Protein 5FX8 (pdb70)

Secondary structure (DSSP, 8-state):
----STT-TTHHHHHHHHHHHHHHSEEE---SSSSS-EEEHHHHHHHHHHHHHHHHHHHHHHHHHHHHHHHHHHHHHHHTT--SSGGGGGGGTTT--TTTSTT-SPTTTTTTTT-HHHHHHGGGTTS-SS-EEPPTTTS--SS---HHHHHHHHSS-HHHHHHTT-EEEEE-GGGGGS-PPTT-B----EEEEEEETTTTEEEEEEEE--STT--EE-TTS-HHHHHHHHHHHHHHHHHHHHHHHHHHHHHHHHHHHHHHTTS-TTSHHHHHHHHHTTTGGGHHHHIIIIISSTTSHHHHH-SS-HHHHHHHHHHHHHTT---TGGGSHHHHHHHTT-SSSSSSPPPS--HHHHHHHHHHHHHHHHHHHHHHHHH-S---HHHHT-HHHHHHHHHHHTTT--SSPPPSS---HHHHHHHHHHHHHIIIIIHHHHSTTHIIIIIT-TTTS-SSB-SPPPSSS---TTTS--HHHHHHHHHHHHHH--TTTTTTT-BGGGTT--HHHHHHS-HHHHHHHHHHHHHHHHHHHHHHT----TTS-BTTBSS---TT-TTTSBSS---/---STT-TTHHHHHHHHHHHHHHSEEE---SSSSS-EEEHHHHHHHHHHHHHHHHHHHHHHHHHHHHHHHHHHHHHHHTT--SSGGGGGGGTTT--TTTSTT-S-TTTTTTTT-HHHHHHGGGTTS-SS-EE--TTTS--SS---HHHHHHHHSS-HHHHHHTT-EEEEE-GGGGGS-PPTT-B----EEEEEEETTTTEEEEEEEE--STT--EE-TTS-HHHHHHHHHHHHHHHHHHHHHHTHHHHHHHHHHHHHHHTTS-TTSHHHHHHHHHTTTGGGHHHHIIIIISSTTSHHHHH-SS-HHHHHHHHHHHHHTT---TGGGSHHHHHHHTTSSSGGGSSPPS--HHHHHHHHHHHHHHHHHHHHHHHHH--TTTT-HHHHHHHHHHHTTT--SSPPPSSP--HHHHHHHHHHHHHIIIIIHHHHSTTHIIIIIT-TTTS-S-B-SPPPS---TTTS--HHHHHHHHHHHHHH--TTTTTTT-BGGGSS--HHHHHHS-HHHHHHHHHHHHHHHHHHHHHHT----TTS-BTTBSS---TT-TTTSBSS---/-TTEEEEEEEETTTSSSEE-TTSPEEEEEEE---S------SS-EEEEEPPTTEE---SSTT--TT-EEEEETT--EEEEEEEETTTTEEEEEE--TT--EEEEEEEEEEEEEE-HHHHHS--SSEEE--EE-SS-EE--EEEEPPP--SS-EEEEEE-SSEEEEEEEEETTS-SEEEEEEEEEEES-EEEEEEEEEEEE----TTS---PBP----B-EE--TT--TTEEEEEE-SSEEEEEEES---TT-EEEEEEEEE--TT--EEEEEEEEEEEE---EEEEEE---EE-S----SEEEEEEEE-

Sequence (1428 aa):
QYTLPNNDPNQGARNASIARKRELFLYGPSTLGQTTFYPTGELGNNISARDVLLWRQDAANQTATAYREANETFADITSRGGFKTLDDFALLYNGHWKESVPEGISKGMLSNCTSDLLFSMERLSSNPYVLKRLHPTKDKLPFSVESKVVKKLTATTLEALHKGGRLFLVDHSYQKKYTPQPGRYAAACQGLFYLDARSNQFLPLAIKTNVGVDLTYTPLDDKDDWLLAKIMFNNNDLFYSQMYHVLFHTIPEIVHEAAFRTLSDRHPVMGVLNRLMYQAYAIRPVGGAVLFNPGGFWDQNFGLPASAAIDFPGSVYAQGGGGFQAGYLEKDLRSRGLIGEDSGPRLPHFPFYEDAHRLIGAIRRFMQAFVDSTYGADDDGALLRDYELQNWIAEANGPAQVRDFPAAPLRRRAQLVDVLTHVAWITGGAHHVMNQGSPVKFSGVLPLHPAALYAPIPTAKGALLAWLPNERQAVEQVSLLARFNRAQVGDRKQTVRDAFAAPDLLAGNGPGYAAANARFVEDTGRISREIAGRGFDGKGLSQGMPFVWTALNPAVNPFFLSVYTLPNNDPNQGARNASIARKRELFLYGPSTLGQTTFYPTGELGNNISARDVLLWRQDAANQTATAYREANETFADITSRGGFKTLDDFALLYNGHWKESVPEGISKGMLSNCTSDLLFSMERLSSNPYVLKRLHPTKDKLPFSVESKVVKKLTATTLEALHKGGRLFLVDHSYQKKYTPQPGRYAAACQGLFYLDARSNQFLPLAIKTNVGVDLTYTPLDDKDDWLLAKIMFNNNDLFYSQMYHVLFHTIPEIVHEAAFRTLSDRHPVMGVLNRLMYQAYAIRPVGGAVLFNPGGFWDQNFGLPASAAIDFPGSVYAQGGGGFQAGYLEKDLRSRGLIGEDSGPRLPHFPFYEDAHRLIGAIRRFMQAFVDSTYGGALLRDYELQNWIAEANGPAQVRDFPAAPLRRRAQLVDVLTHVAWITGGAHHVMNQGSPVKFSGVLPLHPAALYAPIPTAKLLAWLPNERQAVEQVSLLARFNRAQVGDRKQTVRDAFAAPDLLAGNGPGYAAANARFVEDTGRISREIAGRGFDGKGLSQGMPFVWTALNPAVNPFFLSVAFPISDITVVSERTDASTAYLSDWFVVSFVFSTAGSDETIAGDATIEVSIPNELEFVQYPDSVDPSVSEFFTTAGVQVLSTAFDYDSHVLTFTFSDPGQVITDLEGVVFFTLKLSEQFTESASPGQHTFDFETSDQTYSPSVDLVALDRSQPIKLSNAVTGGVEWFVDIPGAFGDITNIDISTVQTPGTFDCSEVKYAVGSSLNEFGDFTPQDRSSGEWIPITPASGLPVESFECGDGTISLSFAGELADDEVLRVSFLSNLADDVLEVQNVVNVDLTTADALTSFVLDEPFYRASRTDTAAFEAFAAV

Radius of gyration: 43.68 Å; Cα contacts (8 Å, |Δi|>4): 2838; chains: 3; bounding box: 118×60×140 Å

GO terms:
  GO:0005576 extracellular region (C, EXP)
  GO:0050584 linoleate 11-lipoxygenase activity (F, IDA)
  GO:0043651 linoleic acid metabolic process (P, IC)

Structure (mmCIF, N/CA/C/O backbone):
data_5FX8
#
_entry.id   5FX8
#
_cell.length_a   226.309
_cell.length_b   50.470
_cell.length_c   177.622
_cell.angle_alpha   90.00
_cell.angle_beta   91.28
_cell.angle_gamma   90.00
#
_symmetry.space_group_name_H-M   'C 1 2 1'
#
loop_
_entity.id
_entity.type
_entity.pdbx_description
1 polymer 'LINOLEATE 11-LIPOXYGENASE'
2 polymer ZONADHESIN
3 branched 2-acetamido-2-deoxy-beta-D-glucopyranose-(1-4)-2-acetamido-2-deoxy-beta-D-glucopyranose
4 branched 2-acetamido-2-deoxy-beta-D-glucopyranose-(1-4)-2-acetamido-2-deoxy-beta-D-glucopyranose-(1-4)-2-acetamido-2-deoxy-beta-D-glucopyranose
5 branched 2-acetamido-2-deoxy-beta-D-glucopyranose-(1-3)-2-acetamido-2-deoxy-beta-D-glucopyranose
6 non-polymer 'MANGANESE (II) ION'
7 non-polymer 2-acetamido-2-deoxy-beta-D-glucopyranose
8 water water
#
loop_
_atom_site.group_PDB
_atom_site.id
_atom_site.type_symbol
_atom_site.label_atom_id
_atom_site.label_alt_id
_atom_site.label_comp_id
_atom_site.label_asym_id
_atom_site.label_entity_id
_atom_site.label_seq_id
_atom_site.pdbx_PDB_ins_code
_atom_site.Cartn_x
_atom_site.Cartn_y
_atom_site.Cartn_z
_atom_site.occupancy
_atom_site.B_iso_or_equiv
_atom_site.auth_seq_id
_atom_site.auth_comp_id
_atom_site.auth_asym_id
_atom_site.auth_atom_id
_atom_site.pdbx_PDB_model_num
ATOM 1 N N . GLN A 1 46 ? 48.492 48.787 92.402 1.00 16.86 46 GLN A N 1
ATOM 2 C CA . GLN A 1 46 ? 47.920 49.100 93.701 1.00 15.32 46 GLN A CA 1
ATOM 3 C C . GLN A 1 46 ? 48.831 50.038 94.444 1.00 13.93 46 GLN A C 1
ATOM 4 O O . GLN A 1 46 ? 48.366 51.007 94.984 1.00 17.90 46 GLN A O 1
ATOM 10 N N . TYR A 1 47 ? 50.130 49.765 94.470 1.00 14.94 47 TYR A N 1
ATOM 11 C CA . TYR A 1 47 ? 51.120 50.762 94.880 1.00 12.25 47 TYR A CA 1
ATOM 12 C C . TYR A 1 47 ? 51.616 51.515 93.648 1.00 11.95 47 TYR A C 1
ATOM 13 O O . TYR A 1 47 ? 52.064 50.895 92.684 1.00 15.05 47 TYR A O 1
ATOM 22 N N . THR A 1 48 ? 51.546 52.839 93.674 1.00 10.63 48 THR A N 1
ATOM 23 C CA . THR A 1 48 ? 52.019 53.633 92.554 1.00 11.60 48 THR A CA 1
ATOM 24 C C . THR A 1 48 ? 52.713 54.894 93.047 1.00 11.55 48 THR A C 1
ATOM 25 O O . THR A 1 48 ? 52.548 55.315 94.188 1.00 11.64 48 THR A O 1
ATOM 29 N N . LEU A 1 49 ? 53.462 55.513 92.156 1.00 13.08 49 LEU A N 1
ATOM 30 C CA . LEU A 1 49 ? 54.041 56.820 92.380 1.00 11.78 49 LEU A CA 1
ATOM 31 C C . LEU A 1 49 ? 52.980 57.905 92.246 1.00 14.49 49 LEU A C 1
ATOM 32 O O . LEU A 1 49 ? 51.945 57.692 91.623 1.00 12.42 49 LEU A O 1
ATOM 37 N N . PRO A 1 50 ? 53.195 59.075 92.855 1.00 13.79 50 PRO A N 1
ATOM 38 C CA . PRO A 1 50 ? 52.230 60.166 92.695 1.00 11.00 50 PRO A CA 1
ATOM 39 C C . PRO A 1 50 ? 52.339 60.877 91.368 1.00 17.39 50 PRO A C 1
ATOM 40 O O . PRO A 1 50 ? 51.389 61.555 90.976 1.00 18.99 50 PRO A O 1
ATOM 44 N N . ASN A 1 51 ? 53.459 60.715 90.666 1.00 16.71 51 ASN A N 1
ATOM 45 C CA . ASN A 1 51 ? 53.736 61.466 89.442 1.00 13.18 51 ASN A CA 1
ATOM 46 C C . ASN A 1 51 ? 52.553 61.437 88.479 1.00 16.47 51 ASN A C 1
ATOM 47 O O . ASN A 1 51 ? 52.062 62.488 88.051 1.00 20.37 51 ASN A O 1
ATOM 52 N N . ASN A 1 52 ? 52.035 60.256 88.173 1.00 18.21 52 ASN A N 1
ATOM 53 C CA . ASN A 1 52 ? 50.983 60.212 87.164 1.00 11.13 52 ASN A CA 1
ATOM 54 C C . ASN A 1 52 ? 49.689 59.614 87.675 1.00 12.63 52 ASN A C 1
ATOM 55 O O . ASN A 1 52 ? 49.058 58.790 87.010 1.00 16.12 52 ASN A O 1
ATOM 60 N N . ASP A 1 53 ? 49.293 60.056 88.849 1.00 11.57 53 ASP A N 1
ATOM 61 C CA . ASP A 1 53 ? 48.154 59.530 89.544 1.00 12.44 53 ASP A CA 1
ATOM 62 C C . ASP A 1 53 ? 46.962 60.444 89.313 1.00 12.42 53 ASP A C 1
ATOM 63 O O . ASP A 1 53 ? 47.048 61.636 89.636 1.00 12.64 53 ASP A O 1
ATOM 68 N N . PRO A 1 54 ? 45.846 59.956 88.769 1.00 11.97 54 PRO A N 1
ATOM 69 C CA . PRO A 1 54 ? 44.707 60.853 88.533 1.00 11.52 54 PRO A CA 1
ATOM 70 C C . PRO A 1 54 ? 44.161 61.420 89.807 1.00 11.77 54 PRO A C 1
ATOM 71 O O . PRO A 1 54 ? 43.891 62.615 89.889 1.00 21.49 54 PRO A O 1
ATOM 75 N N . ASN A 1 55 ? 44.028 60.597 90.814 1.00 13.10 55 ASN A N 1
ATOM 76 C CA . ASN A 1 55 ? 43.489 61.000 92.102 1.00 13.00 55 ASN A CA 1
ATOM 77 C C . ASN A 1 55 ? 44.505 61.676 92.987 1.00 11.38 55 ASN A C 1
ATOM 78 O O . ASN A 1 55 ? 44.498 61.533 94.201 1.00 11.26 55 ASN A O 1
ATOM 83 N N . GLN A 1 56 ? 45.351 62.495 92.398 1.00 11.55 56 GLN A N 1
ATOM 84 C CA . GLN A 1 56 ? 46.427 63.094 93.164 1.00 11.80 56 GLN A CA 1
ATOM 85 C C . GLN A 1 56 ? 45.903 64.033 94.253 1.00 11.27 56 GLN A C 1
ATOM 86 O O . GLN A 1 56 ? 46.532 64.171 95.301 1.00 13.36 56 GLN A O 1
ATOM 92 N N . GLY A 1 57 ? 44.758 64.673 94.057 1.00 10.93 57 GLY A N 1
ATOM 93 C CA . GLY A 1 57 ? 44.319 65.630 95.052 1.00 9.42 57 GLY A CA 1
ATOM 94 C C . GLY A 1 57 ? 43.776 64.931 96.276 1.00 11.41 57 GLY A C 1
ATOM 95 O O . GLY A 1 57 ? 43.956 65.392 97.408 1.00 17.82 57 GLY A O 1
ATOM 96 N N . ALA A 1 58 ? 43.136 63.788 96.064 1.00 11.71 58 ALA A N 1
ATOM 97 C CA . ALA A 1 58 ? 42.676 62.980 97.176 1.00 9.72 58 ALA A CA 1
ATOM 98 C C . ALA A 1 58 ? 43.843 62.333 97.893 1.00 10.93 58 ALA A C 1
ATOM 99 O O . ALA A 1 58 ? 43.834 62.227 99.125 1.00 15.70 58 ALA A O 1
ATOM 101 N N . ARG A 1 59 ? 44.837 61.871 97.124 1.00 11.40 59 ARG A N 1
ATOM 102 C CA . ARG A 1 59 ? 46.062 61.315 97.692 1.00 10.47 59 ARG A CA 1
ATOM 103 C C . ARG A 1 59 ? 46.734 62.334 98.596 1.00 10.13 59 ARG A C 1
ATOM 104 O O . ARG A 1 59 ? 47.080 62.055 99.752 1.00 11.74 59 ARG A O 1
ATOM 112 N N . ASN A 1 60 ? 46.855 63.548 98.100 1.00 10.65 60 ASN A N 1
ATOM 113 C CA . ASN A 1 60 ? 47.313 64.650 98.922 1.00 10.81 60 ASN A CA 1
ATOM 114 C C . ASN A 1 60 ? 46.437 64.840 100.162 1.00 10.79 60 ASN A C 1
ATOM 115 O O . ASN A 1 60 ? 46.944 65.151 101.242 1.00 10.60 60 ASN A O 1
ATOM 120 N N . ALA A 1 61 ? 45.124 64.658 100.041 1.00 10.86 61 ALA A N 1
ATOM 121 C CA . ALA A 1 61 ? 44.283 64.898 101.212 1.00 11.93 61 ALA A CA 1
ATOM 122 C C . ALA A 1 61 ? 44.540 63.860 102.292 1.00 11.85 61 ALA A C 1
ATOM 123 O O . ALA A 1 61 ? 44.566 64.185 103.487 1.00 18.34 61 ALA A O 1
ATOM 125 N N . SER A 1 62 ? 44.735 62.605 101.899 1.00 11.01 62 SER A N 1
ATOM 126 C CA . SER A 1 62 ? 44.970 61.589 102.909 1.00 10.19 62 SER A CA 1
ATOM 127 C C . SER A 1 62 ? 46.285 61.836 103.614 1.00 11.46 62 SER A C 1
ATOM 128 O O . SER A 1 62 ? 46.379 61.678 104.834 1.00 12.19 62 SER A O 1
ATOM 131 N N . ILE A 1 63 ? 47.304 62.262 102.869 1.00 10.80 63 ILE A N 1
ATOM 132 C CA . ILE A 1 63 ? 48.556 62.628 103.521 1.00 10.73 63 ILE A CA 1
ATOM 133 C C . ILE A 1 63 ? 48.337 63.773 104.502 1.00 11.50 63 ILE A C 1
ATOM 134 O O . ILE A 1 63 ? 48.868 63.771 105.623 1.00 11.27 63 ILE A O 1
ATOM 139 N N . ALA A 1 64 ? 47.550 64.767 104.110 1.00 11.95 64 ALA A N 1
ATOM 140 C CA . ALA A 1 64 ? 47.400 65.905 105.004 1.00 11.30 64 ALA A CA 1
ATOM 141 C C . ALA A 1 64 ? 46.691 65.494 106.281 1.00 13.22 64 ALA A C 1
ATOM 142 O O . ALA A 1 64 ? 46.966 66.048 107.347 1.00 14.38 64 ALA A O 1
ATOM 144 N N . ARG A 1 65 ? 45.817 64.495 106.202 1.00 13.91 65 ARG A N 1
ATOM 145 C CA . ARG A 1 65 ? 45.127 64.037 107.394 1.00 17.11 65 ARG A CA 1
ATOM 146 C C . ARG A 1 65 ? 46.002 63.129 108.260 1.00 16.72 65 ARG A C 1
ATOM 147 O O . ARG A 1 65 ? 45.926 63.198 109.489 1.00 17.68 65 ARG A O 1
ATOM 155 N N . LYS A 1 66 ? 46.861 62.304 107.657 1.00 13.26 66 LYS A N 1
ATOM 156 C CA . LYS A 1 66 ? 47.910 61.660 108.441 1.00 12.38 66 LYS A CA 1
ATOM 157 C C . LYS A 1 66 ? 48.757 62.681 109.190 1.00 12.26 66 LYS A C 1
ATOM 158 O O . LYS A 1 66 ? 49.163 62.436 110.325 1.00 12.47 66 LYS A O 1
ATOM 164 N N . ARG A 1 67 ? 49.069 63.817 108.566 1.00 12.09 67 ARG A N 1
ATOM 165 C CA . ARG A 1 67 ? 49.907 64.794 109.258 1.00 10.62 67 ARG A CA 1
ATOM 166 C C . ARG A 1 67 ? 49.190 65.488 110.406 1.00 13.29 67 ARG A C 1
ATOM 167 O O . ARG A 1 67 ? 49.852 66.130 111.232 1.00 18.47 67 ARG A O 1
ATOM 175 N N . GLU A 1 68 ? 47.874 65.392 110.491 1.00 14.82 68 GLU A N 1
ATOM 176 C CA . GLU A 1 68 ? 47.220 65.970 111.651 1.00 18.64 68 GLU A CA 1
ATOM 177 C C . GLU A 1 68 ? 47.137 65.005 112.818 1.00 14.19 68 GLU A C 1
ATOM 178 O O . GLU A 1 68 ? 46.947 65.442 113.947 1.00 18.62 68 GLU A O 1
ATOM 184 N N . LEU A 1 69 ? 47.279 63.720 112.583 1.00 13.37 69 LEU A N 1
ATOM 185 C CA . LEU A 1 69 ? 47.005 62.742 113.608 1.00 14.51 69 LEU A CA 1
ATOM 186 C C . LEU A 1 69 ? 48.219 61.925 114.008 1.00 13.30 69 LEU A C 1
ATOM 187 O O . LEU A 1 69 ? 48.168 61.252 115.040 1.00 12.58 69 LEU A O 1
ATOM 192 N N . PHE A 1 70 ? 49.301 61.962 113.232 1.00 11.96 70 PHE A N 1
ATOM 193 C CA . PHE A 1 70 ? 50.525 61.233 113.545 1.00 10.57 70 PHE A CA 1
ATOM 194 C C . PHE A 1 70 ? 51.635 62.249 113.774 1.00 9.87 70 PHE A C 1
ATOM 195 O O . PHE A 1 70 ? 52.186 62.801 112.827 1.00 8.89 70 PHE A O 1
ATOM 203 N N . LEU A 1 71 ? 51.963 62.493 115.040 1.00 11.22 71 LEU A N 1
ATOM 204 C CA . LEU A 1 71 ? 52.766 63.633 115.455 1.00 10.60 71 LEU A CA 1
ATOM 205 C C . LEU A 1 71 ? 54.079 63.170 116.048 1.00 10.55 71 LEU A C 1
ATOM 206 O O . LEU A 1 71 ? 54.215 62.036 116.510 1.00 16.93 71 LEU A O 1
ATOM 211 N N . TYR A 1 72 ? 55.053 64.067 116.018 1.00 8.41 72 TYR A N 1
ATOM 212 C CA . TYR A 1 72 ? 56.326 63.815 116.666 1.00 7.89 72 TYR A CA 1
ATOM 213 C C . TYR A 1 72 ? 56.174 64.078 118.150 1.00 9.06 72 TYR A C 1
ATOM 214 O O . TYR A 1 72 ? 55.856 65.201 118.548 1.00 13.98 72 TYR A O 1
ATOM 223 N N . GLY A 1 73 ? 56.431 63.063 118.968 1.00 9.56 73 GLY A N 1
ATOM 224 C CA . GLY A 1 73 ? 56.349 63.203 120.400 1.00 9.00 73 GLY A CA 1
ATOM 225 C C . GLY A 1 73 ? 57.712 63.154 121.046 1.00 14.39 73 GLY A C 1
ATOM 226 O O . GLY A 1 73 ? 58.723 62.916 120.395 1.00 18.40 73 GLY A O 1
ATOM 227 N N . PRO A 1 74 ? 57.769 63.360 122.359 1.00 18.09 74 PRO A N 1
ATOM 228 C CA . PRO A 1 74 ? 59.061 63.301 123.040 1.00 12.33 74 PRO A CA 1
ATOM 229 C C . PRO A 1 74 ? 59.696 61.934 122.886 1.00 12.54 74 PRO A C 1
ATOM 230 O O . PRO A 1 74 ? 59.023 60.925 122.682 1.00 11.15 74 PRO A O 1
ATOM 234 N N . SER A 1 75 ? 61.021 61.927 122.976 1.00 12.52 75 SER A N 1
ATOM 235 C CA . SER A 1 75 ? 61.784 60.700 122.972 1.00 9.75 75 SER A CA 1
ATOM 236 C C . SER A 1 75 ? 61.462 59.887 124.219 1.00 11.12 75 SER A C 1
ATOM 237 O O . SER A 1 75 ? 61.443 60.408 125.332 1.00 18.32 75 SER A O 1
ATOM 240 N N . THR A 1 76 ? 61.176 58.617 124.035 1.00 13.69 76 THR A N 1
ATOM 241 C CA . THR A 1 76 ? 61.055 57.687 125.136 1.00 10.66 76 THR A CA 1
ATOM 242 C C . THR A 1 76 ? 62.205 56.686 125.051 1.00 11.53 76 THR A C 1
ATOM 243 O O . THR A 1 76 ? 62.968 56.669 124.083 1.00 16.04 76 THR A O 1
ATOM 247 N N . LEU A 1 77 ? 62.326 55.865 126.091 1.00 10.91 77 LEU A N 1
ATOM 248 C CA . LEU A 1 77 ? 63.401 54.892 126.244 1.00 11.37 77 LEU A CA 1
ATOM 249 C C . LEU A 1 77 ? 64.766 55.552 126.120 1.00 12.57 77 LEU A C 1
ATOM 250 O O . LEU A 1 77 ? 65.625 55.118 125.357 1.00 15.42 77 LEU A O 1
ATOM 255 N N . GLY A 1 78 ? 64.968 56.613 126.881 1.00 16.33 78 GLY A N 1
ATOM 256 C CA . GLY A 1 78 ? 66.163 57.416 126.730 1.00 11.25 78 GLY A CA 1
ATOM 257 C C . GLY A 1 78 ? 65.899 58.662 125.908 1.00 13.39 78 GLY A C 1
ATOM 258 O O . GLY A 1 78 ? 64.801 58.921 125.411 1.00 15.45 78 GLY A O 1
ATOM 259 N N . GLN A 1 79 ? 66.929 59.452 125.759 1.00 13.15 79 GLN A N 1
ATOM 260 C CA . GLN A 1 79 ? 66.769 60.720 125.095 1.00 14.42 79 GLN A CA 1
ATOM 261 C C . GLN A 1 79 ? 67.517 60.670 123.764 1.00 15.34 79 GLN A C 1
ATOM 262 O O . GLN A 1 79 ? 68.672 61.077 123.665 1.00 14.23 79 GLN A O 1
ATOM 268 N N . THR A 1 80 ? 66.837 60.189 122.730 1.00 15.60 80 THR A N 1
ATOM 269 C CA . THR A 1 80 ? 67.408 60.201 121.389 1.00 13.99 80 THR A CA 1
ATOM 270 C C . THR A 1 80 ? 66.456 60.849 120.395 1.00 11.68 80 THR A C 1
ATOM 271 O O . THR A 1 80 ? 66.599 62.014 120.035 1.00 12.58 80 THR A O 1
ATOM 275 N N . THR A 1 81 ? 65.472 60.088 119.969 1.00 10.21 81 THR A N 1
ATOM 276 C CA . THR A 1 81 ? 64.687 60.340 118.781 1.00 9.61 81 THR A CA 1
ATOM 277 C C . THR A 1 81 ? 63.226 60.524 119.172 1.00 15.54 81 THR A C 1
ATOM 278 O O . THR A 1 81 ? 62.767 59.941 120.150 1.00 15.23 81 THR A O 1
ATOM 282 N N . PHE A 1 82 ? 62.498 61.338 118.417 1.00 8.93 82 PHE A N 1
ATOM 283 C CA . PHE A 1 82 ? 61.075 61.502 118.657 1.00 9.37 82 PHE A CA 1
ATOM 284 C C . PHE A 1 82 ? 60.359 60.163 118.509 1.00 9.00 82 PHE A C 1
ATOM 285 O O . PHE A 1 82 ? 60.689 59.358 117.644 1.00 8.07 82 PHE A O 1
ATOM 293 N N . TYR A 1 83 ? 59.384 59.929 119.350 1.00 13.59 83 TYR A N 1
ATOM 294 C CA . TYR A 1 83 ? 58.494 58.783 119.271 1.00 9.35 83 TYR A CA 1
ATOM 295 C C . TYR A 1 83 ? 57.111 59.266 118.868 1.00 14.51 83 TYR A C 1
ATOM 296 O O . TYR A 1 83 ? 56.697 60.346 119.282 1.00 11.83 83 TYR A O 1
ATOM 305 N N . PRO A 1 84 ? 56.401 58.532 118.019 1.00 7.93 84 PRO A N 1
ATOM 306 C CA . PRO A 1 84 ? 55.141 59.049 117.483 1.00 8.80 84 PRO A CA 1
ATOM 307 C C . PRO A 1 84 ? 54.072 59.169 118.535 1.00 9.70 84 PRO A C 1
ATOM 308 O O . PRO A 1 84 ? 53.869 58.272 119.348 1.00 16.36 84 PRO A O 1
ATOM 312 N N . THR A 1 85 ? 53.362 60.279 118.482 1.00 12.62 85 THR A N 1
ATOM 313 C CA . THR A 1 85 ? 52.208 60.461 119.337 1.00 11.85 85 THR A CA 1
ATOM 314 C C . THR A 1 85 ? 51.057 60.940 118.470 1.00 12.69 85 THR A C 1
ATOM 315 O O . THR A 1 85 ? 51.127 60.797 117.252 1.00 12.08 85 THR A O 1
ATOM 319 N N . GLY A 1 86 ? 49.992 61.487 119.061 1.00 14.28 86 GLY A N 1
ATOM 320 C CA . GLY A 1 86 ? 48.782 61.795 118.324 1.00 12.27 86 GLY A CA 1
ATOM 321 C C . GLY A 1 86 ? 47.840 60.608 118.259 1.00 14.11 86 GLY A C 1
ATOM 322 O O . GLY A 1 86 ? 48.180 59.482 118.604 1.00 20.88 86 GLY A O 1
ATOM 323 N N . GLU A 1 87 ? 46.620 60.852 117.803 1.00 15.83 87 GLU A N 1
ATOM 324 C CA . GLU A 1 87 ? 45.656 59.758 117.732 1.00 17.08 87 GLU A CA 1
ATOM 325 C C . GLU A 1 87 ? 46.144 58.632 116.834 1.00 15.46 87 GLU A C 1
ATOM 326 O O . GLU A 1 87 ? 46.018 57.451 117.172 1.00 17.14 87 GLU A O 1
ATOM 332 N N . LEU A 1 88 ? 46.690 58.973 115.673 1.00 14.63 88 LEU A N 1
ATOM 333 C CA . LEU A 1 88 ? 47.104 57.922 114.758 1.00 14.75 88 LEU A CA 1
ATOM 334 C C . LEU A 1 88 ? 48.411 57.288 115.209 1.00 13.34 88 LEU A C 1
ATOM 335 O O . LEU A 1 88 ? 48.586 56.074 115.083 1.00 13.50 88 LEU A O 1
ATOM 340 N N . GLY A 1 89 ? 49.312 58.077 115.790 1.00 12.70 89 GLY A N 1
ATOM 341 C CA . GLY A 1 89 ? 50.566 57.522 116.255 1.00 11.60 89 GLY A CA 1
ATOM 342 C C . GLY A 1 89 ? 50.379 56.635 117.461 1.00 12.39 89 GLY A C 1
ATOM 343 O O . GLY A 1 89 ? 51.101 55.655 117.651 1.00 11.08 89 GLY A O 1
ATOM 344 N N . ASN A 1 90 ? 49.399 56.959 118.286 1.00 17.41 90 ASN A N 1
ATOM 345 C CA . ASN A 1 90 ? 49.066 56.070 119.379 1.00 14.65 90 ASN A CA 1
ATOM 346 C C . ASN A 1 90 ? 48.344 54.825 118.878 1.00 15.30 90 ASN A C 1
ATOM 347 O O . ASN A 1 90 ? 48.585 53.729 119.384 1.00 20.92 90 ASN A O 1
ATOM 352 N N . ASN A 1 91 ? 47.471 54.956 117.881 1.00 14.48 91 ASN A N 1
ATOM 353 C CA . ASN A 1 91 ? 46.855 53.755 117.328 1.00 15.65 91 ASN A CA 1
ATOM 354 C C . ASN A 1 91 ? 47.904 52.811 116.761 1.00 15.71 91 ASN A C 1
ATOM 355 O O . ASN A 1 91 ? 47.831 51.595 116.967 1.00 19.35 91 ASN A O 1
ATOM 360 N N . ILE A 1 92 ? 48.897 53.355 116.058 1.00 15.57 92 ILE A N 1
ATOM 361 C CA . ILE A 1 92 ? 49.963 52.536 115.498 1.00 10.89 92 ILE A CA 1
ATOM 362 C C . ILE A 1 92 ? 50.803 51.932 116.605 1.00 13.52 92 ILE A C 1
ATOM 363 O O . ILE A 1 92 ? 51.168 50.744 116.557 1.00 13.61 92 ILE A O 1
ATOM 368 N N . SER A 1 93 ? 51.111 52.730 117.627 1.00 10.56 93 SER A N 1
ATOM 369 C CA . SER A 1 93 ? 51.883 52.214 118.741 1.00 9.71 93 SER A CA 1
ATOM 370 C C . SER A 1 93 ? 51.155 51.066 119.433 1.00 13.16 93 SER A C 1
ATOM 371 O O . SER A 1 93 ? 51.762 50.048 119.766 1.00 15.71 93 SER A O 1
ATOM 374 N N . ALA A 1 94 ? 49.846 51.187 119.603 1.00 10.17 94 ALA A N 1
ATOM 375 C CA . ALA A 1 94 ? 49.090 50.172 120.312 1.00 9.58 94 ALA A CA 1
ATOM 376 C C . ALA A 1 94 ? 48.875 48.929 119.461 1.00 10.27 94 ALA A C 1
ATOM 377 O O . ALA A 1 94 ? 48.859 47.809 119.984 1.00 21.47 94 ALA A O 1
ATOM 379 N N . ARG A 1 95 ? 48.689 49.097 118.155 1.00 10.62 95 ARG A N 1
ATOM 380 C CA . ARG A 1 95 ? 48.623 47.933 117.280 1.00 9.66 95 ARG A CA 1
ATOM 381 C C . ARG A 1 95 ? 49.910 47.132 117.337 1.00 10.37 95 ARG A C 1
ATOM 382 O O . ARG A 1 95 ? 49.875 45.900 117.410 1.00 10.67 95 ARG A O 1
ATOM 390 N N . ASP A 1 96 ? 51.058 47.822 117.322 1.00 17.09 96 ASP A N 1
ATOM 391 C CA . ASP A 1 96 ? 52.342 47.134 117.383 1.00 9.94 96 ASP A CA 1
ATOM 392 C C . ASP A 1 96 ? 52.537 46.442 118.718 1.00 10.20 96 ASP A C 1
ATOM 393 O O . ASP A 1 96 ? 53.069 45.334 118.770 1.00 10.34 96 ASP A O 1
ATOM 398 N N . VAL A 1 97 ? 52.150 47.091 119.813 1.00 10.22 97 VAL A N 1
ATOM 399 C CA . VAL A 1 97 ? 52.270 46.424 121.095 1.00 10.20 97 VAL A CA 1
ATOM 400 C C . VAL A 1 97 ? 51.389 45.181 121.143 1.00 10.35 97 VAL A C 1
ATOM 401 O O . VAL A 1 97 ? 51.784 44.149 121.685 1.00 9.87 97 VAL A O 1
ATOM 405 N N . LEU A 1 98 ? 50.208 45.241 120.551 1.00 10.69 98 LEU A N 1
ATOM 406 C CA . LEU A 1 98 ? 49.355 44.061 120.504 1.00 11.46 98 LEU A CA 1
ATOM 407 C C . LEU A 1 98 ? 50.012 42.907 119.742 1.00 12.20 98 LEU A C 1
ATOM 408 O O . LEU A 1 98 ? 50.051 41.762 120.223 1.00 15.47 98 LEU A O 1
ATOM 413 N N . LEU A 1 99 ? 50.511 43.189 118.538 1.00 11.06 99 LEU A N 1
ATOM 414 C CA . LEU A 1 99 ? 51.198 42.166 117.761 1.00 11.50 99 LEU A CA 1
ATOM 415 C C . LEU A 1 99 ? 52.379 41.583 118.527 1.00 16.55 99 LEU A C 1
ATOM 416 O O . LEU A 1 99 ? 52.555 40.361 118.582 1.00 22.20 99 LEU A O 1
ATOM 421 N N . TRP A 1 100 ? 53.183 42.441 119.142 1.00 10.78 100 TRP A N 1
ATOM 422 C CA . TRP A 1 100 ? 54.307 41.981 119.936 1.00 10.86 100 TRP A CA 1
ATOM 423 C C . TRP A 1 100 ? 53.862 41.090 121.091 1.00 11.50 100 TRP A C 1
ATOM 424 O O . TRP A 1 100 ? 54.482 40.055 121.347 1.00 11.47 100 TRP A O 1
ATOM 435 N N . ARG A 1 101 ? 52.812 41.486 121.816 1.00 12.25 101 ARG A N 1
ATOM 436 C CA . ARG A 1 101 ? 52.250 40.647 122.877 1.00 13.06 101 ARG A CA 1
ATOM 437 C C . ARG A 1 101 ? 51.927 39.250 122.368 1.00 13.17 101 ARG A C 1
ATOM 438 O O . ARG A 1 101 ? 52.239 38.249 123.021 1.00 14.43 101 ARG A O 1
ATOM 446 N N . GLN A 1 102 ? 51.234 39.158 121.233 1.00 14.11 102 GLN A N 1
ATOM 447 C CA . GLN A 1 102 ? 50.875 37.822 120.789 1.00 12.87 102 GLN A CA 1
ATOM 448 C C . GLN A 1 102 ? 52.077 37.049 120.275 1.00 13.72 102 GLN A C 1
ATOM 449 O O . GLN A 1 102 ? 52.099 35.820 120.385 1.00 12.73 102 GLN A O 1
ATOM 455 N N . ASP A 1 103 ? 53.102 37.737 119.777 1.00 14.41 103 ASP A N 1
ATOM 456 C CA . ASP A 1 103 ? 54.289 37.079 119.269 1.00 11.46 103 ASP A CA 1
ATOM 457 C C . ASP A 1 103 ? 55.307 36.706 120.336 1.00 11.93 103 ASP A C 1
ATOM 458 O O . ASP A 1 103 ? 56.184 35.901 120.036 1.00 12.33 103 ASP A O 1
ATOM 463 N N . ALA A 1 104 ? 55.232 37.250 121.561 1.00 11.95 104 ALA A N 1
ATOM 464 C CA . ALA A 1 104 ? 56.193 36.932 122.627 1.00 9.88 104 ALA A CA 1
ATOM 465 C C . ALA A 1 104 ? 55.764 35.799 123.549 1.00 10.22 104 ALA A C 1
ATOM 466 O O . ALA A 1 104 ? 56.611 35.224 124.232 1.00 10.61 104 ALA A O 1
ATOM 468 N N . ALA A 1 105 ? 54.478 35.469 123.576 1.00 13.68 105 ALA A N 1
ATOM 469 C CA . ALA A 1 105 ? 53.957 34.506 124.530 1.00 12.36 105 ALA A CA 1
ATOM 470 C C . ALA A 1 105 ? 54.689 33.170 124.455 1.00 13.24 105 ALA A C 1
ATOM 471 O O . ALA A 1 105 ? 55.151 32.642 125.470 1.00 12.38 105 ALA A O 1
ATOM 473 N N . ASN A 1 106 ? 54.771 32.584 123.270 1.00 12.81 106 ASN A N 1
ATOM 474 C CA . ASN A 1 106 ? 55.358 31.257 123.147 1.00 13.23 106 ASN A CA 1
ATOM 475 C C . ASN A 1 106 ? 56.819 31.248 123.612 1.00 14.24 106 ASN A C 1
ATOM 476 O O . ASN A 1 106 ? 57.219 30.407 124.428 1.00 17.77 106 ASN A O 1
ATOM 481 N N . GLN A 1 107 ? 57.622 32.195 123.138 1.00 12.05 107 GLN A N 1
ATOM 482 C CA . GLN A 1 107 ? 59.024 32.186 123.512 1.00 12.16 107 GLN A CA 1
ATOM 483 C C . GLN A 1 107 ? 59.213 32.454 125.010 1.00 15.10 107 GLN A C 1
ATOM 484 O O . GLN A 1 107 ? 60.097 31.863 125.643 1.00 13.37 107 GLN A O 1
ATOM 490 N N . THR A 1 108 ? 58.379 33.312 125.606 1.00 12.30 108 THR A N 1
ATOM 491 C CA . THR A 1 108 ? 58.536 33.598 127.029 1.00 12.48 108 THR A CA 1
ATOM 492 C C . THR A 1 108 ? 58.212 32.380 127.878 1.00 14.17 108 THR A C 1
ATOM 493 O O . THR A 1 108 ? 58.992 31.996 128.763 1.00 14.22 108 THR A O 1
ATOM 497 N N . ALA A 1 109 ? 57.048 31.772 127.632 1.00 13.92 109 ALA A N 1
ATOM 498 C CA . ALA A 1 109 ? 56.672 30.581 128.376 1.00 13.09 109 ALA A CA 1
ATOM 499 C C . ALA A 1 109 ? 57.726 29.505 128.227 1.00 15.20 109 ALA A C 1
ATOM 500 O O . ALA A 1 109 ? 58.131 28.877 129.208 1.00 17.78 109 ALA A O 1
ATOM 502 N N . THR A 1 110 ? 58.218 29.315 127.008 1.00 15.79 110 THR A N 1
ATOM 503 C CA . THR A 1 110 ? 59.189 28.262 126.763 1.00 16.23 110 THR A CA 1
ATOM 504 C C . THR A 1 110 ? 60.459 28.510 127.541 1.00 15.41 110 THR A C 1
ATOM 505 O O . THR A 1 110 ? 60.997 27.600 128.172 1.00 16.29 110 THR A O 1
ATOM 509 N N . ALA A 1 111 ? 60.933 29.750 127.518 1.00 14.84 111 ALA A N 1
ATOM 510 C CA . ALA A 1 111 ? 62.174 30.090 128.195 1.00 13.70 111 ALA A CA 1
ATOM 511 C C . ALA A 1 111 ? 62.067 29.876 129.701 1.00 16.86 111 ALA A C 1
ATOM 512 O O . ALA A 1 111 ? 63.001 29.374 130.329 1.00 18.25 111 ALA A O 1
ATOM 514 N N . TYR A 1 112 ? 60.933 30.243 130.298 1.00 16.79 112 TYR A N 1
ATOM 515 C CA . TYR A 1 112 ? 60.760 29.998 131.722 1.00 14.39 112 TYR A CA 1
ATOM 516 C C . TYR A 1 112 ? 60.744 28.506 132.026 1.00 17.10 112 TYR A C 1
ATOM 517 O O . TYR A 1 112 ? 61.394 28.049 132.975 1.00 16.34 112 TYR A O 1
ATOM 526 N N . ARG A 1 113 ? 60.020 27.729 131.225 1.00 17.99 113 ARG A N 1
ATOM 527 C CA . ARG A 1 113 ? 60.014 26.284 131.415 1.00 18.47 113 ARG A CA 1
ATOM 528 C C . ARG A 1 113 ? 61.432 25.690 131.317 1.00 21.52 113 ARG A C 1
ATOM 529 O O . ARG A 1 113 ? 61.876 24.958 132.211 1.00 20.74 113 ARG A O 1
ATOM 537 N N . GLU A 1 114 ? 62.190 26.046 130.278 1.00 18.51 114 GLU A N 1
ATOM 538 C CA . GLU A 1 114 ? 63.535 25.499 130.135 1.00 19.60 114 GLU A CA 1
ATOM 539 C C . GLU A 1 114 ? 64.518 26.078 131.146 1.00 19.52 114 GLU A C 1
ATOM 540 O O . GLU A 1 114 ? 65.543 25.453 131.426 1.00 20.28 114 GLU A O 1
ATOM 546 N N . ALA A 1 115 ? 64.252 27.259 131.686 1.00 18.90 115 ALA A N 1
ATOM 547 C CA . ALA A 1 115 ? 65.062 27.763 132.789 1.00 17.66 115 ALA A CA 1
ATOM 548 C C . ALA A 1 115 ? 64.788 26.983 134.058 1.00 17.48 115 ALA A C 1
ATOM 549 O O . ALA A 1 115 ? 65.701 26.704 134.842 1.00 18.92 115 ALA A O 1
ATOM 551 N N . ASN A 1 116 ? 63.531 26.637 134.282 1.00 17.41 116 ASN A N 1
ATOM 552 C CA . ASN A 1 116 ? 63.205 25.878 135.467 1.00 19.64 116 ASN A CA 1
ATOM 553 C C . ASN A 1 116 ? 63.831 24.501 135.392 1.00 18.79 116 ASN A C 1
ATOM 554 O O . ASN A 1 116 ? 64.363 23.998 136.387 1.00 20.43 116 ASN A O 1
ATOM 559 N N . GLU A 1 117 ? 63.822 23.894 134.205 1.00 20.45 117 GLU A N 1
ATOM 560 C CA . GLU A 1 117 ? 64.462 22.594 134.053 1.00 21.89 117 GLU A CA 1
ATOM 561 C C . GLU A 1 117 ? 65.966 22.706 134.251 1.00 22.08 117 GLU A C 1
ATOM 562 O O . GLU A 1 117 ? 66.574 21.905 134.974 1.00 23.89 117 GLU A O 1
ATOM 568 N N . THR A 1 118 ? 66.577 23.707 133.625 1.00 20.93 118 THR A N 1
ATOM 569 C CA . THR A 1 118 ? 68.011 23.903 133.765 1.00 19.46 118 THR A CA 1
ATOM 570 C C . THR A 1 118 ? 68.405 24.021 135.229 1.00 22.60 118 THR A C 1
ATOM 571 O O . THR A 1 118 ? 69.386 23.413 135.673 1.00 22.99 118 THR A O 1
ATOM 575 N N . PHE A 1 119 ? 67.655 24.818 135.992 1.00 21.84 119 PHE A N 1
ATOM 576 C CA . PHE A 1 119 ? 68.008 25.025 137.392 1.00 22.93 119 PHE A CA 1
ATOM 577 C C . PHE A 1 119 ? 67.834 23.746 138.195 1.00 24.18 119 PHE A C 1
ATOM 578 O O . PHE A 1 119 ? 68.632 23.457 139.094 1.00 29.27 119 PHE A O 1
ATOM 586 N N . ALA A 1 120 ? 66.793 22.973 137.896 1.00 21.31 120 ALA A N 1
ATOM 587 C CA . ALA A 1 120 ? 66.646 21.708 138.593 1.00 19.97 120 ALA A CA 1
ATOM 588 C C . ALA A 1 120 ? 67.848 20.812 138.337 1.00 24.20 120 ALA A C 1
ATOM 589 O O . ALA A 1 120 ? 68.379 20.198 139.264 1.00 28.15 120 ALA A O 1
ATOM 591 N N . ASP A 1 121 ? 68.331 20.776 137.098 1.00 25.08 121 ASP A N 1
ATOM 592 C CA . ASP A 1 121 ? 69.497 19.963 136.774 1.00 26.54 121 ASP A CA 1
ATOM 593 C C . ASP A 1 121 ? 70.751 20.442 137.505 1.00 27.89 121 ASP A C 1
ATOM 594 O O . ASP A 1 121 ? 71.456 19.650 138.145 1.00 29.76 121 ASP A O 1
ATOM 599 N N . ILE A 1 122 ? 71.057 21.732 137.409 1.00 28.10 122 ILE A N 1
ATOM 600 C CA . ILE A 1 122 ? 72.249 22.253 138.068 1.00 26.49 122 ILE A CA 1
ATOM 601 C C . ILE A 1 122 ? 72.186 21.980 139.559 1.00 31.03 122 ILE A C 1
ATOM 602 O O . ILE A 1 122 ? 73.132 21.452 140.156 1.00 28.70 122 ILE A O 1
ATOM 607 N N . THR A 1 123 ? 71.067 22.340 140.184 1.00 36.04 123 THR A N 1
ATOM 608 C CA . THR A 1 123 ? 70.938 22.128 141.617 1.00 31.66 123 THR A CA 1
ATOM 609 C C . THR A 1 123 ? 71.126 20.665 141.960 1.00 32.89 123 THR A C 1
ATOM 610 O O . THR A 1 123 ? 71.820 20.332 142.927 1.00 32.15 123 THR A O 1
ATOM 614 N N . SER A 1 124 ? 70.548 19.775 141.156 1.00 30.26 124 SER A N 1
ATOM 615 C CA . SER A 1 124 ? 70.691 18.357 141.444 1.00 29.99 124 SER A CA 1
ATOM 616 C C . SER A 1 124 ? 72.137 17.896 141.323 1.00 29.32 124 SER A C 1
ATOM 617 O O . SER A 1 124 ? 72.523 16.914 141.955 1.00 30.75 124 SER A O 1
ATOM 620 N N . ARG A 1 125 ? 72.945 18.560 140.509 1.00 30.63 125 ARG A N 1
ATOM 621 C CA . ARG A 1 125 ? 74.334 18.156 140.373 1.00 30.14 125 ARG A CA 1
ATOM 622 C C . ARG A 1 125 ? 75.238 18.859 141.362 1.00 32.69 125 ARG A C 1
ATOM 623 O O . ARG A 1 125 ? 76.462 18.808 141.216 1.00 33.46 125 ARG A O 1
ATOM 631 N N . GLY A 1 126 ? 74.673 19.516 142.358 1.00 31.74 126 GLY A N 1
ATOM 632 C CA . GLY A 1 126 ? 75.479 20.136 143.363 1.00 31.22 126 GLY A CA 1
ATOM 633 C C . GLY A 1 126 ? 75.910 21.546 143.083 1.00 32.74 126 GLY A C 1
ATOM 634 O O . GLY A 1 126 ? 76.662 22.105 143.879 1.00 37.74 126 GLY A O 1
ATOM 635 N N . GLY A 1 127 ? 75.473 22.148 142.002 1.00 33.66 127 GLY A N 1
ATOM 636 C CA . GLY A 1 127 ? 75.824 23.537 141.817 1.00 36.53 127 GLY A CA 1
ATOM 637 C C . GLY A 1 127 ? 77.171 23.703 141.139 1.00 33.82 127 GLY A C 1
ATOM 638 O O . GLY A 1 127 ? 77.681 22.799 140.481 1.00 33.19 127 GLY A O 1
ATOM 639 N N . PHE A 1 128 ? 77.738 24.895 141.289 1.00 30.43 128 PHE A N 1
ATOM 640 C CA . PHE A 1 128 ? 78.994 25.246 140.648 1.00 31.18 128 PHE A CA 1
ATOM 641 C C . PHE A 1 128 ? 80.090 25.141 141.691 1.00 34.17 128 PHE A C 1
ATOM 642 O O . PHE A 1 128 ? 80.118 25.920 142.646 1.00 32.99 128 PHE A O 1
ATOM 650 N N . LYS A 1 129 ? 81.002 24.196 141.496 1.00 38.36 129 LYS A N 1
ATOM 651 C CA . LYS A 1 129 ? 82.221 24.147 142.288 1.00 38.74 129 LYS A CA 1
ATOM 652 C C . LYS A 1 129 ? 83.426 24.708 141.554 1.00 34.74 129 LYS A C 1
ATOM 653 O O . LYS A 1 129 ? 84.395 25.091 142.203 1.00 35.44 129 LYS A O 1
ATOM 659 N N . THR A 1 130 ? 83.395 24.748 140.227 1.00 34.74 130 THR A N 1
ATOM 660 C CA . THR A 1 130 ? 84.510 25.252 139.440 1.00 35.28 130 THR A CA 1
ATOM 661 C C . THR A 1 130 ? 83.939 25.931 138.203 1.00 33.78 130 THR A C 1
ATOM 662 O O . THR A 1 130 ? 82.753 25.807 137.908 1.00 40.19 130 THR A O 1
ATOM 666 N N . LEU A 1 131 ? 84.784 26.667 137.477 1.00 33.65 131 LEU A N 1
ATOM 667 C CA . LEU A 1 131 ? 84.291 27.369 136.293 1.00 31.75 131 LEU A CA 1
ATOM 668 C C . LEU A 1 131 ? 83.776 26.417 135.218 1.00 32.15 131 LEU A C 1
ATOM 669 O O . LEU A 1 131 ? 82.975 26.829 134.381 1.00 29.32 131 LEU A O 1
ATOM 674 N N . ASP A 1 132 ? 84.196 25.156 135.221 1.00 33.89 132 ASP A N 1
ATOM 675 C CA . ASP A 1 132 ? 83.769 24.256 134.157 1.00 33.74 132 ASP A CA 1
ATOM 676 C C . ASP A 1 132 ? 82.325 23.823 134.339 1.00 30.91 132 ASP A C 1
ATOM 677 O O . ASP A 1 132 ? 81.666 23.465 133.361 1.00 30.40 132 ASP A O 1
ATOM 682 N N . ASP A 1 133 ? 81.814 23.842 135.574 1.00 32.79 133 ASP A N 1
ATOM 683 C CA . ASP A 1 133 ? 80.422 23.472 135.809 1.00 30.16 133 ASP A CA 1
ATOM 684 C C . ASP A 1 133 ? 79.455 24.465 135.193 1.00 28.08 133 ASP A C 1
ATOM 685 O O . ASP A 1 133 ? 78.266 24.162 135.082 1.00 26.43 133 ASP A O 1
ATOM 690 N N . PHE A 1 134 ? 79.932 25.639 134.790 1.00 26.09 134 PHE A N 1
ATOM 691 C CA . PHE A 1 134 ? 79.080 26.552 134.053 1.00 24.31 134 PHE A CA 1
ATOM 692 C C . PHE A 1 134 ? 78.583 25.946 132.759 1.00 23.94 134 PHE A C 1
ATOM 693 O O . PHE A 1 134 ? 77.578 26.406 132.228 1.00 23.76 134 PHE A O 1
ATOM 701 N N . ALA A 1 135 ? 79.242 24.915 132.247 1.00 24.69 135 ALA A N 1
ATOM 702 C CA . ALA A 1 135 ? 78.729 24.264 131.054 1.00 23.80 135 ALA A CA 1
ATOM 703 C C . ALA A 1 135 ? 77.421 23.541 131.325 1.00 24.78 135 ALA A C 1
ATOM 704 O O . ALA A 1 135 ? 76.643 23.322 130.399 1.00 30.66 135 ALA A O 1
ATOM 706 N N . LEU A 1 136 ? 77.166 23.147 132.574 1.00 26.33 136 LEU A N 1
ATOM 707 C CA . LEU A 1 136 ? 75.882 22.561 132.931 1.00 23.05 136 LEU A CA 1
ATOM 708 C C . LEU A 1 136 ? 74.740 23.508 132.636 1.00 20.52 136 LEU A C 1
ATOM 709 O O . LEU A 1 136 ? 73.615 23.069 132.419 1.00 24.60 136 LEU A O 1
ATOM 714 N N . LEU A 1 137 ? 75.012 24.797 132.622 1.00 19.43 137 LEU A N 1
ATOM 715 C CA . LEU A 1 137 ? 74.017 25.772 132.242 1.00 18.84 137 LEU A CA 1
ATOM 716 C C . LEU A 1 137 ? 73.501 25.572 130.818 1.00 21.03 137 LEU A C 1
ATOM 717 O O . LEU A 1 137 ? 72.369 25.959 130.521 1.00 19.97 137 LEU A O 1
ATOM 722 N N . TYR A 1 138 ? 74.280 24.945 129.941 1.00 22.59 138 TYR A N 1
ATOM 723 C CA . TYR A 1 138 ? 73.989 24.927 128.512 1.00 21.94 138 TYR A CA 1
ATOM 724 C C . TYR A 1 138 ? 73.840 23.534 127.925 1.00 23.30 138 TYR A C 1
ATOM 725 O O . TYR A 1 138 ? 73.034 23.334 127.020 1.00 27.51 138 TYR A O 1
ATOM 734 N N . ASN A 1 139 ? 74.605 22.562 128.387 1.00 26.78 139 ASN A N 1
ATOM 735 C CA . ASN A 1 139 ? 74.609 21.262 127.735 1.00 26.42 139 ASN A CA 1
ATOM 736 C C . ASN A 1 139 ? 73.259 20.598 127.875 1.00 24.37 139 ASN A C 1
ATOM 737 O O . ASN A 1 139 ? 72.836 20.274 128.983 1.00 26.23 139 ASN A O 1
ATOM 742 N N . GLY A 1 140 ? 72.588 20.382 126.753 1.00 25.03 140 GLY A N 1
ATOM 743 C CA . GLY A 1 140 ? 71.342 19.657 126.755 1.00 22.98 140 GLY A CA 1
ATOM 744 C C . GLY A 1 140 ? 70.128 20.491 127.056 1.00 22.36 140 GLY A C 1
ATOM 745 O O . GLY A 1 140 ? 69.023 19.950 127.103 1.00 24.60 140 GLY A O 1
ATOM 746 N N . HIS A 1 141 ? 70.288 21.786 127.258 1.00 21.52 141 HIS A N 1
ATOM 747 C CA . HIS A 1 141 ? 69.192 22.630 127.670 1.00 19.52 141 HIS A CA 1
ATOM 748 C C . HIS A 1 141 ? 68.911 23.665 126.602 1.00 21.39 141 HIS A C 1
ATOM 749 O O . HIS A 1 141 ? 69.667 23.828 125.640 1.00 20.50 141 HIS A O 1
ATOM 756 N N . TRP A 1 142 ? 67.789 24.353 126.795 1.00 20.04 142 TRP A N 1
ATOM 757 C CA . TRP A 1 142 ? 67.381 25.447 125.931 1.00 19.65 142 TRP A CA 1
ATOM 758 C C . TRP A 1 142 ? 67.171 24.991 124.497 1.00 19.31 142 TRP A C 1
ATOM 759 O O . TRP A 1 142 ? 67.336 25.770 123.567 1.00 19.92 142 TRP A O 1
ATOM 770 N N . LYS A 1 143 ? 66.797 23.726 124.321 1.00 20.72 143 LYS A N 1
ATOM 771 C CA . LYS A 1 143 ? 66.591 23.171 122.993 1.00 19.44 143 LYS A CA 1
ATOM 772 C C . LYS A 1 143 ? 65.429 23.815 122.258 1.00 22.81 143 LYS A C 1
ATOM 773 O O . LYS A 1 143 ? 65.424 23.820 121.025 1.00 31.92 143 LYS A O 1
ATOM 779 N N . GLU A 1 144 ? 64.417 24.308 122.967 1.00 20.22 144 GLU A N 1
ATOM 780 C CA . GLU A 1 144 ? 63.309 24.950 122.275 1.00 21.46 144 GLU A CA 1
ATOM 781 C C . GLU A 1 144 ? 63.467 26.467 122.209 1.00 18.12 144 GLU A C 1
ATOM 782 O O . GLU A 1 144 ? 63.106 27.081 121.203 1.00 19.83 144 GLU A O 1
ATOM 788 N N . SER A 1 145 ? 64.019 27.072 123.254 1.00 17.90 145 SER A N 1
ATOM 789 C CA . SER A 1 145 ? 64.259 28.507 123.290 1.00 15.24 145 SER A CA 1
ATOM 790 C C . SER A 1 145 ? 65.353 28.914 122.332 1.00 17.68 145 SER A C 1
ATOM 791 O O . SER A 1 145 ? 65.281 29.977 121.713 1.00 17.66 145 SER A O 1
ATOM 794 N N . VAL A 1 146 ? 66.397 28.108 122.248 1.00 17.45 146 VAL A N 1
ATOM 795 C CA . VAL A 1 146 ? 67.542 28.387 121.406 1.00 16.66 146 VAL A CA 1
ATOM 796 C C . VAL A 1 146 ? 67.830 27.148 120.570 1.00 19.32 146 VAL A C 1
ATOM 797 O O . VAL A 1 146 ? 68.816 26.447 120.817 1.00 19.24 146 VAL A O 1
ATOM 801 N N . PRO A 1 147 ? 67.027 26.861 119.550 1.00 19.06 147 PRO A N 1
ATOM 802 C CA . PRO A 1 147 ? 67.175 25.577 118.853 1.00 18.55 147 PRO A CA 1
ATOM 803 C C . PRO A 1 147 ? 68.539 25.363 118.242 1.00 18.30 147 PRO A C 1
ATOM 804 O O . PRO A 1 147 ? 69.035 24.238 118.266 1.00 19.35 147 PRO A O 1
ATOM 808 N N . GLU A 1 148 ? 69.168 26.400 117.706 1.00 21.90 148 GLU A N 1
ATOM 809 C CA . GLU A 1 148 ? 70.504 26.291 117.130 1.00 18.58 148 GLU A CA 1
ATOM 810 C C . GLU A 1 148 ? 71.594 26.092 118.177 1.00 20.74 148 GLU A C 1
ATOM 811 O O . GLU A 1 148 ? 72.755 25.886 117.807 1.00 21.84 148 GLU A O 1
ATOM 817 N N . GLY A 1 149 ? 71.263 26.121 119.465 1.00 19.38 149 GLY A N 1
ATOM 818 C CA . GLY A 1 149 ? 72.263 26.013 120.500 1.00 15.93 149 GLY A CA 1
ATOM 819 C C . GLY A 1 149 ? 73.116 27.252 120.615 1.00 17.30 149 GLY A C 1
ATOM 820 O O . GLY A 1 149 ? 72.995 28.169 119.803 1.00 24.78 149 GLY A O 1
ATOM 821 N N . ILE A 1 150 ? 73.982 27.305 121.614 1.00 18.50 150 ILE A N 1
ATOM 822 C CA . ILE A 1 150 ? 74.888 28.432 121.759 1.00 16.69 150 ILE A CA 1
ATOM 823 C C . ILE A 1 150 ? 76.156 28.147 120.968 1.00 16.32 150 ILE A C 1
ATOM 824 O O . ILE A 1 150 ? 76.383 27.021 120.526 1.00 20.67 150 ILE A O 1
ATOM 829 N N . SER A 1 151 ? 77.003 29.162 120.837 1.00 20.72 151 SER A N 1
ATOM 830 C CA . SER A 1 151 ? 78.132 29.162 119.919 1.00 18.07 151 SER A CA 1
ATOM 831 C C . SER A 1 151 ? 79.036 27.953 120.093 1.00 24.32 151 SER A C 1
ATOM 832 O O . SER A 1 151 ? 79.613 27.726 121.169 1.00 28.04 151 SER A O 1
ATOM 835 N N . LYS A 1 152 ? 79.181 27.207 119.000 1.00 28.85 152 LYS A N 1
ATOM 836 C CA . LYS A 1 152 ? 80.139 26.120 118.953 1.00 24.73 152 LYS A CA 1
ATOM 837 C C . LYS A 1 152 ? 81.515 26.685 119.209 1.00 22.06 152 LYS A C 1
ATOM 838 O O . LYS A 1 152 ? 81.967 27.578 118.490 1.00 23.09 152 LYS A O 1
ATOM 844 N N . GLY A 1 153 ? 82.142 26.194 120.278 1.00 25.43 153 GLY A N 1
ATOM 845 C CA . GLY A 1 153 ? 83.471 26.568 120.663 1.00 20.65 153 GLY A CA 1
ATOM 846 C C . GLY A 1 153 ? 83.527 27.631 121.718 1.00 20.65 153 GLY A C 1
ATOM 847 O O . GLY A 1 153 ? 84.606 27.902 122.240 1.00 24.44 153 GLY A O 1
ATOM 848 N N . MET A 1 154 ? 82.401 28.246 122.050 1.00 22.14 154 MET A N 1
ATOM 849 C CA . MET A 1 154 ? 82.427 29.301 123.047 1.00 21.45 154 MET A CA 1
ATOM 850 C C . MET A 1 154 ? 82.701 28.737 124.440 1.00 27.77 154 MET A C 1
ATOM 851 O O . MET A 1 154 ? 83.303 29.422 125.273 1.00 29.88 154 MET A O 1
ATOM 856 N N . LEU A 1 155 ? 82.317 27.486 124.702 1.00 24.79 155 LEU A N 1
ATOM 857 C CA . LEU A 1 155 ? 82.617 26.885 125.996 1.00 22.75 155 LEU A CA 1
ATOM 858 C C . LEU A 1 155 ? 83.944 26.135 126.000 1.00 27.79 155 LEU A C 1
ATOM 859 O O . LEU A 1 155 ? 84.733 26.277 126.941 1.00 29.90 155 LEU A O 1
ATOM 864 N N . SER A 1 156 ? 84.213 25.361 124.949 1.00 29.95 156 SER A N 1
ATOM 865 C CA . SER A 1 156 ? 85.440 24.576 124.878 1.00 23.58 156 SER A CA 1
ATOM 866 C C . SER A 1 156 ? 86.676 25.448 124.931 1.00 25.57 156 SER A C 1
ATOM 867 O O . SER A 1 156 ? 87.702 25.044 125.486 1.00 30.98 156 SER A O 1
ATOM 870 N N . ASN A 1 157 ? 86.623 26.618 124.306 1.00 25.07 157 ASN A N 1
ATOM 871 C CA . ASN A 1 157 ? 87.814 27.414 124.062 1.00 22.97 157 ASN A CA 1
ATOM 872 C C . ASN A 1 157 ? 87.735 28.743 124.785 1.00 23.34 157 ASN A C 1
ATOM 873 O O . ASN A 1 157 ? 88.322 29.727 124.346 1.00 24.21 157 ASN A O 1
ATOM 878 N N . CYS A 1 158 ? 87.026 28.772 125.915 1.00 24.47 158 CYS A N 1
ATOM 879 C CA . CYS A 1 158 ? 86.621 30.051 126.477 1.00 21.26 158 CYS A CA 1
ATOM 880 C C . CYS A 1 158 ? 87.810 30.827 127.013 1.00 18.02 158 CYS A C 1
ATOM 881 O O . CYS A 1 158 ? 87.771 32.057 127.058 1.00 18.94 158 CYS A O 1
ATOM 884 N N . THR A 1 159 ? 88.884 30.150 127.373 1.00 20.06 159 THR A N 1
ATOM 885 C CA . THR A 1 159 ? 90.034 30.860 127.913 1.00 20.76 159 THR A CA 1
ATOM 886 C C . THR A 1 159 ? 90.959 31.366 126.831 1.00 19.23 159 THR A C 1
ATOM 887 O O . THR A 1 159 ? 91.955 32.019 127.148 1.00 20.91 159 THR A O 1
ATOM 891 N N . SER A 1 160 ? 90.643 31.074 125.578 1.00 19.17 160 SER A N 1
ATOM 892 C CA . SER A 1 160 ? 91.507 31.420 124.467 1.00 15.20 160 SER A CA 1
ATOM 893 C C . SER A 1 160 ? 91.570 32.924 124.288 1.00 16.39 160 SER A C 1
ATOM 894 O O . SER A 1 160 ? 90.541 33.602 124.275 1.00 17.76 160 SER A O 1
ATOM 897 N N . ASP A 1 161 ? 92.790 33.444 124.154 1.00 17.34 161 ASP A N 1
ATOM 898 C CA . ASP A 1 161 ? 92.959 34.873 123.955 1.00 14.57 161 ASP A CA 1
ATOM 899 C C . ASP A 1 161 ? 92.527 35.267 122.562 1.00 14.54 161 ASP A C 1
ATOM 900 O O . ASP A 1 161 ? 92.007 36.364 122.360 1.00 20.87 161 ASP A O 1
ATOM 905 N N . LEU A 1 162 ? 92.749 34.389 121.584 1.00 17.10 162 LEU A N 1
ATOM 906 C CA . LEU A 1 162 ? 92.321 34.686 120.223 1.00 13.96 162 LEU A CA 1
ATOM 907 C C . LEU A 1 162 ? 90.808 34.797 120.147 1.00 14.26 162 LEU A C 1
ATOM 908 O O . LEU A 1 162 ? 90.275 35.631 119.413 1.00 21.42 162 LEU A O 1
ATOM 913 N N . LEU A 1 163 ? 90.098 33.970 120.903 1.00 13.45 163 LEU A N 1
ATOM 914 C CA . LEU A 1 163 ? 88.658 34.116 120.956 1.00 13.03 163 LEU A CA 1
ATOM 915 C C . LEU A 1 163 ? 88.261 35.416 121.632 1.00 14.23 163 LEU A C 1
ATOM 916 O O . LEU A 1 163 ? 87.233 35.997 121.286 1.00 21.62 163 LEU A O 1
ATOM 921 N N . PHE A 1 164 ? 89.039 35.886 122.606 1.00 14.16 164 PHE A N 1
ATOM 922 C CA . PHE A 1 164 ? 88.660 37.108 123.298 1.00 12.84 164 PHE A CA 1
ATOM 923 C C . PHE A 1 164 ? 88.889 38.330 122.427 1.00 13.82 164 PHE A C 1
ATOM 924 O O . PHE A 1 164 ? 88.130 39.301 122.496 1.00 15.37 164 PHE A O 1
ATOM 932 N N . SER A 1 165 ? 89.942 38.322 121.627 1.00 15.00 165 SER A N 1
ATOM 933 C CA . SER A 1 165 ? 90.174 39.456 120.749 1.00 13.48 165 SER A CA 1
ATOM 934 C C . SER A 1 165 ? 89.250 39.414 119.532 1.00 12.19 165 SER A C 1
ATOM 935 O O . SER A 1 165 ? 88.680 40.437 119.143 1.00 11.33 165 SER A O 1
ATOM 938 N N . MET A 1 166 ? 89.056 38.241 118.943 1.00 11.60 166 MET A N 1
ATOM 939 C CA . MET A 1 166 ? 88.232 38.166 117.742 1.00 11.80 166 MET A CA 1
ATOM 940 C C . MET A 1 166 ? 86.765 38.536 117.976 1.00 12.12 166 MET A C 1
ATOM 941 O O . MET A 1 166 ? 86.092 38.920 117.024 1.00 11.13 166 MET A O 1
ATOM 946 N N . GLU A 1 167 ? 86.250 38.434 119.205 1.00 11.78 167 GLU A N 1
ATOM 947 C CA . GLU A 1 167 ? 84.894 38.889 119.472 1.00 11.23 167 GLU A CA 1
ATOM 948 C C . GLU A 1 167 ? 84.680 40.344 119.067 1.00 11.06 167 GLU A C 1
ATOM 949 O O . GLU A 1 167 ? 83.568 40.715 118.685 1.00 17.68 167 GLU A O 1
ATOM 955 N N . ARG A 1 168 ? 85.718 41.181 119.151 1.00 10.80 168 ARG A N 1
ATOM 956 C CA . ARG A 1 168 ? 85.608 42.579 118.763 1.00 9.85 168 ARG A CA 1
ATOM 957 C C . ARG A 1 168 ? 85.498 42.765 117.261 1.00 10.52 168 ARG A C 1
ATOM 958 O O . ARG A 1 168 ? 85.318 43.891 116.815 1.00 10.33 168 ARG A O 1
ATOM 966 N N . LEU A 1 169 ? 85.651 41.709 116.472 1.00 11.27 169 LEU A N 1
ATOM 967 C CA . LEU A 1 169 ? 85.454 41.753 115.031 1.00 11.76 169 LEU A CA 1
ATOM 968 C C . LEU A 1 169 ? 84.277 40.872 114.607 1.00 13.58 169 LEU A C 1
ATOM 969 O O . LEU A 1 169 ? 84.120 40.582 113.425 1.00 11.82 169 LEU A O 1
ATOM 974 N N . SER A 1 170 ? 83.439 40.447 115.545 1.00 11.17 170 SER A N 1
ATOM 975 C CA . SER A 1 170 ? 82.321 39.586 115.190 1.00 11.25 170 SER A CA 1
ATOM 976 C C . SER A 1 170 ? 81.109 39.819 116.087 1.00 10.99 170 SER A C 1
ATOM 977 O O . SER A 1 170 ? 80.168 40.494 115.681 1.00 10.62 170 SER A O 1
ATOM 980 N N . SER A 1 171 ? 81.128 39.270 117.305 1.00 11.35 171 SER A N 1
ATOM 981 C CA . SER A 1 171 ? 80.000 39.399 118.229 1.00 10.77 171 SER A CA 1
ATOM 982 C C . SER A 1 171 ? 79.589 40.843 118.459 1.00 13.54 171 SER A C 1
ATOM 983 O O . SER A 1 171 ? 78.401 41.154 118.473 1.00 21.60 171 SER A O 1
ATOM 986 N N . ASN A 1 172 ? 80.546 41.717 118.762 1.00 15.87 172 ASN A N 1
ATOM 987 C CA . ASN A 1 172 ? 80.284 43.141 118.946 1.00 11.15 172 ASN A CA 1
ATOM 988 C C . ASN A 1 172 ? 81.355 43.879 118.180 1.00 12.46 172 ASN A C 1
ATOM 989 O O . ASN A 1 172 ? 82.410 44.203 118.728 1.00 10.92 172 ASN A O 1
ATOM 994 N N . PRO A 1 173 ? 81.102 44.192 116.919 1.00 11.15 173 PRO A N 1
ATOM 995 C CA . PRO A 1 173 ? 82.116 44.825 116.070 1.00 10.14 173 PRO A CA 1
ATOM 996 C C . PRO A 1 173 ? 82.004 46.335 115.978 1.00 12.07 173 PRO A C 1
ATOM 997 O O . PRO A 1 173 ? 82.682 46.947 115.153 1.00 10.80 173 PRO A O 1
ATOM 1001 N N . TYR A 1 174 ? 81.147 46.932 116.774 1.00 14.23 174 TYR A N 1
ATOM 1002 C CA . TYR A 1 174 ? 80.810 48.322 116.622 1.00 10.17 174 TYR A CA 1
ATOM 1003 C C . TYR A 1 174 ? 81.590 49.235 117.549 1.00 14.24 174 TYR A C 1
ATOM 1004 O O . TYR A 1 174 ? 81.314 50.432 117.561 1.00 17.66 174 TYR A O 1
ATOM 1013 N N . VAL A 1 175 ? 82.564 48.721 118.308 1.00 10.21 175 VAL A N 1
ATOM 1014 C CA . VAL A 1 175 ? 83.236 49.548 119.303 1.00 10.86 175 VAL A CA 1
ATOM 1015 C C . VAL A 1 175 ? 84.714 49.673 118.951 1.00 12.56 175 VAL A C 1
ATOM 1016 O O . VAL A 1 175 ? 85.310 50.732 119.134 1.00 17.38 175 VAL A O 1
ATOM 1020 N N . LEU A 1 176 ? 85.293 48.640 118.363 1.00 10.71 176 LEU A N 1
ATOM 1021 C CA . LEU A 1 176 ? 86.729 48.636 118.116 1.00 11.80 176 LEU A CA 1
ATOM 1022 C C . LEU A 1 176 ? 87.149 49.735 117.137 1.00 11.96 176 LEU A C 1
ATOM 1023 O O . LEU A 1 176 ? 86.429 50.074 116.201 1.00 11.57 176 LEU A O 1
ATOM 1028 N N . LYS A 1 177 ? 88.340 50.278 117.338 1.00 12.26 177 LYS A N 1
ATOM 1029 C CA . LYS A 1 177 ? 88.799 51.367 116.496 1.00 13.39 177 LYS A CA 1
ATOM 1030 C C . LYS A 1 177 ? 90.316 51.338 116.467 1.00 14.43 177 LYS A C 1
ATOM 1031 O O . LYS A 1 177 ? 90.945 51.153 117.505 1.00 15.41 177 LYS A O 1
ATOM 1037 N N . ARG A 1 178 ? 90.894 51.467 115.275 1.00 15.87 178 ARG A N 1
ATOM 1038 C CA . ARG A 1 178 ? 92.344 51.474 115.114 1.00 16.19 178 ARG A CA 1
ATOM 1039 C C . ARG A 1 178 ? 92.935 52.783 115.615 1.00 16.56 178 ARG A C 1
ATOM 1040 O O . ARG A 1 178 ? 92.343 53.847 115.453 1.00 23.30 178 ARG A O 1
ATOM 1048 N N . LEU A 1 179 ? 94.112 52.715 116.209 1.00 17.01 179 LEU A N 1
ATOM 1049 C CA . LEU A 1 179 ? 94.776 53.917 116.691 1.00 19.66 179 LEU A CA 1
ATOM 1050 C C . LEU A 1 179 ? 95.580 54.537 115.564 1.00 19.66 179 LEU A C 1
ATOM 1051 O O . LEU A 1 179 ? 96.496 53.910 115.034 1.00 19.52 179 LEU A O 1
ATOM 1056 N N . HIS A 1 180 ? 95.247 55.765 115.214 1.00 22.15 180 HIS A N 1
ATOM 1057 C CA . HIS A 1 180 ? 96.012 56.465 114.207 1.00 23.79 180 HIS A CA 1
ATOM 1058 C C . HIS A 1 180 ? 97.414 56.766 114.722 1.00 25.24 180 HIS A C 1
ATOM 1059 O O . HIS A 1 180 ? 97.575 57.174 115.866 1.00 24.08 180 HIS A O 1
ATOM 1066 N N . PRO A 1 181 ? 98.443 56.604 113.891 1.00 33.28 181 PRO A N 1
ATOM 1067 C CA . PRO A 1 181 ? 99.808 56.825 114.380 1.00 25.28 181 PRO A CA 1
ATOM 1068 C C . PRO A 1 181 ? 100.049 58.210 114.903 1.00 24.75 181 PRO A C 1
ATOM 1069 O O . PRO A 1 181 ? 100.886 58.370 115.791 1.00 25.48 181 PRO A O 1
ATOM 1073 N N . THR A 1 182 ? 99.365 59.224 114.392 1.00 27.04 182 THR A N 1
ATOM 1074 C CA . THR A 1 182 ? 99.674 60.554 114.894 1.00 25.49 182 THR A CA 1
ATOM 1075 C C . THR A 1 182 ? 98.452 61.294 115.372 1.00 26.12 182 THR A C 1
ATOM 1076 O O . THR A 1 182 ? 98.573 62.206 116.184 1.00 37.80 182 THR A O 1
ATOM 1080 N N . LYS A 1 183 ? 97.283 60.943 114.863 1.00 31.43 183 LYS A N 1
ATOM 1081 C CA . LYS A 1 183 ? 96.070 61.639 115.256 1.00 29.82 183 LYS A CA 1
ATOM 1082 C C . LYS A 1 183 ? 95.446 61.095 116.527 1.00 28.85 183 LYS A C 1
ATOM 1083 O O . LYS A 1 183 ? 94.500 61.704 117.016 1.00 34.16 183 LYS A O 1
ATOM 1089 N N . ASP A 1 184 ? 95.931 59.971 117.059 1.00 29.77 184 ASP A N 1
ATOM 1090 C CA . ASP A 1 184 ? 95.478 59.416 118.328 1.00 28.58 184 ASP A CA 1
ATOM 1091 C C . ASP A 1 184 ? 96.687 59.140 119.220 1.00 28.67 184 ASP A C 1
ATOM 1092 O O . ASP A 1 184 ? 97.767 58.792 118.749 1.00 26.09 184 ASP A O 1
ATOM 1097 N N . LYS A 1 185 ? 96.514 59.295 120.515 1.00 28.88 185 LYS A N 1
ATOM 1098 C CA . LYS A 1 185 ? 97.609 58.989 121.415 1.00 25.05 185 LYS A CA 1
ATOM 1099 C C . LYS A 1 185 ? 97.339 57.660 122.099 1.00 24.36 185 LYS A C 1
ATOM 1100 O O . LYS A 1 185 ? 96.234 57.127 122.038 1.00 33.67 185 LYS A O 1
ATOM 1106 N N . LEU A 1 186 ? 98.368 57.099 122.703 1.00 24.72 186 LEU A N 1
ATOM 1107 C CA . LEU A 1 186 ? 98.189 55.873 123.464 1.00 24.23 186 LEU A CA 1
ATOM 1108 C C . LEU A 1 186 ? 97.253 56.125 124.642 1.00 24.65 186 LEU A C 1
ATOM 1109 O O . LEU A 1 186 ? 97.487 57.055 125.419 1.00 26.97 186 LEU A O 1
ATOM 1114 N N . PRO A 1 187 ? 96.213 55.323 124.824 1.00 23.40 187 PRO A N 1
ATOM 1115 C CA . PRO A 1 187 ? 95.282 55.568 125.928 1.00 22.91 187 PRO A CA 1
ATOM 1116 C C . PRO A 1 187 ? 95.919 55.377 127.297 1.00 23.94 187 PRO A C 1
ATOM 1117 O O . PRO A 1 187 ? 95.730 56.193 128.198 1.00 30.52 187 PRO A O 1
ATOM 1121 N N . PHE A 1 188 ? 96.671 54.304 127.472 1.00 23.31 188 PHE A N 1
ATOM 1122 C CA . PHE A 1 188 ? 97.355 54.052 128.722 1.00 24.45 188 PHE A CA 1
ATOM 1123 C C . PHE A 1 188 ? 98.689 53.398 128.414 1.00 23.19 188 PHE A C 1
ATOM 1124 O O . PHE A 1 188 ? 98.934 52.937 127.301 1.00 25.53 188 PHE A O 1
ATOM 1132 N N . SER A 1 189 ? 99.548 53.348 129.418 1.00 26.18 189 SER A N 1
ATOM 1133 C CA . SER A 1 189 ? 100.888 52.816 129.267 1.00 27.46 189 SER A CA 1
ATOM 1134 C C . SER A 1 189 ? 100.977 51.428 129.876 1.00 26.74 189 SER A C 1
ATOM 1135 O O . SER A 1 189 ? 100.184 51.043 130.732 1.00 26.31 189 SER A O 1
ATOM 1138 N N . VAL A 1 190 ? 101.947 50.667 129.397 1.00 26.62 190 VAL A N 1
ATOM 1139 C CA . VAL A 1 190 ? 102.246 49.347 129.918 1.00 26.83 190 VAL A CA 1
ATOM 1140 C C . VAL A 1 190 ? 103.750 49.269 130.115 1.00 29.99 190 VAL A C 1
ATOM 1141 O O . VAL A 1 190 ? 104.519 49.898 129.380 1.00 38.16 190 VAL A O 1
ATOM 1145 N N . GLU A 1 191 ? 104.165 48.513 131.126 1.00 26.39 191 GLU A N 1
ATOM 1146 C CA . GLU A 1 191 ? 105.583 48.303 131.358 1.00 32.26 191 GLU A CA 1
ATOM 1147 C C . GLU A 1 191 ? 106.204 47.688 130.123 1.00 28.91 191 GLU A C 1
ATOM 1148 O O . GLU A 1 191 ? 105.834 46.579 129.725 1.00 27.67 191 GLU A O 1
ATOM 1154 N N . SER A 1 192 ? 107.154 48.409 129.528 1.00 23.14 192 SER A N 1
ATOM 1155 C CA . SER A 1 192 ? 107.693 47.998 128.244 1.00 23.35 192 SER A CA 1
ATOM 1156 C C . SER A 1 192 ? 108.368 46.630 128.295 1.00 21.72 192 SER A C 1
ATOM 1157 O O . SER A 1 192 ? 108.491 45.985 127.257 1.00 23.92 192 SER A O 1
ATOM 1160 N N . LYS A 1 193 ? 108.771 46.144 129.464 1.00 23.32 193 LYS A N 1
ATOM 1161 C CA . LYS A 1 193 ? 109.298 44.786 129.526 1.00 23.96 193 LYS A CA 1
ATOM 1162 C C . LYS A 1 193 ? 108.198 43.775 129.280 1.00 21.87 193 LYS A C 1
ATOM 1163 O O . LYS A 1 193 ? 108.416 42.739 128.636 1.00 24.56 193 LYS A O 1
ATOM 1169 N N . VAL A 1 194 ? 107.014 44.060 129.811 1.00 21.81 194 VAL A N 1
ATOM 1170 C CA . VAL A 1 194 ? 105.856 43.221 129.561 1.00 20.84 194 VAL A CA 1
ATOM 1171 C C . VAL A 1 194 ? 105.485 43.278 128.090 1.00 20.43 194 VAL A C 1
ATOM 1172 O O . VAL A 1 194 ? 105.275 42.245 127.445 1.00 24.03 194 VAL A O 1
ATOM 1176 N N . VAL A 1 195 ? 105.420 44.488 127.535 1.00 20.96 195 VAL A N 1
ATOM 1177 C CA . VAL A 1 195 ? 105.083 44.649 126.124 1.00 21.22 195 VAL A CA 1
ATOM 1178 C C . VAL A 1 195 ? 106.091 43.923 125.245 1.00 19.45 195 VAL A C 1
ATOM 1179 O O . VAL A 1 195 ? 105.723 43.290 124.259 1.00 20.52 195 VAL A O 1
ATOM 1183 N N . LYS A 1 196 ? 107.369 43.982 125.592 1.00 20.47 196 LYS A N 1
ATOM 1184 C CA . LYS A 1 196 ? 108.368 43.330 124.756 1.00 21.16 196 LYS A CA 1
ATOM 1185 C C . LYS A 1 196 ? 108.244 41.817 124.829 1.00 21.02 196 LYS A C 1
ATOM 1186 O O . LYS A 1 196 ? 108.307 41.136 123.798 1.00 18.37 196 LYS A O 1
ATOM 1192 N N . LYS A 1 197 ? 108.050 41.265 126.032 1.00 22.01 197 LYS A N 1
ATOM 1193 C CA . LYS A 1 197 ? 107.918 39.810 126.104 1.00 22.45 197 LYS A CA 1
ATOM 1194 C C . LYS A 1 197 ? 106.614 39.312 125.489 1.00 21.46 197 LYS A C 1
ATOM 1195 O O . LYS A 1 197 ? 106.542 38.150 125.092 1.00 25.18 197 LYS A O 1
ATOM 1201 N N . LEU A 1 198 ? 105.596 40.160 125.385 1.00 20.87 198 LEU A N 1
ATOM 1202 C CA . LEU A 1 198 ? 104.308 39.741 124.853 1.00 19.11 198 LEU A CA 1
ATOM 1203 C C . LEU A 1 198 ? 104.197 39.933 123.340 1.00 18.51 198 LEU A C 1
ATOM 1204 O O . LEU A 1 198 ? 103.625 39.096 122.645 1.00 15.75 198 LEU A O 1
ATOM 1209 N N . THR A 1 199 ? 104.735 41.008 122.811 1.00 16.03 199 THR A N 1
ATOM 1210 C CA . THR A 1 199 ? 104.530 41.349 121.424 1.00 16.41 199 THR A CA 1
ATOM 1211 C C . THR A 1 199 ? 105.785 41.315 120.577 1.00 18.26 199 THR A C 1
ATOM 1212 O O . THR A 1 199 ? 105.673 41.419 119.353 1.00 16.85 199 THR A O 1
ATOM 1216 N N . ALA A 1 200 ? 106.960 41.189 121.190 1.00 20.48 200 ALA A N 1
ATOM 1217 C CA . ALA A 1 200 ? 108.288 41.237 120.585 1.00 18.68 200 ALA A CA 1
ATOM 1218 C C . ALA A 1 200 ? 108.635 42.612 120.044 1.00 21.47 200 ALA A C 1
ATOM 1219 O O . ALA A 1 200 ? 109.599 42.741 119.299 1.00 22.43 200 ALA A O 1
ATOM 1221 N N . THR A 1 201 ? 107.881 43.643 120.396 1.00 19.08 201 THR A N 1
ATOM 1222 C CA . THR A 1 201 ? 108.171 44.978 119.904 1.00 21.15 201 THR A CA 1
ATOM 1223 C C . THR A 1 201 ? 107.726 45.947 120.989 1.00 19.70 201 THR A C 1
ATOM 1224 O O . THR A 1 201 ? 107.614 45.566 122.156 1.00 27.05 201 THR A O 1
ATOM 1228 N N . THR A 1 202 ? 107.515 47.207 120.645 1.00 22.15 202 THR A N 1
ATOM 1229 C CA . THR A 1 202 ? 107.133 48.199 121.643 1.00 23.21 202 THR A CA 1
ATOM 1230 C C . THR A 1 202 ? 105.782 48.811 121.321 1.00 21.93 202 THR A C 1
ATOM 1231 O O . THR A 1 202 ? 105.314 48.767 120.184 1.00 22.13 202 THR A O 1
ATOM 1235 N N . LEU A 1 203 ? 105.178 49.420 122.341 1.00 22.09 203 LEU A N 1
ATOM 1236 C CA . LEU A 1 203 ? 103.962 50.194 122.125 1.00 22.64 203 LEU A CA 1
ATOM 1237 C C . LEU A 1 203 ? 104.190 51.332 121.142 1.00 23.11 203 LEU A C 1
ATOM 1238 O O . LEU A 1 203 ? 103.317 51.635 120.330 1.00 25.50 203 LEU A O 1
ATOM 1243 N N . GLU A 1 204 ? 105.341 51.995 121.211 1.00 24.36 204 GLU A N 1
ATOM 1244 C CA . GLU A 1 204 ? 105.618 53.055 120.253 1.00 23.35 204 GLU A CA 1
ATOM 1245 C C . GLU A 1 204 ? 105.646 52.503 118.836 1.00 24.11 204 GLU A C 1
ATOM 1246 O O . GLU A 1 204 ? 105.003 53.047 117.936 1.00 22.24 204 GLU A O 1
ATOM 1252 N N . ALA A 1 205 ? 106.368 51.404 118.620 1.00 23.00 205 ALA A N 1
ATOM 1253 C CA . ALA A 1 205 ? 106.466 50.866 117.270 1.00 19.67 205 ALA A CA 1
ATOM 1254 C C . ALA A 1 205 ? 105.138 50.295 116.809 1.00 22.28 205 ALA A C 1
ATOM 1255 O O . ALA A 1 205 ? 104.760 50.464 115.646 1.00 24.20 205 ALA A O 1
ATOM 1257 N N . LEU A 1 206 ? 104.408 49.626 117.700 1.00 21.41 206 LEU A N 1
ATOM 1258 C CA . LEU A 1 206 ? 103.101 49.124 117.307 1.00 18.63 206 LEU A CA 1
ATOM 1259 C C . LEU A 1 206 ? 102.173 50.265 116.948 1.00 19.74 206 LEU A C 1
ATOM 1260 O O . LEU A 1 206 ? 101.399 50.166 115.995 1.00 19.40 206 LEU A O 1
ATOM 1265 N N . HIS A 1 207 ? 102.262 51.368 117.683 1.00 20.37 207 HIS A N 1
ATOM 1266 C CA . HIS A 1 207 ? 101.449 52.541 117.392 1.00 20.13 207 HIS A CA 1
ATOM 1267 C C . HIS A 1 207 ? 101.841 53.169 116.053 1.00 21.41 207 HIS A C 1
ATOM 1268 O O . HIS A 1 207 ? 100.981 53.479 115.222 1.00 25.92 207 HIS A O 1
ATOM 1275 N N . LYS A 1 208 ? 103.136 53.352 115.818 1.00 22.86 208 LYS A N 1
ATOM 1276 C CA . LYS A 1 208 ? 103.578 54.001 114.595 1.00 21.98 208 LYS A CA 1
ATOM 1277 C C . LYS A 1 208 ? 103.268 53.133 113.392 1.00 21.96 208 LYS A C 1
ATOM 1278 O O . LYS A 1 208 ? 103.061 53.644 112.287 1.00 21.54 208 LYS A O 1
ATOM 1284 N N . GLY A 1 209 ? 103.221 51.831 113.591 1.00 19.92 209 GLY A N 1
ATOM 1285 C CA . GLY A 1 209 ? 102.949 50.938 112.502 1.00 19.08 209 GLY A CA 1
ATOM 1286 C C . GLY A 1 209 ? 101.494 50.728 112.209 1.00 19.98 209 GLY A C 1
ATOM 1287 O O . GLY A 1 209 ? 101.172 49.904 111.361 1.00 20.50 209 GLY A O 1
ATOM 1288 N N . GLY A 1 210 ? 100.602 51.449 112.878 1.00 21.59 210 GLY A N 1
ATOM 1289 C CA . GLY A 1 210 ? 99.179 51.260 112.682 1.00 19.09 210 GLY A CA 1
ATOM 1290 C C . GLY A 1 210 ? 98.685 49.883 113.046 1.00 19.23 210 GLY A C 1
ATOM 1291 O O . GLY A 1 210 ? 97.738 49.406 112.437 1.00 20.77 210 GLY A O 1
ATOM 1292 N N . ARG A 1 211 ? 99.311 49.225 114.023 1.00 19.02 211 ARG A N 1
ATOM 1293 C CA . ARG A 1 211 ? 98.940 47.884 114.452 1.00 15.23 211 ARG A CA 1
ATOM 1294 C C . ARG A 1 211 ? 98.269 47.849 115.826 1.00 15.33 211 ARG A C 1
ATOM 1295 O O . ARG A 1 211 ? 98.015 46.762 116.327 1.00 14.28 211 ARG A O 1
ATOM 1303 N N . LEU A 1 212 ? 97.969 48.997 116.440 1.00 14.70 212 LEU A N 1
ATOM 1304 C CA . LEU A 1 212 ? 97.293 49.062 117.733 1.00 14.70 212 LEU A CA 1
ATOM 1305 C C . LEU A 1 212 ? 95.834 49.470 117.569 1.00 13.48 212 LEU A C 1
ATOM 1306 O O . LEU A 1 212 ? 95.528 50.417 116.846 1.00 13.68 212 LEU A O 1
ATOM 1311 N N . PHE A 1 213 ? 94.952 48.778 118.282 1.00 13.00 213 PHE A N 1
ATOM 1312 C CA . PHE A 1 213 ? 93.515 48.977 118.242 1.00 12.57 213 PHE A CA 1
ATOM 1313 C C . PHE A 1 213 ? 93.001 49.102 119.668 1.00 12.51 213 PHE A C 1
ATOM 1314 O O . PHE A 1 213 ? 93.560 48.521 120.591 1.00 11.65 213 PHE A O 1
ATOM 1322 N N . LEU A 1 214 ? 91.916 49.841 119.842 1.00 13.88 214 LEU A N 1
ATOM 1323 C CA . LEU A 1 214 ? 91.436 50.201 121.167 1.00 12.01 214 LEU A CA 1
ATOM 1324 C C . LEU A 1 214 ? 89.949 49.951 121.280 1.00 11.83 214 LEU A C 1
ATOM 1325 O O . LEU A 1 214 ? 89.200 50.273 120.365 1.00 16.41 214 LEU A O 1
ATOM 1330 N N . VAL A 1 215 ? 89.521 49.399 122.407 1.00 11.31 215 VAL A N 1
ATOM 1331 C CA . VAL A 1 215 ? 88.130 49.434 122.830 1.00 10.42 215 VAL A CA 1
ATOM 1332 C C . VAL A 1 215 ? 88.056 50.260 124.101 1.00 11.48 215 VAL A C 1
ATOM 1333 O O . VAL A 1 215 ? 88.706 49.933 125.095 1.00 13.02 215 VAL A O 1
ATOM 1337 N N . ASP A 1 216 ? 87.252 51.308 124.086 1.00 12.39 216 ASP A N 1
ATOM 1338 C CA . ASP A 1 216 ? 87.201 52.267 125.187 1.00 12.89 216 ASP A CA 1
ATOM 1339 C C . ASP A 1 216 ? 85.832 52.201 125.852 1.00 12.04 216 ASP A C 1
ATOM 1340 O O . ASP A 1 216 ? 84.904 52.878 125.416 1.00 17.54 216 ASP A O 1
ATOM 1345 N N . HIS A 1 217 ? 85.692 51.435 126.927 1.00 11.68 217 HIS A N 1
ATOM 1346 C CA . HIS A 1 217 ? 84.480 51.496 127.734 1.00 12.31 217 HIS A CA 1
ATOM 1347 C C . HIS A 1 217 ? 84.640 52.356 128.978 1.00 13.80 217 HIS A C 1
ATOM 1348 O O . HIS A 1 217 ? 83.908 52.166 129.943 1.00 15.88 217 HIS A O 1
ATOM 1355 N N . SER A 1 218 ? 85.574 53.299 128.978 1.00 13.64 218 SER A N 1
ATOM 1356 C CA . SER A 1 218 ? 85.868 54.043 130.186 1.00 13.44 218 SER A CA 1
ATOM 1357 C C . SER A 1 218 ? 84.758 55.016 130.553 1.00 14.16 218 SER A C 1
ATOM 1358 O O . SER A 1 218 ? 84.695 55.446 131.699 1.00 12.98 218 SER A O 1
ATOM 1361 N N . TYR A 1 219 ? 83.893 55.378 129.611 1.00 13.43 219 TYR A N 1
ATOM 1362 C CA . TYR A 1 219 ? 82.753 56.230 129.919 1.00 12.89 219 TYR A CA 1
ATOM 1363 C C . TYR A 1 219 ? 81.845 55.624 130.988 1.00 13.60 219 TYR A C 1
ATOM 1364 O O . TYR A 1 219 ? 81.109 56.361 131.645 1.00 13.50 219 TYR A O 1
ATOM 1373 N N . GLN A 1 220 ? 81.863 54.307 131.172 1.00 12.51 220 GLN A N 1
ATOM 1374 C CA . GLN A 1 220 ? 81.025 53.707 132.198 1.00 14.11 220 GLN A CA 1
ATOM 1375 C C . GLN A 1 220 ? 81.548 53.970 133.611 1.00 14.25 220 GLN A C 1
ATOM 1376 O O . GLN A 1 220 ? 80.937 53.550 134.586 1.00 14.18 220 GLN A O 1
ATOM 1382 N N . LYS A 1 221 ? 82.677 54.646 133.728 1.00 14.45 221 LYS A N 1
ATOM 1383 C CA . LYS A 1 221 ? 83.151 55.123 135.012 1.00 13.19 221 LYS A CA 1
ATOM 1384 C C . LYS A 1 221 ? 82.133 56.059 135.660 1.00 15.38 221 LYS A C 1
ATOM 1385 O O . LYS A 1 221 ? 82.017 56.100 136.890 1.00 18.34 221 LYS A O 1
ATOM 1391 N N . LYS A 1 222 ? 81.355 56.772 134.838 1.00 15.40 222 LYS A N 1
ATOM 1392 C CA . LYS A 1 222 ? 80.313 57.721 135.225 1.00 14.41 222 LYS A CA 1
ATOM 1393 C C . LYS A 1 222 ? 79.131 57.092 135.972 1.00 13.25 222 LYS A C 1
ATOM 1394 O O . LYS A 1 222 ? 78.372 57.819 136.617 1.00 15.97 222 LYS A O 1
ATOM 1400 N N . TYR A 1 223 ? 78.985 55.777 135.958 1.00 13.54 223 TYR A N 1
ATOM 1401 C CA . TYR A 1 223 ? 77.854 55.085 136.552 1.00 11.24 223 TYR A CA 1
ATOM 1402 C C . TYR A 1 223 ? 78.270 54.333 137.814 1.00 13.72 223 TYR A C 1
ATOM 1403 O O . TYR A 1 223 ? 79.416 53.897 137.956 1.00 13.88 223 TYR A O 1
ATOM 1412 N N . THR A 1 224 ? 77.308 54.166 138.722 1.00 13.86 224 THR A N 1
ATOM 1413 C CA . THR A 1 224 ? 77.478 53.477 139.978 1.00 12.13 224 THR A CA 1
ATOM 1414 C C . THR A 1 224 ? 76.708 52.174 139.962 1.00 13.76 224 THR A C 1
ATOM 1415 O O . THR A 1 224 ? 75.498 52.186 139.723 1.00 14.61 224 THR A O 1
ATOM 1419 N N . PRO A 1 225 ? 77.342 51.051 140.259 1.00 12.51 225 PRO A N 1
ATOM 1420 C CA . PRO A 1 225 ? 76.626 49.781 140.243 1.00 11.98 225 PRO A CA 1
ATOM 1421 C C . PRO A 1 225 ? 75.546 49.713 141.308 1.00 15.56 225 PRO A C 1
ATOM 1422 O O . PRO A 1 225 ? 75.576 50.415 142.319 1.00 19.38 225 PRO A O 1
ATOM 1426 N N . GLN A 1 226 ? 74.576 48.844 141.058 1.00 15.60 226 GLN A N 1
ATOM 1427 C CA . GLN A 1 226 ? 73.593 48.521 142.067 1.00 15.49 226 GLN A CA 1
ATOM 1428 C C . GLN A 1 226 ? 74.275 47.866 143.261 1.00 17.22 226 GLN A C 1
ATOM 1429 O O . GLN A 1 226 ? 75.260 47.145 143.097 1.00 23.27 226 GLN A O 1
ATOM 1435 N N . PRO A 1 227 ? 73.750 48.067 144.464 1.00 19.58 227 PRO A N 1
ATOM 1436 C CA . PRO A 1 227 ? 74.337 47.419 145.647 1.00 18.03 227 PRO A CA 1
ATOM 1437 C C . PRO A 1 227 ? 74.418 45.909 145.491 1.00 16.52 227 PRO A C 1
ATOM 1438 O O . PRO A 1 227 ? 73.519 45.271 144.946 1.00 18.96 227 PRO A O 1
ATOM 1442 N N . GLY A 1 228 ? 75.505 45.333 145.990 1.00 16.69 228 GLY A N 1
ATOM 1443 C CA . GLY A 1 228 ? 75.782 43.934 145.765 1.00 17.73 228 GLY A CA 1
ATOM 1444 C C . GLY A 1 228 ? 76.315 43.609 144.382 1.00 22.75 228 GLY A C 1
ATOM 1445 O O . GLY A 1 228 ? 76.650 42.449 144.128 1.00 23.53 228 GLY A O 1
ATOM 1446 N N . ARG A 1 229 ? 76.393 44.606 143.489 1.00 19.93 229 ARG A N 1
ATOM 1447 C CA . ARG A 1 229 ? 76.923 44.519 142.143 1.00 19.55 229 ARG A CA 1
ATOM 1448 C C . ARG A 1 229 ? 78.139 45.409 141.992 1.00 19.70 229 ARG A C 1
ATOM 1449 O O . ARG A 1 229 ? 78.282 46.433 142.660 1.00 15.77 229 ARG A O 1
ATOM 1457 N N . TYR A 1 230 ? 78.994 45.018 141.065 1.00 16.17 230 TYR A N 1
ATOM 1458 C CA . TYR A 1 230 ? 80.221 45.738 140.837 1.00 16.56 230 TYR A CA 1
ATOM 1459 C C . TYR A 1 230 ? 80.489 45.772 139.342 1.00 17.36 230 TYR A C 1
ATOM 1460 O O . TYR A 1 230 ? 79.894 45.017 138.576 1.00 16.11 230 TYR A O 1
ATOM 1469 N N . ALA A 1 231 ? 81.391 46.658 138.930 1.00 17.14 231 ALA A N 1
ATOM 1470 C CA . ALA A 1 231 ? 81.678 46.837 137.515 1.00 16.13 231 ALA A CA 1
ATOM 1471 C C . ALA A 1 231 ? 82.904 47.718 137.358 1.00 17.05 231 ALA A C 1
ATOM 1472 O O . ALA A 1 231 ? 83.174 48.560 138.212 1.00 19.57 231 ALA A O 1
ATOM 1474 N N . ALA A 1 232 ? 83.620 47.547 136.245 1.00 16.90 232 ALA A N 1
ATOM 1475 C CA . ALA A 1 232 ? 84.791 48.357 135.943 1.00 17.44 232 ALA A CA 1
ATOM 1476 C C . ALA A 1 232 ? 84.436 49.365 134.856 1.00 16.01 232 ALA A C 1
ATOM 1477 O O . ALA A 1 232 ? 83.262 49.640 134.618 1.00 21.88 232 ALA A O 1
ATOM 1479 N N . ALA A 1 233 ? 85.449 49.937 134.214 1.00 14.27 233 ALA A N 1
ATOM 1480 C CA . ALA A 1 233 ? 85.245 50.786 133.048 1.00 15.39 233 ALA A CA 1
ATOM 1481 C C . ALA A 1 233 ? 86.420 50.518 132.097 1.00 16.76 233 ALA A C 1
ATOM 1482 O O . ALA A 1 233 ? 87.301 51.339 131.859 1.00 16.82 233 ALA A O 1
ATOM 1484 N N . CYS A 1 234 ? 86.445 49.316 131.536 1.00 13.72 234 CYS A N 1
ATOM 1485 C CA . CYS A 1 234 ? 87.666 48.815 130.926 1.00 14.21 234 CYS A CA 1
ATOM 1486 C C . CYS A 1 234 ? 87.993 49.516 129.618 1.00 14.30 234 CYS A C 1
ATOM 1487 O O . CYS A 1 234 ? 87.115 49.871 128.831 1.00 18.71 234 CYS A O 1
ATOM 1490 N N . GLN A 1 235 ? 89.274 49.736 129.409 1.00 16.33 235 GLN A N 1
ATOM 1491 C CA . GLN A 1 235 ? 89.822 50.031 128.105 1.00 12.85 235 GLN A CA 1
ATOM 1492 C C . GLN A 1 235 ? 90.633 48.814 127.728 1.00 14.53 235 GLN A C 1
ATOM 1493 O O . GLN A 1 235 ? 91.458 48.358 128.515 1.00 14.95 235 GLN A O 1
ATOM 1499 N N . GLY A 1 236 ? 90.373 48.268 126.548 1.00 14.19 236 GLY A N 1
ATOM 1500 C CA . GLY A 1 236 ? 91.109 47.132 126.038 1.00 12.76 236 GLY A CA 1
ATOM 1501 C C . GLY A 1 236 ? 91.984 47.575 124.879 1.00 12.63 236 GLY A C 1
ATOM 1502 O O . GLY A 1 236 ? 91.523 48.270 123.972 1.00 16.95 236 GLY A O 1
ATOM 1503 N N . LEU A 1 237 ? 93.248 47.176 124.938 1.00 13.78 237 LEU A N 1
ATOM 1504 C CA . LEU A 1 237 ? 94.214 47.432 123.886 1.00 12.04 237 LEU A CA 1
ATOM 1505 C C . LEU A 1 237 ? 94.486 46.128 123.157 1.00 12.87 237 LEU A C 1
ATOM 1506 O O . LEU A 1 237 ? 94.772 45.105 123.787 1.00 12.68 237 LEU A O 1
ATOM 1511 N N . PHE A 1 238 ? 94.364 46.162 121.834 1.00 13.06 238 PHE A N 1
ATOM 1512 C CA . PHE A 1 238 ? 94.571 44.994 121.005 1.00 12.84 238 PHE A CA 1
ATOM 1513 C C . PHE A 1 238 ? 95.607 45.313 119.942 1.00 13.32 238 PHE A C 1
ATOM 1514 O O . PHE A 1 238 ? 95.857 46.472 119.630 1.00 13.33 238 PHE A O 1
ATOM 1522 N N . TYR A 1 239 ? 96.240 44.284 119.398 1.00 12.38 239 TYR A N 1
ATOM 1523 C CA . TYR A 1 239 ? 97.235 44.533 118.371 1.00 13.97 239 TYR A CA 1
ATOM 1524 C C . TYR A 1 239 ? 97.210 43.445 117.317 1.00 15.90 239 TYR A C 1
ATOM 1525 O O . TYR A 1 239 ? 96.766 42.328 117.551 1.00 20.16 239 TYR A O 1
ATOM 1534 N N . LEU A 1 240 ? 97.679 43.794 116.133 1.00 15.00 240 LEU A N 1
ATOM 1535 C CA . LEU A 1 240 ? 97.869 42.833 115.062 1.00 14.63 240 LEU A CA 1
ATOM 1536 C C . LEU A 1 240 ? 99.317 42.349 115.102 1.00 14.65 240 LEU A C 1
ATOM 1537 O O . LEU A 1 240 ? 100.242 43.149 114.954 1.00 17.40 240 LEU A O 1
ATOM 1542 N N . ASP A 1 241 ? 99.515 41.053 115.330 1.00 13.70 241 ASP A N 1
ATOM 1543 C CA . ASP A 1 241 ? 100.848 40.493 115.519 1.00 15.42 241 ASP A CA 1
ATOM 1544 C C . ASP A 1 241 ? 101.441 40.070 114.191 1.00 17.98 241 ASP A C 1
ATOM 1545 O O . ASP A 1 241 ? 100.907 39.180 113.523 1.00 17.70 241 ASP A O 1
ATOM 1550 N N . ALA A 1 242 ? 102.577 40.672 113.845 1.00 19.88 242 ALA A N 1
ATOM 1551 C CA . ALA A 1 242 ? 103.293 40.256 112.648 1.00 17.83 242 ALA A CA 1
ATOM 1552 C C . ALA A 1 242 ? 103.820 38.831 112.755 1.00 18.10 242 ALA A C 1
ATOM 1553 O O . ALA A 1 242 ? 103.982 38.167 111.731 1.00 25.33 242 ALA A O 1
ATOM 1555 N N . ARG A 1 243 ? 104.100 38.334 113.958 1.00 15.93 243 ARG A N 1
ATOM 1556 C CA . ARG A 1 243 ? 104.709 37.012 114.026 1.00 16.79 243 ARG A CA 1
ATOM 1557 C C . ARG A 1 243 ? 103.739 35.925 113.619 1.00 19.10 243 ARG A C 1
ATOM 1558 O O . ARG A 1 243 ? 104.156 34.912 113.051 1.00 19.94 243 ARG A O 1
ATOM 1566 N N . SER A 1 244 ? 102.451 36.108 113.907 1.00 19.09 244 SER A N 1
ATOM 1567 C CA . SER A 1 244 ? 101.440 35.097 113.655 1.00 17.20 244 SER A CA 1
ATOM 1568 C C . SER A 1 244 ? 100.329 35.550 112.727 1.00 18.39 244 SER A C 1
ATOM 1569 O O . SER A 1 244 ? 99.491 34.724 112.359 1.00 17.50 244 SER A O 1
ATOM 1572 N N . ASN A 1 245 ? 100.287 36.826 112.357 1.00 19.54 245 ASN A N 1
ATOM 1573 C CA . ASN A 1 245 ? 99.195 37.383 111.566 1.00 19.36 245 ASN A CA 1
ATOM 1574 C C . ASN A 1 245 ? 97.853 37.164 112.266 1.00 18.99 245 ASN A C 1
ATOM 1575 O O . ASN A 1 245 ? 96.908 36.592 111.720 1.00 19.89 245 ASN A O 1
ATOM 1580 N N . GLN A 1 246 ? 97.786 37.621 113.502 1.00 18.63 246 GLN A N 1
ATOM 1581 C CA . GLN A 1 246 ? 96.584 37.441 114.285 1.00 15.74 246 GLN A CA 1
ATOM 1582 C C . GLN A 1 246 ? 96.290 38.685 115.109 1.00 15.34 246 GLN A C 1
ATOM 1583 O O . GLN A 1 246 ? 97.203 39.325 115.631 1.00 15.98 246 GLN A O 1
ATOM 1589 N N . PHE A 1 247 ? 95.005 39.029 115.183 1.00 14.51 247 PHE A N 1
ATOM 1590 C CA . PHE A 1 247 ? 94.504 40.108 116.026 1.00 12.18 247 PHE A CA 1
ATOM 1591 C C . PHE A 1 247 ? 94.404 39.596 117.463 1.00 14.90 247 PHE A C 1
ATOM 1592 O O . PHE A 1 247 ? 93.723 38.602 117.723 1.00 15.46 247 PHE A O 1
ATOM 1600 N N . LEU A 1 248 ? 95.075 40.251 118.396 1.00 11.58 248 LEU A N 1
ATOM 1601 C CA . LEU A 1 248 ? 95.295 39.659 119.707 1.00 13.13 248 LEU A CA 1
ATOM 1602 C C . LEU A 1 248 ? 95.099 40.659 120.840 1.00 14.82 248 LEU A C 1
ATOM 1603 O O . LEU A 1 248 ? 95.206 41.873 120.645 1.00 19.70 248 LEU A O 1
ATOM 1608 N N . PRO A 1 249 ? 94.821 40.175 122.044 1.00 16.14 249 PRO A N 1
ATOM 1609 C CA . PRO A 1 249 ? 94.758 41.069 123.199 1.00 13.69 249 PRO A CA 1
ATOM 1610 C C . PRO A 1 249 ? 96.138 41.470 123.678 1.00 15.92 249 PRO A C 1
ATOM 1611 O O . PRO A 1 249 ? 97.087 40.685 123.660 1.00 15.08 249 PRO A O 1
ATOM 1615 N N . LEU A 1 250 ? 96.240 42.723 124.109 1.00 14.41 250 LEU A N 1
ATOM 1616 C CA . LEU A 1 250 ? 97.485 43.229 124.668 1.00 14.88 250 LEU A CA 1
ATOM 1617 C C . LEU A 1 250 ? 97.327 43.585 126.142 1.00 14.90 250 LEU A C 1
ATOM 1618 O O . LEU A 1 250 ? 97.967 42.960 126.983 1.00 22.22 250 LEU A O 1
ATOM 1623 N N . ALA A 1 251 ? 96.484 44.550 126.494 1.00 14.17 251 ALA A N 1
ATOM 1624 C CA . ALA A 1 251 ? 96.330 44.939 127.887 1.00 14.51 251 ALA A CA 1
ATOM 1625 C C . ALA A 1 251 ? 94.886 45.336 128.160 1.00 15.55 251 ALA A C 1
ATOM 1626 O O . ALA A 1 251 ? 94.121 45.642 127.248 1.00 15.71 251 ALA A O 1
ATOM 1628 N N . ILE A 1 252 ? 94.523 45.331 129.436 1.00 15.79 252 ILE A N 1
ATOM 1629 C CA . ILE A 1 252 ? 93.203 45.748 129.885 1.00 14.59 252 ILE A CA 1
ATOM 1630 C C . ILE A 1 252 ? 93.385 46.622 131.112 1.00 15.96 252 ILE A C 1
ATOM 1631 O O . ILE A 1 252 ? 94.006 46.199 132.086 1.00 18.16 252 ILE A O 1
ATOM 1636 N N . LYS A 1 253 ? 92.847 47.833 131.073 1.00 16.16 253 LYS A N 1
ATOM 1637 C CA . LYS A 1 253 ? 92.917 48.767 132.183 1.00 17.05 253 LYS A CA 1
ATOM 1638 C C . LYS A 1 253 ? 91.512 49.008 132.726 1.00 19.12 253 LYS A C 1
ATOM 1639 O O . LYS A 1 253 ? 90.620 49.410 131.974 1.00 20.77 253 LYS A O 1
ATOM 1645 N N . THR A 1 254 ? 91.323 48.804 134.032 1.00 17.55 254 THR A N 1
ATOM 1646 C CA . THR A 1 254 ? 89.980 48.816 134.609 1.00 18.09 254 THR A CA 1
ATOM 1647 C C . THR A 1 254 ? 89.400 50.210 134.726 1.00 20.03 254 THR A C 1
ATOM 1648 O O . THR A 1 254 ? 88.176 50.365 134.705 1.00 23.34 254 THR A O 1
ATOM 1652 N N . ASN A 1 255 ? 90.240 51.212 134.939 1.00 18.11 255 ASN A N 1
ATOM 1653 C CA . ASN A 1 255 ? 89.812 52.596 135.106 1.00 18.62 255 ASN A CA 1
ATOM 1654 C C . ASN A 1 255 ? 88.918 52.810 136.309 1.00 20.60 255 ASN A C 1
ATOM 1655 O O . ASN A 1 255 ? 88.156 53.776 136.328 1.00 27.39 255 ASN A O 1
ATOM 1660 N N . VAL A 1 256 ? 88.955 51.923 137.300 1.00 18.45 256 VAL A N 1
ATOM 1661 C CA . VAL A 1 256 ? 88.204 52.097 138.535 1.00 18.27 256 VAL A CA 1
ATOM 1662 C C . VAL A 1 256 ? 89.063 51.639 139.704 1.00 19.13 256 VAL A C 1
ATOM 1663 O O . VAL A 1 256 ? 89.936 50.779 139.564 1.00 21.15 256 VAL A O 1
ATOM 1667 N N . GLY A 1 257 ? 88.807 52.226 140.865 1.00 20.50 257 GLY A N 1
ATOM 1668 C CA . GLY A 1 257 ? 89.484 51.799 142.073 1.00 16.19 257 GLY A CA 1
ATOM 1669 C C . GLY A 1 257 ? 90.944 52.156 142.005 1.00 18.95 257 GLY A C 1
ATOM 1670 O O . GLY A 1 257 ? 91.329 53.288 141.713 1.00 22.06 257 GLY A O 1
ATOM 1671 N N . VAL A 1 258 ? 91.787 51.165 142.247 1.00 21.04 258 VAL A N 1
ATOM 1672 C CA . VAL A 1 258 ? 93.214 51.410 142.157 1.00 20.31 258 VAL A CA 1
ATOM 1673 C C . VAL A 1 258 ? 93.709 51.438 140.724 1.00 27.99 258 VAL A C 1
ATOM 1674 O O . VAL A 1 258 ? 94.871 51.808 140.495 1.00 24.43 258 VAL A O 1
ATOM 1678 N N . ASP A 1 259 ? 92.870 51.029 139.762 1.00 22.72 259 ASP A N 1
ATOM 1679 C CA . ASP A 1 259 ? 93.122 51.250 138.341 1.00 21.83 259 ASP A CA 1
ATOM 1680 C C . ASP A 1 259 ? 94.232 50.348 137.812 1.00 20.45 259 ASP A C 1
ATOM 1681 O O . ASP A 1 259 ? 95.210 50.819 137.234 1.00 23.25 259 ASP A O 1
ATOM 1686 N N . LEU A 1 260 ? 94.086 49.048 137.976 1.00 21.65 260 LEU A N 1
ATOM 1687 C CA . LEU A 1 260 ? 95.161 48.166 137.568 1.00 21.81 260 LEU A CA 1
ATOM 1688 C C . LEU A 1 260 ? 95.149 47.945 136.055 1.00 20.57 260 LEU A C 1
ATOM 1689 O O . LEU A 1 260 ? 94.143 48.147 135.377 1.00 23.43 260 LEU A O 1
ATOM 1694 N N . THR A 1 261 ? 96.288 47.507 135.532 1.00 19.99 261 THR A N 1
ATOM 1695 C CA . THR A 1 261 ? 96.432 47.155 134.126 1.00 17.74 261 THR A CA 1
ATOM 1696 C C . THR A 1 261 ? 96.864 45.702 134.040 1.00 17.13 261 THR A C 1
ATOM 1697 O O . THR A 1 261 ? 97.918 45.340 134.554 1.00 21.46 261 THR A O 1
ATOM 1701 N N . TYR A 1 262 ? 96.066 44.880 133.387 1.00 19.26 262 TYR A N 1
ATOM 1702 C CA . TYR A 1 262 ? 96.345 43.461 133.235 1.00 19.25 262 TYR A CA 1
ATOM 1703 C C . TYR A 1 262 ? 96.869 43.130 131.838 1.00 18.02 262 TYR A C 1
ATOM 1704 O O . TYR A 1 262 ? 96.699 43.879 130.874 1.00 17.93 262 TYR A O 1
ATOM 1713 N N . THR A 1 263 ? 97.475 41.961 131.735 1.00 16.14 263 THR A N 1
ATOM 1714 C CA . THR A 1 263 ? 98.115 41.519 130.509 1.00 19.89 263 THR A CA 1
ATOM 1715 C C . THR A 1 263 ? 97.977 40.008 130.492 1.00 19.99 263 THR A C 1
ATOM 1716 O O . THR A 1 263 ? 97.760 39.409 131.549 1.00 18.96 263 THR A O 1
ATOM 1720 N N . PRO A 1 264 ? 98.041 39.363 129.320 1.00 18.84 264 PRO A N 1
ATOM 1721 C CA . PRO A 1 264 ? 98.152 37.897 129.314 1.00 18.72 264 PRO A CA 1
ATOM 1722 C C . PRO A 1 264 ? 99.387 37.362 130.039 1.00 18.82 264 PRO A C 1
ATOM 1723 O O . PRO A 1 264 ? 99.523 36.145 130.158 1.00 26.50 264 PRO A O 1
ATOM 1727 N N . LEU A 1 265 ? 100.285 38.215 130.517 1.00 19.91 265 LEU A N 1
ATOM 1728 C CA . LEU A 1 265 ? 101.426 37.794 131.321 1.00 23.93 265 LEU A CA 1
ATOM 1729 C C . LEU A 1 265 ? 101.166 37.865 132.824 1.00 19.96 265 LEU A C 1
ATOM 1730 O O . LEU A 1 265 ? 102.013 37.418 133.600 1.00 25.72 265 LEU A O 1
ATOM 1735 N N . ASP A 1 266 ? 100.044 38.434 133.249 1.00 22.33 266 ASP A N 1
ATOM 1736 C CA . ASP A 1 266 ? 99.596 38.350 134.629 1.00 24.86 266 ASP A CA 1
ATOM 1737 C C . ASP A 1 266 ? 99.313 36.901 134.997 1.00 25.60 266 ASP A C 1
ATOM 1738 O O . ASP A 1 266 ? 99.314 36.009 134.157 1.00 26.33 266 ASP A O 1
ATOM 1743 N N . ASP A 1 267 ? 99.033 36.682 136.276 1.00 29.10 267 ASP A N 1
ATOM 1744 C CA . ASP A 1 267 ? 98.568 35.375 136.700 1.00 31.82 267 ASP A CA 1
ATOM 1745 C C . ASP A 1 267 ? 97.353 34.976 135.878 1.00 28.73 267 ASP A C 1
ATOM 1746 O O . ASP A 1 267 ? 96.585 35.812 135.414 1.00 27.67 267 ASP A O 1
ATOM 1751 N N . LYS A 1 268 ? 97.195 33.674 135.703 1.00 30.06 268 LYS A N 1
ATOM 1752 C CA . LYS A 1 268 ? 96.109 33.139 134.903 1.00 30.24 268 LYS A CA 1
ATOM 1753 C C . LYS A 1 268 ? 94.763 33.706 135.339 1.00 31.62 268 LYS A C 1
ATOM 1754 O O . LYS A 1 268 ? 94.000 34.214 134.511 1.00 35.49 268 LYS A O 1
ATOM 1760 N N . ASP A 1 269 ? 94.447 33.634 136.636 1.00 36.23 269 ASP A N 1
ATOM 1761 C CA . ASP A 1 269 ? 93.135 34.096 137.082 1.00 27.86 269 ASP A CA 1
ATOM 1762 C C . ASP A 1 269 ? 93.004 35.599 136.992 1.00 24.32 269 ASP A C 1
ATOM 1763 O O . ASP A 1 269 ? 91.907 36.097 136.758 1.00 25.89 269 ASP A O 1
ATOM 1768 N N . ASP A 1 270 ? 94.087 36.345 137.163 1.00 24.32 270 ASP A N 1
ATOM 1769 C CA . ASP A 1 270 ? 93.968 37.785 136.997 1.00 23.11 270 ASP A CA 1
ATOM 1770 C C . ASP A 1 270 ? 93.630 38.142 135.560 1.00 22.42 270 ASP A C 1
ATOM 1771 O O . ASP A 1 270 ? 92.768 38.989 135.312 1.00 20.02 270 ASP A O 1
ATOM 1776 N N . TRP A 1 271 ? 94.312 37.525 134.594 1.00 22.09 271 TRP A N 1
ATOM 1777 C CA . TRP A 1 271 ? 94.041 37.868 133.207 1.00 19.98 271 TRP A CA 1
ATOM 1778 C C . TRP A 1 271 ? 92.661 37.405 132.815 1.00 19.44 271 TRP A C 1
ATOM 1779 O O . TRP A 1 271 ? 91.923 38.135 132.146 1.00 21.79 271 TRP A O 1
ATOM 1790 N N . LEU A 1 272 ? 92.285 36.205 133.244 1.00 19.28 272 LEU A N 1
ATOM 1791 C CA . LEU A 1 272 ? 90.947 35.729 132.939 1.00 18.88 272 LEU A CA 1
ATOM 1792 C C . LEU A 1 272 ? 89.895 36.666 133.518 1.00 18.65 272 LEU A C 1
ATOM 1793 O O . LEU A 1 272 ? 88.917 37.002 132.842 1.00 16.68 272 LEU A O 1
ATOM 1798 N N . LEU A 1 273 ? 90.118 37.160 134.739 1.00 19.61 273 LEU A N 1
ATOM 1799 C CA . LEU A 1 273 ? 89.155 38.062 135.358 1.00 17.51 273 LEU A CA 1
ATOM 1800 C C . LEU A 1 273 ? 89.127 39.406 134.661 1.00 16.32 273 LEU A C 1
ATOM 1801 O O . LEU A 1 273 ? 88.090 40.071 134.635 1.00 16.02 273 LEU A O 1
ATOM 1806 N N . ALA A 1 274 ? 90.260 39.834 134.123 1.00 16.26 274 ALA A N 1
ATOM 1807 C CA . ALA A 1 274 ? 90.270 41.070 133.368 1.00 15.38 274 ALA A CA 1
ATOM 1808 C C . ALA A 1 274 ? 89.422 40.928 132.118 1.00 16.63 274 ALA A C 1
ATOM 1809 O O . ALA A 1 274 ? 88.643 41.826 131.770 1.00 15.65 274 ALA A O 1
ATOM 1811 N N . LYS A 1 275 ? 89.541 39.789 131.444 1.00 17.51 275 LYS A N 1
ATOM 1812 C CA . LYS A 1 275 ? 88.719 39.589 130.274 1.00 13.78 275 LYS A CA 1
ATOM 1813 C C . LYS A 1 275 ? 87.256 39.512 130.650 1.00 12.98 275 LYS A C 1
ATOM 1814 O O . LYS A 1 275 ? 86.414 39.987 129.896 1.00 17.96 275 LYS A O 1
ATOM 1820 N N . ILE A 1 276 ? 86.933 38.946 131.811 1.00 12.66 276 ILE A N 1
ATOM 1821 C CA . ILE A 1 276 ? 85.542 38.911 132.245 1.00 12.69 276 ILE A CA 1
ATOM 1822 C C . ILE A 1 276 ? 85.022 40.320 132.524 1.00 13.82 276 ILE A C 1
ATOM 1823 O O . ILE A 1 276 ? 83.894 40.667 132.140 1.00 21.24 276 ILE A O 1
ATOM 1828 N N . MET A 1 277 ? 85.824 41.163 133.176 1.00 14.07 277 MET A N 1
ATOM 1829 C CA . MET A 1 277 ? 85.361 42.522 133.432 1.00 15.43 277 MET A CA 1
ATOM 1830 C C . MET A 1 277 ? 85.134 43.283 132.130 1.00 14.84 277 MET A C 1
ATOM 1831 O O . MET A 1 277 ? 84.127 43.996 131.972 1.00 22.14 277 MET A O 1
ATOM 1836 N N . PHE A 1 278 ? 86.057 43.140 131.184 1.00 14.27 278 PHE A N 1
ATOM 1837 C CA . PHE A 1 278 ? 85.854 43.757 129.883 1.00 12.59 278 PHE A CA 1
ATOM 1838 C C . PHE A 1 278 ? 84.602 43.222 129.215 1.00 11.77 278 PHE A C 1
ATOM 1839 O O . PHE A 1 278 ? 83.875 43.975 128.579 1.00 19.49 278 PHE A O 1
ATOM 1847 N N . ASN A 1 279 ? 84.330 41.930 129.331 1.00 17.41 279 ASN A N 1
ATOM 1848 C CA . ASN A 1 279 ? 83.148 41.419 128.655 1.00 11.28 279 ASN A CA 1
ATOM 1849 C C . ASN A 1 279 ? 81.865 41.958 129.280 1.00 12.52 279 ASN A C 1
ATOM 1850 O O . ASN A 1 279 ? 80.846 42.102 128.595 1.00 11.11 279 ASN A O 1
ATOM 1855 N N . ASN A 1 280 ? 81.912 42.253 130.575 1.00 12.48 280 ASN A N 1
ATOM 1856 C CA . ASN A 1 280 ? 80.813 42.895 131.266 1.00 10.93 280 ASN A CA 1
ATOM 1857 C C . ASN A 1 280 ? 80.577 44.299 130.731 1.00 14.19 280 ASN A C 1
ATOM 1858 O O . ASN A 1 280 ? 79.431 44.708 130.473 1.00 12.32 280 ASN A O 1
ATOM 1863 N N . ASN A 1 281 ? 81.657 45.058 130.559 1.00 11.27 281 ASN A N 1
ATOM 1864 C CA . ASN A 1 281 ? 81.497 46.395 130.010 1.00 11.81 281 ASN A CA 1
ATOM 1865 C C . ASN A 1 281 ? 81.033 46.358 128.555 1.00 11.03 281 ASN A C 1
ATOM 1866 O O . ASN A 1 281 ? 80.209 47.177 128.137 1.00 17.48 281 ASN A O 1
ATOM 1871 N N . ASP A 1 282 ? 81.535 45.403 127.779 1.00 10.51 282 ASP A N 1
ATOM 1872 C CA . ASP A 1 282 ? 81.150 45.269 126.385 1.00 10.18 282 ASP A CA 1
ATOM 1873 C C . ASP A 1 282 ? 79.696 44.843 126.245 1.00 10.52 282 ASP A C 1
ATOM 1874 O O . ASP A 1 282 ? 78.999 45.307 125.339 1.00 10.23 282 ASP A O 1
ATOM 1879 N N . LEU A 1 283 ? 79.209 43.986 127.143 1.00 10.60 283 LEU A N 1
ATOM 1880 C CA . LEU A 1 283 ? 77.798 43.615 127.113 1.00 10.69 283 LEU A CA 1
ATOM 1881 C C . LEU A 1 283 ? 76.910 44.816 127.417 1.00 12.72 283 LEU A C 1
ATOM 1882 O O . LEU A 1 283 ? 75.902 45.054 126.732 1.00 16.34 283 LEU A O 1
ATOM 1887 N N . PHE A 1 284 ? 77.262 45.584 128.445 1.00 10.69 284 PHE A N 1
ATOM 1888 C CA . PHE A 1 284 ? 76.514 46.802 128.698 1.00 10.18 284 PHE A CA 1
ATOM 1889 C C . PHE A 1 284 ? 76.484 47.678 127.459 1.00 12.80 284 PHE A C 1
ATOM 1890 O O . PHE A 1 284 ? 75.433 48.221 127.094 1.00 10.42 284 PHE A O 1
ATOM 1898 N N . TYR A 1 285 ? 77.641 47.826 126.801 1.00 10.15 285 TYR A N 1
ATOM 1899 C CA . TYR A 1 285 ? 77.727 48.701 125.639 1.00 10.14 285 TYR A CA 1
ATOM 1900 C C . TYR A 1 285 ? 76.806 48.232 124.527 1.00 11.19 285 TYR A C 1
ATOM 1901 O O . TYR A 1 285 ? 76.058 49.020 123.953 1.00 12.67 285 TYR A O 1
ATOM 1910 N N . SER A 1 286 ? 76.884 46.954 124.174 1.00 11.64 286 SER A N 1
ATOM 1911 C CA . SER A 1 286 ? 76.166 46.483 123.005 1.00 10.89 286 SER A CA 1
ATOM 1912 C C . SER A 1 286 ? 74.675 46.574 123.248 1.00 11.01 286 SER A C 1
ATOM 1913 O O . SER A 1 286 ? 73.904 47.025 122.381 1.00 17.91 286 SER A O 1
ATOM 1916 N N . GLN A 1 287 ? 74.258 46.206 124.454 1.00 10.26 287 GLN A N 1
ATOM 1917 C CA . GLN A 1 287 ? 72.839 46.262 124.734 1.00 10.60 287 GLN A CA 1
ATOM 1918 C C . GLN A 1 287 ? 72.335 47.692 124.731 1.00 14.14 287 GLN A C 1
ATOM 1919 O O . GLN A 1 287 ? 71.189 47.943 124.363 1.00 15.48 287 GLN A O 1
ATOM 1925 N N . MET A 1 288 ? 73.161 48.654 125.105 1.00 12.44 288 MET A N 1
ATOM 1926 C CA . MET A 1 288 ? 72.550 49.963 125.252 1.00 10.46 288 MET A CA 1
ATOM 1927 C C . MET A 1 288 ? 72.813 50.856 124.062 1.00 12.49 288 MET A C 1
ATOM 1928 O O . MET A 1 288 ? 72.029 51.761 123.770 1.00 18.53 288 MET A O 1
ATOM 1933 N N . TYR A 1 289 ? 73.881 50.611 123.347 1.00 11.39 289 TYR A N 1
ATOM 1934 C CA . TYR A 1 289 ? 74.036 51.305 122.104 1.00 11.36 289 TYR A CA 1
ATOM 1935 C C . TYR A 1 289 ? 73.008 50.848 121.082 1.00 11.17 289 TYR A C 1
ATOM 1936 O O . TYR A 1 289 ? 72.614 51.653 120.248 1.00 11.68 289 TYR A O 1
ATOM 1945 N N . HIS A 1 290 ? 72.557 49.578 121.114 1.00 11.32 290 HIS A N 1
ATOM 1946 C CA . HIS A 1 290 ? 71.638 49.167 120.042 1.00 11.49 290 HIS A CA 1
ATOM 1947 C C . HIS A 1 290 ? 70.264 49.806 120.150 1.00 10.33 290 HIS A C 1
ATOM 1948 O O . HIS A 1 290 ? 69.463 49.687 119.213 1.00 14.02 290 HIS A O 1
ATOM 1955 N N . VAL A 1 291 ? 69.962 50.465 121.268 1.00 10.82 291 VAL A N 1
ATOM 1956 C CA . VAL A 1 291 ? 68.777 51.307 121.337 1.00 9.82 291 VAL A CA 1
ATOM 1957 C C . VAL A 1 291 ? 68.719 52.224 120.126 1.00 13.61 291 VAL A C 1
ATOM 1958 O O . VAL A 1 291 ? 67.651 52.444 119.541 1.00 14.88 291 VAL A O 1
ATOM 1962 N N . LEU A 1 292 ? 69.884 52.704 119.687 1.00 10.69 292 LEU A N 1
ATOM 1963 C CA . LEU A 1 292 ? 69.963 53.553 118.509 1.00 9.55 292 LEU A CA 1
ATOM 1964 C C . LEU A 1 292 ? 69.636 52.781 117.231 1.00 12.43 292 LEU A C 1
ATOM 1965 O O . LEU A 1 292 ? 69.027 53.335 116.306 1.00 12.62 292 LEU A O 1
ATOM 1970 N N . PHE A 1 293 ? 70.004 51.501 117.156 1.00 18.16 293 PHE A N 1
ATOM 1971 C CA . PHE A 1 293 ? 69.517 50.681 116.053 1.00 8.34 293 PHE A CA 1
ATOM 1972 C C . PHE A 1 293 ? 68.005 50.590 116.074 1.00 8.89 293 PHE A C 1
ATOM 1973 O O . PHE A 1 293 ? 67.405 50.287 115.050 1.00 17.43 293 PHE A O 1
ATOM 1981 N N . HIS A 1 294 ? 67.367 50.815 117.220 1.00 9.51 294 HIS A N 1
ATOM 1982 C CA . HIS A 1 294 ? 65.910 50.892 117.193 1.00 8.51 294 HIS A CA 1
ATOM 1983 C C . HIS A 1 294 ? 65.413 52.287 116.806 1.00 8.12 294 HIS A C 1
ATOM 1984 O O . HIS A 1 294 ? 64.530 52.412 115.963 1.00 24.01 294 HIS A O 1
ATOM 1991 N N . THR A 1 295 ? 65.984 53.347 117.366 1.00 8.12 295 THR A N 1
ATOM 1992 C CA . THR A 1 295 ? 65.384 54.666 117.266 1.00 8.10 295 THR A CA 1
ATOM 1993 C C . THR A 1 295 ? 65.741 55.431 115.993 1.00 8.12 295 THR A C 1
ATOM 1994 O O . THR A 1 295 ? 64.960 56.288 115.585 1.00 17.83 295 THR A O 1
ATOM 1998 N N . ILE A 1 296 ? 66.850 55.145 115.323 1.00 12.62 296 ILE A N 1
ATOM 1999 C CA . ILE A 1 296 ? 67.105 55.823 114.044 1.00 8.83 296 ILE A CA 1
ATOM 2000 C C . ILE A 1 296 ? 66.164 55.326 112.938 1.00 7.74 296 ILE A C 1
ATOM 2001 O O . ILE A 1 296 ? 65.615 56.148 112.179 1.00 11.85 296 ILE A O 1
ATOM 2006 N N . PRO A 1 297 ? 65.938 54.013 112.788 1.00 7.72 297 PRO A N 1
ATOM 2007 C CA . PRO A 1 297 ? 64.885 53.586 111.861 1.00 8.49 297 PRO A CA 1
ATOM 2008 C C . PRO A 1 297 ? 63.528 54.165 112.197 1.00 8.03 297 PRO A C 1
ATOM 2009 O O . PRO A 1 297 ? 62.838 54.617 111.285 1.00 12.85 297 PRO A O 1
ATOM 2013 N N . GLU A 1 298 ? 63.125 54.157 113.469 1.00 7.32 298 GLU A N 1
ATOM 2014 C CA . GLU A 1 298 ? 61.810 54.669 113.830 1.00 6.98 298 GLU A CA 1
ATOM 2015 C C . GLU A 1 298 ? 61.624 56.085 113.321 1.00 6.95 298 GLU A C 1
ATOM 2016 O O . GLU A 1 298 ? 60.571 56.411 112.777 1.00 17.60 298 GLU A O 1
ATOM 2022 N N . ILE A 1 299 ? 62.628 56.951 113.518 1.00 6.91 299 ILE A N 1
ATOM 2023 C CA . ILE A 1 299 ? 62.468 58.351 113.144 1.00 6.83 299 ILE A CA 1
ATOM 2024 C C . ILE A 1 299 ? 62.433 58.497 111.632 1.00 6.37 299 ILE A C 1
ATOM 2025 O O . ILE A 1 299 ? 61.683 59.322 111.103 1.00 15.10 299 ILE A O 1
ATOM 2030 N N . VAL A 1 300 ? 63.202 57.676 110.910 1.00 11.74 300 VAL A N 1
ATOM 2031 C CA . VAL A 1 300 ? 63.148 57.706 109.442 1.00 6.99 300 VAL A CA 1
ATOM 2032 C C . VAL A 1 300 ? 61.788 57.247 108.946 1.00 6.22 300 VAL A C 1
ATOM 2033 O O . VAL A 1 300 ? 61.216 57.824 108.019 1.00 27.39 300 VAL A O 1
ATOM 2037 N N . HIS A 1 301 ? 61.251 56.207 109.552 1.00 6.31 301 HIS A N 1
ATOM 2038 C CA . HIS A 1 301 ? 59.916 55.788 109.195 1.00 9.88 301 HIS A CA 1
ATOM 2039 C C . HIS A 1 301 ? 58.859 56.806 109.618 1.00 9.31 301 HIS A C 1
ATOM 2040 O O . HIS A 1 301 ? 57.833 56.910 108.958 1.00 8.53 301 HIS A O 1
ATOM 2047 N N . GLU A 1 302 ? 59.056 57.551 110.702 1.00 7.96 302 GLU A N 1
ATOM 2048 C CA . GLU A 1 302 ? 58.074 58.564 111.082 1.00 6.88 302 GLU A CA 1
ATOM 2049 C C . GLU A 1 302 ? 57.995 59.646 110.026 1.00 8.54 302 GLU A C 1
ATOM 2050 O O . GLU A 1 302 ? 56.904 60.051 109.580 1.00 10.22 302 GLU A O 1
ATOM 2056 N N . ALA A 1 303 ? 59.165 60.155 109.648 1.00 7.26 303 ALA A N 1
ATOM 2057 C CA . ALA A 1 303 ? 59.215 61.185 108.638 1.00 6.64 303 ALA A CA 1
ATOM 2058 C C . ALA A 1 303 ? 58.581 60.687 107.340 1.00 10.33 303 ALA A C 1
ATOM 2059 O O . ALA A 1 303 ? 57.808 61.417 106.708 1.00 14.34 303 ALA A O 1
ATOM 2061 N N . ALA A 1 304 ? 58.823 59.416 106.972 1.00 10.83 304 ALA A N 1
ATOM 2062 C CA . ALA A 1 304 ? 58.198 58.873 105.766 1.00 6.72 304 ALA A CA 1
ATOM 2063 C C . ALA A 1 304 ? 56.684 58.782 105.904 1.00 10.08 304 ALA A C 1
ATOM 2064 O O . ALA A 1 304 ? 55.952 59.146 104.981 1.00 13.13 304 ALA A O 1
ATOM 2066 N N . PHE A 1 305 ? 56.193 58.271 107.028 1.00 6.75 305 PHE A N 1
ATOM 2067 C CA . PHE A 1 305 ? 54.749 58.107 107.184 1.00 7.24 305 PHE A CA 1
ATOM 2068 C C . PHE A 1 305 ? 54.022 59.444 107.109 1.00 7.00 305 PHE A C 1
ATOM 2069 O O . PHE A 1 305 ? 52.913 59.518 106.588 1.00 6.86 305 PHE A O 1
ATOM 2077 N N . ARG A 1 306 ? 54.649 60.503 107.587 1.00 11.26 306 ARG A N 1
ATOM 2078 C CA . ARG A 1 306 ? 54.095 61.845 107.480 1.00 7.53 306 ARG A CA 1
ATOM 2079 C C . ARG A 1 306 ? 54.155 62.469 106.080 1.00 9.01 306 ARG A C 1
ATOM 2080 O O . ARG A 1 306 ? 53.678 63.594 105.924 1.00 11.20 306 ARG A O 1
ATOM 2088 N N . THR A 1 307 ? 54.694 61.797 105.059 1.00 12.54 307 THR A N 1
ATOM 2089 C CA . THR A 1 307 ? 54.949 62.468 103.782 1.00 7.98 307 THR A CA 1
ATOM 2090 C C . THR A 1 307 ? 54.645 61.600 102.563 1.00 8.21 307 THR A C 1
ATOM 2091 O O . THR A 1 307 ? 54.137 62.103 101.562 1.00 8.22 307 THR A O 1
ATOM 2095 N N . LEU A 1 308 ? 54.993 60.318 102.611 1.00 8.11 308 LEU A N 1
ATOM 2096 C CA . LEU A 1 308 ? 54.651 59.397 101.542 1.00 7.84 308 LEU A CA 1
ATOM 2097 C C . LEU A 1 308 ? 53.222 58.915 101.710 1.00 8.72 308 LEU A C 1
ATOM 2098 O O . LEU A 1 308 ? 52.749 58.687 102.828 1.00 8.38 308 LEU A O 1
ATOM 2103 N N . SER A 1 309 ? 52.546 58.736 100.584 1.00 10.40 309 SER A N 1
ATOM 2104 C CA . SER A 1 309 ? 51.209 58.185 100.615 1.00 10.12 309 SER A CA 1
ATOM 2105 C C . SER A 1 309 ? 51.261 56.756 101.118 1.00 12.92 309 SER A C 1
ATOM 2106 O O . SER A 1 309 ? 52.253 56.054 100.952 1.00 18.68 309 SER A O 1
ATOM 2109 N N . ASP A 1 310 ? 50.179 56.313 101.723 1.00 9.37 310 ASP A N 1
ATOM 2110 C CA . ASP A 1 310 ? 50.106 54.904 102.014 1.00 9.99 310 ASP A CA 1
ATOM 2111 C C . ASP A 1 310 ? 50.209 54.049 100.745 1.00 10.93 310 ASP A C 1
ATOM 2112 O O . ASP A 1 310 ? 50.639 52.894 100.825 1.00 11.09 310 ASP A O 1
ATOM 2117 N N . ARG A 1 311 ? 49.872 54.587 99.572 1.00 14.19 311 ARG A N 1
ATOM 2118 C CA . ARG A 1 311 ? 49.954 53.815 98.332 1.00 12.40 311 ARG A CA 1
ATOM 2119 C C . ARG A 1 311 ? 51.289 53.956 97.627 1.00 10.31 311 ARG A C 1
ATOM 2120 O O . ARG A 1 311 ? 51.478 53.355 96.580 1.00 20.52 311 ARG A O 1
ATOM 2128 N N . HIS A 1 312 ? 52.207 54.697 98.182 1.00 9.73 312 HIS A N 1
ATOM 2129 C CA . HIS A 1 312 ? 53.551 54.804 97.639 1.00 8.83 312 HIS A CA 1
ATOM 2130 C C . HIS A 1 312 ? 54.333 53.508 97.845 1.00 10.59 312 HIS A C 1
ATOM 2131 O O . HIS A 1 312 ? 54.357 52.975 98.956 1.00 9.64 312 HIS A O 1
ATOM 2138 N N . PRO A 1 313 ? 54.996 52.983 96.811 1.00 9.76 313 PRO A N 1
ATOM 2139 C CA . PRO A 1 313 ? 55.708 51.690 96.961 1.00 10.66 313 PRO A CA 1
ATOM 2140 C C . PRO A 1 313 ? 56.809 51.682 98.014 1.00 7.03 313 PRO A C 1
ATOM 2141 O O . PRO A 1 313 ? 57.075 50.646 98.651 1.00 7.85 313 PRO A O 1
ATOM 2145 N N . VAL A 1 314 ? 57.462 52.814 98.210 1.00 7.07 314 VAL A N 1
ATOM 2146 C CA . VAL A 1 314 ? 58.496 52.889 99.229 1.00 7.53 314 VAL A CA 1
ATOM 2147 C C . VAL A 1 314 ? 57.877 52.858 100.626 1.00 12.27 314 VAL A C 1
ATOM 2148 O O . VAL A 1 314 ? 58.440 52.264 101.551 1.00 13.44 314 VAL A O 1
ATOM 2152 N N . MET A 1 315 ? 56.699 53.469 100.790 1.00 7.55 315 MET A N 1
ATOM 2153 C CA . MET A 1 315 ? 55.989 53.404 102.057 1.00 7.84 315 MET A CA 1
ATOM 2154 C C . MET A 1 315 ? 55.671 51.976 102.431 1.00 7.57 315 MET A C 1
ATOM 2155 O O . MET A 1 315 ? 55.773 51.606 103.599 1.00 23.38 315 MET A O 1
ATOM 2160 N N . GLY A 1 316 ? 55.276 51.164 101.455 1.00 7.61 316 GLY A N 1
ATOM 2161 C CA . GLY A 1 316 ? 54.957 49.776 101.736 1.00 8.33 316 GLY A CA 1
ATOM 2162 C C . GLY A 1 316 ? 56.166 48.954 102.135 1.00 7.47 316 GLY A C 1
ATOM 2163 O O . GLY A 1 316 ? 56.086 48.128 103.045 1.00 19.52 316 GLY A O 1
ATOM 2164 N N . VAL A 1 317 ? 57.307 49.177 101.483 1.00 7.73 317 VAL A N 1
ATOM 2165 C CA . VAL A 1 317 ? 58.499 48.448 101.905 1.00 8.91 317 VAL A CA 1
ATOM 2166 C C . VAL A 1 317 ? 58.991 48.933 103.285 1.00 7.77 317 VAL A C 1
ATOM 2167 O O . VAL A 1 317 ? 59.428 48.130 104.125 1.00 19.86 317 VAL A O 1
ATOM 2171 N N . LEU A 1 318 ? 58.907 50.237 103.560 1.00 12.95 318 LEU A N 1
ATOM 2172 C CA . LEU A 1 318 ? 59.316 50.707 104.875 1.00 6.40 318 LEU A CA 1
ATOM 2173 C C . LEU A 1 318 ? 58.405 50.157 105.963 1.00 12.08 318 LEU A C 1
ATOM 2174 O O . LEU A 1 318 ? 58.884 49.706 107.005 1.00 6.72 318 LEU A O 1
ATOM 2179 N N . ASN A 1 319 ? 57.092 50.158 105.727 1.00 11.56 319 ASN A N 1
ATOM 2180 C CA . ASN A 1 319 ? 56.183 49.527 106.679 1.00 6.77 319 ASN A CA 1
ATOM 2181 C C . ASN A 1 319 ? 56.549 48.087 106.909 1.00 6.98 319 ASN A C 1
ATOM 2182 O O . ASN A 1 319 ? 56.530 47.614 108.043 1.00 16.26 319 ASN A O 1
ATOM 2187 N N . ARG A 1 320 ? 56.852 47.363 105.845 1.00 9.36 320 ARG A N 1
ATOM 2188 C CA . ARG A 1 320 ? 57.238 45.974 106.030 1.00 6.98 320 ARG A CA 1
ATOM 2189 C C . ARG A 1 320 ? 58.475 45.850 106.910 1.00 5.86 320 ARG A C 1
ATOM 2190 O O . ARG A 1 320 ? 58.514 45.016 107.809 1.00 5.97 320 ARG A O 1
ATOM 2198 N N . LEU A 1 321 ? 59.493 46.671 106.672 1.00 6.04 321 LEU A N 1
ATOM 2199 C CA . LEU A 1 321 ? 60.719 46.523 107.451 1.00 6.77 321 LEU A CA 1
ATOM 2200 C C . LEU A 1 321 ? 60.553 46.993 108.896 1.00 6.62 321 LEU A C 1
ATOM 2201 O O . LEU A 1 321 ? 61.289 46.545 109.768 1.00 6.47 321 LEU A O 1
ATOM 2206 N N . MET A 1 322 ? 59.624 47.911 109.159 1.00 8.89 322 MET A N 1
ATOM 2207 C CA . MET A 1 322 ? 59.359 48.424 110.489 1.00 6.67 322 MET A CA 1
ATOM 2208 C C . MET A 1 322 ? 58.204 47.702 111.160 1.00 14.55 322 MET A C 1
ATOM 2209 O O . MET A 1 322 ? 57.562 48.266 112.053 1.00 22.33 322 MET A O 1
ATOM 2214 N N . TYR A 1 323 ? 57.906 46.491 110.707 1.00 6.00 323 TYR A N 1
ATOM 2215 C CA . TYR A 1 323 ? 56.936 45.650 111.356 1.00 6.13 323 TYR A CA 1
ATOM 2216 C C . TYR A 1 323 ? 57.196 45.603 112.857 1.00 7.87 323 TYR A C 1
ATOM 2217 O O . TYR A 1 323 ? 58.329 45.416 113.306 1.00 14.30 323 TYR A O 1
ATOM 2226 N N . GLN A 1 324 ? 56.135 45.835 113.622 1.00 12.57 324 GLN A N 1
ATOM 2227 C CA . GLN A 1 324 ? 56.097 45.829 115.076 1.00 7.15 324 GLN A CA 1
ATOM 2228 C C . GLN A 1 324 ? 57.078 46.788 115.725 1.00 7.60 324 GLN A C 1
ATOM 2229 O O . GLN A 1 324 ? 57.251 46.724 116.936 1.00 15.33 324 GLN A O 1
ATOM 2235 N N . ALA A 1 325 ? 57.739 47.673 114.975 1.00 8.85 325 ALA A N 1
ATOM 2236 C CA . ALA A 1 325 ? 58.886 48.371 115.558 1.00 7.96 325 ALA A CA 1
ATOM 2237 C C . ALA A 1 325 ? 58.470 49.293 116.689 1.00 8.21 325 ALA A C 1
ATOM 2238 O O . ALA A 1 325 ? 59.253 49.530 117.601 1.00 21.92 325 ALA A O 1
ATOM 2240 N N . TYR A 1 326 ? 57.251 49.806 116.656 1.00 8.25 326 TYR A N 1
ATOM 2241 C CA . TYR A 1 326 ? 56.835 50.804 117.620 1.00 8.31 326 TYR A CA 1
ATOM 2242 C C . TYR A 1 326 ? 56.453 50.214 118.961 1.00 9.38 326 TYR A C 1
ATOM 2243 O O . TYR A 1 326 ? 56.020 50.948 119.855 1.00 14.04 326 TYR A O 1
ATOM 2252 N N . ALA A 1 327 ? 56.611 48.911 119.106 1.00 8.64 327 ALA A N 1
ATOM 2253 C CA . ALA A 1 327 ? 56.426 48.249 120.369 1.00 8.29 327 ALA A CA 1
ATOM 2254 C C . ALA A 1 327 ? 57.656 48.309 121.259 1.00 7.88 327 ALA A C 1
ATOM 2255 O O . ALA A 1 327 ? 57.509 48.254 122.476 1.00 16.97 327 ALA A O 1
ATOM 2257 N N . ILE A 1 328 ? 58.853 48.475 120.702 1.00 7.73 328 ILE A N 1
ATOM 2258 C CA . ILE A 1 328 ? 60.057 48.222 121.488 1.00 7.88 328 ILE A CA 1
ATOM 2259 C C . ILE A 1 328 ? 60.240 49.279 122.574 1.00 16.85 328 ILE A C 1
ATOM 2260 O O . ILE A 1 328 ? 60.611 48.950 123.703 1.00 12.28 328 ILE A O 1
ATOM 2265 N N . ARG A 1 329 ? 59.984 50.549 122.276 1.00 6.62 329 ARG A N 1
ATOM 2266 C CA . ARG A 1 329 ? 60.109 51.552 123.333 1.00 7.56 329 ARG A CA 1
ATOM 2267 C C . ARG A 1 329 ? 59.045 51.400 124.431 1.00 11.59 329 ARG A C 1
ATOM 2268 O O . ARG A 1 329 ? 59.409 51.401 125.619 1.00 10.73 329 ARG A O 1
ATOM 2276 N N . PRO A 1 330 ? 57.752 51.248 124.132 1.00 8.12 330 PRO A N 1
ATOM 2277 C CA . PRO A 1 330 ? 56.781 51.048 125.219 1.00 8.02 330 PRO A CA 1
ATOM 2278 C C . PRO A 1 330 ? 57.008 49.797 126.051 1.00 8.76 330 PRO A C 1
ATOM 2279 O O . PRO A 1 330 ? 56.870 49.827 127.288 1.00 13.75 330 PRO A O 1
ATOM 2283 N N . VAL A 1 331 ? 57.294 48.675 125.393 1.00 9.87 331 VAL A N 1
ATOM 2284 C CA . VAL A 1 331 ? 57.468 47.417 126.101 1.00 9.01 331 VAL A CA 1
ATOM 2285 C C . VAL A 1 331 ? 58.731 47.475 126.940 1.00 8.65 331 VAL A C 1
ATOM 2286 O O . VAL A 1 331 ? 58.735 47.099 128.121 1.00 17.41 331 VAL A O 1
ATOM 2290 N N . GLY A 1 332 ? 59.806 47.995 126.355 1.00 7.57 332 GLY A N 1
ATOM 2291 C CA . GLY A 1 332 ? 61.046 48.130 127.091 1.00 8.14 332 GLY A CA 1
ATOM 2292 C C . GLY A 1 332 ? 60.912 49.042 128.292 1.00 8.92 332 GLY A C 1
ATOM 2293 O O . GLY A 1 332 ? 61.432 48.751 129.364 1.00 17.73 332 GLY A O 1
ATOM 2294 N N . GLY A 1 333 ? 60.187 50.144 128.139 1.00 12.87 333 GLY A N 1
ATOM 2295 C CA . GLY A 1 333 ? 59.959 51.015 129.269 1.00 7.90 333 GLY A CA 1
ATOM 2296 C C . GLY A 1 333 ? 59.102 50.397 130.351 1.00 9.40 333 GLY A C 1
ATOM 2297 O O . GLY A 1 333 ? 59.238 50.750 131.524 1.00 10.62 333 GLY A O 1
ATOM 2298 N N . ALA A 1 334 ? 58.207 49.484 129.986 1.00 8.99 334 ALA A N 1
ATOM 2299 C CA . ALA A 1 334 ? 57.292 48.956 130.984 1.00 8.51 334 ALA A CA 1
ATOM 2300 C C . ALA A 1 334 ? 57.838 47.738 131.713 1.00 10.01 334 ALA A C 1
ATOM 2301 O O . ALA A 1 334 ? 57.474 47.508 132.865 1.00 14.61 334 ALA A O 1
ATOM 2303 N N . VAL A 1 335 ? 58.696 46.935 131.091 1.00 10.45 335 VAL A N 1
ATOM 2304 C CA . VAL A 1 335 ? 59.171 45.736 131.773 1.00 10.26 335 VAL A CA 1
ATOM 2305 C C . VAL A 1 335 ? 60.671 45.611 131.787 1.00 10.91 335 VAL A C 1
ATOM 2306 O O . VAL A 1 335 ? 61.210 44.835 132.588 1.00 12.72 335 VAL A O 1
ATOM 2310 N N . LEU A 1 336 ? 61.411 46.327 130.965 1.00 10.43 336 LEU A N 1
ATOM 2311 C CA . LEU A 1 336 ? 62.843 46.096 130.916 1.00 11.65 336 LEU A CA 1
ATOM 2312 C C . LEU A 1 336 ? 63.618 47.114 131.737 1.00 10.94 336 LEU A C 1
ATOM 2313 O O . LEU A 1 336 ? 64.405 46.743 132.607 1.00 11.18 336 LEU A O 1
ATOM 2318 N N . PHE A 1 337 ? 63.383 48.399 131.498 1.00 10.27 337 PHE A N 1
ATOM 2319 C CA . PHE A 1 337 ? 64.161 49.450 132.134 1.00 10.89 337 PHE A CA 1
ATOM 2320 C C . PHE A 1 337 ? 63.386 50.179 133.219 1.00 13.99 337 PHE A C 1
ATOM 2321 O O . PHE A 1 337 ? 63.813 51.247 133.655 1.00 12.11 337 PHE A O 1
ATOM 2329 N N . ASN A 1 338 ? 62.260 49.621 133.667 1.00 10.55 338 ASN A N 1
ATOM 2330 C CA . ASN A 1 338 ? 61.537 50.136 134.811 1.00 10.95 338 ASN A CA 1
ATOM 2331 C C . ASN A 1 338 ? 62.253 49.778 136.109 1.00 14.93 338 ASN A C 1
ATOM 2332 O O . ASN A 1 338 ? 63.054 48.843 136.157 1.00 16.23 338 ASN A O 1
ATOM 2337 N N . PRO A 1 339 ? 61.979 50.512 137.183 1.00 13.00 339 PRO A N 1
ATOM 2338 C CA . PRO A 1 339 ? 62.557 50.153 138.487 1.00 12.76 339 PRO A CA 1
ATOM 2339 C C . PRO A 1 339 ? 62.225 48.721 138.845 1.00 12.16 339 PRO A C 1
ATOM 2340 O O . PRO A 1 339 ? 61.065 48.361 139.003 1.00 10.79 339 PRO A O 1
ATOM 2344 N N . GLY A 1 340 ? 63.261 47.896 138.929 1.00 11.39 340 GLY A N 1
ATOM 2345 C CA . GLY A 1 340 ? 63.102 46.511 139.290 1.00 10.45 340 GLY A CA 1
ATOM 2346 C C . GLY A 1 340 ? 62.699 45.611 138.162 1.00 16.03 340 GLY A C 1
ATOM 2347 O O . GLY A 1 340 ? 62.232 44.497 138.415 1.00 18.78 340 GLY A O 1
ATOM 2348 N N . GLY A 1 341 ? 62.837 46.066 136.924 1.00 13.75 341 GLY A N 1
ATOM 2349 C CA . GLY A 1 341 ? 62.552 45.247 135.780 1.00 12.41 341 GLY A CA 1
ATOM 2350 C C . GLY A 1 341 ? 63.705 44.322 135.486 1.00 13.33 341 GLY A C 1
ATOM 2351 O O . GLY A 1 341 ? 64.645 44.168 136.265 1.00 12.91 341 GLY A O 1
ATOM 2352 N N . PHE A 1 342 ? 63.640 43.727 134.300 1.00 12.61 342 PHE A N 1
ATOM 2353 C CA . PHE A 1 342 ? 64.552 42.649 133.962 1.00 13.21 342 PHE A CA 1
ATOM 2354 C C . PHE A 1 342 ? 65.987 43.122 133.895 1.00 12.67 342 PHE A C 1
ATOM 2355 O O . PHE A 1 342 ? 66.919 42.366 134.224 1.00 14.47 342 PHE A O 1
ATOM 2363 N N . TRP A 1 343 ? 66.194 44.362 133.467 1.00 11.58 343 TRP A N 1
ATOM 2364 C CA . TRP A 1 343 ? 67.549 44.881 133.473 1.00 12.53 343 TRP A CA 1
ATOM 2365 C C . TRP A 1 343 ? 68.077 44.931 134.893 1.00 12.42 343 TRP A C 1
ATOM 2366 O O . TRP A 1 343 ? 69.113 44.330 135.194 1.00 18.37 343 TRP A O 1
ATOM 2377 N N . ASP A 1 344 ? 67.346 45.605 135.792 1.00 14.50 344 ASP A N 1
ATOM 2378 C CA . ASP A 1 344 ? 67.782 45.725 137.185 1.00 13.05 344 ASP A CA 1
ATOM 2379 C C . ASP A 1 344 ? 68.020 44.362 137.803 1.00 12.24 344 ASP A C 1
ATOM 2380 O O . ASP A 1 344 ? 69.007 44.164 138.508 1.00 13.83 344 ASP A O 1
ATOM 2385 N N . GLN A 1 345 ? 67.135 43.407 137.515 1.00 12.38 345 GLN A N 1
ATOM 2386 C CA . GLN A 1 345 ? 67.262 42.061 138.053 1.00 12.43 345 GLN A CA 1
ATOM 2387 C C . GLN A 1 345 ? 68.572 41.403 137.647 1.00 12.77 345 GLN A C 1
ATOM 2388 O O . GLN A 1 345 ? 69.110 40.604 138.407 1.00 15.06 345 GLN A O 1
ATOM 2394 N N . ASN A 1 346 ? 69.078 41.675 136.435 1.00 12.40 346 ASN A N 1
ATOM 2395 C CA . ASN A 1 346 ? 70.181 40.865 135.931 1.00 11.91 346 ASN A CA 1
ATOM 2396 C C . ASN A 1 346 ? 71.491 41.598 135.703 1.00 12.09 346 ASN A C 1
ATOM 2397 O O . ASN A 1 346 ? 72.544 40.978 135.778 1.00 12.16 346 ASN A O 1
ATOM 2402 N N . PHE A 1 347 ? 71.475 42.873 135.403 1.00 11.94 347 PHE A N 1
ATOM 2403 C CA . PHE A 1 347 ? 72.711 43.538 135.050 1.00 11.20 347 PHE A CA 1
ATOM 2404 C C . PHE A 1 347 ? 73.286 44.295 136.239 1.00 12.83 347 PHE A C 1
ATOM 2405 O O . PHE A 1 347 ? 72.597 44.584 137.225 1.00 15.72 347 PHE A O 1
ATOM 2413 N N . GLY A 1 348 ? 74.582 44.601 136.120 1.00 10.92 348 GLY A N 1
ATOM 2414 C CA . GLY A 1 348 ? 75.387 45.280 137.100 1.00 10.34 348 GLY A CA 1
ATOM 2415 C C . GLY A 1 348 ? 75.019 46.726 137.323 1.00 12.50 348 GLY A C 1
ATOM 2416 O O . GLY A 1 348 ? 74.798 47.128 138.460 1.00 20.16 348 GLY A O 1
ATOM 2417 N N . LEU A 1 349 ? 74.935 47.502 136.267 1.00 12.22 349 LEU A N 1
ATOM 2418 C CA . LEU A 1 349 ? 74.544 48.898 136.337 1.00 12.26 349 LEU A CA 1
ATOM 2419 C C . LEU A 1 349 ? 73.023 49.047 136.357 1.00 13.24 349 LEU A C 1
ATOM 2420 O O . LEU A 1 349 ? 72.308 48.293 135.689 1.00 13.09 349 LEU A O 1
ATOM 2425 N N . PRO A 1 350 ? 72.506 50.024 137.098 1.00 13.30 350 PRO A N 1
ATOM 2426 C CA . PRO A 1 350 ? 71.050 50.189 137.198 1.00 13.04 350 PRO A CA 1
ATOM 2427 C C . PRO A 1 350 ? 70.451 50.647 135.881 1.00 14.30 350 PRO A C 1
ATOM 2428 O O . PRO A 1 350 ? 71.140 51.183 135.009 1.00 17.72 350 PRO A O 1
ATOM 2432 N N . ALA A 1 351 ? 69.129 50.456 135.771 1.00 12.11 351 ALA A N 1
ATOM 2433 C CA . ALA A 1 351 ? 68.399 50.845 134.569 1.00 11.39 351 ALA A CA 1
ATOM 2434 C C . ALA A 1 351 ? 68.552 52.323 134.262 1.00 14.66 351 ALA A C 1
ATOM 2435 O O . ALA A 1 351 ? 68.498 52.713 133.089 1.00 18.12 351 ALA A O 1
ATOM 2437 N N . SER A 1 352 ? 68.752 53.159 135.282 1.00 12.50 352 SER A N 1
ATOM 2438 C CA . SER A 1 352 ? 68.903 54.586 135.036 1.00 12.04 352 SER A CA 1
ATOM 2439 C C . SER A 1 352 ? 70.178 54.884 134.260 1.00 16.23 352 SER A C 1
ATOM 2440 O O . SER A 1 352 ? 70.218 55.823 133.449 1.00 19.97 352 SER A O 1
ATOM 2443 N N . ALA A 1 353 ? 71.236 54.100 134.505 1.00 12.95 353 ALA A N 1
ATOM 2444 C CA . ALA A 1 353 ? 72.495 54.276 133.787 1.00 11.77 353 ALA A CA 1
ATOM 2445 C C . ALA A 1 353 ? 72.406 53.703 132.380 1.00 12.05 353 ALA A C 1
ATOM 2446 O O . ALA A 1 353 ? 72.866 54.328 131.414 1.00 19.71 353 ALA A O 1
ATOM 2448 N N . ALA A 1 354 ? 71.815 52.511 132.254 1.00 11.27 354 ALA A N 1
ATOM 2449 C CA . ALA A 1 354 ? 71.524 51.938 130.943 1.00 12.91 354 ALA A CA 1
ATOM 2450 C C . ALA A 1 354 ? 70.758 52.906 130.050 1.00 13.68 354 ALA A C 1
ATOM 2451 O O . ALA A 1 354 ? 71.084 53.052 128.876 1.00 15.99 354 ALA A O 1
ATOM 2453 N N . ILE A 1 355 ? 69.713 53.551 130.583 1.00 14.27 355 ILE A N 1
ATOM 2454 C CA . ILE A 1 355 ? 68.921 54.472 129.772 1.00 14.50 355 ILE A CA 1
ATOM 2455 C C . ILE A 1 355 ? 69.707 55.745 129.492 1.00 11.82 355 ILE A C 1
ATOM 2456 O O . ILE A 1 355 ? 69.529 56.366 128.447 1.00 12.10 355 ILE A O 1
ATOM 2461 N N . ASP A 1 356 ? 70.593 56.151 130.403 1.00 15.60 356 ASP A N 1
ATOM 2462 C CA . ASP A 1 356 ? 71.372 57.363 130.152 1.00 11.61 356 ASP A CA 1
ATOM 2463 C C . ASP A 1 356 ? 72.376 57.173 129.016 1.00 15.21 356 ASP A C 1
ATOM 2464 O O . ASP A 1 356 ? 72.690 58.131 128.301 1.00 14.34 356 ASP A O 1
ATOM 2469 N N . PHE A 1 357 ? 72.858 55.951 128.796 1.00 17.99 357 PHE A N 1
ATOM 2470 C CA . PHE A 1 357 ? 73.943 55.791 127.830 1.00 13.75 357 PHE A CA 1
ATOM 2471 C C . PHE A 1 357 ? 73.589 56.162 126.378 1.00 14.42 357 PHE A C 1
ATOM 2472 O O . PHE A 1 357 ? 74.348 56.934 125.768 1.00 20.05 357 PHE A O 1
ATOM 2480 N N . PRO A 1 358 ? 72.514 55.656 125.755 1.00 13.46 358 PRO A N 1
ATOM 2481 C CA . PRO A 1 358 ? 72.248 56.062 124.357 1.00 13.83 358 PRO A CA 1
ATOM 2482 C C . PRO A 1 358 ? 71.926 57.538 124.175 1.00 15.97 358 PRO A C 1
ATOM 2483 O O . PRO A 1 358 ? 72.177 58.094 123.097 1.00 15.25 358 PRO A O 1
ATOM 2487 N N . GLY A 1 359 ? 71.341 58.182 125.185 1.00 16.01 359 GLY A N 1
ATOM 2488 C CA . GLY A 1 359 ? 71.188 59.618 125.138 1.00 12.77 359 GLY A CA 1
ATOM 2489 C C . GLY A 1 359 ? 72.503 60.362 125.216 1.00 14.75 359 GLY A C 1
ATOM 2490 O O . GLY A 1 359 ? 72.663 61.388 124.567 1.00 19.05 359 GLY A O 1
ATOM 2491 N N . SER A 1 360 ? 73.449 59.882 126.021 1.00 14.01 360 SER A N 1
ATOM 2492 C CA . SER A 1 360 ? 74.784 60.482 126.026 1.00 15.47 360 SER A CA 1
ATOM 2493 C C . SER A 1 360 ? 75.475 60.324 124.687 1.00 17.26 360 SER A C 1
ATOM 2494 O O . SER A 1 360 ? 76.148 61.247 124.221 1.00 20.48 360 SER A O 1
ATOM 2497 N N . VAL A 1 361 ? 75.380 59.137 124.092 1.00 14.99 361 VAL A N 1
ATOM 2498 C CA . VAL A 1 361 ? 75.936 58.937 122.762 1.00 15.87 361 VAL A CA 1
ATOM 2499 C C . VAL A 1 361 ? 75.329 59.933 121.789 1.00 16.89 361 VAL A C 1
ATOM 2500 O O . VAL A 1 361 ? 76.043 60.639 121.076 1.00 17.45 361 VAL A O 1
ATOM 2504 N N . TYR A 1 362 ? 74.000 60.022 121.774 1.00 17.01 362 TYR A N 1
ATOM 2505 C CA . TYR A 1 362 ? 73.313 60.896 120.838 1.00 15.86 362 TYR A CA 1
ATOM 2506 C C . TYR A 1 362 ? 73.675 62.347 121.085 1.00 19.39 362 TYR A C 1
ATOM 2507 O O . TYR A 1 362 ? 73.813 63.139 120.144 1.00 15.22 362 TYR A O 1
ATOM 2516 N N . ALA A 1 363 ? 73.839 62.710 122.350 1.00 18.61 363 ALA A N 1
ATOM 2517 C CA . ALA A 1 363 ? 74.216 64.072 122.677 1.00 19.99 363 ALA A CA 1
ATOM 2518 C C . ALA A 1 363 ? 75.647 64.379 122.236 1.00 18.88 363 ALA A C 1
ATOM 2519 O O . ALA A 1 363 ? 75.952 65.529 121.916 1.00 20.61 363 ALA A O 1
ATOM 2521 N N . GLN A 1 364 ? 76.530 63.380 122.184 1.00 17.76 364 GLN A N 1
ATOM 2522 C CA . GLN A 1 364 ? 77.880 63.631 121.682 1.00 21.81 364 GLN A CA 1
ATOM 2523 C C . GLN A 1 364 ? 77.963 63.576 120.150 1.00 21.81 364 GLN A C 1
ATOM 2524 O O . GLN A 1 364 ? 79.056 63.657 119.601 1.00 27.64 364 GLN A O 1
ATOM 2530 N N . GLY A 1 365 ? 76.851 63.428 119.447 1.00 19.27 365 GLY A N 1
ATOM 2531 C CA . GLY A 1 365 ? 76.843 63.449 118.008 1.00 18.22 365 GLY A CA 1
ATOM 2532 C C . GLY A 1 365 ? 76.719 62.102 117.342 1.00 19.33 365 GLY A C 1
ATOM 2533 O O . GLY A 1 365 ? 76.824 62.032 116.113 1.00 17.51 365 GLY A O 1
ATOM 2534 N N . GLY A 1 366 ? 76.516 61.035 118.103 1.00 19.31 366 GLY A N 1
ATOM 2535 C CA . GLY A 1 366 ? 76.471 59.709 117.540 1.00 13.30 366 GLY A CA 1
ATOM 2536 C C . GLY A 1 366 ? 75.130 59.438 116.966 1.00 15.04 366 GLY A C 1
ATOM 2537 O O . GLY A 1 366 ? 74.223 60.245 117.054 1.00 18.13 366 GLY A O 1
ATOM 2538 N N . GLY A 1 367 ? 74.995 58.287 116.337 1.00 14.65 367 GLY A N 1
ATOM 2539 C CA . GLY A 1 367 ? 73.721 57.974 115.746 1.00 10.92 367 GLY A CA 1
ATOM 2540 C C . GLY A 1 367 ? 73.411 58.684 114.455 1.00 10.44 367 GLY A C 1
ATOM 2541 O O . GLY A 1 367 ? 72.246 58.773 114.087 1.00 10.75 367 GLY A O 1
ATOM 2542 N N . GLY A 1 368 ? 74.412 59.170 113.733 1.00 11.18 368 GLY A N 1
ATOM 2543 C CA . GLY A 1 368 ? 74.156 59.684 112.397 1.00 12.36 368 GLY A CA 1
ATOM 2544 C C . GLY A 1 368 ? 73.714 58.585 111.444 1.00 9.47 368 GLY A C 1
ATOM 2545 O O . GLY A 1 368 ? 74.177 57.452 111.510 1.00 14.54 368 GLY A O 1
ATOM 2546 N N . PHE A 1 369 ? 72.818 58.926 110.529 1.00 12.21 369 PHE A N 1
ATOM 2547 C CA . PHE A 1 369 ? 72.305 57.907 109.615 1.00 9.54 369 PHE A CA 1
ATOM 2548 C C . PHE A 1 369 ? 73.364 57.496 108.588 1.00 9.50 369 PHE A C 1
ATOM 2549 O O . PHE A 1 369 ? 73.779 56.340 108.545 1.00 21.56 369 PHE A O 1
ATOM 2557 N N . GLN A 1 370 ? 73.842 58.430 107.770 1.00 11.98 370 GLN A N 1
ATOM 2558 C CA . GLN A 1 370 ? 74.868 58.056 106.798 1.00 10.12 370 GLN A CA 1
ATOM 2559 C C . GLN A 1 370 ? 76.168 57.629 107.476 1.00 10.97 370 GLN A C 1
ATOM 2560 O O . GLN A 1 370 ? 76.878 56.758 106.963 1.00 19.22 370 GLN A O 1
ATOM 2566 N N . ALA A 1 371 ? 76.456 58.207 108.648 1.00 10.80 371 ALA A N 1
ATOM 2567 C CA . ALA A 1 371 ? 77.581 57.817 109.497 1.00 12.91 371 ALA A CA 1
ATOM 2568 C C . ALA A 1 371 ? 77.588 56.330 109.797 1.00 13.44 371 ALA A C 1
ATOM 2569 O O . ALA A 1 371 ? 78.655 55.746 110.039 1.00 15.94 371 ALA A O 1
ATOM 2571 N N . GLY A 1 372 ? 76.418 55.712 109.810 1.00 9.78 372 GLY A N 1
ATOM 2572 C CA . GLY A 1 372 ? 76.294 54.319 110.119 1.00 7.90 372 GLY A CA 1
ATOM 2573 C C . GLY A 1 372 ? 76.332 53.381 108.950 1.00 8.92 372 GLY A C 1
ATOM 2574 O O . GLY A 1 372 ? 76.235 52.177 109.169 1.00 8.86 372 GLY A O 1
ATOM 2575 N N . TYR A 1 373 ? 76.448 53.862 107.712 1.00 9.35 373 TYR A N 1
ATOM 2576 C CA . TYR A 1 373 ? 76.569 52.944 106.592 1.00 9.07 373 TYR A CA 1
ATOM 2577 C C . TYR A 1 373 ? 77.772 52.068 106.845 1.00 9.86 373 TYR A C 1
ATOM 2578 O O . TYR A 1 373 ? 78.742 52.518 107.441 1.00 11.85 373 TYR A O 1
ATOM 2587 N N . LEU A 1 374 ? 77.705 50.812 106.416 1.00 9.79 374 LEU A N 1
ATOM 2588 C CA . LEU A 1 374 ? 78.706 49.820 106.808 1.00 11.20 374 LEU A CA 1
ATOM 2589 C C . LEU A 1 374 ? 80.136 50.298 106.583 1.00 11.63 374 LEU A C 1
ATOM 2590 O O . LEU A 1 374 ? 80.934 50.381 107.518 1.00 12.96 374 LEU A O 1
ATOM 2595 N N . GLU A 1 375 ? 80.493 50.576 105.340 1.00 12.05 375 GLU A N 1
ATOM 2596 C CA . GLU A 1 375 ? 81.877 50.912 105.059 1.00 14.49 375 GLU A CA 1
ATOM 2597 C C . GLU A 1 375 ? 82.234 52.295 105.563 1.00 14.70 375 GLU A C 1
ATOM 2598 O O . GLU A 1 375 ? 83.371 52.523 105.969 1.00 16.64 375 GLU A O 1
ATOM 2604 N N . LYS A 1 376 ? 81.293 53.225 105.560 1.00 12.29 376 LYS A N 1
ATOM 2605 C CA . LYS A 1 376 ? 81.594 54.533 106.108 1.00 12.13 376 LYS A CA 1
ATOM 2606 C C . LYS A 1 376 ? 81.942 54.433 107.593 1.00 14.41 376 LYS A C 1
ATOM 2607 O O . LYS A 1 376 ? 82.924 55.029 108.052 1.00 23.29 376 LYS A O 1
ATOM 2613 N N . ASP A 1 377 ? 81.180 53.638 108.347 1.00 13.12 377 ASP A N 1
ATOM 2614 C CA . ASP A 1 377 ? 81.480 53.417 109.753 1.00 11.65 377 ASP A CA 1
ATOM 2615 C C . ASP A 1 377 ? 82.828 52.738 109.938 1.00 16.42 377 ASP A C 1
ATOM 2616 O O . ASP A 1 377 ? 83.680 53.215 110.697 1.00 23.11 377 ASP A O 1
ATOM 2621 N N . LEU A 1 378 ? 83.037 51.601 109.266 1.00 16.65 378 LEU A N 1
ATOM 2622 C CA . LEU A 1 378 ? 84.270 50.856 109.499 1.00 13.22 378 LEU A CA 1
ATOM 2623 C C . LEU A 1 378 ? 85.480 51.636 109.033 1.00 13.08 378 LEU A C 1
ATOM 2624 O O . LEU A 1 378 ? 86.555 51.515 109.614 1.00 12.90 378 LEU A O 1
ATOM 2629 N N . ARG A 1 379 ? 85.332 52.432 107.986 1.00 14.04 379 ARG A N 1
ATOM 2630 C CA . ARG A 1 379 ? 86.462 53.223 107.525 1.00 14.86 379 ARG A CA 1
ATOM 2631 C C . ARG A 1 379 ? 86.742 54.358 108.478 1.00 14.09 379 ARG A C 1
ATOM 2632 O O . ARG A 1 379 ? 87.897 54.691 108.725 1.00 15.24 379 ARG A O 1
ATOM 2640 N N . SER A 1 380 ? 85.700 54.971 109.021 1.00 14.40 380 SER A N 1
ATOM 2641 C CA . SER A 1 380 ? 85.938 55.986 110.028 1.00 13.95 380 SER A CA 1
ATOM 2642 C C . SER A 1 380 ? 86.649 55.406 111.250 1.00 13.61 380 SER A C 1
ATOM 2643 O O . SER A 1 380 ? 87.427 56.106 111.889 1.00 20.14 380 SER A O 1
ATOM 2646 N N . ARG A 1 381 ? 86.416 54.144 111.591 1.00 13.28 381 ARG A N 1
ATOM 2647 C CA . ARG A 1 381 ? 87.189 53.507 112.647 1.00 12.48 381 ARG A CA 1
ATOM 2648 C C . ARG A 1 381 ? 88.471 52.841 112.168 1.00 14.44 381 ARG A C 1
ATOM 2649 O O . ARG A 1 381 ? 89.140 52.202 112.977 1.00 15.38 381 ARG A O 1
ATOM 2657 N N . GLY A 1 382 ? 88.838 52.951 110.897 1.00 13.92 382 GLY A N 1
ATOM 2658 C CA . GLY A 1 382 ? 90.107 52.415 110.453 1.00 14.88 382 GLY A CA 1
ATOM 2659 C C . GLY A 1 382 ? 90.199 50.909 110.317 1.00 16.60 382 GLY A C 1
ATOM 2660 O O . GLY A 1 382 ? 91.286 50.367 110.422 1.00 18.05 382 GLY A O 1
ATOM 2661 N N . LEU A 1 383 ? 89.099 50.218 110.044 1.00 16.10 383 LEU A N 1
ATOM 2662 C CA . LEU A 1 383 ? 89.090 48.763 110.002 1.00 13.99 383 LEU A CA 1
ATOM 2663 C C . LEU A 1 383 ? 89.029 48.152 108.597 1.00 17.29 383 LEU A C 1
ATOM 2664 O O . LEU A 1 383 ? 88.969 46.929 108.492 1.00 17.98 383 LEU A O 1
ATOM 2669 N N . ILE A 1 384 ? 89.045 48.946 107.520 1.00 18.10 384 ILE A N 1
ATOM 2670 C CA . ILE A 1 384 ? 88.945 48.437 106.152 1.00 16.15 384 ILE A CA 1
ATOM 2671 C C . ILE A 1 384 ? 90.205 48.790 105.377 1.00 20.12 384 ILE A C 1
ATOM 2672 O O . ILE A 1 384 ? 90.600 49.957 105.337 1.00 25.37 384 ILE A O 1
ATOM 2677 N N . GLY A 1 385 ? 90.810 47.791 104.723 1.00 21.07 385 GLY A N 1
ATOM 2678 C CA . GLY A 1 385 ? 92.021 47.985 103.931 1.00 22.17 385 GLY A CA 1
ATOM 2679 C C . GLY A 1 385 ? 93.283 48.309 104.728 1.00 23.65 385 GLY A C 1
ATOM 2680 O O . GLY A 1 385 ? 93.387 48.066 105.909 1.00 26.47 385 GLY A O 1
ATOM 2681 N N . GLU A 1 386 ? 94.264 48.864 104.036 1.00 24.16 386 GLU A N 1
ATOM 2682 C CA . GLU A 1 386 ? 95.518 49.211 104.690 1.00 30.18 386 GLU A CA 1
ATOM 2683 C C . GLU A 1 386 ? 95.456 50.690 105.037 1.00 32.53 386 GLU A C 1
ATOM 2684 O O . GLU A 1 386 ? 95.808 51.558 104.246 1.00 32.72 386 GLU A O 1
ATOM 2690 N N . ASP A 1 387 ? 94.989 50.970 106.253 1.00 35.49 387 ASP A N 1
ATOM 2691 C CA . ASP A 1 387 ? 94.602 52.308 106.700 1.00 43.04 387 ASP A CA 1
ATOM 2692 C C . ASP A 1 387 ? 95.614 52.771 107.736 1.00 39.57 387 ASP A C 1
ATOM 2693 O O . ASP A 1 387 ? 95.508 52.435 108.919 1.00 35.10 387 ASP A O 1
ATOM 2698 N N . SER A 1 388 ? 96.608 53.525 107.278 1.00 45.40 388 SER A N 1
ATOM 2699 C CA . SER A 1 388 ? 97.732 53.941 108.114 1.00 40.29 388 SER A CA 1
ATOM 2700 C C . SER A 1 388 ? 98.319 52.765 108.895 1.00 33.01 388 SER A C 1
ATOM 2701 O O . SER A 1 388 ? 99.010 52.957 109.891 1.00 41.35 388 SER A O 1
ATOM 2704 N N . GLY A 1 389 ? 98.051 51.544 108.425 1.00 29.16 389 GLY A N 1
ATOM 2705 C CA . GLY A 1 389 ? 98.524 50.322 109.029 1.00 26.68 389 GLY A CA 1
ATOM 2706 C C . GLY A 1 389 ? 98.187 49.115 108.175 1.00 23.53 389 GLY A C 1
ATOM 2707 O O . GLY A 1 389 ? 97.658 49.243 107.077 1.00 29.20 389 GLY A O 1
ATOM 2708 N N . PRO A 1 390 ? 98.484 47.919 108.653 1.00 21.76 390 PRO A N 1
ATOM 2709 C CA . PRO A 1 390 ? 98.211 46.719 107.867 1.00 23.12 390 PRO A CA 1
ATOM 2710 C C . PRO A 1 390 ? 96.743 46.333 107.879 1.00 23.31 390 PRO A C 1
ATOM 2711 O O . PRO A 1 390 ? 95.921 46.872 108.608 1.00 23.38 390 PRO A O 1
ATOM 2715 N N . ARG A 1 391 ? 96.444 45.349 107.056 1.00 21.46 391 ARG A N 1
ATOM 2716 C CA . ARG A 1 391 ? 95.081 44.921 106.800 1.00 22.02 391 ARG A CA 1
ATOM 2717 C C . ARG A 1 391 ? 94.751 43.817 107.786 1.00 19.93 391 ARG A C 1
ATOM 2718 O O . ARG A 1 391 ? 95.564 42.922 108.006 1.00 23.24 391 ARG A O 1
ATOM 2726 N N . LEU A 1 392 ? 93.596 43.902 108.409 1.00 16.88 392 LEU A N 1
ATOM 2727 C CA . LEU A 1 392 ? 93.144 42.829 109.266 1.00 16.94 392 LEU A CA 1
ATOM 2728 C C . LEU A 1 392 ? 92.956 41.558 108.452 1.00 19.07 392 LEU A C 1
ATOM 2729 O O . LEU A 1 392 ? 92.160 41.554 107.507 1.00 17.63 392 LEU A O 1
ATOM 2734 N N . PRO A 1 393 ? 93.631 40.465 108.784 1.00 17.71 393 PRO A N 1
ATOM 2735 C CA . PRO A 1 393 ? 93.432 39.240 108.002 1.00 19.34 393 PRO A CA 1
ATOM 2736 C C . PRO A 1 393 ? 92.036 38.636 108.109 1.00 17.82 393 PRO A C 1
ATOM 2737 O O . PRO A 1 393 ? 91.625 37.919 107.195 1.00 20.22 393 PRO A O 1
ATOM 2741 N N . HIS A 1 394 ? 91.279 38.904 109.166 1.00 17.73 394 HIS A N 1
ATOM 2742 C CA . HIS A 1 394 ? 89.985 38.258 109.365 1.00 13.55 394 HIS A CA 1
ATOM 2743 C C . HIS A 1 394 ? 89.053 39.222 110.070 1.00 14.86 394 HIS A C 1
ATOM 2744 O O . HIS A 1 394 ? 89.353 39.678 111.174 1.00 14.81 394 HIS A O 1
ATOM 2751 N N . PHE A 1 395 ? 87.932 39.523 109.432 1.00 16.55 395 PHE A N 1
ATOM 2752 C CA . PHE A 1 395 ? 86.911 40.415 109.977 1.00 12.66 395 PHE A CA 1
ATOM 2753 C C . PHE A 1 395 ? 85.574 39.757 109.667 1.00 13.56 395 PHE A C 1
ATOM 2754 O O . PHE A 1 395 ? 84.892 40.112 108.700 1.00 14.44 395 PHE A O 1
ATOM 2762 N N . PRO A 1 396 ? 85.186 38.752 110.455 1.00 12.25 396 PRO A N 1
ATOM 2763 C CA . PRO A 1 396 ? 84.014 37.950 110.080 1.00 12.59 396 PRO A CA 1
ATOM 2764 C C . PRO A 1 396 ? 82.732 38.747 110.003 1.00 11.29 396 PRO A C 1
ATOM 2765 O O . PRO A 1 396 ? 81.909 38.489 109.119 1.00 14.79 396 PRO A O 1
ATOM 2769 N N . PHE A 1 397 ? 82.548 39.731 110.874 1.00 10.57 397 PHE A N 1
ATOM 2770 C CA . PHE A 1 397 ? 81.370 40.571 110.744 1.00 9.95 397 PHE A CA 1
ATOM 2771 C C . PHE A 1 397 ? 81.357 41.296 109.411 1.00 9.93 397 PHE A C 1
ATOM 2772 O O . PHE A 1 397 ? 80.332 41.349 108.750 1.00 16.32 397 PHE A O 1
ATOM 2780 N N . TYR A 1 398 ? 82.482 41.866 109.006 1.00 9.74 398 TYR A N 1
ATOM 2781 C CA . TYR A 1 398 ? 82.538 42.580 107.744 1.00 9.79 398 TYR A CA 1
ATOM 2782 C C . TYR A 1 398 ? 82.260 41.650 106.569 1.00 11.82 398 TYR A C 1
ATOM 2783 O O . TYR A 1 398 ? 81.605 42.043 105.607 1.00 15.66 398 TYR A O 1
ATOM 2792 N N . GLU A 1 399 ? 82.728 40.410 106.621 1.00 16.68 399 GLU A N 1
ATOM 2793 C CA . GLU A 1 399 ? 82.555 39.540 105.466 1.00 11.49 399 GLU A CA 1
ATOM 2794 C C . GLU A 1 399 ? 81.115 39.062 105.354 1.00 10.61 399 GLU A C 1
ATOM 2795 O O . GLU A 1 399 ? 80.500 39.139 104.283 1.00 17.38 399 GLU A O 1
ATOM 2801 N N . ASP A 1 400 ? 80.557 38.580 106.463 1.00 10.18 400 ASP A N 1
ATOM 2802 C CA . ASP A 1 400 ? 79.142 38.226 106.478 1.00 9.50 400 ASP A CA 1
ATOM 2803 C C . ASP A 1 400 ? 78.255 39.420 106.145 1.00 9.58 400 ASP A C 1
ATOM 2804 O O . ASP A 1 400 ? 77.308 39.291 105.363 1.00 10.59 400 ASP A O 1
ATOM 2809 N N . ALA A 1 401 ? 78.565 40.587 106.707 1.00 8.86 401 ALA A N 1
ATOM 2810 C CA . ALA A 1 401 ? 77.821 41.808 106.422 1.00 9.44 401 ALA A CA 1
ATOM 2811 C C . ALA A 1 401 ? 77.911 42.188 104.951 1.00 9.61 401 ALA A C 1
ATOM 2812 O O . ALA A 1 401 ? 76.923 42.605 104.343 1.00 10.70 401 ALA A O 1
ATOM 2814 N N . HIS A 1 402 ? 79.093 42.084 104.376 1.00 10.08 402 HIS A N 1
ATOM 2815 C CA . HIS A 1 402 ? 79.262 42.420 102.981 1.00 9.46 402 HIS A CA 1
ATOM 2816 C C . HIS A 1 402 ? 78.421 41.515 102.098 1.00 11.70 402 HIS A C 1
ATOM 2817 O O . HIS A 1 402 ? 77.771 41.990 101.163 1.00 11.06 402 HIS A O 1
ATOM 2824 N N . ARG A 1 403 ? 78.380 40.216 102.395 1.00 11.33 403 ARG A N 1
ATOM 2825 C CA . ARG A 1 403 ? 77.531 39.343 101.590 1.00 11.58 403 ARG A CA 1
ATOM 2826 C C . ARG A 1 403 ? 76.062 39.729 101.721 1.00 9.60 403 ARG A C 1
ATOM 2827 O O . ARG A 1 403 ? 75.378 39.981 100.717 1.00 9.54 403 ARG A O 1
ATOM 2835 N N . LEU A 1 404 ? 75.556 39.786 102.957 1.00 9.45 404 LEU A N 1
ATOM 2836 C CA . LEU A 1 404 ? 74.128 40.027 103.142 1.00 8.64 404 LEU A CA 1
ATOM 2837 C C . LEU A 1 404 ? 73.715 41.381 102.572 1.00 7.39 404 LEU A C 1
ATOM 2838 O O . LEU A 1 404 ? 72.712 41.489 101.857 1.00 10.66 404 LEU A O 1
ATOM 2843 N N . ILE A 1 405 ? 74.484 42.428 102.874 1.00 9.90 405 ILE A N 1
ATOM 2844 C CA . ILE A 1 405 ? 74.181 43.745 102.335 1.00 6.49 405 ILE A CA 1
ATOM 2845 C C . ILE A 1 405 ? 74.209 43.719 100.822 1.00 15.84 405 ILE A C 1
ATOM 2846 O O . ILE A 1 405 ? 73.413 44.405 100.179 1.00 10.25 405 ILE A O 1
ATOM 2851 N N . GLY A 1 406 ? 75.093 42.915 100.223 1.00 6.99 406 GLY A N 1
ATOM 2852 C CA . GLY A 1 406 ? 75.057 42.755 98.778 1.00 6.56 406 GLY A CA 1
ATOM 2853 C C . GLY A 1 406 ? 73.723 42.238 98.278 1.00 7.31 406 GLY A C 1
ATOM 2854 O O . GLY A 1 406 ? 73.178 42.736 97.297 1.00 18.90 406 GLY A O 1
ATOM 2855 N N . ALA A 1 407 ? 73.173 41.236 98.948 1.00 6.90 407 ALA A N 1
ATOM 2856 C CA . ALA A 1 407 ? 71.882 40.722 98.522 1.00 6.72 407 ALA A CA 1
ATOM 2857 C C . ALA A 1 407 ? 70.788 41.775 98.690 1.00 10.70 407 ALA A C 1
ATOM 2858 O O . ALA A 1 407 ? 69.918 41.943 97.823 1.00 14.27 407 ALA A O 1
ATOM 2860 N N . ILE A 1 408 ? 70.827 42.508 99.797 1.00 11.44 408 ILE A N 1
ATOM 2861 C CA . ILE A 1 408 ? 69.811 43.518 100.054 1.00 7.09 408 ILE A CA 1
ATOM 2862 C C . ILE A 1 408 ? 69.920 44.644 99.041 1.00 7.70 408 ILE A C 1
ATOM 2863 O O . ILE A 1 408 ? 68.923 45.227 98.620 1.00 7.21 408 ILE A O 1
ATOM 2868 N N . ARG A 1 409 ? 71.139 44.983 98.655 1.00 7.85 409 ARG A N 1
ATOM 2869 C CA . ARG A 1 409 ? 71.327 46.126 97.787 1.00 8.73 409 ARG A CA 1
ATOM 2870 C C . ARG A 1 409 ? 70.937 45.766 96.379 1.00 9.43 409 ARG A C 1
ATOM 2871 O O . ARG A 1 409 ? 70.260 46.539 95.705 1.00 12.06 409 ARG A O 1
ATOM 2879 N N . ARG A 1 410 ? 71.300 44.566 95.941 1.00 9.42 410 ARG A N 1
ATOM 2880 C CA . ARG A 1 410 ? 70.769 44.091 94.679 1.00 10.50 410 ARG A CA 1
ATOM 2881 C C . ARG A 1 410 ? 69.250 44.202 94.658 1.00 10.21 410 ARG A C 1
ATOM 2882 O O . ARG A 1 410 ? 68.680 44.766 93.717 1.00 11.36 410 ARG A O 1
ATOM 2890 N N . PHE A 1 411 ? 68.574 43.695 95.697 1.00 9.10 411 PHE A N 1
ATOM 2891 C CA . PHE A 1 411 ? 67.122 43.813 95.698 1.00 8.62 411 PHE A CA 1
ATOM 2892 C C . PHE A 1 411 ? 66.684 45.268 95.643 1.00 14.47 411 PHE A C 1
ATOM 2893 O O . PHE A 1 411 ? 65.760 45.612 94.908 1.00 16.82 411 PHE A O 1
ATOM 2901 N N . MET A 1 412 ? 67.289 46.129 96.452 1.00 9.55 412 MET A N 1
ATOM 2902 C CA . MET A 1 412 ? 66.789 47.489 96.514 1.00 9.58 412 MET A CA 1
ATOM 2903 C C . MET A 1 412 ? 67.012 48.189 95.197 1.00 10.95 412 MET A C 1
ATOM 2904 O O . MET A 1 412 ? 66.192 49.001 94.774 1.00 11.70 412 MET A O 1
ATOM 2909 N N . GLN A 1 413 ? 68.124 47.894 94.544 1.00 12.47 413 GLN A N 1
ATOM 2910 C CA . GLN A 1 413 ? 68.395 48.462 93.233 1.00 13.58 413 GLN A CA 1
ATOM 2911 C C . GLN A 1 413 ? 67.339 48.029 92.236 1.00 13.50 413 GLN A C 1
ATOM 2912 O O . GLN A 1 413 ? 66.797 48.849 91.494 1.00 14.56 413 GLN A O 1
ATOM 2918 N N . ALA A 1 414 ? 66.996 46.746 92.231 1.00 12.22 414 ALA A N 1
ATOM 2919 C CA . ALA A 1 414 ? 65.954 46.336 91.305 1.00 12.61 414 ALA A CA 1
ATOM 2920 C C . ALA A 1 414 ? 64.599 46.915 91.694 1.00 12.08 414 ALA A C 1
ATOM 2921 O O . ALA A 1 414 ? 63.790 47.211 90.820 1.00 15.86 414 ALA A O 1
ATOM 2923 N N . PHE A 1 415 ? 64.341 47.110 92.983 1.00 13.24 415 PHE A N 1
ATOM 2924 C CA . PHE A 1 415 ? 63.067 47.668 93.413 1.00 11.29 415 PHE A CA 1
ATOM 2925 C C . PHE A 1 415 ? 62.927 49.120 92.985 1.00 12.31 415 PHE A C 1
ATOM 2926 O O . PHE A 1 415 ? 61.861 49.530 92.519 1.00 13.65 415 PHE A O 1
ATOM 2934 N N . VAL A 1 416 ? 63.995 49.903 93.125 1.00 12.36 416 VAL A N 1
ATOM 2935 C CA . VAL A 1 416 ? 63.962 51.305 92.736 1.00 13.02 416 VAL A CA 1
ATOM 2936 C C . VAL A 1 416 ? 63.862 51.428 91.229 1.00 15.49 416 VAL A C 1
ATOM 2937 O O . VAL A 1 416 ? 63.054 52.209 90.718 1.00 15.78 416 VAL A O 1
ATOM 2941 N N . ASP A 1 417 ? 64.643 50.628 90.492 1.00 15.53 417 ASP A N 1
ATOM 2942 C CA . ASP A 1 417 ? 64.517 50.647 89.040 1.00 18.53 417 ASP A CA 1
ATOM 2943 C C . ASP A 1 417 ? 63.119 50.226 88.599 1.00 16.84 417 ASP A C 1
ATOM 2944 O O . ASP A 1 417 ? 62.560 50.802 87.670 1.00 18.64 417 ASP A O 1
ATOM 2949 N N . SER A 1 418 ? 62.521 49.252 89.269 1.00 15.96 418 SER A N 1
ATOM 2950 C CA . SER A 1 418 ? 61.172 48.853 88.887 1.00 15.38 418 SER A CA 1
ATOM 2951 C C . SER A 1 418 ? 60.159 49.966 89.153 1.00 17.46 418 SER A C 1
ATOM 2952 O O . SER A 1 418 ? 59.209 50.152 88.385 1.00 18.83 418 SER A O 1
ATOM 2955 N N . THR A 1 419 ? 60.344 50.721 90.227 1.00 17.59 419 THR A N 1
ATOM 2956 C CA . THR A 1 419 ? 59.376 51.757 90.565 1.00 17.38 419 THR A CA 1
ATOM 2957 C C . THR A 1 419 ? 59.507 52.988 89.682 1.00 17.23 419 THR A C 1
ATOM 2958 O O . THR A 1 419 ? 58.505 53.606 89.326 1.00 17.77 419 THR A O 1
ATOM 2962 N N . TYR A 1 420 ? 60.729 53.367 89.347 1.00 18.24 420 TYR A N 1
ATOM 2963 C CA . TYR A 1 420 ? 61.001 54.605 88.649 1.00 20.61 420 TYR A CA 1
ATOM 2964 C C . TYR A 1 420 ? 61.390 54.419 87.192 1.00 24.33 420 TYR A C 1
ATOM 2965 O O . TYR A 1 420 ? 61.478 55.410 86.466 1.00 25.55 420 TYR A O 1
ATOM 2974 N N . GLY A 1 421 ? 61.690 53.195 86.778 1.00 25.01 421 GLY A N 1
ATOM 2975 C CA . GLY A 1 421 ? 61.823 52.805 85.393 1.00 31.29 421 GLY A CA 1
ATOM 2976 C C . GLY A 1 421 ? 62.953 53.362 84.566 1.00 40.43 421 GLY A C 1
ATOM 2977 O O . GLY A 1 421 ? 62.679 53.996 83.544 1.00 55.80 421 GLY A O 1
ATOM 2978 N N . ALA A 1 422 ? 64.210 53.132 84.942 1.00 40.51 422 ALA A N 1
ATOM 2979 C CA . ALA A 1 422 ? 65.304 53.485 84.027 1.00 50.64 422 ALA A CA 1
ATOM 2980 C C . ALA A 1 422 ? 66.609 52.839 84.465 1.00 52.98 422 ALA A C 1
ATOM 2981 O O . ALA A 1 422 ? 66.623 51.667 84.847 1.00 54.17 422 ALA A O 1
ATOM 2983 N N . ASP A 1 423 ? 67.708 53.585 84.421 1.00 57.59 423 ASP A N 1
ATOM 2984 C CA . ASP A 1 423 ? 69.041 53.014 84.596 1.00 63.33 423 ASP A CA 1
ATOM 2985 C C . ASP A 1 423 ? 69.883 53.920 85.481 1.00 69.36 423 ASP A C 1
ATOM 2986 O O . ASP A 1 423 ? 70.354 54.966 85.026 1.00 77.47 423 ASP A O 1
ATOM 2991 N N . ASP A 1 424 ? 70.089 53.510 86.729 1.00 57.98 424 ASP A N 1
ATOM 2992 C CA . ASP A 1 424 ? 70.982 54.217 87.630 1.00 55.57 424 ASP A CA 1
ATOM 2993 C C . ASP A 1 424 ? 70.643 55.699 87.714 1.00 54.20 424 ASP A C 1
ATOM 2994 O O . ASP A 1 424 ? 71.304 56.537 87.110 1.00 56.52 424 ASP A O 1
ATOM 2996 N N . ASP A 1 427 ? 67.250 60.511 85.959 1.00 23.94 427 ASP A N 1
ATOM 2997 C CA . ASP A 1 427 ? 66.590 60.356 87.254 1.00 24.86 427 ASP A CA 1
ATOM 2998 C C . ASP A 1 427 ? 65.484 61.392 87.507 1.00 22.85 427 ASP A C 1
ATOM 2999 O O . ASP A 1 427 ? 65.246 61.783 88.640 1.00 20.68 427 ASP A O 1
ATOM 3004 N N . GLY A 1 428 ? 64.795 61.795 86.439 1.00 21.42 428 GLY A N 1
ATOM 3005 C CA . GLY A 1 428 ? 63.729 62.764 86.577 1.00 18.60 428 GLY A CA 1
ATOM 3006 C C . GLY A 1 428 ? 62.527 62.238 87.337 1.00 24.21 428 GLY A C 1
ATOM 3007 O O . GLY A 1 428 ? 61.931 62.963 88.139 1.00 26.80 428 GLY A O 1
ATOM 3008 N N . ALA A 1 429 ? 62.150 60.979 87.105 1.00 17.62 429 ALA A N 1
ATOM 3009 C CA . ALA A 1 429 ? 61.051 60.409 87.880 1.00 18.30 429 ALA A CA 1
ATOM 3010 C C . ALA A 1 429 ? 61.275 60.545 89.395 1.00 19.66 429 ALA A C 1
ATOM 3011 O O . ALA A 1 429 ? 60.321 60.789 90.137 1.00 18.46 429 ALA A O 1
ATOM 3013 N N . LEU A 1 430 ? 62.514 60.388 89.882 1.00 18.35 430 LEU A N 1
ATOM 3014 C CA . LEU A 1 430 ? 62.751 60.590 91.311 1.00 17.36 430 LEU A CA 1
ATOM 3015 C C . LEU A 1 430 ? 62.620 62.047 91.689 1.00 15.27 430 LEU A C 1
ATOM 3016 O O . LEU A 1 430 ? 62.151 62.370 92.777 1.00 14.75 430 LEU A O 1
ATOM 3021 N N . LEU A 1 431 ? 63.071 62.940 90.828 1.00 17.89 431 LEU A N 1
ATOM 3022 C CA . LEU A 1 431 ? 63.061 64.339 91.214 1.00 19.76 431 LEU A CA 1
ATOM 3023 C C . LEU A 1 431 ? 61.651 64.879 91.275 1.00 17.22 431 LEU A C 1
ATOM 3024 O O . LEU A 1 431 ? 61.363 65.741 92.107 1.00 18.60 431 LEU A O 1
ATOM 3029 N N . ARG A 1 432 ? 60.767 64.357 90.434 1.00 16.61 432 ARG A N 1
ATOM 3030 C CA . ARG A 1 432 ? 59.389 64.797 90.333 1.00 16.02 432 ARG A CA 1
ATOM 3031 C C . ARG A 1 432 ? 58.428 64.004 91.209 1.00 16.78 432 ARG A C 1
ATOM 3032 O O . ARG A 1 432 ? 57.213 64.201 91.093 1.00 21.50 432 ARG A O 1
ATOM 3040 N N . ASP A 1 433 ? 58.934 63.094 92.037 1.00 13.91 433 ASP A N 1
ATOM 3041 C CA . ASP A 1 433 ? 58.180 62.408 93.096 1.00 11.99 433 ASP A CA 1
ATOM 3042 C C . ASP A 1 433 ? 58.184 63.329 94.315 1.00 13.90 433 ASP A C 1
ATOM 3043 O O . ASP A 1 433 ? 59.063 63.260 95.169 1.00 11.04 433 ASP A O 1
ATOM 3048 N N . TYR A 1 434 ? 57.189 64.216 94.387 1.00 14.00 434 TYR A N 1
ATOM 3049 C CA . TYR A 1 434 ? 57.159 65.199 95.457 1.00 10.12 434 TYR A CA 1
ATOM 3050 C C . TYR A 1 434 ? 56.976 64.543 96.817 1.00 12.35 434 TYR A C 1
ATOM 3051 O O . TYR A 1 434 ? 57.427 65.096 97.824 1.00 21.16 434 TYR A O 1
ATOM 3060 N N . GLU A 1 435 ? 56.390 63.348 96.866 1.00 10.00 435 GLU A N 1
ATOM 3061 C CA . GLU A 1 435 ? 56.305 62.639 98.139 1.00 9.30 435 GLU A CA 1
ATOM 3062 C C . GLU A 1 435 ? 57.685 62.224 98.632 1.00 9.70 435 GLU A C 1
ATOM 3063 O O . GLU A 1 435 ? 58.011 62.441 99.799 1.00 16.52 435 GLU A O 1
ATOM 3069 N N . LEU A 1 436 ? 58.518 61.642 97.762 1.00 16.42 436 LEU A N 1
ATOM 3070 C CA . LEU A 1 436 ? 59.872 61.281 98.171 1.00 10.29 436 LEU A CA 1
ATOM 3071 C C . LEU A 1 436 ? 60.671 62.502 98.603 1.00 9.73 436 LEU A C 1
ATOM 3072 O O . LEU A 1 436 ? 61.360 62.481 99.634 1.00 16.52 436 LEU A O 1
ATOM 3077 N N . GLN A 1 437 ? 60.598 63.572 97.819 1.00 9.48 437 GLN A N 1
ATOM 3078 C CA . GLN A 1 437 ? 61.316 64.793 98.157 1.00 9.18 437 GLN A CA 1
ATOM 3079 C C . GLN A 1 437 ? 60.800 65.399 99.448 1.00 8.15 437 GLN A C 1
ATOM 3080 O O . GLN A 1 437 ? 61.570 65.967 100.225 1.00 17.20 437 GLN A O 1
ATOM 3086 N N . ASN A 1 438 ? 59.503 65.280 99.705 1.00 8.94 438 ASN A N 1
ATOM 3087 C CA . ASN A 1 438 ? 58.978 65.731 100.988 1.00 7.86 438 ASN A CA 1
ATOM 3088 C C . ASN A 1 438 ? 59.513 64.885 102.119 1.00 11.13 438 ASN A C 1
ATOM 3089 O O . ASN A 1 438 ? 59.865 65.412 103.166 1.00 19.63 438 ASN A O 1
ATOM 3094 N N . TRP A 1 439 ? 59.561 63.571 101.937 1.00 8.99 439 TRP A N 1
ATOM 3095 C CA . TRP A 1 439 ? 60.175 62.715 102.942 1.00 8.29 439 TRP A CA 1
ATOM 3096 C C . TRP A 1 439 ? 61.573 63.193 103.291 1.00 8.44 439 TRP A C 1
ATOM 3097 O O . TRP A 1 439 ? 61.949 63.218 104.462 1.00 18.21 439 TRP A O 1
ATOM 3108 N N . ILE A 1 440 ? 62.362 63.573 102.293 1.00 8.66 440 ILE A N 1
ATOM 3109 C CA . ILE A 1 440 ? 63.737 63.954 102.593 1.00 8.40 440 ILE A CA 1
ATOM 3110 C C . ILE A 1 440 ? 63.770 65.282 103.332 1.00 10.74 440 ILE A C 1
ATOM 3111 O O . ILE A 1 440 ? 64.498 65.449 104.316 1.00 18.90 440 ILE A O 1
ATOM 3116 N N . ALA A 1 441 ? 62.975 66.241 102.874 1.00 8.99 441 ALA A N 1
ATOM 3117 C CA . ALA A 1 441 ? 62.906 67.525 103.558 1.00 8.52 441 ALA A CA 1
ATOM 3118 C C . ALA A 1 441 ? 62.390 67.368 104.994 1.00 8.97 441 ALA A C 1
ATOM 3119 O O . ALA A 1 441 ? 62.894 67.999 105.924 1.00 16.98 441 ALA A O 1
ATOM 3121 N N . GLU A 1 442 ? 61.389 66.521 105.182 1.00 8.62 442 GLU A N 1
ATOM 3122 C CA . GLU A 1 442 ? 60.809 66.254 106.489 1.00 7.84 442 GLU A CA 1
ATOM 3123 C C . GLU A 1 442 ? 61.823 65.601 107.412 1.00 8.68 442 GLU A C 1
ATOM 3124 O O . GLU A 1 442 ? 61.881 65.910 108.608 1.00 10.38 442 GLU A O 1
ATOM 3130 N N . ALA A 1 443 ? 62.606 64.665 106.878 1.00 12.37 443 ALA A N 1
ATOM 3131 C CA . ALA A 1 443 ? 63.635 64.029 107.677 1.00 9.16 443 ALA A CA 1
ATOM 3132 C C . ALA A 1 443 ? 64.641 65.055 108.126 1.00 10.00 443 ALA A C 1
ATOM 3133 O O . ALA A 1 443 ? 64.993 65.121 109.304 1.00 17.50 443 ALA A O 1
ATOM 3135 N N . ASN A 1 444 ? 65.105 65.878 107.194 1.00 10.56 444 ASN A N 1
ATOM 3136 C CA . ASN A 1 444 ? 66.151 66.819 107.529 1.00 10.62 444 ASN A CA 1
ATOM 3137 C C . ASN A 1 444 ? 65.656 67.944 108.418 1.00 13.04 444 ASN A C 1
ATOM 3138 O O . ASN A 1 444 ? 66.470 68.565 109.101 1.00 21.12 444 ASN A O 1
ATOM 3143 N N . GLY A 1 445 ? 64.353 68.201 108.445 1.00 9.95 445 GLY A N 1
ATOM 3144 C CA . GLY A 1 445 ? 63.822 69.341 109.143 1.00 8.82 445 GLY A CA 1
ATOM 3145 C C . GLY A 1 445 ? 63.087 69.008 110.419 1.00 10.24 445 GLY A C 1
ATOM 3146 O O . GLY A 1 445 ? 63.684 68.897 111.484 1.00 14.11 445 GLY A O 1
ATOM 3147 N N . PRO A 1 446 ? 61.767 68.864 110.336 1.00 9.08 446 PRO A N 1
ATOM 3148 C CA . PRO A 1 446 ? 60.970 68.674 111.558 1.00 8.89 446 PRO A CA 1
ATOM 3149 C C . PRO A 1 446 ? 61.304 67.410 112.319 1.00 10.32 446 PRO A C 1
ATOM 3150 O O . PRO A 1 446 ? 61.351 67.440 113.550 1.00 13.53 446 PRO A O 1
ATOM 3154 N N . ALA A 1 447 ? 61.508 66.295 111.625 1.00 9.64 447 ALA A N 1
ATOM 3155 C CA . ALA A 1 447 ? 61.837 65.053 112.300 1.00 9.49 447 ALA A CA 1
ATOM 3156 C C . ALA A 1 447 ? 63.194 65.108 112.984 1.00 9.97 447 ALA A C 1
ATOM 3157 O O . ALA A 1 447 ? 63.428 64.328 113.914 1.00 9.75 447 ALA A O 1
ATOM 3159 N N . GLN A 1 448 ? 64.083 65.996 112.528 1.00 9.62 448 GLN A N 1
ATOM 3160 C CA . GLN A 1 448 ? 65.410 66.214 113.107 1.00 9.74 448 GLN A CA 1
ATOM 3161 C C . GLN A 1 448 ? 66.283 64.976 113.034 1.00 9.07 448 GLN A C 1
ATOM 3162 O O . GLN A 1 448 ? 66.977 64.651 113.989 1.00 17.91 448 GLN A O 1
ATOM 3168 N N . VAL A 1 449 ? 66.258 64.290 111.908 1.00 8.83 449 VAL A N 1
ATOM 3169 C CA . VAL A 1 449 ? 67.150 63.160 111.670 1.00 9.26 449 VAL A CA 1
ATOM 3170 C C . VAL A 1 449 ? 68.565 63.662 111.402 1.00 13.45 449 VAL A C 1
ATOM 3171 O O . VAL A 1 449 ? 68.773 64.592 110.620 1.00 14.21 449 VAL A O 1
ATOM 3175 N N . ARG A 1 450 ? 69.546 63.044 112.045 1.00 12.11 450 ARG A N 1
ATOM 3176 C CA . ARG A 1 450 ? 70.957 63.356 111.841 1.00 12.88 450 ARG A CA 1
ATOM 3177 C C . ARG A 1 450 ? 71.553 62.619 110.652 1.00 11.55 450 ARG A C 1
ATOM 3178 O O . ARG A 1 450 ? 71.366 61.412 110.499 1.00 9.92 450 ARG A O 1
ATOM 3186 N N . ASP A 1 451 ? 72.338 63.353 109.859 1.00 10.77 451 ASP A N 1
ATOM 3187 C CA . ASP A 1 451 ? 73.177 62.787 108.809 1.00 9.55 451 ASP A CA 1
ATOM 3188 C C . ASP A 1 451 ? 72.347 61.980 107.806 1.00 12.75 451 ASP A C 1
ATOM 3189 O O . ASP A 1 451 ? 72.667 60.844 107.447 1.00 16.70 451 ASP A O 1
ATOM 3194 N N . PHE A 1 452 ? 71.361 62.521 107.413 1.00 10.15 452 PHE A N 1
ATOM 3195 C CA . PHE A 1 452 ? 70.500 62.015 106.386 1.00 9.60 452 PHE A CA 1
ATOM 3196 C C . PHE A 1 452 ? 70.803 62.736 105.088 1.00 15.69 452 PHE A C 1
ATOM 3197 O O . PHE A 1 452 ? 71.140 63.920 105.103 1.00 17.98 452 PHE A O 1
ATOM 3205 N N . PRO A 1 453 ? 70.705 62.053 103.955 1.00 13.89 453 PRO A N 1
ATOM 3206 C CA . PRO A 1 453 ? 70.985 62.713 102.674 1.00 10.01 453 PRO A CA 1
ATOM 3207 C C . PRO A 1 453 ? 70.163 63.978 102.509 1.00 10.43 453 PRO A C 1
ATOM 3208 O O . PRO A 1 453 ? 68.960 63.993 102.730 1.00 16.74 453 PRO A O 1
ATOM 3212 N N . ALA A 1 454 ? 70.834 65.050 102.153 1.00 15.65 454 ALA A N 1
ATOM 3213 C CA . ALA A 1 454 ? 70.198 66.348 102.042 1.00 13.05 454 ALA A CA 1
ATOM 3214 C C . ALA A 1 454 ? 69.186 66.375 100.906 1.00 13.32 454 ALA A C 1
ATOM 3215 O O . ALA A 1 454 ? 69.296 65.635 99.930 1.00 17.54 454 ALA A O 1
ATOM 3217 N N . ALA A 1 455 ? 68.198 67.250 101.032 1.00 15.72 455 ALA A N 1
ATOM 3218 C CA . ALA A 1 455 ? 67.233 67.426 99.959 1.00 15.14 455 ALA A CA 1
ATOM 3219 C C . ALA A 1 455 ? 67.784 68.511 99.111 1.00 17.95 455 ALA A C 1
ATOM 3220 O O . ALA A 1 455 ? 68.498 69.350 99.626 1.00 25.33 455 ALA A O 1
ATOM 3222 N N . PRO A 1 456 ? 67.485 68.505 97.814 1.00 14.77 456 PRO A N 1
ATOM 3223 C CA . PRO A 1 456 ? 66.728 67.511 97.067 1.00 16.36 456 PRO A CA 1
ATOM 3224 C C . PRO A 1 456 ? 67.543 66.314 96.716 1.00 19.12 456 PRO A C 1
ATOM 3225 O O . PRO A 1 456 ? 68.741 66.432 96.502 1.00 24.33 456 PRO A O 1
ATOM 3229 N N . LEU A 1 457 ? 66.872 65.184 96.599 1.00 17.64 457 LEU A N 1
ATOM 3230 C CA . LEU A 1 457 ? 67.518 63.911 96.342 1.00 16.88 457 LEU A CA 1
ATOM 3231 C C . LEU A 1 457 ? 67.519 63.688 94.838 1.00 18.95 457 LEU A C 1
ATOM 3232 O O . LEU A 1 457 ? 66.461 63.544 94.222 1.00 17.64 457 LEU A O 1
ATOM 3237 N N . ARG A 1 458 ? 68.711 63.661 94.248 1.00 23.84 458 ARG A N 1
ATOM 3238 C CA . ARG A 1 458 ? 68.846 63.718 92.804 1.00 21.35 458 ARG A CA 1
ATOM 3239 C C . ARG A 1 458 ? 69.192 62.393 92.151 1.00 23.03 458 ARG A C 1
ATOM 3240 O O . ARG A 1 458 ? 68.928 62.237 90.956 1.00 21.65 458 ARG A O 1
ATOM 3248 N N . ARG A 1 459 ? 69.757 61.437 92.886 1.00 22.51 459 ARG A N 1
ATOM 3249 C CA . ARG A 1 459 ? 70.297 60.219 92.295 1.00 22.51 459 ARG A CA 1
ATOM 3250 C C . ARG A 1 459 ? 69.639 58.983 92.893 1.00 20.35 459 ARG A C 1
ATOM 3251 O O . ARG A 1 459 ? 69.546 58.869 94.110 1.00 22.56 459 ARG A O 1
ATOM 3259 N N . ARG A 1 460 ? 69.208 58.049 92.038 1.00 18.95 460 ARG A N 1
ATOM 3260 C CA . ARG A 1 460 ? 68.727 56.751 92.510 1.00 18.86 460 ARG A CA 1
ATOM 3261 C C . ARG A 1 460 ? 69.653 56.120 93.544 1.00 21.19 460 ARG A C 1
ATOM 3262 O O . ARG A 1 460 ? 69.183 55.494 94.495 1.00 19.12 460 ARG A O 1
ATOM 3270 N N . ALA A 1 461 ? 70.970 56.209 93.342 1.00 18.65 461 ALA A N 1
ATOM 3271 C CA . ALA A 1 461 ? 71.889 55.585 94.282 1.00 18.98 461 ALA A CA 1
ATOM 3272 C C . ALA A 1 461 ? 71.644 56.051 95.709 1.00 14.95 461 ALA A C 1
ATOM 3273 O O . ALA A 1 461 ? 71.911 55.307 96.653 1.00 15.72 461 ALA A O 1
ATOM 3275 N N . GLN A 1 462 ? 71.147 57.273 95.889 1.00 15.16 462 GLN A N 1
ATOM 3276 C CA . GLN A 1 462 ? 70.914 57.778 97.237 1.00 16.24 462 GLN A CA 1
ATOM 3277 C C . GLN A 1 462 ? 69.722 57.090 97.870 1.00 13.90 462 GLN A C 1
ATOM 3278 O O . GLN A 1 462 ? 69.796 56.615 99.009 1.00 16.90 462 GLN A O 1
ATOM 3284 N N . LEU A 1 463 ? 68.614 57.029 97.143 1.00 12.16 463 LEU A N 1
ATOM 3285 C CA . LEU A 1 463 ? 67.475 56.299 97.647 1.00 12.26 463 LEU A CA 1
ATOM 3286 C C . LEU A 1 463 ? 67.841 54.845 97.929 1.00 11.31 463 LEU A C 1
ATOM 3287 O O . LEU A 1 463 ? 67.434 54.286 98.952 1.00 22.88 463 LEU A O 1
ATOM 3292 N N . VAL A 1 464 ? 68.625 54.226 97.048 1.00 10.99 464 VAL A N 1
ATOM 3293 C CA . VAL A 1 464 ? 69.014 52.834 97.243 1.00 11.65 464 VAL A CA 1
ATOM 3294 C C . VAL A 1 464 ? 69.863 52.687 98.501 1.00 13.52 464 VAL A C 1
ATOM 3295 O O . VAL A 1 464 ? 69.763 51.684 99.216 1.00 16.85 464 VAL A O 1
ATOM 3299 N N . ASP A 1 465 ? 70.710 53.678 98.793 1.00 14.49 465 ASP A N 1
ATOM 3300 C CA . ASP A 1 465 ? 71.482 53.649 100.033 1.00 10.06 465 ASP A CA 1
ATOM 3301 C C . ASP A 1 465 ? 70.581 53.682 101.251 1.00 8.79 465 ASP A C 1
ATOM 3302 O O . ASP A 1 465 ? 70.768 52.913 102.190 1.00 7.91 465 ASP A O 1
ATOM 3307 N N . VAL A 1 466 ? 69.611 54.583 101.250 1.00 8.72 466 VAL A N 1
ATOM 3308 C CA . VAL A 1 466 ? 68.680 54.699 102.364 1.00 9.11 466 VAL A CA 1
ATOM 3309 C C . VAL A 1 466 ? 67.941 53.386 102.601 1.00 8.33 466 VAL A C 1
ATOM 3310 O O . VAL A 1 466 ? 67.936 52.849 103.717 1.00 8.00 466 VAL A O 1
ATOM 3314 N N . LEU A 1 467 ? 67.324 52.840 101.554 1.00 9.43 467 LEU A N 1
ATOM 3315 C CA . LEU A 1 467 ? 66.545 51.616 101.699 1.00 9.13 467 LEU A CA 1
ATOM 3316 C C . LEU A 1 467 ? 67.421 50.416 102.060 1.00 7.43 467 LEU A C 1
ATOM 3317 O O . LEU A 1 467 ? 67.013 49.555 102.853 1.00 12.07 467 LEU A O 1
ATOM 3322 N N . THR A 1 468 ? 68.632 50.352 101.512 1.00 7.97 468 THR A N 1
ATOM 3323 C CA . THR A 1 468 ? 69.560 49.299 101.896 1.00 9.05 468 THR A CA 1
ATOM 3324 C C . THR A 1 468 ? 69.946 49.404 103.363 1.00 15.40 468 THR A C 1
ATOM 3325 O O . THR A 1 468 ? 69.981 48.401 104.080 1.00 7.44 468 THR A O 1
ATOM 3329 N N . HIS A 1 469 ? 70.234 50.605 103.824 1.00 7.98 469 HIS A N 1
ATOM 3330 C CA . HIS A 1 469 ? 70.654 50.760 105.198 1.00 13.38 469 HIS A CA 1
ATOM 3331 C C . HIS A 1 469 ? 69.515 50.450 106.162 1.00 8.67 469 HIS A C 1
ATOM 3332 O O . HIS A 1 469 ? 69.747 49.888 107.236 1.00 9.65 469 HIS A O 1
ATOM 3339 N N . VAL A 1 470 ? 68.275 50.779 105.800 1.00 8.97 470 VAL A N 1
ATOM 3340 C CA . VAL A 1 470 ? 67.194 50.429 106.706 1.00 6.40 470 VAL A CA 1
ATOM 3341 C C . VAL A 1 470 ? 67.021 48.921 106.761 1.00 8.93 470 VAL A C 1
ATOM 3342 O O . VAL A 1 470 ? 66.984 48.331 107.846 1.00 18.28 470 VAL A O 1
ATOM 3346 N N . ALA A 1 471 ? 66.942 48.265 105.599 1.00 6.33 471 ALA A N 1
ATOM 3347 C CA . ALA A 1 471 ? 66.796 46.818 105.638 1.00 7.97 471 ALA A CA 1
ATOM 3348 C C . ALA A 1 471 ? 67.963 46.174 106.376 1.00 5.28 471 ALA A C 1
ATOM 3349 O O . ALA A 1 471 ? 67.780 45.174 107.067 1.00 6.99 471 ALA A O 1
ATOM 3351 N N . TRP A 1 472 ? 69.158 46.760 106.273 1.00 5.83 472 TRP A N 1
ATOM 3352 C CA . TRP A 1 472 ? 70.344 46.177 106.875 1.00 9.69 472 TRP A CA 1
ATOM 3353 C C . TRP A 1 472 ? 70.294 46.308 108.394 1.00 11.22 472 TRP A C 1
ATOM 3354 O O . TRP A 1 472 ? 70.674 45.385 109.115 1.00 10.69 472 TRP A O 1
ATOM 3365 N N . ILE A 1 473 ? 69.769 47.420 108.895 1.00 7.47 473 ILE A N 1
ATOM 3366 C CA . ILE A 1 473 ? 69.543 47.548 110.324 1.00 6.18 473 ILE A CA 1
ATOM 3367 C C . ILE A 1 473 ? 68.509 46.539 110.800 1.00 13.01 473 ILE A C 1
ATOM 3368 O O . ILE A 1 473 ? 68.728 45.823 111.782 1.00 6.39 473 ILE A O 1
ATOM 3373 N N . THR A 1 474 ? 67.378 46.445 110.125 1.00 18.76 474 THR A N 1
ATOM 3374 C CA . THR A 1 474 ? 66.381 45.606 110.764 1.00 7.13 474 THR A CA 1
ATOM 3375 C C . THR A 1 474 ? 66.650 44.131 110.559 1.00 10.77 474 THR A C 1
ATOM 3376 O O . THR A 1 474 ? 66.196 43.319 111.360 1.00 10.47 474 THR A O 1
ATOM 3380 N N . GLY A 1 475 ? 67.406 43.754 109.547 1.00 10.22 475 GLY A N 1
ATOM 3381 C CA . GLY A 1 475 ? 67.525 42.332 109.329 1.00 7.15 475 GLY A CA 1
ATOM 3382 C C . GLY A 1 475 ? 68.933 41.838 109.522 1.00 7.62 475 GLY A C 1
ATOM 3383 O O . GLY A 1 475 ? 69.218 40.679 109.254 1.00 10.55 475 GLY A O 1
ATOM 3384 N N . GLY A 1 476 ? 69.818 42.716 109.966 1.00 7.42 476 GLY A N 1
ATOM 3385 C CA . GLY A 1 476 ? 71.230 42.420 110.089 1.00 7.55 476 GLY A CA 1
ATOM 3386 C C . GLY A 1 476 ? 71.902 43.061 111.285 1.00 6.87 476 GLY A C 1
ATOM 3387 O O . GLY A 1 476 ? 72.211 42.363 112.235 1.00 16.67 476 GLY A O 1
ATOM 3388 N N . ALA A 1 477 ? 72.107 44.376 111.272 1.00 5.92 477 ALA A N 1
ATOM 3389 C CA . ALA A 1 477 ? 72.811 45.032 112.365 1.00 6.54 477 ALA A CA 1
ATOM 3390 C C . ALA A 1 477 ? 72.141 44.800 113.726 1.00 8.79 477 ALA A C 1
ATOM 3391 O O . ALA A 1 477 ? 72.827 44.573 114.727 1.00 10.05 477 ALA A O 1
ATOM 3393 N N . HIS A 1 478 ? 70.810 44.878 113.793 1.00 15.20 478 HIS A N 1
ATOM 3394 C CA . HIS A 1 478 ? 70.139 44.640 115.063 1.00 8.44 478 HIS A CA 1
ATOM 3395 C C . HIS A 1 478 ? 70.493 43.279 115.630 1.00 8.40 478 HIS A C 1
ATOM 3396 O O . HIS A 1 478 ? 70.727 43.140 116.833 1.00 8.20 478 HIS A O 1
ATOM 3403 N N . HIS A 1 479 ? 70.536 42.267 114.785 1.00 11.08 479 HIS A N 1
ATOM 3404 C CA . HIS A 1 479 ? 70.667 40.910 115.270 1.00 8.21 479 HIS A CA 1
ATOM 3405 C C . HIS A 1 479 ? 72.105 40.548 115.581 1.00 8.30 479 HIS A C 1
ATOM 3406 O O . HIS A 1 479 ? 72.372 39.453 116.054 1.00 12.94 479 HIS A O 1
ATOM 3413 N N . VAL A 1 480 ? 73.042 41.436 115.323 1.00 11.24 480 VAL A N 1
ATOM 3414 C CA . VAL A 1 480 ? 74.388 41.217 115.797 1.00 8.92 480 VAL A CA 1
ATOM 3415 C C . VAL A 1 480 ? 74.507 41.682 117.242 1.00 10.20 480 VAL A C 1
ATOM 3416 O O . VAL A 1 480 ? 75.222 41.080 118.043 1.00 21.16 480 VAL A O 1
ATOM 3420 N N . MET A 1 481 ? 73.802 42.750 117.604 1.00 8.93 481 MET A N 1
ATOM 3421 C CA . MET A 1 481 ? 73.930 43.305 118.942 1.00 8.89 481 MET A CA 1
ATOM 3422 C C . MET A 1 481 ? 72.947 42.689 119.928 1.00 9.13 481 MET A C 1
ATOM 3423 O O . MET A 1 481 ? 73.293 42.474 121.082 1.00 16.94 481 MET A O 1
ATOM 3428 N N . ASN A 1 482 ? 71.736 42.397 119.484 1.00 9.31 482 ASN A N 1
ATOM 3429 C CA . ASN A 1 482 ? 70.608 42.021 120.308 1.00 8.09 482 ASN A CA 1
ATOM 3430 C C . ASN A 1 482 ? 70.064 40.738 119.724 1.00 8.52 482 ASN A C 1
ATOM 3431 O O . ASN A 1 482 ? 70.844 39.928 119.226 1.00 12.15 482 ASN A O 1
ATOM 3436 N N . GLN A 1 483 ? 68.750 40.552 119.751 1.00 8.08 483 GLN A N 1
ATOM 3437 C CA . GLN A 1 483 ? 68.086 39.360 119.214 1.00 9.09 483 GLN A CA 1
ATOM 3438 C C . GLN A 1 483 ? 68.728 38.129 119.857 1.00 10.42 483 GLN A C 1
ATOM 3439 O O . GLN A 1 483 ? 68.819 38.080 121.091 1.00 15.56 483 GLN A O 1
ATOM 3445 N N . GLY A 1 484 ? 69.170 37.129 119.096 1.00 10.16 484 GLY A N 1
ATOM 3446 C CA . GLY A 1 484 ? 69.737 35.934 119.683 1.00 9.74 484 GLY A CA 1
ATOM 3447 C C . GLY A 1 484 ? 71.199 36.008 119.978 1.00 10.13 484 GLY A C 1
ATOM 3448 O O . GLY A 1 484 ? 71.791 35.058 120.493 1.00 10.49 484 GLY A O 1
ATOM 3449 N N . SER A 1 485 ? 71.809 37.130 119.701 1.00 15.36 485 SER A N 1
ATOM 3450 C CA . SER A 1 485 ? 73.253 37.232 119.875 1.00 10.82 485 SER A CA 1
ATOM 3451 C C . SER A 1 485 ? 73.716 37.226 121.329 1.00 10.86 485 SER A C 1
ATOM 3452 O O . SER A 1 485 ? 74.698 36.568 121.631 1.00 10.98 485 SER A O 1
ATOM 3455 N N . PRO A 1 486 ? 73.089 37.949 122.251 1.00 10.00 486 PRO A N 1
ATOM 3456 C CA . PRO A 1 486 ? 73.504 37.797 123.652 1.00 11.29 486 PRO A CA 1
ATOM 3457 C C . PRO A 1 486 ? 73.422 36.355 124.171 1.00 11.69 486 PRO A C 1
ATOM 3458 O O . PRO A 1 486 ? 74.373 35.887 124.798 1.00 14.93 486 PRO A O 1
ATOM 3462 N N . VAL A 1 487 ? 72.341 35.619 123.904 1.00 11.18 487 VAL A N 1
ATOM 3463 C CA . VAL A 1 487 ? 72.274 34.257 124.409 1.00 11.55 487 VAL A CA 1
ATOM 3464 C C . VAL A 1 487 ? 73.270 33.335 123.701 1.00 11.94 487 VAL A C 1
ATOM 3465 O O . VAL A 1 487 ? 73.803 32.418 124.326 1.00 12.44 487 VAL A O 1
ATOM 3469 N N . LYS A 1 488 ? 73.555 33.549 122.412 1.00 13.71 488 LYS A N 1
ATOM 3470 C CA . LYS A 1 488 ? 74.473 32.656 121.690 1.00 12.87 488 LYS A CA 1
ATOM 3471 C C . LYS A 1 488 ? 75.951 33.055 121.775 1.00 13.17 488 LYS A C 1
ATOM 3472 O O . LYS A 1 488 ? 76.811 32.179 121.751 1.00 13.10 488 LYS A O 1
ATOM 3478 N N . PHE A 1 489 ? 76.281 34.337 121.891 1.00 11.56 489 PHE A N 1
ATOM 3479 C CA . PHE A 1 489 ? 77.664 34.796 121.841 1.00 11.16 489 PHE A CA 1
ATOM 3480 C C . PHE A 1 489 ? 78.020 35.802 122.940 1.00 11.22 489 PHE A C 1
ATOM 3481 O O . PHE A 1 489 ? 78.911 35.540 123.734 1.00 14.56 489 PHE A O 1
ATOM 3489 N N . SER A 1 490 ? 77.329 36.943 123.006 1.00 11.48 490 SER A N 1
ATOM 3490 C CA . SER A 1 490 ? 77.735 38.097 123.812 1.00 10.03 490 SER A CA 1
ATOM 3491 C C . SER A 1 490 ? 77.508 37.902 125.299 1.00 12.96 490 SER A C 1
ATOM 3492 O O . SER A 1 490 ? 78.130 38.596 126.109 1.00 12.78 490 SER A O 1
ATOM 3495 N N . GLY A 1 491 ? 76.532 37.081 125.670 1.00 12.08 491 GLY A N 1
ATOM 3496 C CA . GLY A 1 491 ? 76.226 36.873 127.055 1.00 11.49 491 GLY A CA 1
ATOM 3497 C C . GLY A 1 491 ? 76.280 35.423 127.468 1.00 11.10 491 GLY A C 1
ATOM 3498 O O . GLY A 1 491 ? 75.432 34.960 128.214 1.00 10.17 491 GLY A O 1
ATOM 3499 N N . VAL A 1 492 ? 77.275 34.702 126.994 1.00 12.70 492 VAL A N 1
ATOM 3500 C CA . VAL A 1 492 ? 77.468 33.309 127.346 1.00 13.10 492 VAL A CA 1
ATOM 3501 C C . VAL A 1 492 ? 78.369 33.260 128.563 1.00 12.89 492 VAL A C 1
ATOM 3502 O O . VAL A 1 492 ? 79.432 33.882 128.572 1.00 13.37 492 VAL A O 1
ATOM 3506 N N . LEU A 1 493 ? 77.908 32.575 129.610 1.00 14.69 493 LEU A N 1
ATOM 3507 C CA . LEU A 1 493 ? 78.654 32.393 130.854 1.00 15.42 493 LEU A CA 1
ATOM 3508 C C . LEU A 1 493 ? 79.681 31.284 130.692 1.00 15.85 493 LEU A C 1
ATOM 3509 O O . LEU A 1 493 ? 79.442 30.285 130.029 1.00 15.19 493 LEU A O 1
ATOM 3514 N N . PRO A 1 494 ? 80.817 31.421 131.362 1.00 15.86 494 PRO A N 1
ATOM 3515 C CA . PRO A 1 494 ? 81.128 32.386 132.404 1.00 15.24 494 PRO A CA 1
ATOM 3516 C C . PRO A 1 494 ? 81.862 33.592 131.922 1.00 15.37 494 PRO A C 1
ATOM 3517 O O . PRO A 1 494 ? 82.067 34.510 132.696 1.00 15.16 494 PRO A O 1
ATOM 3521 N N . LEU A 1 495 ? 82.274 33.580 130.656 1.00 15.39 495 LEU A N 1
ATOM 3522 C CA . LEU A 1 495 ? 83.090 34.668 130.138 1.00 14.23 495 LEU A CA 1
ATOM 3523 C C . LEU A 1 495 ? 82.331 35.982 130.014 1.00 18.80 495 LEU A C 1
ATOM 3524 O O . LEU A 1 495 ? 82.960 37.041 130.004 1.00 20.31 495 LEU A O 1
ATOM 3529 N N . HIS A 1 496 ? 81.009 35.956 129.928 1.00 13.43 496 HIS A N 1
ATOM 3530 C CA . HIS A 1 496 ? 80.223 37.160 129.678 1.00 12.75 496 HIS A CA 1
ATOM 3531 C C . HIS A 1 496 ? 79.094 37.339 130.676 1.00 11.85 496 HIS A C 1
ATOM 3532 O O . HIS A 1 496 ? 77.924 37.142 130.330 1.00 17.53 496 HIS A O 1
ATOM 3539 N N . PRO A 1 497 ? 79.392 37.773 131.896 1.00 11.22 497 PRO A N 1
ATOM 3540 C CA . PRO A 1 497 ? 78.332 37.965 132.893 1.00 11.41 497 PRO A CA 1
ATOM 3541 C C . PRO A 1 497 ? 77.658 39.327 132.818 1.00 11.66 497 PRO A C 1
ATOM 3542 O O . PRO A 1 497 ? 78.294 40.365 132.636 1.00 11.55 497 PRO A O 1
ATOM 3546 N N . ALA A 1 498 ? 76.336 39.313 132.958 1.00 10.45 498 ALA A N 1
ATOM 3547 C CA . ALA A 1 498 ? 75.599 40.564 132.998 1.00 10.85 498 ALA A CA 1
ATOM 3548 C C . ALA A 1 498 ? 76.004 41.434 134.184 1.00 12.93 498 ALA A C 1
ATOM 3549 O O . ALA A 1 498 ? 75.979 42.658 134.086 1.00 12.41 498 ALA A O 1
ATOM 3551 N N . ALA A 1 499 ? 76.398 40.834 135.301 1.00 13.27 499 ALA A N 1
ATOM 3552 C CA . ALA A 1 499 ? 76.823 41.604 136.452 1.00 13.12 499 ALA A CA 1
ATOM 3553 C C . ALA A 1 499 ? 78.022 40.941 137.112 1.00 16.91 499 ALA A C 1
ATOM 3554 O O . ALA A 1 499 ? 78.220 39.733 136.997 1.00 14.34 499 ALA A O 1
ATOM 3556 N N . LEU A 1 500 ? 78.806 41.734 137.834 1.00 16.14 500 LEU A N 1
ATOM 3557 C CA . LEU A 1 500 ? 79.869 41.198 138.676 1.00 17.91 500 LEU A CA 1
ATOM 3558 C C . LEU A 1 500 ? 79.438 41.245 140.136 1.00 18.68 500 LEU A C 1
ATOM 3559 O O . LEU A 1 500 ? 78.870 42.241 140.592 1.00 18.20 500 LEU A O 1
ATOM 3564 N N . TYR A 1 501 ? 79.723 40.171 140.865 1.00 18.21 501 TYR A N 1
ATOM 3565 C CA . TYR A 1 501 ? 79.171 39.946 142.189 1.00 16.94 501 TYR A CA 1
ATOM 3566 C C . TYR A 1 501 ? 80.226 40.037 143.281 1.00 19.64 501 TYR A C 1
ATOM 3567 O O . TYR A 1 501 ? 79.946 39.722 144.430 1.00 20.80 501 TYR A O 1
ATOM 3576 N N . ALA A 1 502 ? 81.418 40.499 142.956 1.00 20.91 502 ALA A N 1
ATOM 3577 C CA . ALA A 1 502 ? 82.457 40.685 143.940 1.00 18.37 502 ALA A CA 1
ATOM 3578 C C . ALA A 1 502 ? 83.219 41.939 143.561 1.00 19.65 502 ALA A C 1
ATOM 3579 O O . ALA A 1 502 ? 83.305 42.278 142.380 1.00 23.13 502 ALA A O 1
ATOM 3581 N N . PRO A 1 503 ? 83.764 42.654 144.537 1.00 21.56 503 PRO A N 1
ATOM 3582 C CA . PRO A 1 503 ? 84.384 43.950 144.247 1.00 20.47 503 PRO A CA 1
ATOM 3583 C C . PRO A 1 503 ? 85.576 43.824 143.323 1.00 19.25 503 PRO A C 1
ATOM 3584 O O . PRO A 1 503 ? 86.298 42.826 143.331 1.00 24.32 503 PRO A O 1
ATOM 3588 N N . ILE A 1 504 ? 85.787 44.880 142.548 1.00 19.37 504 ILE A N 1
ATOM 3589 C CA . ILE A 1 504 ? 86.927 44.938 141.634 1.00 18.69 504 ILE A CA 1
ATOM 3590 C C . ILE A 1 504 ? 88.207 44.810 142.435 1.00 19.47 504 ILE A C 1
ATOM 3591 O O . ILE A 1 504 ? 88.438 45.626 143.345 1.00 24.60 504 ILE A O 1
ATOM 3596 N N . PRO A 1 505 ? 89.083 43.859 142.112 1.00 20.97 505 PRO A N 1
ATOM 3597 C CA . PRO A 1 505 ? 90.318 43.681 142.888 1.00 20.43 505 PRO A CA 1
ATOM 3598 C C . PRO A 1 505 ? 91.149 44.949 143.023 1.00 21.86 505 PRO A C 1
ATOM 3599 O O . PRO A 1 505 ? 91.096 45.858 142.192 1.00 18.91 505 PRO A O 1
ATOM 3603 N N . THR A 1 506 ? 91.922 44.994 144.112 1.00 27.43 506 THR A N 1
ATOM 3604 C CA . THR A 1 506 ? 92.859 46.077 144.386 1.00 24.25 506 THR A CA 1
ATOM 3605 C C . THR A 1 506 ? 94.322 45.656 144.290 1.00 25.13 506 THR A C 1
ATOM 3606 O O . THR A 1 506 ? 95.193 46.512 144.436 1.00 28.55 506 THR A O 1
ATOM 3610 N N . ALA A 1 507 ? 94.618 44.379 144.057 1.00 25.30 507 ALA A N 1
ATOM 3611 C CA . ALA A 1 507 ? 95.987 43.908 143.852 1.00 29.49 507 ALA A CA 1
ATOM 3612 C C . ALA A 1 507 ? 95.950 42.767 142.847 1.00 30.22 507 ALA A C 1
ATOM 3613 O O . ALA A 1 507 ? 94.933 42.536 142.198 1.00 36.39 507 ALA A O 1
ATOM 3615 N N . LYS A 1 508 ? 97.039 42.016 142.744 1.00 31.47 508 LYS A N 1
ATOM 3616 C CA . LYS A 1 508 ? 97.124 40.934 141.765 1.00 32.89 508 LYS A CA 1
ATOM 3617 C C . LYS A 1 508 ? 96.984 39.572 142.447 1.00 35.88 508 LYS A C 1
ATOM 3618 O O . LYS A 1 508 ? 97.894 38.755 142.491 1.00 36.05 508 LYS A O 1
ATOM 3624 N N . GLY A 1 509 ? 95.783 39.317 142.947 1.00 45.57 509 GLY A N 1
ATOM 3625 C CA . GLY A 1 509 ? 95.479 38.039 143.565 1.00 43.76 509 GLY A CA 1
ATOM 3626 C C . GLY A 1 509 ? 94.016 37.652 143.484 1.00 48.59 509 GLY A C 1
ATOM 3627 O O . GLY A 1 509 ? 93.126 38.503 143.581 1.00 49.72 509 GLY A O 1
ATOM 3628 N N . ALA A 1 510 ? 93.753 36.363 143.323 1.00 48.37 510 ALA A N 1
ATOM 3629 C CA . ALA A 1 510 ? 92.393 35.888 143.167 1.00 43.19 510 ALA A CA 1
ATOM 3630 C C . ALA A 1 510 ? 92.320 34.405 143.514 1.00 45.18 510 ALA A C 1
ATOM 3631 O O . ALA A 1 510 ? 92.371 33.542 142.635 1.00 41.65 510 ALA A O 1
ATOM 3633 N N . LEU A 1 519 ? 87.611 33.328 139.393 1.00 29.40 519 LEU A N 1
ATOM 3634 C CA . LEU A 1 519 ? 87.000 32.754 140.596 1.00 30.59 519 LEU A CA 1
ATOM 3635 C C . LEU A 1 519 ? 85.482 32.905 140.570 1.00 29.97 519 LEU A C 1
ATOM 3636 O O . LEU A 1 519 ? 84.955 33.880 140.040 1.00 27.30 519 LEU A O 1
ATOM 3641 N N . LEU A 1 520 ? 84.782 31.943 141.176 1.00 33.11 520 LEU A N 1
ATOM 3642 C CA . LEU A 1 520 ? 83.328 31.958 141.171 1.00 25.43 520 LEU A CA 1
ATOM 3643 C C . LEU A 1 520 ? 82.754 33.159 141.885 1.00 24.18 520 LEU A C 1
ATOM 3644 O O . LEU A 1 520 ? 81.571 33.443 141.713 1.00 33.54 520 LEU A O 1
ATOM 3649 N N . ALA A 1 521 ? 83.544 33.868 142.682 1.00 24.20 521 ALA A N 1
ATOM 3650 C CA . ALA A 1 521 ? 82.963 34.896 143.529 1.00 22.65 521 ALA A CA 1
ATOM 3651 C C . ALA A 1 521 ? 82.546 36.112 142.732 1.00 22.38 521 ALA A C 1
ATOM 3652 O O . ALA A 1 521 ? 81.681 36.868 143.170 1.00 25.51 521 ALA A O 1
ATOM 3654 N N . TRP A 1 522 ? 83.146 36.333 141.577 1.00 21.76 522 TRP A N 1
ATOM 3655 C CA . TRP A 1 522 ? 82.726 37.473 140.783 1.00 20.94 522 TRP A CA 1
ATOM 3656 C C . TRP A 1 522 ? 81.532 37.130 139.920 1.00 18.63 522 TRP A C 1
ATOM 3657 O O . TRP A 1 522 ? 80.811 38.022 139.488 1.00 20.57 522 TRP A O 1
ATOM 3668 N N . LEU A 1 523 ? 81.284 35.906 139.730 1.00 20.07 523 LEU A N 1
ATOM 3669 C CA . LEU A 1 523 ? 80.322 35.446 138.753 1.00 20.56 523 LEU A CA 1
ATOM 3670 C C . LEU A 1 523 ? 78.980 35.183 139.410 1.00 19.60 523 LEU A C 1
ATOM 3671 O O . LEU A 1 523 ? 78.897 35.024 140.619 1.00 28.64 523 LEU A O 1
ATOM 3676 N N . PRO A 1 524 ? 77.893 35.125 138.653 1.00 18.68 524 PRO A N 1
ATOM 3677 C CA . PRO A 1 524 ? 76.605 34.823 139.277 1.00 20.92 524 PRO A CA 1
ATOM 3678 C C . PRO A 1 524 ? 76.572 33.423 139.871 1.00 21.86 524 PRO A C 1
ATOM 3679 O O . PRO A 1 524 ? 77.309 32.524 139.463 1.00 24.46 524 PRO A O 1
ATOM 3683 N N . ASN A 1 525 ? 75.693 33.238 140.844 1.00 22.22 525 ASN A N 1
ATOM 3684 C CA . ASN A 1 525 ? 75.469 31.909 141.380 1.00 21.43 525 ASN A CA 1
ATOM 3685 C C . ASN A 1 525 ? 74.529 31.141 140.452 1.00 19.70 525 ASN A C 1
ATOM 3686 O O . ASN A 1 525 ? 74.118 31.636 139.410 1.00 20.68 525 ASN A O 1
ATOM 3691 N N . GLU A 1 526 ? 74.156 29.930 140.840 1.00 19.25 526 GLU A N 1
ATOM 3692 C CA . GLU A 1 526 ? 73.380 29.080 139.944 1.00 23.11 526 GLU A CA 1
ATOM 3693 C C . GLU A 1 526 ? 72.072 29.740 139.523 1.00 19.89 526 GLU A C 1
ATOM 3694 O O . GLU A 1 526 ? 71.715 29.737 138.344 1.00 21.62 526 GLU A O 1
ATOM 3700 N N . ARG A 1 527 ? 71.343 30.304 140.479 1.00 21.88 527 ARG A N 1
ATOM 3701 C CA . ARG A 1 527 ? 70.057 30.912 140.175 1.00 22.80 527 ARG A CA 1
ATOM 3702 C C . ARG A 1 527 ? 70.234 32.149 139.304 1.00 21.81 527 ARG A C 1
ATOM 3703 O O . ARG A 1 527 ? 69.472 32.380 138.355 1.00 19.75 527 ARG A O 1
ATOM 3711 N N . GLN A 1 528 ? 71.246 32.950 139.614 1.00 17.41 528 GLN A N 1
ATOM 3712 C CA . GLN A 1 528 ? 71.474 34.170 138.875 1.00 16.34 528 GLN A CA 1
ATOM 3713 C C . GLN A 1 528 ? 71.923 33.867 137.456 1.00 18.94 528 GLN A C 1
ATOM 3714 O O . GLN A 1 528 ? 71.530 34.567 136.519 1.00 20.34 528 GLN A O 1
ATOM 3720 N N . ALA A 1 529 ? 72.728 32.812 137.289 1.00 19.05 529 ALA A N 1
ATOM 3721 C CA . ALA A 1 529 ? 73.209 32.394 135.982 1.00 17.42 529 ALA A CA 1
ATOM 3722 C C . ALA A 1 529 ? 72.075 31.871 135.121 1.00 17.74 529 ALA A C 1
ATOM 3723 O O . ALA A 1 529 ? 71.986 32.192 133.929 1.00 15.87 529 ALA A O 1
ATOM 3725 N N . VAL A 1 530 ? 71.207 31.049 135.706 1.00 17.55 530 VAL A N 1
ATOM 3726 C CA . VAL A 1 530 ? 70.023 30.606 134.983 1.00 15.90 530 VAL A CA 1
ATOM 3727 C C . VAL A 1 530 ? 69.158 31.795 134.619 1.00 15.28 530 VAL A C 1
ATOM 3728 O O . VAL A 1 530 ? 68.499 31.803 133.577 1.00 20.37 530 VAL A O 1
ATOM 3732 N N . GLU A 1 531 ? 69.161 32.825 135.450 1.00 15.96 531 GLU A N 1
ATOM 3733 C CA . GLU A 1 531 ? 68.285 33.953 135.193 1.00 16.96 531 GLU A CA 1
ATOM 3734 C C . GLU A 1 531 ? 68.846 34.831 134.086 1.00 15.20 531 GLU A C 1
ATOM 3735 O O . GLU A 1 531 ? 68.088 35.439 133.315 1.00 19.59 531 GLU A O 1
ATOM 3741 N N . GLN A 1 532 ? 70.175 34.900 133.989 1.00 14.87 532 GLN A N 1
ATOM 3742 C CA . GLN A 1 532 ? 70.786 35.587 132.866 1.00 12.82 532 GLN A CA 1
ATOM 3743 C C . GLN A 1 532 ? 70.506 34.830 131.577 1.00 12.38 532 GLN A C 1
ATOM 3744 O O . GLN A 1 532 ? 69.955 35.391 130.621 1.00 12.27 532 GLN A O 1
ATOM 3750 N N . VAL A 1 533 ? 70.784 33.530 131.562 1.00 11.91 533 VAL A N 1
ATOM 3751 C CA . VAL A 1 533 ? 70.525 32.805 130.330 1.00 13.66 533 VAL A CA 1
ATOM 3752 C C . VAL A 1 533 ? 69.045 32.862 129.974 1.00 12.72 533 VAL A C 1
ATOM 3753 O O . VAL A 1 533 ? 68.692 32.876 128.801 1.00 12.62 533 VAL A O 1
ATOM 3757 N N . SER A 1 534 ? 68.168 32.981 130.963 1.00 13.18 534 SER A N 1
ATOM 3758 C CA . SER A 1 534 ? 66.736 32.966 130.690 1.00 11.95 534 SER A CA 1
ATOM 3759 C C . SER A 1 534 ? 66.258 34.287 130.099 1.00 11.44 534 SER A C 1
ATOM 3760 O O . SER A 1 534 ? 65.402 34.299 129.205 1.00 13.59 534 SER A O 1
ATOM 3763 N N . LEU A 1 535 ? 66.805 35.406 130.576 1.00 11.72 535 LEU A N 1
ATOM 3764 C CA . LEU A 1 535 ? 66.506 36.702 129.967 1.00 11.45 535 LEU A CA 1
ATOM 3765 C C . LEU A 1 535 ? 67.046 36.798 128.531 1.00 11.41 535 LEU A C 1
ATOM 3766 O O . LEU A 1 535 ? 66.346 37.242 127.605 1.00 10.98 535 LEU A O 1
ATOM 3771 N N . LEU A 1 536 ? 68.292 36.381 128.320 1.00 11.09 536 LEU A N 1
ATOM 3772 C CA . LEU A 1 536 ? 68.842 36.471 126.974 1.00 11.37 536 LEU A CA 1
ATOM 3773 C C . LEU A 1 536 ? 68.124 35.500 126.033 1.00 10.95 536 LEU A C 1
ATOM 3774 O O . LEU A 1 536 ? 67.849 35.829 124.870 1.00 12.77 536 LEU A O 1
ATOM 3779 N N . ALA A 1 537 ? 67.747 34.326 126.535 1.00 10.33 537 ALA A N 1
ATOM 3780 C CA . ALA A 1 537 ? 66.909 33.454 125.731 1.00 10.03 537 ALA A CA 1
ATOM 3781 C C . ALA A 1 537 ? 65.579 34.117 125.411 1.00 9.54 537 ALA A C 1
ATOM 3782 O O . ALA A 1 537 ? 65.003 33.864 124.360 1.00 17.12 537 ALA A O 1
ATOM 3784 N N . ARG A 1 538 ? 65.076 34.968 126.296 1.00 9.50 538 ARG A N 1
ATOM 3785 C CA . ARG A 1 538 ? 63.851 35.675 125.980 1.00 9.44 538 ARG A CA 1
ATOM 3786 C C . ARG A 1 538 ? 64.048 36.784 124.953 1.00 14.92 538 ARG A C 1
ATOM 3787 O O . ARG A 1 538 ? 63.057 37.265 124.391 1.00 14.82 538 ARG A O 1
ATOM 3795 N N . PHE A 1 539 ? 65.293 37.206 124.689 1.00 11.30 539 PHE A N 1
ATOM 3796 C CA . PHE A 1 539 ? 65.513 38.106 123.550 1.00 9.57 539 PHE A CA 1
ATOM 3797 C C . PHE A 1 539 ? 65.496 37.382 122.202 1.00 10.79 539 PHE A C 1
ATOM 3798 O O . PHE A 1 539 ? 65.417 38.033 121.160 1.00 19.99 539 PHE A O 1
ATOM 3806 N N . ASN A 1 540 ? 65.569 36.063 122.195 1.00 10.67 540 ASN A N 1
ATOM 3807 C CA . ASN A 1 540 ? 65.579 35.260 120.985 1.00 9.40 540 ASN A CA 1
ATOM 3808 C C . ASN A 1 540 ? 64.146 34.912 120.587 1.00 15.23 540 ASN A C 1
ATOM 3809 O O . ASN A 1 540 ? 63.212 35.032 121.381 1.00 10.33 540 ASN A O 1
ATOM 3814 N N . ARG A 1 541 ? 63.977 34.518 119.326 1.00 9.33 541 ARG A N 1
ATOM 3815 C CA . ARG A 1 541 ? 62.666 34.198 118.771 1.00 11.00 541 ARG A CA 1
ATOM 3816 C C . ARG A 1 541 ? 62.815 32.944 117.918 1.00 12.57 541 ARG A C 1
ATOM 3817 O O . ARG A 1 541 ? 63.066 33.026 116.720 1.00 12.94 541 ARG A O 1
ATOM 3825 N N . ALA A 1 542 ? 62.604 31.797 118.530 1.00 13.41 542 ALA A N 1
ATOM 3826 C CA . ALA A 1 542 ? 62.732 30.507 117.884 1.00 12.78 542 ALA A CA 1
ATOM 3827 C C . ALA A 1 542 ? 61.664 30.230 116.831 1.00 15.35 542 ALA A C 1
ATOM 3828 O O . ALA A 1 542 ? 61.835 29.304 116.043 1.00 17.10 542 ALA A O 1
ATOM 3830 N N . GLN A 1 543 ? 60.578 30.984 116.778 1.00 17.03 543 GLN A N 1
ATOM 3831 C CA . GLN A 1 543 ? 59.464 30.671 115.892 1.00 15.31 543 GLN A CA 1
ATOM 3832 C C . GLN A 1 543 ? 59.505 31.433 114.572 1.00 15.89 543 GLN A C 1
ATOM 3833 O O . GLN A 1 543 ? 58.608 31.245 113.750 1.0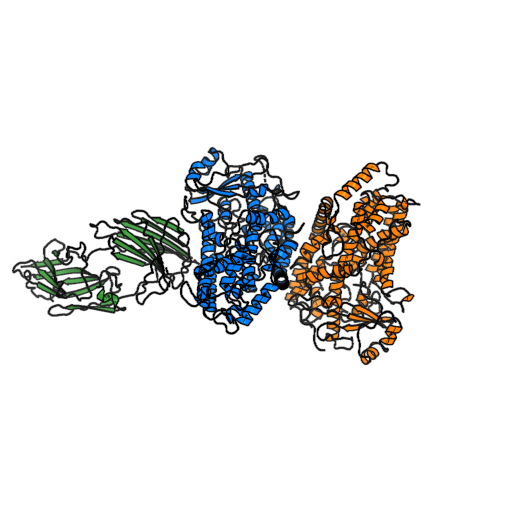0 15.17 543 GLN A O 1
ATOM 3839 N N . VAL A 1 544 ? 60.514 32.291 114.374 1.00 13.03 544 VAL A N 1
ATOM 3840 C CA . VAL A 1 544 ? 60.612 33.152 113.202 1.00 12.19 544 VAL A CA 1
ATOM 3841 C C . VAL A 1 544 ? 60.471 32.341 111.920 1.00 14.88 544 VAL A C 1
ATOM 3842 O O . VAL A 1 544 ? 59.732 32.719 111.006 1.00 13.44 544 VAL A O 1
ATOM 3846 N N . GLY A 1 545 ? 61.154 31.203 111.849 1.00 16.37 545 GLY A N 1
ATOM 3847 C CA . GLY A 1 545 ? 61.046 30.276 110.749 1.00 13.84 545 GLY A CA 1
ATOM 3848 C C . GLY A 1 545 ? 59.652 29.850 110.357 1.00 17.04 545 GLY A C 1
ATOM 3849 O O . GLY A 1 545 ? 59.264 30.049 109.205 1.00 20.09 545 GLY A O 1
ATOM 3850 N N . ASP A 1 546 ? 58.896 29.245 111.279 1.00 16.73 546 ASP A N 1
ATOM 3851 C CA . ASP A 1 546 ? 57.553 28.774 110.962 1.00 16.73 546 ASP A CA 1
ATOM 3852 C C . ASP A 1 546 ? 56.585 29.917 110.705 1.00 19.03 546 ASP A C 1
ATOM 3853 O O . ASP A 1 546 ? 55.597 29.735 109.989 1.00 18.78 546 ASP A O 1
ATOM 3858 N N . ARG A 1 547 ? 56.851 31.088 111.258 1.00 16.79 547 ARG A N 1
ATOM 3859 C CA . ARG A 1 547 ? 56.016 32.252 111.032 1.00 14.87 547 ARG A CA 1
ATOM 3860 C C . ARG A 1 547 ? 56.240 32.900 109.666 1.00 16.45 547 ARG A C 1
ATOM 3861 O O . ARG A 1 547 ? 55.491 33.811 109.305 1.00 12.84 547 ARG A O 1
ATOM 3869 N N . LYS A 1 548 ? 57.230 32.426 108.897 1.00 17.52 548 LYS A N 1
ATOM 3870 C CA . LYS A 1 548 ? 57.653 33.025 107.631 1.00 15.59 548 LYS A CA 1
ATOM 3871 C C . LYS A 1 548 ? 58.042 34.499 107.791 1.00 14.06 548 LYS A C 1
ATOM 3872 O O . LYS A 1 548 ? 57.744 35.339 106.934 1.00 10.97 548 LYS A O 1
ATOM 3878 N N . GLN A 1 549 ? 58.779 34.796 108.867 1.00 12.71 549 GLN A N 1
ATOM 3879 C CA . GLN A 1 549 ? 59.180 36.149 109.244 1.00 11.63 549 GLN A CA 1
ATOM 3880 C C . GLN A 1 549 ? 60.699 36.317 109.301 1.00 9.68 549 GLN A C 1
ATOM 3881 O O . GLN A 1 549 ? 61.206 37.277 109.879 1.00 9.25 549 GLN A O 1
ATOM 3887 N N . THR A 1 550 ? 61.415 35.391 108.716 1.00 9.81 550 THR A N 1
ATOM 3888 C CA . THR A 1 550 ? 62.844 35.374 108.495 1.00 9.05 550 THR A CA 1
ATOM 3889 C C . THR A 1 550 ? 63.257 36.428 107.465 1.00 8.95 550 THR A C 1
ATOM 3890 O O . THR A 1 550 ? 62.433 36.940 106.709 1.00 12.96 550 THR A O 1
ATOM 3894 N N . VAL A 1 551 ? 64.548 36.784 107.474 1.00 8.11 551 VAL A N 1
ATOM 3895 C CA . VAL A 1 551 ? 65.090 37.762 106.535 1.00 7.84 551 VAL A CA 1
ATOM 3896 C C . VAL A 1 551 ? 64.920 37.350 105.079 1.00 10.64 551 VAL A C 1
ATOM 3897 O O . VAL A 1 551 ? 64.774 38.204 104.205 1.00 15.44 551 VAL A O 1
ATOM 3901 N N . ARG A 1 552 ? 64.947 36.063 104.776 1.00 8.29 552 ARG A N 1
ATOM 3902 C CA . ARG A 1 552 ? 64.661 35.670 103.400 1.00 9.29 552 ARG A CA 1
ATOM 3903 C C . ARG A 1 552 ? 63.237 36.009 102.956 1.00 9.36 552 ARG A C 1
ATOM 3904 O O . ARG A 1 552 ? 63.013 36.226 101.766 1.00 10.93 552 ARG A O 1
ATOM 3912 N N . ASP A 1 553 ? 62.263 36.043 103.863 1.00 9.92 553 ASP A N 1
ATOM 3913 C CA . ASP A 1 553 ? 60.885 36.389 103.527 1.00 9.92 553 ASP A CA 1
ATOM 3914 C C . ASP A 1 553 ? 60.626 37.871 103.664 1.00 12.17 553 ASP A C 1
ATOM 3915 O O . ASP A 1 553 ? 59.465 38.280 103.651 1.00 10.55 553 ASP A O 1
ATOM 3920 N N . ALA A 1 554 ? 61.674 38.678 103.815 1.00 8.47 554 ALA A N 1
ATOM 3921 C CA . ALA A 1 554 ? 61.469 40.092 104.120 1.00 7.78 554 ALA A CA 1
ATOM 3922 C C . ALA A 1 554 ? 60.589 40.778 103.092 1.00 7.62 554 ALA A C 1
ATOM 3923 O O . ALA A 1 554 ? 59.742 41.591 103.456 1.00 12.07 554 ALA A O 1
ATOM 3925 N N . PHE A 1 555 ? 60.788 40.496 101.807 1.00 7.80 555 PHE A N 1
ATOM 3926 C CA . PHE A 1 555 ? 60.091 41.236 100.764 1.00 7.94 555 PHE A CA 1
ATOM 3927 C C . PHE A 1 555 ? 58.985 40.425 100.132 1.00 14.40 555 PHE A C 1
ATOM 3928 O O . PHE A 1 555 ? 58.387 40.861 99.148 1.00 7.91 555 PHE A O 1
ATOM 3936 N N . ALA A 1 556 ? 58.678 39.284 100.725 1.00 7.58 556 ALA A N 1
ATOM 3937 C CA . ALA A 1 556 ? 57.777 38.296 100.199 1.00 6.75 556 ALA A CA 1
ATOM 3938 C C . ALA A 1 556 ? 56.408 38.405 100.806 1.00 13.94 556 ALA A C 1
ATOM 3939 O O . ALA A 1 556 ? 55.670 37.429 100.799 1.00 15.43 556 ALA A O 1
ATOM 3941 N N . ALA A 1 557 ? 56.073 39.537 101.384 1.00 7.51 557 ALA A N 1
ATOM 3942 C CA . ALA A 1 557 ? 54.737 39.745 101.883 1.00 7.84 557 ALA A CA 1
ATOM 3943 C C . ALA A 1 557 ? 53.737 39.681 100.743 1.00 11.03 557 ALA A C 1
ATOM 3944 O O . ALA A 1 557 ? 53.873 40.430 99.771 1.00 16.24 557 ALA A O 1
ATOM 3946 N N . PRO A 1 558 ? 52.668 38.898 100.875 1.00 12.44 558 PRO A N 1
ATOM 3947 C CA . PRO A 1 558 ? 51.689 38.786 99.779 1.00 13.18 558 PRO A CA 1
ATOM 3948 C C . PRO A 1 558 ? 51.124 40.108 99.294 1.00 15.06 558 PRO A C 1
ATOM 3949 O O . PRO A 1 558 ? 50.920 40.264 98.091 1.00 16.36 558 PRO A O 1
ATOM 3953 N N . ASP A 1 559 ? 50.868 41.066 100.176 1.00 14.83 559 ASP A N 1
ATOM 3954 C CA . ASP A 1 559 ? 50.333 42.344 99.720 1.00 16.01 559 ASP A CA 1
ATOM 3955 C C . ASP A 1 559 ? 51.359 43.149 98.940 1.00 15.69 559 ASP A C 1
ATOM 3956 O O . ASP A 1 559 ? 50.990 43.924 98.053 1.00 15.07 559 ASP A O 1
ATOM 3961 N N . LEU A 1 560 ? 52.641 42.990 99.253 1.00 13.29 560 LEU A N 1
ATOM 3962 C CA . LEU A 1 560 ? 53.659 43.707 98.506 1.00 11.78 560 LEU A CA 1
ATOM 3963 C C . LEU A 1 560 ? 53.889 43.053 97.146 1.00 12.90 560 LEU A C 1
ATOM 3964 O O . LEU A 1 560 ? 54.040 43.746 96.136 1.00 17.32 560 LEU A O 1
ATOM 3969 N N . LEU A 1 561 ? 53.865 41.723 97.090 1.00 11.71 561 LEU A N 1
ATOM 3970 C CA . LEU A 1 561 ? 53.919 41.032 95.811 1.00 12.20 561 LEU A CA 1
ATOM 3971 C C . LEU A 1 561 ? 52.683 41.295 94.941 1.00 12.98 561 LEU A C 1
ATOM 3972 O O . LEU A 1 561 ? 52.775 41.282 93.711 1.00 13.86 561 LEU A O 1
ATOM 3977 N N . ALA A 1 562 ? 51.522 41.516 95.544 1.00 13.99 562 ALA A N 1
ATOM 3978 C CA . ALA A 1 562 ? 50.321 41.759 94.770 1.00 14.75 562 ALA A CA 1
ATOM 3979 C C . ALA A 1 562 ? 50.175 43.206 94.320 1.00 15.10 562 ALA A C 1
ATOM 3980 O O . ALA A 1 562 ? 49.467 43.468 93.343 1.00 18.02 562 ALA A O 1
ATOM 3982 N N . GLY A 1 563 ? 50.826 44.144 94.976 1.00 13.39 563 GLY A N 1
ATOM 3983 C CA . GLY A 1 563 ? 50.544 45.517 94.664 1.00 13.91 563 GLY A CA 1
ATOM 3984 C C . GLY A 1 563 ? 51.690 46.290 94.068 1.00 15.04 563 GLY A C 1
ATOM 3985 O O . GLY A 1 563 ? 51.525 47.474 93.804 1.00 20.39 563 GLY A O 1
ATOM 3986 N N . ASN A 1 564 ? 52.838 45.655 93.821 1.00 16.03 564 ASN A N 1
ATOM 3987 C CA . ASN A 1 564 ? 54.031 46.380 93.408 1.00 15.92 564 ASN A CA 1
ATOM 3988 C C . ASN A 1 564 ? 54.459 46.207 91.953 1.00 21.70 564 ASN A C 1
ATOM 3989 O O . ASN A 1 564 ? 55.138 47.094 91.432 1.00 29.75 564 ASN A O 1
ATOM 3994 N N . GLY A 1 565 ? 54.113 45.135 91.262 1.00 15.40 565 GLY A N 1
ATOM 3995 C CA . GLY A 1 565 ? 54.523 45.071 89.878 1.00 15.78 565 GLY A CA 1
ATOM 3996 C C . GLY A 1 565 ? 55.563 44.010 89.624 1.00 12.31 565 GLY A C 1
ATOM 3997 O O . GLY A 1 565 ? 56.290 43.609 90.522 1.00 13.95 565 GLY A O 1
ATOM 3998 N N . PRO A 1 566 ? 55.651 43.539 88.382 1.00 12.98 566 PRO A N 1
ATOM 3999 C CA . PRO A 1 566 ? 56.460 42.338 88.100 1.00 13.72 566 PRO A CA 1
ATOM 4000 C C . PRO A 1 566 ? 57.904 42.437 88.533 1.00 12.69 566 PRO A C 1
ATOM 4001 O O . PRO A 1 566 ? 58.468 41.457 89.042 1.00 24.06 566 PRO A O 1
ATOM 4005 N N . GLY A 1 567 ? 58.517 43.601 88.316 1.00 13.67 567 GLY A N 1
ATOM 4006 C CA . GLY A 1 567 ? 59.893 43.801 88.722 1.00 9.96 567 GLY A CA 1
ATOM 4007 C C . GLY A 1 567 ? 60.107 43.595 90.207 1.00 11.47 567 GLY A C 1
ATOM 4008 O O . GLY A 1 567 ? 61.139 43.062 90.617 1.00 16.81 567 GLY A O 1
ATOM 4009 N N . TYR A 1 568 ? 59.130 43.990 91.033 1.00 9.81 568 TYR A N 1
ATOM 4010 C CA . TYR A 1 568 ? 59.238 43.725 92.463 1.00 9.72 568 TYR A CA 1
ATOM 4011 C C . TYR A 1 568 ? 59.331 42.227 92.731 1.00 12.02 568 TYR A C 1
ATOM 4012 O O . TYR A 1 568 ? 60.165 41.786 93.528 1.00 17.69 568 TYR A O 1
ATOM 4021 N N . ALA A 1 569 ? 58.505 41.421 92.053 1.00 9.91 569 ALA A N 1
ATOM 4022 C CA . ALA A 1 569 ? 58.480 39.994 92.353 1.00 9.37 569 ALA A CA 1
ATOM 4023 C C . ALA A 1 569 ? 59.717 39.283 91.821 1.00 14.50 569 ALA A C 1
ATOM 4024 O O . ALA A 1 569 ? 60.183 38.302 92.421 1.00 8.42 569 ALA A O 1
ATOM 4026 N N . ALA A 1 570 ? 60.281 39.779 90.723 1.00 9.59 570 ALA A N 1
ATOM 4027 C CA . ALA A 1 570 ? 61.532 39.215 90.244 1.00 9.61 570 ALA A CA 1
ATOM 4028 C C . ALA A 1 570 ? 62.679 39.563 91.182 1.00 11.42 570 ALA A C 1
ATOM 4029 O O . ALA A 1 570 ? 63.555 38.727 91.439 1.00 15.35 570 ALA A O 1
ATOM 4031 N N . ALA A 1 571 ? 62.702 40.795 91.706 1.00 9.04 571 ALA A N 1
ATOM 4032 C CA . ALA A 1 571 ? 63.752 41.124 92.666 1.00 8.79 571 ALA A CA 1
ATOM 4033 C C . ALA A 1 571 ? 63.590 40.304 93.935 1.00 8.58 571 ALA A C 1
ATOM 4034 O O . ALA A 1 571 ? 64.578 39.874 94.534 1.00 8.64 571 ALA A O 1
ATOM 4036 N N . ASN A 1 572 ? 62.346 40.029 94.317 1.00 8.50 572 ASN A N 1
ATOM 4037 C CA . ASN A 1 572 ? 62.092 39.205 95.482 1.00 8.65 572 ASN A CA 1
ATOM 4038 C C . ASN A 1 572 ? 62.593 37.786 95.295 1.00 16.02 572 ASN A C 1
ATOM 4039 O O . ASN A 1 572 ? 63.154 37.203 96.223 1.00 17.65 572 ASN A O 1
ATOM 4044 N N . ALA A 1 573 ? 62.360 37.191 94.129 1.00 9.08 573 ALA A N 1
ATOM 4045 C CA . ALA A 1 573 ? 62.804 35.823 93.933 1.00 9.41 573 ALA A CA 1
ATOM 4046 C C . ALA A 1 573 ? 64.316 35.750 93.880 1.00 10.27 573 ALA A C 1
ATOM 4047 O O . ALA A 1 573 ? 64.919 34.801 94.392 1.00 18.12 573 ALA A O 1
ATOM 4049 N N . ARG A 1 574 ? 64.952 36.740 93.267 1.00 9.72 574 ARG A N 1
ATOM 4050 C CA . ARG A 1 574 ? 66.402 36.732 93.295 1.00 10.70 574 ARG A CA 1
ATOM 4051 C C . ARG A 1 574 ? 66.917 36.887 94.723 1.00 12.30 574 ARG A C 1
ATOM 4052 O O . ARG A 1 574 ? 67.921 36.273 95.099 1.00 11.66 574 ARG A O 1
ATOM 4060 N N . PHE A 1 575 ? 66.219 37.680 95.541 1.00 12.00 575 PHE A N 1
ATOM 4061 C CA . PHE A 1 575 ? 66.647 37.877 96.921 1.00 11.14 575 PHE A CA 1
ATOM 4062 C C . PHE A 1 575 ? 66.484 36.604 97.736 1.00 11.22 575 PHE A C 1
ATOM 4063 O O . PHE A 1 575 ? 67.348 36.273 98.545 1.00 11.12 575 PHE A O 1
ATOM 4071 N N . VAL A 1 576 ? 65.402 35.866 97.500 1.00 10.57 576 VAL A N 1
ATOM 4072 C CA . VAL A 1 576 ? 65.205 34.586 98.157 1.00 12.04 576 VAL A CA 1
ATOM 4073 C C . VAL A 1 576 ? 66.290 33.596 97.776 1.00 15.02 576 VAL A C 1
ATOM 4074 O O . VAL A 1 576 ? 66.766 32.821 98.614 1.00 16.39 576 VAL A O 1
ATOM 4078 N N . GLU A 1 577 ? 66.687 33.572 96.512 1.00 16.20 577 GLU A N 1
ATOM 4079 C CA . GLU A 1 577 ? 67.747 32.633 96.179 1.00 18.77 577 GLU A CA 1
ATOM 4080 C C . GLU A 1 577 ? 69.094 33.086 96.752 1.00 19.39 577 GLU A C 1
ATOM 4081 O O . GLU A 1 577 ? 69.876 32.252 97.232 1.00 23.71 577 GLU A O 1
ATOM 4087 N N . ASP A 1 578 ? 69.380 34.394 96.729 1.00 16.23 578 ASP A N 1
ATOM 4088 C CA . ASP A 1 578 ? 70.664 34.886 97.229 1.00 15.27 578 ASP A CA 1
ATOM 4089 C C . ASP A 1 578 ? 70.825 34.595 98.712 1.00 16.42 578 ASP A C 1
ATOM 4090 O O . ASP A 1 578 ? 71.869 34.093 99.151 1.00 18.18 578 ASP A O 1
ATOM 4095 N N . THR A 1 579 ? 69.800 34.928 99.503 1.00 13.99 579 THR A N 1
ATOM 4096 C CA . THR A 1 579 ? 69.832 34.624 100.922 1.00 12.99 579 THR A CA 1
ATOM 4097 C C . THR A 1 579 ? 69.746 33.127 101.190 1.00 13.53 579 THR A C 1
ATOM 4098 O O . THR A 1 579 ? 70.147 32.685 102.265 1.00 14.81 579 THR A O 1
ATOM 4102 N N . GLY A 1 580 ? 69.263 32.327 100.246 1.00 13.52 580 GLY A N 1
ATOM 4103 C CA . GLY A 1 580 ? 69.414 30.894 100.399 1.00 13.85 580 GLY A CA 1
ATOM 4104 C C . GLY A 1 580 ? 70.867 30.473 100.341 1.00 15.96 580 GLY A C 1
ATOM 4105 O O . GLY A 1 580 ? 71.329 29.663 101.150 1.00 16.36 580 GLY A O 1
ATOM 4106 N N . ARG A 1 581 ? 71.616 31.034 99.391 1.00 19.74 581 ARG A N 1
ATOM 4107 C CA . ARG A 1 581 ? 73.046 30.745 99.335 1.00 18.42 581 ARG A CA 1
ATOM 4108 C C . ARG A 1 581 ? 73.728 31.189 100.615 1.00 18.20 581 ARG A C 1
ATOM 4109 O O . ARG A 1 581 ? 74.545 30.461 101.183 1.00 19.24 581 ARG A O 1
ATOM 4117 N N . ILE A 1 582 ? 73.416 32.399 101.072 1.00 16.35 582 ILE A N 1
ATOM 4118 C CA . ILE A 1 582 ? 74.124 32.940 102.222 1.00 18.38 582 ILE A CA 1
ATOM 4119 C C . ILE A 1 582 ? 73.810 32.122 103.464 1.00 18.18 582 ILE A C 1
ATOM 4120 O O . ILE A 1 582 ? 74.691 31.847 104.287 1.00 22.70 582 ILE A O 1
ATOM 4125 N N . SER A 1 583 ? 72.564 31.675 103.597 1.00 17.77 583 SER A N 1
ATOM 4126 C CA . SER A 1 583 ? 72.208 30.974 104.811 1.00 15.80 583 SER A CA 1
ATOM 4127 C C . SER A 1 583 ? 72.770 29.565 104.803 1.00 17.45 583 SER A C 1
ATOM 4128 O O . SER A 1 583 ? 73.192 29.062 105.845 1.00 15.70 583 SER A O 1
ATOM 4131 N N . ARG A 1 584 ? 72.823 28.921 103.639 1.00 17.40 584 ARG A N 1
ATOM 4132 C CA . ARG A 1 584 ? 73.528 27.647 103.586 1.00 16.13 584 ARG A CA 1
ATOM 4133 C C . ARG A 1 584 ? 75.012 27.813 103.906 1.00 17.63 584 ARG A C 1
ATOM 4134 O O . ARG A 1 584 ? 75.575 26.995 104.639 1.00 19.13 584 ARG A O 1
ATOM 4142 N N . GLU A 1 585 ? 75.662 28.873 103.406 1.00 18.27 585 GLU A N 1
ATOM 4143 C CA . GLU A 1 585 ? 77.065 29.089 103.772 1.00 18.13 585 GLU A CA 1
ATOM 4144 C C . GLU A 1 585 ? 77.228 29.253 105.278 1.00 17.33 585 GLU A C 1
ATOM 4145 O O . GLU A 1 585 ? 78.169 28.717 105.865 1.00 21.48 585 GLU A O 1
ATOM 4151 N N . ILE A 1 586 ? 76.341 30.002 105.928 1.00 17.90 586 ILE A N 1
ATOM 4152 C CA . ILE A 1 586 ? 76.560 30.281 107.343 1.00 16.94 586 ILE A CA 1
ATOM 4153 C C . ILE A 1 586 ? 76.231 29.061 108.191 1.00 17.74 586 ILE A C 1
ATOM 4154 O O . ILE A 1 586 ? 77.010 28.672 109.062 1.00 20.94 586 ILE A O 1
ATOM 4159 N N . ALA A 1 587 ? 75.083 28.428 107.948 1.00 18.64 587 ALA A N 1
ATOM 4160 C CA . ALA A 1 587 ? 74.738 27.231 108.711 1.00 17.10 587 ALA A CA 1
ATOM 4161 C C . ALA A 1 587 ? 75.725 26.092 108.485 1.00 20.85 587 ALA A C 1
ATOM 4162 O O . ALA A 1 587 ? 75.872 25.221 109.348 1.00 25.98 587 ALA A O 1
ATOM 4164 N N . GLY A 1 588 ? 76.395 26.055 107.350 1.00 18.27 588 GLY A N 1
ATOM 4165 C CA . GLY A 1 588 ? 77.344 24.976 107.242 1.00 19.71 588 GLY A CA 1
ATOM 4166 C C . GLY A 1 588 ? 78.670 25.183 107.935 1.00 21.57 588 GLY A C 1
ATOM 4167 O O . GLY A 1 588 ? 79.562 24.353 107.773 1.00 22.64 588 GLY A O 1
ATOM 4168 N N . ARG A 1 589 ? 78.832 26.248 108.713 1.00 22.42 589 ARG A N 1
ATOM 4169 C CA . ARG A 1 589 ? 80.142 26.607 109.246 1.00 17.02 589 ARG A CA 1
ATOM 4170 C C . ARG A 1 589 ? 80.625 25.624 110.302 1.00 18.15 589 ARG A C 1
ATOM 4171 O O . ARG A 1 589 ? 79.848 25.102 111.099 1.00 19.77 589 ARG A O 1
ATOM 4179 N N . GLY A 1 590 ? 81.926 25.414 110.339 1.00 21.42 590 GLY A N 1
ATOM 4180 C CA . GLY A 1 590 ? 82.505 24.481 111.273 1.00 17.06 590 GLY A CA 1
ATOM 4181 C C . GLY A 1 590 ? 83.978 24.777 111.341 1.00 16.76 590 GLY A C 1
ATOM 4182 O O . GLY A 1 590 ? 84.428 25.748 110.743 1.00 19.50 590 GLY A O 1
ATOM 4183 N N . PHE A 1 591 ? 84.740 23.958 112.037 1.00 18.08 591 PHE A N 1
ATOM 4184 C CA . PHE A 1 591 ? 86.125 24.284 112.310 1.00 19.78 591 PHE A CA 1
ATOM 4185 C C . PHE A 1 591 ? 87.039 23.647 111.283 1.00 19.32 591 PHE A C 1
ATOM 4186 O O . PHE A 1 591 ? 86.777 22.543 110.816 1.00 21.46 591 PHE A O 1
ATOM 4194 N N . ASP A 1 592 ? 88.121 24.343 110.944 1.00 17.71 592 ASP A N 1
ATOM 4195 C CA . ASP A 1 592 ? 89.107 23.809 110.017 1.00 17.44 592 ASP A CA 1
ATOM 4196 C C . ASP A 1 592 ? 90.148 22.994 110.788 1.00 19.85 592 ASP A C 1
ATOM 4197 O O . ASP A 1 592 ? 89.923 22.579 111.930 1.00 19.89 592 ASP A O 1
ATOM 4202 N N . GLY A 1 593 ? 91.303 22.768 110.169 1.00 17.75 593 GLY A N 1
ATOM 4203 C CA . GLY A 1 593 ? 92.318 21.920 110.748 1.00 19.40 593 GLY A CA 1
ATOM 4204 C C . GLY A 1 593 ? 93.110 22.576 111.834 1.00 21.16 593 GLY A C 1
ATOM 4205 O O . GLY A 1 593 ? 93.856 21.891 112.542 1.00 22.48 593 GLY A O 1
ATOM 4206 N N . LYS A 1 594 ? 92.967 23.882 111.991 1.00 21.84 594 LYS A N 1
ATOM 4207 C CA . LYS A 1 594 ? 93.551 24.563 113.125 1.00 22.04 594 LYS A CA 1
ATOM 4208 C C . LYS A 1 594 ? 92.543 24.870 114.214 1.00 18.75 594 LYS A C 1
ATOM 4209 O O . LYS A 1 594 ? 92.843 25.666 115.096 1.00 26.54 594 LYS A O 1
ATOM 4215 N N . GLY A 1 595 ? 91.365 24.266 114.195 1.00 18.61 595 GLY A N 1
ATOM 4216 C CA . GLY A 1 595 ? 90.392 24.619 115.215 1.00 20.94 595 GLY A CA 1
ATOM 4217 C C . GLY A 1 595 ? 89.793 26.004 115.074 1.00 20.95 595 GLY A C 1
ATOM 4218 O O . GLY A 1 595 ? 89.302 26.561 116.054 1.00 20.22 595 GLY A O 1
ATOM 4219 N N . LEU A 1 596 ? 89.802 26.570 113.876 1.00 18.72 596 LEU A N 1
ATOM 4220 C CA . LEU A 1 596 ? 89.326 27.920 113.662 1.00 15.97 596 LEU A CA 1
ATOM 4221 C C . LEU A 1 596 ? 88.157 27.940 112.694 1.00 18.13 596 LEU A C 1
ATOM 4222 O O . LEU A 1 596 ? 88.089 27.134 111.763 1.00 17.76 596 LEU A O 1
ATOM 4227 N N . SER A 1 597 ? 87.235 28.876 112.925 1.00 15.06 597 SER A N 1
ATOM 4228 C CA . SER A 1 597 ? 86.150 29.177 111.992 1.00 14.90 597 SER A CA 1
ATOM 4229 C C . SER A 1 597 ? 86.172 30.663 111.703 1.00 14.44 597 SER A C 1
ATOM 4230 O O . SER A 1 597 ? 86.011 31.469 112.624 1.00 23.02 597 SER A O 1
ATOM 4233 N N . GLN A 1 598 ? 86.358 31.025 110.433 1.00 14.28 598 GLN A N 1
ATOM 4234 C CA . GLN A 1 598 ? 86.655 32.406 110.044 1.00 12.08 598 GLN A CA 1
ATOM 4235 C C . GLN A 1 598 ? 87.799 32.970 110.864 1.00 13.83 598 GLN A C 1
ATOM 4236 O O . GLN A 1 598 ? 87.803 34.143 111.219 1.00 21.33 598 GLN A O 1
ATOM 4242 N N . GLY A 1 599 ? 88.752 32.124 111.215 1.00 15.73 599 GLY A N 1
ATOM 4243 C CA . GLY A 1 599 ? 89.914 32.587 111.943 1.00 14.72 599 GLY A CA 1
ATOM 4244 C C . GLY A 1 599 ? 89.700 32.746 113.421 1.00 14.29 599 GLY A C 1
ATOM 4245 O O . GLY A 1 599 ? 90.421 33.506 114.052 1.00 14.60 599 GLY A O 1
ATOM 4246 N N . MET A 1 600 ? 88.732 32.037 113.986 1.00 14.36 600 MET A N 1
ATOM 4247 C CA . MET A 1 600 ? 88.256 32.219 115.340 1.00 13.48 600 MET A CA 1
ATOM 4248 C C . MET A 1 600 ? 88.035 30.876 116.001 1.00 15.41 600 MET A C 1
ATOM 4249 O O . MET A 1 600 ? 87.617 29.926 115.345 1.00 17.72 600 MET A O 1
ATOM 4254 N N . PRO A 1 601 ? 88.195 30.806 117.302 1.00 16.11 601 PRO A N 1
ATOM 4255 C CA . PRO A 1 601 ? 87.967 29.544 118.005 1.00 16.22 601 PRO A CA 1
ATOM 4256 C C . PRO A 1 601 ? 86.515 29.264 118.341 1.00 17.55 601 PRO A C 1
ATOM 4257 O O . PRO A 1 601 ? 86.240 28.424 119.203 1.00 19.48 601 PRO A O 1
ATOM 4261 N N . PHE A 1 602 ? 85.585 29.962 117.693 1.00 15.52 602 PHE A N 1
ATOM 4262 C CA . PHE A 1 602 ? 84.166 29.668 117.833 1.00 15.01 602 PHE A CA 1
ATOM 4263 C C . PHE A 1 602 ? 83.464 29.919 116.511 1.00 15.70 602 PHE A C 1
ATOM 4264 O O . PHE A 1 602 ? 83.943 30.662 115.658 1.00 13.65 602 PHE A O 1
ATOM 4272 N N . VAL A 1 603 ? 82.315 29.275 116.360 1.00 16.63 603 VAL A N 1
ATOM 4273 C CA . VAL A 1 603 ? 81.487 29.409 115.174 1.00 16.11 603 VAL A CA 1
ATOM 4274 C C . VAL A 1 603 ? 80.471 30.508 115.408 1.00 14.93 603 VAL A C 1
ATOM 4275 O O . VAL A 1 603 ? 79.681 30.440 116.349 1.00 17.60 603 VAL A O 1
ATOM 4279 N N . TRP A 1 604 ? 80.476 31.508 114.540 1.00 14.70 604 TRP A N 1
ATOM 4280 C CA . TRP A 1 604 ? 79.651 32.694 114.673 1.00 12.63 604 TRP A CA 1
ATOM 4281 C C . TRP A 1 604 ? 78.664 32.719 113.513 1.00 12.31 604 TRP A C 1
ATOM 4282 O O . TRP A 1 604 ? 79.062 32.533 112.358 1.00 11.06 604 TRP A O 1
ATOM 4293 N N . THR A 1 605 ? 77.371 32.896 113.828 1.00 11.09 605 THR A N 1
ATOM 4294 C CA . THR A 1 605 ? 76.312 32.748 112.842 1.00 10.69 605 THR A CA 1
ATOM 4295 C C . THR A 1 605 ? 75.238 33.804 112.987 1.00 11.16 605 THR A C 1
ATOM 4296 O O . THR A 1 605 ? 74.092 33.570 112.612 1.00 10.44 605 THR A O 1
ATOM 4300 N N . ALA A 1 606 ? 75.580 34.958 113.550 1.00 13.84 606 ALA A N 1
ATOM 4301 C CA . ALA A 1 606 ? 74.583 35.923 113.980 1.00 9.44 606 ALA A CA 1
ATOM 4302 C C . ALA A 1 606 ? 73.906 36.606 112.821 1.00 12.80 606 ALA A C 1
ATOM 4303 O O . ALA A 1 606 ? 72.892 37.284 113.018 1.00 15.52 606 ALA A O 1
ATOM 4305 N N . LEU A 1 607 ? 74.469 36.490 111.630 1.00 11.08 607 LEU A N 1
ATOM 4306 C CA . LEU A 1 607 ? 73.940 37.166 110.474 1.00 9.29 607 LEU A CA 1
ATOM 4307 C C . LEU A 1 607 ? 73.287 36.208 109.512 1.00 10.73 607 LEU A C 1
ATOM 4308 O O . LEU A 1 607 ? 73.030 36.585 108.370 1.00 14.09 607 LEU A O 1
ATOM 4313 N N . ASN A 1 608 ? 73.036 34.973 109.940 1.00 11.33 608 ASN A N 1
ATOM 4314 C CA . ASN A 1 608 ? 72.314 33.969 109.172 1.00 12.32 608 ASN A CA 1
ATOM 4315 C C . ASN A 1 608 ? 70.930 34.491 108.826 1.00 12.14 608 ASN A C 1
ATOM 4316 O O . ASN A 1 608 ? 70.103 34.670 109.725 1.00 11.54 608 ASN A O 1
ATOM 4321 N N . PRO A 1 609 ? 70.634 34.730 107.541 1.00 12.60 609 PRO A N 1
ATOM 4322 C CA . PRO A 1 609 ? 69.312 35.248 107.177 1.00 10.66 609 PRO A CA 1
ATOM 4323 C C . PRO A 1 609 ? 68.207 34.232 107.308 1.00 10.46 609 PRO A C 1
ATOM 4324 O O . PRO A 1 609 ? 67.049 34.610 107.258 1.00 16.16 609 PRO A O 1
ATOM 4328 N N . ALA A 1 610 ? 68.513 32.958 107.473 1.00 12.21 610 ALA A N 1
ATOM 4329 C CA . ALA A 1 610 ? 67.463 31.979 107.671 1.00 11.73 610 ALA A CA 1
ATOM 4330 C C . ALA A 1 610 ? 67.000 31.916 109.105 1.00 12.51 610 ALA A C 1
ATOM 4331 O O . ALA A 1 610 ? 65.960 31.315 109.377 1.00 18.85 610 ALA A O 1
ATOM 4333 N N . VAL A 1 611 ? 67.745 32.526 110.015 1.00 11.80 611 VAL A N 1
ATOM 4334 C CA . VAL A 1 611 ? 67.470 32.455 111.435 1.00 12.77 611 VAL A CA 1
ATOM 4335 C C . VAL A 1 611 ? 66.930 33.772 111.954 1.00 10.90 611 VAL A C 1
ATOM 4336 O O . VAL A 1 611 ? 66.090 33.798 112.847 1.00 21.38 611 VAL A O 1
ATOM 4340 N N . ASN A 1 612 ? 67.380 34.838 111.413 1.00 12.82 612 ASN A N 1
ATOM 4341 C CA . ASN A 1 612 ? 66.995 36.132 111.922 1.00 12.41 612 ASN A CA 1
ATOM 4342 C C . ASN A 1 612 ? 65.647 36.574 111.370 1.00 8.55 612 ASN A C 1
ATOM 4343 O O . ASN A 1 612 ? 65.272 36.202 110.274 1.00 16.36 612 ASN A O 1
ATOM 4348 N N . PRO A 1 613 ? 64.898 37.360 112.114 1.00 8.02 613 PRO A N 1
ATOM 4349 C CA . PRO A 1 613 ? 63.721 37.994 111.541 1.00 7.65 613 PRO A CA 1
ATOM 4350 C C . PRO A 1 613 ? 64.117 39.157 110.659 1.00 7.31 613 PRO A C 1
ATOM 4351 O O . PRO A 1 613 ? 65.201 39.714 110.783 1.00 6.98 613 PRO A O 1
ATOM 4355 N N . PHE A 1 614 ? 63.174 39.568 109.808 1.00 9.84 614 PHE A N 1
ATOM 4356 C CA . PHE A 1 614 ? 63.398 40.699 108.913 1.00 6.88 614 PHE A CA 1
ATOM 4357 C C . PHE A 1 614 ? 63.085 42.039 109.562 1.00 14.21 614 PHE A C 1
ATOM 4358 O O . PHE A 1 614 ? 63.231 43.072 108.910 1.00 9.04 614 PHE A O 1
ATOM 4366 N N . PHE A 1 615 ? 62.641 42.054 110.807 1.00 9.35 615 PHE A N 1
ATOM 4367 C CA . PHE A 1 615 ? 62.202 43.269 111.470 1.00 6.75 615 PHE A CA 1
ATOM 4368 C C . PHE A 1 615 ? 62.850 43.321 112.838 1.00 6.45 615 PHE A C 1
ATOM 4369 O O . PHE A 1 615 ? 63.498 42.364 113.267 1.00 6.33 615 PHE A O 1
ATOM 4377 N N . LEU A 1 616 ? 62.674 44.454 113.515 1.00 6.29 616 LEU A N 1
ATOM 4378 C CA . LEU A 1 616 ? 63.224 44.698 114.854 1.00 6.87 616 LEU A CA 1
ATOM 4379 C C . LEU A 1 616 ? 62.294 44.066 115.891 1.00 6.09 616 LEU A C 1
ATOM 4380 O O . LEU A 1 616 ? 61.400 44.709 116.426 1.00 6.08 616 LEU A O 1
ATOM 4385 N N . SER A 1 617 ? 62.513 42.787 116.192 1.00 6.03 617 SER A N 1
ATOM 4386 C CA . SER A 1 617 ? 61.532 42.014 116.931 1.00 6.51 617 SER A CA 1
ATOM 4387 C C . SER A 1 617 ? 61.663 42.128 118.452 1.00 7.00 617 SER A C 1
ATOM 4388 O O . SER A 1 617 ? 60.684 41.862 119.156 1.00 6.85 617 SER A O 1
ATOM 4391 N N . VAL A 1 618 ? 62.809 42.546 118.979 1.00 7.11 618 VAL A N 1
ATOM 4392 C CA . VAL A 1 618 ? 62.943 42.770 120.416 1.00 7.58 618 VAL A CA 1
ATOM 4393 C C . VAL A 1 618 ? 63.766 44.007 120.759 1.00 7.52 618 VAL A C 1
ATOM 4394 O O . VAL A 1 618 ? 64.756 44.339 120.074 1.00 39.71 618 VAL A O 1
ATOM 4398 N N . TYR B 1 47 ? 58.265 43.156 172.280 1.00 19.49 47 TYR B N 1
ATOM 4399 C CA . TYR B 1 47 ? 57.111 43.916 171.771 1.00 23.54 47 TYR B CA 1
ATOM 4400 C C . TYR B 1 47 ? 56.370 44.667 172.874 1.00 20.24 47 TYR B C 1
ATOM 4401 O O . TYR B 1 47 ? 55.996 44.090 173.883 1.00 21.73 47 TYR B O 1
ATOM 4410 N N . THR B 1 48 ? 56.099 45.945 172.638 1.00 20.30 48 THR B N 1
ATOM 4411 C CA . THR B 1 48 ? 55.798 46.850 173.733 1.00 21.86 48 THR B CA 1
ATOM 4412 C C . THR B 1 48 ? 55.093 48.111 173.238 1.00 22.18 48 THR B C 1
ATOM 4413 O O . THR B 1 48 ? 55.451 48.655 172.197 1.00 24.22 48 THR B O 1
ATOM 4417 N N . LEU B 1 49 ? 54.073 48.550 173.976 1.00 22.55 49 LEU B N 1
ATOM 4418 C CA . LEU B 1 49 ? 53.395 49.795 173.649 1.00 23.68 49 LEU B CA 1
ATOM 4419 C C . LEU B 1 49 ? 54.319 50.972 173.924 1.00 22.07 49 LEU B C 1
ATOM 4420 O O . LEU B 1 49 ? 55.150 50.910 174.818 1.00 27.05 49 LEU B O 1
ATOM 4425 N N . PRO B 1 50 ? 54.176 52.074 173.193 1.00 23.77 50 PRO B N 1
ATOM 4426 C CA . PRO B 1 50 ? 54.995 53.243 173.501 1.00 25.62 50 PRO B CA 1
ATOM 4427 C C . PRO B 1 50 ? 54.639 53.882 174.825 1.00 25.94 50 PRO B C 1
ATOM 4428 O O . PRO B 1 50 ? 55.435 54.673 175.338 1.00 28.66 50 PRO B O 1
ATOM 4432 N N . ASN B 1 51 ? 53.481 53.552 175.397 1.00 28.05 51 ASN B N 1
ATOM 4433 C CA . ASN B 1 51 ? 52.967 54.280 176.556 1.00 32.08 51 ASN B CA 1
ATOM 4434 C C . ASN B 1 51 ? 53.993 54.313 177.675 1.00 30.04 51 ASN B C 1
ATOM 4435 O O . ASN B 1 51 ? 54.312 55.377 178.205 1.00 32.99 51 ASN B O 1
ATOM 4440 N N . ASN B 1 52 ? 54.566 53.161 178.002 1.00 30.77 52 ASN B N 1
ATOM 4441 C CA . ASN B 1 52 ? 55.487 53.021 179.115 1.00 28.18 52 ASN B CA 1
ATOM 4442 C C . ASN B 1 52 ? 56.815 52.428 178.671 1.00 28.88 52 ASN B C 1
ATOM 4443 O O . ASN B 1 52 ? 57.384 51.573 179.335 1.00 32.62 52 ASN B O 1
ATOM 4448 N N . ASP B 1 53 ? 57.331 52.874 177.541 1.00 31.30 53 ASP B N 1
ATOM 4449 C CA . ASP B 1 53 ? 58.603 52.377 177.065 1.00 29.05 53 ASP B CA 1
ATOM 4450 C C . ASP B 1 53 ? 59.713 53.235 177.651 1.00 29.14 53 ASP B C 1
ATOM 4451 O O . ASP B 1 53 ? 59.685 54.455 177.486 1.00 29.14 53 ASP B O 1
ATOM 4456 N N . PRO B 1 54 ? 60.682 52.659 178.348 1.00 30.59 54 PRO B N 1
ATOM 4457 C CA . PRO B 1 54 ? 61.777 53.483 178.869 1.00 30.70 54 PRO B CA 1
ATOM 4458 C C . PRO B 1 54 ? 62.583 54.158 177.786 1.00 32.71 54 PRO B C 1
ATOM 4459 O O . PRO B 1 54 ? 63.049 55.287 177.981 1.00 29.97 54 PRO B O 1
ATOM 4463 N N . ASN B 1 55 ? 62.772 53.490 176.650 1.00 33.98 55 ASN B N 1
ATOM 4464 C CA . ASN B 1 55 ? 63.540 54.051 175.541 1.00 31.64 55 ASN B CA 1
ATOM 4465 C C . ASN B 1 55 ? 62.660 54.744 174.542 1.00 29.33 55 ASN B C 1
ATOM 4466 O O . ASN B 1 55 ? 62.885 54.667 173.335 1.00 32.43 55 ASN B O 1
ATOM 4471 N N . GLN B 1 56 ? 61.646 55.439 175.029 1.00 28.20 56 GLN B N 1
ATOM 4472 C CA . GLN B 1 56 ? 60.679 56.029 174.131 1.00 29.02 56 GLN B CA 1
ATOM 4473 C C . GLN B 1 56 ? 61.342 56.999 173.166 1.00 28.90 56 GLN B C 1
ATOM 4474 O O . GLN B 1 56 ? 60.863 57.165 172.045 1.00 36.37 56 GLN B O 1
ATOM 4480 N N . GLY B 1 57 ? 62.467 57.603 173.542 1.00 28.85 57 GLY B N 1
ATOM 4481 C CA . GLY B 1 57 ? 63.067 58.599 172.662 1.00 32.10 57 GLY B CA 1
ATOM 4482 C C . GLY B 1 57 ? 63.674 57.979 171.419 1.00 28.64 57 GLY B C 1
ATOM 4483 O O . GLY B 1 57 ? 63.454 58.443 170.292 1.00 26.87 57 GLY B O 1
ATOM 4484 N N . ALA B 1 58 ? 64.449 56.918 171.616 1.00 28.36 58 ALA B N 1
ATOM 4485 C CA . ALA B 1 58 ? 64.990 56.162 170.501 1.00 28.03 58 ALA B CA 1
ATOM 4486 C C . ALA B 1 58 ? 63.876 55.493 169.706 1.00 33.46 58 ALA B C 1
ATOM 4487 O O . ALA B 1 58 ? 63.949 55.395 168.475 1.00 31.83 58 ALA B O 1
ATOM 4489 N N . ARG B 1 59 ? 62.840 55.017 170.403 1.00 30.60 59 ARG B N 1
ATOM 4490 C CA . ARG B 1 59 ? 61.703 54.411 169.732 1.00 25.68 59 ARG B CA 1
ATOM 4491 C C . ARG B 1 59 ? 61.059 55.396 168.765 1.00 29.11 59 ARG B C 1
ATOM 4492 O O . ARG B 1 59 ? 60.744 55.043 167.625 1.00 32.40 59 ARG B O 1
ATOM 4500 N N . ASN B 1 60 ? 60.872 56.643 169.195 1.00 28.60 60 ASN B N 1
ATOM 4501 C CA . ASN B 1 60 ? 60.383 57.667 168.285 1.00 26.45 60 ASN B CA 1
ATOM 4502 C C . ASN B 1 60 ? 61.366 57.896 167.153 1.00 27.38 60 ASN B C 1
ATOM 4503 O O . ASN B 1 60 ? 60.968 58.139 166.009 1.00 28.98 60 ASN B O 1
ATOM 4508 N N . ALA B 1 61 ? 62.661 57.846 167.460 1.00 28.08 61 ALA B N 1
ATOM 4509 C CA . ALA B 1 61 ? 63.657 58.208 166.461 1.00 27.67 61 ALA B CA 1
ATOM 4510 C C . ALA B 1 61 ? 63.707 57.188 165.337 1.00 28.43 61 ALA B C 1
ATOM 4511 O O . ALA B 1 61 ? 63.981 57.536 164.180 1.00 26.99 61 ALA B O 1
ATOM 4513 N N . SER B 1 62 ? 63.470 55.918 165.661 1.00 27.24 62 SER B N 1
ATOM 4514 C CA . SER B 1 62 ? 63.426 54.903 164.624 1.00 27.04 62 SER B CA 1
ATOM 4515 C C . SER B 1 62 ? 62.253 55.136 163.704 1.00 27.67 62 SER B C 1
ATOM 4516 O O . SER B 1 62 ? 62.337 54.884 162.501 1.00 31.33 62 SER B O 1
ATOM 4519 N N . ILE B 1 63 ? 61.148 55.623 164.253 1.00 27.01 63 ILE B N 1
ATOM 4520 C CA . ILE B 1 63 ? 60.013 55.874 163.396 1.00 27.40 63 ILE B CA 1
ATOM 4521 C C . ILE B 1 63 ? 60.264 57.098 162.544 1.00 28.50 63 ILE B C 1
ATOM 4522 O O . ILE B 1 63 ? 59.822 57.156 161.392 1.00 36.68 63 ILE B O 1
ATOM 4527 N N . ALA B 1 64 ? 61.007 58.075 163.053 1.00 28.23 64 ALA B N 1
ATOM 4528 C CA . ALA B 1 64 ? 61.377 59.202 162.202 1.00 28.81 64 ALA B CA 1
ATOM 4529 C C . ALA B 1 64 ? 62.226 58.735 161.025 1.00 30.93 64 ALA B C 1
ATOM 4530 O O . ALA B 1 64 ? 62.029 59.160 159.874 1.00 29.67 64 ALA B O 1
ATOM 4532 N N . ARG B 1 65 ? 63.181 57.852 161.301 1.00 28.27 65 ARG B N 1
ATOM 4533 C CA . ARG B 1 65 ? 64.044 57.382 160.238 1.00 30.87 65 ARG B CA 1
ATOM 4534 C C . ARG B 1 65 ? 63.231 56.617 159.192 1.00 36.98 65 ARG B C 1
ATOM 4535 O O . ARG B 1 65 ? 63.281 56.932 157.990 1.00 35.88 65 ARG B O 1
ATOM 4543 N N . LYS B 1 66 ? 62.417 55.653 159.639 1.00 31.39 66 LYS B N 1
ATOM 4544 C CA . LYS B 1 66 ? 61.560 54.936 158.703 1.00 27.44 66 LYS B CA 1
ATOM 4545 C C . LYS B 1 66 ? 60.703 55.897 157.890 1.00 29.34 66 LYS B C 1
ATOM 4546 O O . LYS B 1 66 ? 60.590 55.749 156.672 1.00 29.50 66 LYS B O 1
ATOM 4552 N N . ARG B 1 67 ? 60.103 56.899 158.537 1.00 27.48 67 ARG B N 1
ATOM 4553 C CA . ARG B 1 67 ? 59.261 57.827 157.796 1.00 26.24 67 ARG B CA 1
ATOM 4554 C C . ARG B 1 67 ? 60.060 58.583 156.751 1.00 31.37 67 ARG B C 1
ATOM 4555 O O . ARG B 1 67 ? 59.500 59.016 155.736 1.00 29.79 67 ARG B O 1
ATOM 4563 N N . GLU B 1 68 ? 61.366 58.751 156.972 1.00 32.44 68 GLU B N 1
ATOM 4564 C CA . GLU B 1 68 ? 62.160 59.476 155.988 1.00 33.94 68 GLU B CA 1
ATOM 4565 C C . GLU B 1 68 ? 62.613 58.593 154.833 1.00 30.53 68 GLU B C 1
ATOM 4566 O O . GLU B 1 68 ? 62.832 59.108 153.737 1.00 30.24 68 GLU B O 1
ATOM 4572 N N . LEU B 1 69 ? 62.729 57.281 155.037 1.00 31.20 69 LEU B N 1
ATOM 4573 C CA . LEU B 1 69 ? 63.228 56.393 153.994 1.00 29.54 69 LEU B CA 1
ATOM 4574 C C . LEU B 1 69 ? 62.168 55.501 153.334 1.00 29.94 69 LEU B C 1
ATOM 4575 O O . LEU B 1 69 ? 62.441 54.934 152.272 1.00 28.53 69 LEU B O 1
ATOM 4580 N N . PHE B 1 70 ? 60.979 55.357 153.910 1.00 26.56 70 PHE B N 1
ATOM 4581 C CA . PHE B 1 70 ? 59.942 54.476 153.374 1.00 22.92 70 PHE B CA 1
ATOM 4582 C C . PHE B 1 70 ? 58.762 55.342 152.946 1.00 24.81 70 PHE B C 1
ATOM 4583 O O . PHE B 1 70 ? 57.966 55.772 153.784 1.00 24.80 70 PHE B O 1
ATOM 4591 N N . LEU B 1 71 ? 58.636 55.583 151.643 1.00 25.07 71 LEU B N 1
ATOM 4592 C CA . LEU B 1 71 ? 57.751 56.607 151.103 1.00 26.86 71 LEU B CA 1
ATOM 4593 C C . LEU B 1 71 ? 56.618 55.998 150.289 1.00 20.91 71 LEU B C 1
ATOM 4594 O O . LEU B 1 71 ? 56.742 54.900 149.754 1.00 27.65 71 LEU B O 1
ATOM 4599 N N . TYR B 1 72 ? 55.515 56.737 150.179 1.00 20.72 72 TYR B N 1
ATOM 4600 C CA . TYR B 1 72 ? 54.444 56.360 149.264 1.00 19.14 72 TYR B CA 1
ATOM 4601 C C . TYR B 1 72 ? 54.871 56.674 147.834 1.00 21.45 72 TYR B C 1
ATOM 4602 O O . TYR B 1 72 ? 55.274 57.804 147.524 1.00 18.84 72 TYR B O 1
ATOM 4611 N N . GLY B 1 73 ? 54.796 55.664 146.972 1.00 20.04 73 GLY B N 1
ATOM 4612 C CA . GLY B 1 73 ? 55.130 55.814 145.586 1.00 20.43 73 GLY B CA 1
ATOM 4613 C C . GLY B 1 73 ? 53.925 55.573 144.718 1.00 17.92 73 GLY B C 1
ATOM 4614 O O . GLY B 1 73 ? 52.846 55.215 145.190 1.00 19.17 73 GLY B O 1
ATOM 4615 N N . PRO B 1 74 ? 54.096 55.765 143.422 1.00 16.44 74 PRO B N 1
ATOM 4616 C CA . PRO B 1 74 ? 52.976 55.605 142.502 1.00 17.64 74 PRO B CA 1
ATOM 4617 C C . PRO B 1 74 ? 52.484 54.171 142.497 1.00 17.20 74 PRO B C 1
ATOM 4618 O O . PRO B 1 74 ? 53.245 53.226 142.714 1.00 18.09 74 PRO B O 1
ATOM 4622 N N . SER B 1 75 ? 51.194 54.025 142.236 1.00 17.60 75 SER B N 1
ATOM 4623 C CA . SER B 1 75 ? 50.555 52.722 142.252 1.00 14.57 75 SER B CA 1
ATOM 4624 C C . SER B 1 75 ? 51.052 51.872 141.091 1.00 17.22 75 SER B C 1
ATOM 4625 O O . SER B 1 75 ? 51.195 52.357 139.966 1.00 16.19 75 SER B O 1
ATOM 4628 N N . THR B 1 76 ? 51.344 50.605 141.369 1.00 16.38 76 THR B N 1
ATOM 4629 C CA . THR B 1 76 ? 51.685 49.662 140.319 1.00 15.91 76 THR B CA 1
ATOM 4630 C C . THR B 1 76 ? 50.602 48.592 140.207 1.00 16.00 76 THR B C 1
ATOM 4631 O O . THR B 1 76 ? 49.667 48.541 141.001 1.00 20.03 76 THR B O 1
ATOM 4635 N N . LEU B 1 77 ? 50.718 47.760 139.172 1.00 16.69 77 LEU B N 1
ATOM 4636 C CA . LEU B 1 77 ? 49.743 46.711 138.853 1.00 14.10 77 LEU B CA 1
ATOM 4637 C C . LEU B 1 77 ? 48.334 47.269 138.734 1.00 16.67 77 LEU B C 1
ATOM 4638 O O . LEU B 1 77 ? 47.385 46.746 139.310 1.00 15.90 77 LEU B O 1
ATOM 4643 N N . GLY B 1 78 ? 48.192 48.322 137.965 1.00 14.92 78 GLY B N 1
ATOM 4644 C CA . GLY B 1 78 ? 46.935 49.030 137.898 1.00 13.28 78 GLY B CA 1
ATOM 4645 C C . GLY B 1 78 ? 47.068 50.367 138.591 1.00 15.28 78 GLY B C 1
ATOM 4646 O O . GLY B 1 78 ? 48.141 50.773 139.029 1.00 16.28 78 GLY B O 1
ATOM 4647 N N . GLN B 1 79 ? 45.946 51.047 138.701 1.00 15.74 79 GLN B N 1
ATOM 4648 C CA . GLN B 1 79 ? 45.863 52.338 139.362 1.00 16.24 79 GLN B CA 1
ATOM 4649 C C . GLN B 1 79 ? 44.927 52.211 140.557 1.00 15.90 79 GLN B C 1
ATOM 4650 O O . GLN B 1 79 ? 43.729 52.433 140.433 1.00 18.19 79 GLN B O 1
ATOM 4656 N N . THR B 1 80 ? 45.461 51.851 141.712 1.00 14.84 80 THR B N 1
ATOM 4657 C CA . THR B 1 80 ? 44.650 51.810 142.920 1.00 15.54 80 THR B CA 1
ATOM 4658 C C . THR B 1 80 ? 45.337 52.558 144.057 1.00 18.59 80 THR B C 1
ATOM 4659 O O . THR B 1 80 ? 44.966 53.684 144.394 1.00 22.48 80 THR B O 1
ATOM 4663 N N . THR B 1 81 ? 46.371 51.960 144.613 1.00 15.53 81 THR B N 1
ATOM 4664 C CA . THR B 1 81 ? 46.897 52.284 145.920 1.00 13.51 81 THR B CA 1
ATOM 4665 C C . THR B 1 81 ? 48.395 52.518 145.824 1.00 16.15 81 THR B C 1
ATOM 4666 O O . THR B 1 81 ? 49.069 51.830 145.066 1.00 22.62 81 THR B O 1
ATOM 4670 N N . PHE B 1 82 ? 48.924 53.467 146.591 1.00 15.12 82 PHE B N 1
ATOM 4671 C CA . PHE B 1 82 ? 50.354 53.740 146.564 1.00 15.65 82 PHE B CA 1
ATOM 4672 C C . PHE B 1 82 ? 51.172 52.475 146.832 1.00 16.59 82 PHE B C 1
ATOM 4673 O O . PHE B 1 82 ? 50.717 51.543 147.492 1.00 15.87 82 PHE B O 1
ATOM 4681 N N . TYR B 1 83 ? 52.391 52.440 146.313 1.00 14.79 83 TYR B N 1
ATOM 4682 C CA . TYR B 1 83 ? 53.285 51.329 146.544 1.00 14.13 83 TYR B CA 1
ATOM 4683 C C . TYR B 1 83 ? 54.592 51.923 147.048 1.00 17.30 83 TYR B C 1
ATOM 4684 O O . TYR B 1 83 ? 54.906 53.056 146.698 1.00 18.91 83 TYR B O 1
ATOM 4693 N N . PRO B 1 84 ? 55.338 51.233 147.912 1.00 17.11 84 PRO B N 1
ATOM 4694 C CA . PRO B 1 84 ? 56.452 51.898 148.602 1.00 18.80 84 PRO B CA 1
ATOM 4695 C C . PRO B 1 84 ? 57.644 52.167 147.697 1.00 21.43 84 PRO B C 1
ATOM 4696 O O . PRO B 1 84 ? 58.141 51.281 147.003 1.00 22.91 84 PRO B O 1
ATOM 4700 N N . THR B 1 85 ? 58.114 53.401 147.737 1.00 23.61 85 THR B N 1
ATOM 4701 C CA . THR B 1 85 ? 59.385 53.780 147.167 1.00 24.99 85 THR B CA 1
ATOM 4702 C C . THR B 1 85 ? 60.330 54.160 148.308 1.00 24.48 85 THR B C 1
ATOM 4703 O O . THR B 1 85 ? 60.104 53.786 149.468 1.00 24.11 85 THR B O 1
ATOM 4707 N N . GLY B 1 86 ? 61.375 54.914 147.979 1.00 25.98 86 GLY B N 1
ATOM 4708 C CA . GLY B 1 86 ? 62.421 55.239 148.921 1.00 22.78 86 GLY B CA 1
ATOM 4709 C C . GLY B 1 86 ? 63.359 54.075 149.127 1.00 24.50 86 GLY B C 1
ATOM 4710 O O . GLY B 1 86 ? 63.120 52.954 148.696 1.00 24.68 86 GLY B O 1
ATOM 4711 N N . GLU B 1 87 ? 64.455 54.351 149.823 1.00 27.64 87 GLU B N 1
ATOM 4712 C CA . GLU B 1 87 ? 65.481 53.330 149.989 1.00 30.74 87 GLU B CA 1
ATOM 4713 C C . GLU B 1 87 ? 64.978 52.171 150.833 1.00 30.64 87 GLU B C 1
ATOM 4714 O O . GLU B 1 87 ? 65.191 51.002 150.491 1.00 34.42 87 GLU B O 1
ATOM 4720 N N . LEU B 1 88 ? 64.325 52.469 151.954 1.00 29.12 88 LEU B N 1
ATOM 4721 C CA . LEU B 1 88 ? 63.821 51.385 152.788 1.00 28.76 88 LEU B CA 1
ATOM 4722 C C . LEU B 1 88 ? 62.684 50.647 152.090 1.00 26.78 88 LEU B C 1
ATOM 4723 O O . LEU B 1 88 ? 62.577 49.420 152.196 1.00 27.87 88 LEU B O 1
ATOM 4728 N N . GLY B 1 89 ? 61.840 51.369 151.354 1.00 22.54 89 GLY B N 1
ATOM 4729 C CA . GLY B 1 89 ? 60.775 50.703 150.626 1.00 23.53 89 GLY B CA 1
ATOM 4730 C C . GLY B 1 89 ? 61.294 49.835 149.497 1.00 24.18 89 GLY B C 1
ATOM 4731 O O . GLY B 1 89 ? 60.768 48.745 149.247 1.00 20.32 89 GLY B O 1
ATOM 4732 N N . ASN B 1 90 ? 62.316 50.314 148.784 1.00 21.62 90 ASN B N 1
ATOM 4733 C CA . ASN B 1 90 ? 62.939 49.474 147.781 1.00 21.88 90 ASN B CA 1
ATOM 4734 C C . ASN B 1 90 ? 63.534 48.240 148.433 1.00 24.19 90 ASN B C 1
ATOM 4735 O O . ASN B 1 90 ? 63.431 47.135 147.892 1.00 25.60 90 ASN B O 1
ATOM 4740 N N . ASN B 1 91 ? 64.121 48.397 149.621 1.00 23.37 91 ASN B N 1
ATOM 4741 C CA . ASN B 1 91 ? 64.786 47.263 150.254 1.00 25.72 91 ASN B CA 1
ATOM 4742 C C . ASN B 1 91 ? 63.796 46.210 150.737 1.00 22.71 91 ASN B C 1
ATOM 4743 O O . ASN B 1 91 ? 64.067 45.005 150.617 1.00 21.78 91 ASN B O 1
ATOM 4748 N N . ILE B 1 92 ? 62.658 46.646 151.300 1.00 21.77 92 ILE B N 1
ATOM 4749 C CA . ILE B 1 92 ? 61.600 45.733 151.730 1.00 19.17 92 ILE B CA 1
ATOM 4750 C C . ILE B 1 92 ? 60.944 45.078 150.529 1.00 18.50 92 ILE B C 1
ATOM 4751 O O . ILE B 1 92 ? 60.626 43.883 150.551 1.00 17.98 92 ILE B O 1
ATOM 4756 N N . SER B 1 93 ? 60.739 45.848 149.461 1.00 19.99 93 SER B N 1
ATOM 4757 C CA . SER B 1 93 ? 60.200 45.288 148.232 1.00 19.08 93 SER B CA 1
ATOM 4758 C C . SER B 1 93 ? 61.107 44.187 147.692 1.00 19.56 93 SER B C 1
ATOM 4759 O O . SER B 1 93 ? 60.670 43.052 147.478 1.00 18.54 93 SER B O 1
ATOM 4762 N N . ALA B 1 94 ? 62.394 44.488 147.537 1.00 18.89 94 ALA B N 1
ATOM 4763 C CA . ALA B 1 94 ? 63.357 43.503 147.061 1.00 17.45 94 ALA B CA 1
ATOM 4764 C C . ALA B 1 94 ? 63.435 42.279 147.972 1.00 19.05 94 ALA B C 1
ATOM 4765 O O . ALA B 1 94 ? 63.517 41.148 147.482 1.00 22.57 94 ALA B O 1
ATOM 4767 N N . ARG B 1 95 ? 63.427 42.475 149.294 1.00 15.91 95 ARG B N 1
ATOM 4768 C CA . ARG B 1 95 ? 63.479 41.334 150.206 1.00 16.39 95 ARG B CA 1
ATOM 4769 C C . ARG B 1 95 ? 62.264 40.431 150.051 1.00 19.06 95 ARG B C 1
ATOM 4770 O O . ARG B 1 95 ? 62.389 39.201 149.987 1.00 22.25 95 ARG B O 1
ATOM 4778 N N . ASP B 1 96 ? 61.072 41.022 150.014 1.00 18.41 96 ASP B N 1
ATOM 4779 C CA . ASP B 1 96 ? 59.884 40.214 149.790 1.00 15.59 96 ASP B CA 1
ATOM 4780 C C . ASP B 1 96 ? 59.930 39.521 148.431 1.00 18.75 96 ASP B C 1
ATOM 4781 O O . ASP B 1 96 ? 59.497 38.372 148.309 1.00 19.05 96 ASP B O 1
ATOM 4786 N N . VAL B 1 97 ? 60.453 40.193 147.397 1.00 16.85 97 VAL B N 1
ATOM 4787 C CA . VAL B 1 97 ? 60.496 39.568 146.078 1.00 16.00 97 VAL B CA 1
ATOM 4788 C C . VAL B 1 97 ? 61.435 38.379 146.095 1.00 19.34 97 VAL B C 1
ATOM 4789 O O . VAL B 1 97 ? 61.175 37.347 145.465 1.00 22.01 97 VAL B O 1
ATOM 4793 N N . LEU B 1 98 ? 62.519 38.482 146.853 1.00 19.75 98 LEU B N 1
ATOM 4794 C CA . LEU B 1 98 ? 63.468 37.381 146.911 1.00 19.73 98 LEU B CA 1
ATOM 4795 C C . LEU B 1 98 ? 62.901 36.220 147.715 1.00 20.50 98 LEU B C 1
ATOM 4796 O O . LEU B 1 98 ? 62.998 35.051 147.313 1.00 26.07 98 LEU B O 1
ATOM 4801 N N . LEU B 1 99 ? 62.275 36.517 148.844 1.00 18.58 99 LEU B N 1
ATOM 4802 C CA . LEU B 1 99 ? 61.622 35.441 149.571 1.00 19.28 99 LEU B CA 1
ATOM 4803 C C . LEU B 1 99 ? 60.587 34.764 148.693 1.00 20.83 99 LEU B C 1
ATOM 4804 O O . LEU B 1 99 ? 60.455 33.535 148.706 1.00 20.80 99 LEU B O 1
ATOM 4809 N N . TRP B 1 100 ? 59.855 35.559 147.907 1.00 19.27 100 TRP B N 1
ATOM 4810 C CA . TRP B 1 100 ? 58.786 35.014 147.080 1.00 17.88 100 TRP B CA 1
ATOM 4811 C C . TRP B 1 100 ? 59.347 34.079 146.018 1.00 18.18 100 TRP B C 1
ATOM 4812 O O . TRP B 1 100 ? 58.810 32.989 145.791 1.00 18.02 100 TRP B O 1
ATOM 4823 N N . ARG B 1 101 ? 60.446 34.477 145.371 1.00 18.30 101 ARG B N 1
ATOM 4824 C CA . ARG B 1 101 ? 61.029 33.624 144.341 1.00 20.58 101 ARG B CA 1
ATOM 4825 C C . ARG B 1 101 ? 61.543 32.327 144.936 1.00 22.68 101 ARG B C 1
ATOM 4826 O O . ARG B 1 101 ? 61.334 31.237 144.364 1.00 26.95 101 ARG B O 1
ATOM 4834 N N . GLN B 1 102 ? 62.197 32.428 146.100 1.00 20.67 102 GLN B N 1
ATOM 4835 C CA . GLN B 1 102 ? 62.664 31.247 146.816 1.00 23.41 102 GLN B CA 1
ATOM 4836 C C . GLN B 1 102 ? 61.515 30.325 147.180 1.00 21.70 102 GLN B C 1
ATOM 4837 O O . GLN B 1 102 ? 61.623 29.103 147.046 1.00 21.98 102 GLN B O 1
ATOM 4843 N N . ASP B 1 103 ? 60.403 30.889 147.623 1.00 21.49 103 ASP B N 1
ATOM 4844 C CA . ASP B 1 103 ? 59.255 30.086 148.000 1.00 20.97 103 ASP B CA 1
ATOM 4845 C C . ASP B 1 103 ? 58.405 29.655 146.812 1.00 21.07 103 ASP B C 1
ATOM 4846 O O . ASP B 1 103 ? 57.450 28.901 147.009 1.00 17.92 103 ASP B O 1
ATOM 4851 N N . ALA B 1 104 ? 58.744 30.079 145.590 1.00 20.10 104 ALA B N 1
ATOM 4852 C CA . ALA B 1 104 ? 58.008 29.679 144.396 1.00 19.09 104 ALA B CA 1
ATOM 4853 C C . ALA B 1 104 ? 58.701 28.587 143.595 1.00 17.94 104 ALA B C 1
ATOM 4854 O O . ALA B 1 104 ? 58.036 27.872 142.840 1.00 17.49 104 ALA B O 1
ATOM 4856 N N . ALA B 1 105 ? 60.016 28.455 143.758 1.00 19.52 105 ALA B N 1
ATOM 4857 C CA . ALA B 1 105 ? 60.809 27.476 143.018 1.00 20.71 105 ALA B CA 1
ATOM 4858 C C . ALA B 1 105 ? 60.176 26.074 142.958 1.00 20.86 105 ALA B C 1
ATOM 4859 O O . ALA B 1 105 ? 60.014 25.495 141.868 1.00 21.55 105 ALA B O 1
ATOM 4861 N N . ASN B 1 106 ? 59.846 25.501 144.120 1.00 18.30 106 ASN B N 1
ATOM 4862 C CA . ASN B 1 106 ? 59.339 24.133 144.182 1.00 19.24 106 ASN B CA 1
ATOM 4863 C C . ASN B 1 106 ? 58.088 23.984 143.339 1.00 22.82 106 ASN B C 1
ATOM 4864 O O . ASN B 1 106 ? 57.998 23.109 142.466 1.00 22.23 106 ASN B O 1
ATOM 4869 N N . GLN B 1 107 ? 57.106 24.846 143.604 1.00 18.56 107 GLN B N 1
ATOM 4870 C CA . GLN B 1 107 ? 55.823 24.729 142.945 1.00 20.88 107 GLN B CA 1
ATOM 4871 C C . GLN B 1 107 ? 55.954 24.928 141.446 1.00 19.05 107 GLN B C 1
ATOM 4872 O O . GLN B 1 107 ? 55.319 24.205 140.674 1.00 23.81 107 GLN B O 1
ATOM 4878 N N . THR B 1 108 ? 56.759 25.896 140.998 1.00 16.00 108 THR B N 1
ATOM 4879 C CA . THR B 1 108 ? 56.768 26.116 139.556 1.00 19.04 108 THR B CA 1
ATOM 4880 C C . THR B 1 108 ? 57.460 24.968 138.835 1.00 21.53 108 THR B C 1
ATOM 4881 O O . THR B 1 108 ? 57.009 24.540 137.765 1.00 20.55 108 THR B O 1
ATOM 4885 N N . ALA B 1 109 ? 58.530 24.425 139.422 1.00 21.66 109 ALA B N 1
ATOM 4886 C CA . ALA B 1 109 ? 59.219 23.322 138.761 1.00 19.39 109 ALA B CA 1
ATOM 4887 C C . ALA B 1 109 ? 58.344 22.081 138.729 1.00 21.46 109 ALA B C 1
ATOM 4888 O O . ALA B 1 109 ? 58.183 21.428 137.684 1.00 22.47 109 ALA B O 1
ATOM 4890 N N . THR B 1 110 ? 57.747 21.757 139.871 1.00 22.32 110 THR B N 1
ATOM 4891 C CA . THR B 1 110 ? 56.841 20.627 139.923 1.00 22.06 110 THR B CA 1
ATOM 4892 C C . THR B 1 110 ? 55.757 20.759 138.882 1.00 23.54 110 THR B C 1
ATOM 4893 O O . THR B 1 110 ? 55.500 19.828 138.113 1.00 24.30 110 THR B O 1
ATOM 4897 N N . ALA B 1 111 ? 55.121 21.931 138.838 1.00 22.24 111 ALA B N 1
ATOM 4898 C CA . ALA B 1 111 ? 54.001 22.137 137.936 1.00 22.82 111 ALA B CA 1
ATOM 4899 C C . ALA B 1 111 ? 54.429 22.050 136.482 1.00 23.16 111 ALA B C 1
ATOM 4900 O O . ALA B 1 111 ? 53.673 21.555 135.647 1.00 22.11 111 ALA B O 1
ATOM 4902 N N . TYR B 1 112 ? 55.635 22.512 136.160 1.00 22.94 112 TYR B N 1
ATOM 4903 C CA . TYR B 1 112 ? 56.116 22.386 134.788 1.00 23.06 112 TYR B CA 1
ATOM 4904 C C . TYR B 1 112 ? 56.253 20.924 134.381 1.00 24.27 112 TYR B C 1
ATOM 4905 O O . TYR B 1 112 ? 55.812 20.525 133.293 1.00 24.49 112 TYR B O 1
ATOM 4914 N N . ARG B 1 113 ? 56.850 20.100 135.239 1.00 25.03 113 ARG B N 1
ATOM 4915 C CA . ARG B 1 113 ? 57.023 18.721 134.807 1.00 28.70 113 ARG B CA 1
ATOM 4916 C C . ARG B 1 113 ? 55.690 17.988 134.780 1.00 28.25 113 ARG B C 1
ATOM 4917 O O . ARG B 1 113 ? 55.455 17.146 133.901 1.00 28.50 113 ARG B O 1
ATOM 4925 N N . GLU B 1 114 ? 54.784 18.313 135.702 1.00 26.56 114 GLU B N 1
ATOM 4926 C CA . GLU B 1 114 ? 53.479 17.672 135.642 1.00 27.58 114 GLU B CA 1
ATOM 4927 C C . GLU B 1 114 ? 52.693 18.136 134.437 1.00 27.21 114 GLU B C 1
ATOM 4928 O O . GLU B 1 114 ? 51.885 17.375 133.894 1.00 29.92 114 GLU B O 1
ATOM 4934 N N . ALA B 1 115 ? 52.910 19.374 134.008 1.00 25.21 115 ALA B N 1
ATOM 4935 C CA . ALA B 1 115 ? 52.262 19.852 132.799 1.00 25.12 115 ALA B CA 1
ATOM 4936 C C . ALA B 1 115 ? 52.762 19.091 131.585 1.00 27.64 115 ALA B C 1
ATOM 4937 O O . ALA B 1 115 ? 51.965 18.658 130.748 1.00 25.15 115 ALA B O 1
ATOM 4939 N N . ASN B 1 116 ? 54.077 18.881 131.490 1.00 27.92 116 ASN B N 1
ATOM 4940 C CA . ASN B 1 116 ? 54.593 18.097 130.373 1.00 28.30 116 ASN B CA 1
ATOM 4941 C C . ASN B 1 116 ? 54.057 16.669 130.388 1.00 26.36 116 ASN B C 1
ATOM 4942 O O . ASN B 1 116 ? 53.734 16.110 129.334 1.00 27.67 116 ASN B O 1
ATOM 4947 N N . GLU B 1 117 ? 53.919 16.070 131.571 1.00 29.00 117 GLU B N 1
ATOM 4948 C CA . GLU B 1 117 ? 53.336 14.733 131.645 1.00 26.44 117 GLU B CA 1
ATOM 4949 C C . GLU B 1 117 ? 51.900 14.732 131.143 1.00 28.38 117 GLU B C 1
ATOM 4950 O O . GLU B 1 117 ? 51.530 13.929 130.276 1.00 27.30 117 GLU B O 1
ATOM 4956 N N . THR B 1 118 ? 51.085 15.652 131.654 1.00 27.89 118 THR B N 1
ATOM 4957 C CA . THR B 1 118 ? 49.694 15.718 131.232 1.00 23.85 118 THR B CA 1
ATOM 4958 C C . THR B 1 118 ? 49.573 15.905 129.723 1.00 25.69 118 THR B C 1
ATOM 4959 O O . THR B 1 118 ? 48.747 15.256 129.072 1.00 27.79 118 THR B O 1
ATOM 4963 N N . PHE B 1 119 ? 50.398 16.764 129.137 1.00 24.83 119 PHE B N 1
ATOM 4964 C CA . PHE B 1 119 ? 50.283 16.976 127.700 1.00 25.37 119 PHE B CA 1
ATOM 4965 C C . PHE B 1 119 ? 50.719 15.739 126.911 1.00 26.80 119 PHE B C 1
ATOM 4966 O O . PHE B 1 119 ? 50.059 15.356 125.936 1.00 25.52 119 PHE B O 1
ATOM 4974 N N . ALA B 1 120 ? 51.806 15.084 127.323 1.00 25.54 120 ALA B N 1
ATOM 4975 C CA . ALA B 1 120 ? 52.190 13.852 126.649 1.00 21.72 120 ALA B CA 1
ATOM 4976 C C . ALA B 1 120 ? 51.060 12.825 126.698 1.00 26.16 120 ALA B C 1
ATOM 4977 O O . ALA B 1 120 ? 50.674 12.250 125.673 1.00 26.64 120 ALA B O 1
ATOM 4979 N N . ASP B 1 121 ? 50.485 12.613 127.875 1.00 28.19 121 ASP B N 1
ATOM 4980 C CA . ASP B 1 121 ? 49.419 11.629 127.991 1.00 26.80 121 ASP B CA 1
ATOM 4981 C C . ASP B 1 121 ? 48.191 12.021 127.162 1.00 29.63 121 ASP B C 1
ATOM 4982 O O . ASP B 1 121 ? 47.614 11.183 126.467 1.00 27.27 121 ASP B O 1
ATOM 4987 N N . ILE B 1 122 ? 47.783 13.285 127.188 1.00 26.28 122 ILE B N 1
ATOM 4988 C CA . ILE B 1 122 ? 46.594 13.650 126.424 1.00 24.50 122 ILE B CA 1
ATOM 4989 C C . ILE B 1 122 ? 46.841 13.473 124.930 1.00 27.92 122 ILE B C 1
ATOM 4990 O O . ILE B 1 122 ? 45.952 13.050 124.174 1.00 25.45 122 ILE B O 1
ATOM 4995 N N . THR B 1 123 ? 48.041 13.807 124.468 1.00 25.06 123 THR B N 1
ATOM 4996 C CA . THR B 1 123 ? 48.279 13.670 123.043 1.00 22.25 123 THR B CA 1
ATOM 4997 C C . THR B 1 123 ? 48.351 12.213 122.661 1.00 21.43 123 THR B C 1
ATOM 4998 O O . THR B 1 123 ? 47.871 11.823 121.600 1.00 23.12 123 THR B O 1
ATOM 5002 N N . SER B 1 124 ? 48.894 11.386 123.541 1.00 24.47 124 SER B N 1
ATOM 5003 C CA . SER B 1 124 ? 48.943 9.970 123.253 1.00 22.48 124 SER B CA 1
ATOM 5004 C C . SER B 1 124 ? 47.579 9.323 123.365 1.00 22.81 124 SER B C 1
ATOM 5005 O O . SER B 1 124 ? 47.376 8.248 122.816 1.00 30.41 124 SER B O 1
ATOM 5008 N N . ARG B 1 125 ? 46.641 9.930 124.064 1.00 27.00 125 ARG B N 1
ATOM 5009 C CA . ARG B 1 125 ? 45.301 9.384 124.112 1.00 24.27 125 ARG B CA 1
ATOM 5010 C C . ARG B 1 125 ? 44.403 9.997 123.067 1.00 27.95 125 ARG B C 1
ATOM 5011 O O . ARG B 1 125 ? 43.190 9.807 123.130 1.00 28.23 125 ARG B O 1
ATOM 5019 N N . GLY B 1 126 ? 44.963 10.730 122.111 1.00 26.08 126 GLY B N 1
ATOM 5020 C CA . GLY B 1 126 ? 44.193 11.220 120.995 1.00 22.80 126 GLY B CA 1
ATOM 5021 C C . GLY B 1 126 ? 43.521 12.557 121.184 1.00 25.19 126 GLY B C 1
ATOM 5022 O O . GLY B 1 126 ? 42.689 12.924 120.356 1.00 27.14 126 GLY B O 1
ATOM 5023 N N . GLY B 1 127 ? 43.842 13.290 122.246 1.00 31.97 127 GLY B N 1
ATOM 5024 C CA . GLY B 1 127 ? 43.365 14.641 122.379 1.00 26.83 127 GLY B CA 1
ATOM 5025 C C . GLY B 1 127 ? 41.877 14.683 122.642 1.00 29.20 127 GLY B C 1
ATOM 5026 O O . GLY B 1 127 ? 41.238 13.685 122.961 1.00 32.32 127 GLY B O 1
ATOM 5027 N N . PHE B 1 128 ? 41.320 15.872 122.496 1.00 29.57 128 PHE B N 1
ATOM 5028 C CA . PHE B 1 128 ? 39.927 16.108 122.844 1.00 32.11 128 PHE B CA 1
ATOM 5029 C C . PHE B 1 128 ? 39.072 15.847 121.615 1.00 36.52 128 PHE B C 1
ATOM 5030 O O . PHE B 1 128 ? 39.184 16.560 120.616 1.00 39.12 128 PHE B O 1
ATOM 5038 N N . LYS B 1 129 ? 38.224 14.823 121.686 1.00 41.87 129 LYS B N 1
ATOM 5039 C CA . LYS B 1 129 ? 37.167 14.586 120.713 1.00 38.12 129 LYS B CA 1
ATOM 5040 C C . LYS B 1 129 ? 35.785 14.889 121.261 1.00 40.36 129 LYS B C 1
ATOM 5041 O O . LYS B 1 129 ? 34.957 15.466 120.559 1.00 39.45 129 LYS B O 1
ATOM 5047 N N . THR B 1 130 ? 35.513 14.483 122.493 1.00 40.95 130 THR B N 1
ATOM 5048 C CA . THR B 1 130 ? 34.263 14.738 123.186 1.00 42.33 130 THR B CA 1
ATOM 5049 C C . THR B 1 130 ? 34.522 15.810 124.241 1.00 45.28 130 THR B C 1
ATOM 5050 O O . THR B 1 130 ? 35.669 16.082 124.592 1.00 42.53 130 THR B O 1
ATOM 5054 N N . LEU B 1 131 ? 33.452 16.430 124.752 1.00 48.12 131 LEU B N 1
ATOM 5055 C CA . LEU B 1 131 ? 33.627 17.348 125.874 1.00 44.32 131 LEU B CA 1
ATOM 5056 C C . LEU B 1 131 ? 34.029 16.606 127.124 1.00 42.62 131 LEU B C 1
ATOM 5057 O O . LEU B 1 131 ? 34.623 17.194 128.028 1.00 42.30 131 LEU B O 1
ATOM 5062 N N . ASP B 1 132 ? 33.687 15.324 127.214 1.00 45.04 132 ASP B N 1
ATOM 5063 C CA . ASP B 1 132 ? 34.089 14.517 128.351 1.00 45.63 132 ASP B CA 1
ATOM 5064 C C . ASP B 1 132 ? 35.568 14.212 128.331 1.00 42.53 132 ASP B C 1
ATOM 5065 O O . ASP B 1 132 ? 36.100 13.756 129.343 1.00 43.34 132 ASP B O 1
ATOM 5070 N N . ASP B 1 133 ? 36.248 14.460 127.215 1.00 42.70 133 ASP B N 1
ATOM 5071 C CA . ASP B 1 133 ? 37.674 14.191 127.157 1.00 38.27 133 ASP B CA 1
ATOM 5072 C C . ASP B 1 133 ? 38.505 15.172 127.973 1.00 35.14 133 ASP B C 1
ATOM 5073 O O . ASP B 1 133 ? 39.704 14.937 128.127 1.00 40.22 133 ASP B O 1
ATOM 5078 N N . PHE B 1 134 ? 37.922 16.250 128.504 1.00 36.55 134 PHE B N 1
ATOM 5079 C CA . PHE B 1 134 ? 38.691 17.147 129.365 1.00 32.33 134 PHE B CA 1
ATOM 5080 C C . PHE B 1 134 ? 39.035 16.524 130.705 1.00 31.72 134 PHE B C 1
ATOM 5081 O O . PHE B 1 134 ? 39.916 17.034 131.394 1.00 34.19 134 PHE B O 1
ATOM 5089 N N . ALA B 1 135 ? 38.386 15.429 131.087 1.00 38.89 135 ALA B N 1
ATOM 5090 C CA . ALA B 1 135 ? 38.782 14.739 132.304 1.00 33.50 135 ALA B CA 1
ATOM 5091 C C . ALA B 1 135 ? 40.195 14.197 132.198 1.00 32.92 135 ALA B C 1
ATOM 5092 O O . ALA B 1 135 ? 40.846 13.987 133.225 1.00 33.70 135 ALA B O 1
ATOM 5094 N N . LEU B 1 136 ? 40.676 13.962 130.977 1.00 31.28 136 LEU B N 1
ATOM 5095 C CA . LEU B 1 136 ? 42.051 13.529 130.781 1.00 32.63 136 LEU B CA 1
ATOM 5096 C C . LEU B 1 136 ? 43.021 14.553 131.331 1.00 30.86 136 LEU B C 1
ATOM 5097 O O . LEU B 1 136 ? 44.112 14.207 131.794 1.00 30.62 136 LEU B O 1
ATOM 5102 N N . LEU B 1 137 ? 42.614 15.809 131.320 1.00 29.49 137 LEU B N 1
ATOM 5103 C CA . LEU B 1 137 ? 43.453 16.880 131.813 1.00 28.50 137 LEU B CA 1
ATOM 5104 C C . LEU B 1 137 ? 43.765 16.728 133.299 1.00 28.48 137 LEU B C 1
ATOM 5105 O O . LEU B 1 137 ? 44.829 17.155 133.745 1.00 27.23 137 LEU B O 1
ATOM 5110 N N . TYR B 1 138 ? 42.880 16.095 134.071 1.00 30.44 138 TYR B N 1
ATOM 5111 C CA . TYR B 1 138 ? 42.993 16.070 135.521 1.00 28.28 138 TYR B CA 1
ATOM 5112 C C . TYR B 1 138 ? 43.108 14.683 136.123 1.00 32.63 138 TYR B C 1
ATOM 5113 O O . TYR B 1 138 ? 43.705 14.546 137.188 1.00 32.83 138 TYR B O 1
ATOM 5122 N N . ASN B 1 139 ? 42.515 13.664 135.512 1.00 37.89 139 ASN B N 1
ATOM 5123 C CA . ASN B 1 139 ? 42.540 12.318 136.083 1.00 38.29 139 ASN B CA 1
ATOM 5124 C C . ASN B 1 139 ? 43.968 11.794 136.099 1.00 37.63 139 ASN B C 1
ATOM 5125 O O . ASN B 1 139 ? 44.536 11.494 135.047 1.00 36.37 139 ASN B O 1
ATOM 5130 N N . GLY B 1 140 ? 44.566 11.675 137.274 1.00 37.40 140 GLY B N 1
ATOM 5131 C CA . GLY B 1 140 ? 45.901 11.122 137.288 1.00 38.59 140 GLY B CA 1
ATOM 5132 C C . GLY B 1 140 ? 47.002 12.092 136.920 1.00 40.20 140 GLY B C 1
ATOM 5133 O O . GLY B 1 140 ? 48.046 11.674 136.419 1.00 48.73 140 GLY B O 1
ATOM 5134 N N . HIS B 1 141 ? 46.817 13.376 137.185 1.00 42.13 141 HIS B N 1
ATOM 5135 C CA . HIS B 1 141 ? 47.855 14.361 136.955 1.00 33.44 141 HIS B CA 1
ATOM 5136 C C . HIS B 1 141 ? 47.792 15.398 138.052 1.00 32.97 141 HIS B C 1
ATOM 5137 O O . HIS B 1 141 ? 46.826 15.463 138.813 1.00 37.22 141 HIS B O 1
ATOM 5144 N N . TRP B 1 142 ? 48.838 16.223 138.111 1.00 34.53 142 TRP B N 1
ATOM 5145 C CA . TRP B 1 142 ? 48.949 17.311 139.085 1.00 30.29 142 TRP B CA 1
ATOM 5146 C C . TRP B 1 142 ? 48.884 16.789 140.520 1.00 31.05 142 TRP B C 1
ATOM 5147 O O . TRP B 1 142 ? 48.262 17.396 141.387 1.00 37.16 142 TRP B O 1
ATOM 5158 N N . LYS B 1 143 ? 49.542 15.662 140.783 1.00 35.05 143 LYS B N 1
ATOM 5159 C CA . LYS B 1 143 ? 49.443 15.036 142.097 1.00 34.24 143 LYS B CA 1
ATOM 5160 C C . LYS B 1 143 ? 50.284 15.724 143.150 1.00 32.29 143 LYS B C 1
ATOM 5161 O O . LYS B 1 143 ? 50.013 15.572 144.342 1.00 32.34 143 LYS B O 1
ATOM 5167 N N . GLU B 1 144 ? 51.330 16.427 142.762 1.00 31.05 144 GLU B N 1
ATOM 5168 C CA . GLU B 1 144 ? 52.113 17.126 143.763 1.00 33.76 144 GLU B CA 1
ATOM 5169 C C . GLU B 1 144 ? 51.849 18.608 143.788 1.00 31.32 144 GLU B C 1
ATOM 5170 O O . GLU B 1 144 ? 51.937 19.223 144.856 1.00 27.98 144 GLU B O 1
ATOM 5176 N N . SER B 1 145 ? 51.551 19.190 142.631 1.00 29.12 145 SER B N 1
ATOM 5177 C CA . SER B 1 145 ? 51.297 20.618 142.572 1.00 27.62 145 SER B CA 1
ATOM 5178 C C . SER B 1 145 ? 49.886 20.941 143.033 1.00 27.16 145 SER B C 1
ATOM 5179 O O . SER B 1 145 ? 49.661 22.020 143.589 1.00 27.43 145 SER B O 1
ATOM 5182 N N . VAL B 1 146 ? 48.945 20.015 142.852 1.00 27.12 146 VAL B N 1
ATOM 5183 C CA . VAL B 1 146 ? 47.612 20.116 143.446 1.00 28.49 146 VAL B CA 1
ATOM 5184 C C . VAL B 1 146 ? 47.285 18.829 144.195 1.00 29.23 146 VAL B C 1
ATOM 5185 O O . VAL B 1 146 ? 46.527 17.987 143.693 1.00 27.58 146 VAL B O 1
ATOM 5189 N N . PRO B 1 147 ? 47.806 18.647 145.408 1.00 28.79 147 PRO B N 1
ATOM 5190 C CA . PRO B 1 147 ? 47.726 17.316 146.026 1.00 29.79 147 PRO B CA 1
ATOM 5191 C C . PRO B 1 147 ? 46.317 16.921 146.400 1.00 33.81 147 PRO B C 1
ATOM 5192 O O . PRO B 1 147 ? 45.935 15.762 146.220 1.00 37.97 147 PRO B O 1
ATOM 5196 N N . GLU B 1 148 ? 45.516 17.858 146.891 1.00 31.65 148 GLU B N 1
ATOM 5197 C CA . GLU B 1 148 ? 44.153 17.537 147.279 1.00 30.20 148 GLU B CA 1
ATOM 5198 C C . GLU B 1 148 ? 43.268 17.180 146.099 1.00 29.15 148 GLU B C 1
ATOM 5199 O O . GLU B 1 148 ? 42.119 16.791 146.316 1.00 30.24 148 GLU B O 1
ATOM 5205 N N . GLY B 1 149 ? 43.765 17.313 144.872 1.00 30.31 149 GLY B N 1
ATOM 5206 C CA . GLY B 1 149 ? 42.945 17.177 143.686 1.00 27.86 149 GLY B CA 1
ATOM 5207 C C . GLY B 1 149 ? 42.049 18.377 143.444 1.00 26.38 149 GLY B C 1
ATOM 5208 O O . GLY B 1 149 ? 41.931 19.289 144.261 1.00 27.28 149 GLY B O 1
ATOM 5209 N N . ILE B 1 150 ? 41.392 18.367 142.293 1.00 27.41 150 ILE B N 1
ATOM 5210 C CA . ILE B 1 150 ? 40.438 19.422 141.991 1.00 26.34 150 ILE B CA 1
ATOM 5211 C C . ILE B 1 150 ? 39.106 18.989 142.574 1.00 27.14 150 ILE B C 1
ATOM 5212 O O . ILE B 1 150 ? 38.986 17.887 143.114 1.00 31.42 150 ILE B O 1
ATOM 5217 N N . SER B 1 151 ? 38.101 19.847 142.471 1.00 28.44 151 SER B N 1
ATOM 5218 C CA . SER B 1 151 ? 36.904 19.681 143.273 1.00 29.29 151 SER B CA 1
ATOM 5219 C C . SER B 1 151 ? 36.163 18.406 142.922 1.00 32.70 151 SER B C 1
ATOM 5220 O O . SER B 1 151 ? 35.925 18.115 141.746 1.00 34.74 151 SER B O 1
ATOM 5223 N N . LYS B 1 152 ? 35.774 17.664 143.959 1.00 35.43 152 LYS B N 1
ATOM 5224 C CA . LYS B 1 152 ? 34.896 16.514 143.782 1.00 39.02 152 LYS B CA 1
ATOM 5225 C C . LYS B 1 152 ? 33.550 16.949 143.216 1.00 35.37 152 LYS B C 1
ATOM 5226 O O . LYS B 1 152 ? 32.861 17.794 143.789 1.00 32.99 152 LYS B O 1
ATOM 5232 N N . GLY B 1 153 ? 33.169 16.358 142.096 1.00 35.13 153 GLY B N 1
ATOM 5233 C CA . GLY B 1 153 ? 31.894 16.628 141.503 1.00 34.50 153 GLY B CA 1
ATOM 5234 C C . GLY B 1 153 ? 31.916 17.709 140.459 1.00 34.31 153 GLY B C 1
ATOM 5235 O O . GLY B 1 153 ? 30.991 17.786 139.649 1.00 35.96 153 GLY B O 1
ATOM 5236 N N . MET B 1 154 ? 32.951 18.542 140.448 1.00 34.16 154 MET B N 1
ATOM 5237 C CA . MET B 1 154 ? 33.026 19.578 139.432 1.00 33.88 154 MET B CA 1
ATOM 5238 C C . MET B 1 154 ? 33.119 18.971 138.042 1.00 34.24 154 MET B C 1
ATOM 5239 O O . MET B 1 154 ? 32.616 19.552 137.081 1.00 41.35 154 MET B O 1
ATOM 5244 N N . LEU B 1 155 ? 33.733 17.796 137.916 1.00 42.71 155 LEU B N 1
ATOM 5245 C CA . LEU B 1 155 ? 33.857 17.148 136.617 1.00 37.35 155 LEU B CA 1
ATOM 5246 C C . LEU B 1 155 ? 32.653 16.274 136.308 1.00 34.99 155 LEU B C 1
ATOM 5247 O O . LEU B 1 155 ? 32.080 16.369 135.225 1.00 36.04 155 LEU B O 1
ATOM 5252 N N . SER B 1 156 ? 32.234 15.450 137.257 1.00 33.85 156 SER B N 1
ATOM 5253 C CA . SER B 1 156 ? 31.140 14.527 136.987 1.00 36.32 156 SER B CA 1
ATOM 5254 C C . SER B 1 156 ? 29.802 15.246 136.828 1.00 38.84 156 SER B C 1
ATOM 5255 O O . SER B 1 156 ? 28.950 14.824 136.036 1.00 34.93 156 SER B O 1
ATOM 5258 N N . ASN B 1 157 ? 29.584 16.318 137.574 1.00 36.72 157 ASN B N 1
ATOM 5259 C CA . ASN B 1 157 ? 28.310 17.016 137.534 1.00 33.76 157 ASN B CA 1
ATOM 5260 C C . ASN B 1 157 ? 28.412 18.324 136.771 1.00 32.58 157 ASN B C 1
ATOM 5261 O O . ASN B 1 157 ? 27.723 19.286 137.095 1.00 31.76 157 ASN B O 1
ATOM 5266 N N . CYS B 1 158 ? 29.261 18.376 135.747 1.00 33.41 158 CYS B N 1
ATOM 5267 C CA . CYS B 1 158 ? 29.564 19.672 135.163 1.00 32.33 158 CYS B CA 1
ATOM 5268 C C . CYS B 1 158 ? 28.382 20.248 134.398 1.00 30.39 158 CYS B C 1
ATOM 5269 O O . CYS B 1 158 ? 28.294 21.467 134.257 1.00 29.15 158 CYS B O 1
ATOM 5272 N N . THR B 1 159 ? 27.440 19.428 133.961 1.00 30.38 159 THR B N 1
ATOM 5273 C CA . THR B 1 159 ? 26.280 19.979 133.273 1.00 30.43 159 THR B CA 1
ATOM 5274 C C . THR B 1 159 ? 25.195 20.494 134.218 1.00 28.80 159 THR B C 1
ATOM 5275 O O . THR B 1 159 ? 24.185 21.012 133.740 1.00 28.18 159 THR B O 1
ATOM 5279 N N . SER B 1 160 ? 25.390 20.397 135.532 1.00 28.97 160 SER B N 1
ATOM 5280 C CA . SER B 1 160 ? 24.329 20.686 136.493 1.00 27.42 160 SER B CA 1
ATOM 5281 C C . SER B 1 160 ? 24.067 22.184 136.636 1.00 27.44 160 SER B C 1
ATOM 5282 O O . SER B 1 160 ? 24.979 22.961 136.920 1.00 26.92 160 SER B O 1
ATOM 5285 N N . ASP B 1 161 ? 22.808 22.585 136.475 1.00 24.64 161 ASP B N 1
ATOM 5286 C CA . ASP B 1 161 ? 22.468 23.985 136.665 1.00 23.86 161 ASP B CA 1
ATOM 5287 C C . ASP B 1 161 ? 22.645 24.408 138.113 1.00 24.84 161 ASP B C 1
ATOM 5288 O O . ASP B 1 161 ? 22.911 25.586 138.391 1.00 23.60 161 ASP B O 1
ATOM 5293 N N . LEU B 1 162 ? 22.496 23.468 139.051 1.00 27.97 162 LEU B N 1
ATOM 5294 C CA . LEU B 1 162 ? 22.653 23.814 140.458 1.00 25.59 162 LEU B CA 1
ATOM 5295 C C . LEU B 1 162 ? 24.113 24.048 140.776 1.00 25.50 162 LEU B C 1
ATOM 5296 O O . LEU B 1 162 ? 24.455 24.892 141.610 1.00 23.29 162 LEU B O 1
ATOM 5301 N N . LEU B 1 163 ? 24.990 23.318 140.100 1.00 27.65 163 LEU B N 1
ATOM 5302 C CA . LEU B 1 163 ? 26.404 23.559 140.287 1.00 24.76 163 LEU B CA 1
ATOM 5303 C C . LEU B 1 163 ? 26.784 24.921 139.735 1.00 24.91 163 LEU B C 1
ATOM 5304 O O . LEU B 1 163 ? 27.520 25.669 140.380 1.00 30.07 163 LEU B O 1
ATOM 5309 N N . PHE B 1 164 ? 26.254 25.277 138.566 1.00 21.52 164 PHE B N 1
ATOM 5310 C CA . PHE B 1 164 ? 26.597 26.552 137.954 1.00 19.87 164 PHE B CA 1
ATOM 5311 C C . PHE B 1 164 ? 26.088 27.721 138.776 1.00 21.33 164 PHE B C 1
ATOM 5312 O O . PHE B 1 164 ? 26.793 28.718 138.942 1.00 23.40 164 PHE B O 1
ATOM 5320 N N . SER B 1 165 ? 24.862 27.634 139.286 1.00 22.38 165 SER B N 1
ATOM 5321 C CA . SER B 1 165 ? 24.340 28.771 140.033 1.00 21.76 165 SER B CA 1
ATOM 5322 C C . SER B 1 165 ? 24.929 28.845 141.431 1.00 22.62 165 SER B C 1
ATOM 5323 O O . SER B 1 165 ? 25.164 29.941 141.956 1.00 26.35 165 SER B O 1
ATOM 5326 N N . MET B 1 166 ? 25.152 27.692 142.057 1.00 26.35 166 MET B N 1
ATOM 5327 C CA . MET B 1 166 ? 25.677 27.686 143.416 1.00 21.27 166 MET B CA 1
ATOM 5328 C C . MET B 1 166 ? 27.127 28.150 143.480 1.00 20.98 166 MET B C 1
ATOM 5329 O O . MET B 1 166 ? 27.595 28.512 144.558 1.00 20.55 166 MET B O 1
ATOM 5334 N N . GLU B 1 167 ? 27.840 28.178 142.352 1.00 21.75 167 GLU B N 1
ATOM 5335 C CA . GLU B 1 167 ? 29.179 28.753 142.355 1.00 21.18 167 GLU B CA 1
ATOM 5336 C C . GLU B 1 167 ? 29.159 30.222 142.755 1.00 19.24 167 GLU B C 1
ATOM 5337 O O . GLU B 1 167 ? 30.120 30.712 143.351 1.00 22.20 167 GLU B O 1
ATOM 5343 N N . ARG B 1 168 ? 28.085 30.944 142.455 1.00 17.35 168 ARG B N 1
ATOM 5344 C CA . ARG B 1 168 ? 28.093 32.356 142.802 1.00 17.05 168 ARG B CA 1
ATOM 5345 C C . ARG B 1 168 ? 27.936 32.577 144.293 1.00 19.19 168 ARG B C 1
ATOM 5346 O O . ARG B 1 168 ? 28.034 33.718 144.754 1.00 22.63 168 ARG B O 1
ATOM 5354 N N . LEU B 1 169 ? 27.688 31.519 145.052 1.00 19.62 169 LEU B N 1
ATOM 5355 C CA . LEU B 1 169 ? 27.568 31.596 146.494 1.00 19.43 169 LEU B CA 1
ATOM 5356 C C . LEU B 1 169 ? 28.694 30.839 147.176 1.00 22.62 169 LEU B C 1
ATOM 5357 O O . LEU B 1 169 ? 28.588 30.496 148.355 1.00 19.41 169 LEU B O 1
ATOM 5362 N N . SER B 1 170 ? 29.782 30.581 146.454 1.00 19.43 170 SER B N 1
ATOM 5363 C CA . SER B 1 170 ? 30.884 29.861 147.062 1.00 18.54 170 SER B CA 1
ATOM 5364 C C . SER B 1 170 ? 32.218 30.173 146.401 1.00 19.31 170 SER B C 1
ATOM 5365 O O . SER B 1 170 ? 33.017 30.931 146.949 1.00 19.38 170 SER B O 1
ATOM 5368 N N . SER B 1 171 ? 32.480 29.579 145.240 1.00 17.33 171 SER B N 1
ATOM 5369 C CA . SER B 1 171 ? 33.792 29.698 144.626 1.00 19.94 171 SER B CA 1
ATOM 5370 C C . SER B 1 171 ? 34.107 31.126 144.168 1.00 18.75 171 SER B C 1
ATOM 5371 O O . SER B 1 171 ? 35.275 31.474 144.020 1.00 24.79 171 SER B O 1
ATOM 5374 N N . ASN B 1 172 ? 33.101 31.971 143.972 1.00 20.46 172 ASN B N 1
ATOM 5375 C CA . ASN B 1 172 ? 33.312 33.406 143.773 1.00 17.56 172 ASN B CA 1
ATOM 5376 C C . ASN B 1 172 ? 32.055 34.105 144.220 1.00 17.74 172 ASN B C 1
ATOM 5377 O O . ASN B 1 172 ? 31.141 34.354 143.421 1.00 15.45 172 ASN B O 1
ATOM 5382 N N . PRO B 1 173 ? 31.969 34.452 145.496 1.00 17.22 173 PRO B N 1
ATOM 5383 C CA . PRO B 1 173 ? 30.748 35.054 146.032 1.00 17.50 173 PRO B CA 1
ATOM 5384 C C . PRO B 1 173 ? 30.738 36.572 146.016 1.00 16.77 173 PRO B C 1
ATOM 5385 O O . PRO B 1 173 ? 29.924 37.161 146.728 1.00 17.76 173 PRO B O 1
ATOM 5389 N N . TYR B 1 174 ? 31.646 37.213 145.297 1.00 15.65 174 TYR B N 1
ATOM 5390 C CA . TYR B 1 174 ? 31.854 38.633 145.489 1.00 17.08 174 TYR B CA 1
ATOM 5391 C C . TYR B 1 174 ? 31.121 39.467 144.466 1.00 14.22 174 TYR B C 1
ATOM 5392 O O . TYR B 1 174 ? 31.261 40.684 144.471 1.00 18.09 174 TYR B O 1
ATOM 5401 N N . VAL B 1 175 ? 30.280 38.864 143.647 1.00 12.78 175 VAL B N 1
ATOM 5402 C CA . VAL B 1 175 ? 29.703 39.647 142.571 1.00 17.08 175 VAL B CA 1
ATOM 5403 C C . VAL B 1 175 ? 28.175 39.516 142.514 1.00 16.36 175 VAL B C 1
ATOM 5404 O O . VAL B 1 175 ? 27.487 40.454 142.113 1.00 15.91 175 VAL B O 1
ATOM 5408 N N . LEU B 1 176 ? 27.624 38.398 142.977 1.00 15.51 176 LEU B N 1
ATOM 5409 C CA . LEU B 1 176 ? 26.173 38.257 143.047 1.00 15.99 176 LEU B CA 1
ATOM 5410 C C . LEU B 1 176 ? 25.509 39.347 143.899 1.00 18.51 176 LEU B C 1
ATOM 5411 O O . LEU B 1 176 ? 26.033 39.785 144.925 1.00 17.99 176 LEU B O 1
ATOM 5416 N N . LYS B 1 177 ? 24.321 39.757 143.481 1.00 18.06 177 LYS B N 1
ATOM 5417 C CA . LYS B 1 177 ? 23.642 40.890 144.084 1.00 17.81 177 LYS B CA 1
ATOM 5418 C C . LYS B 1 177 ? 22.146 40.674 143.932 1.00 20.15 177 LYS B C 1
ATOM 5419 O O . LYS B 1 177 ? 21.683 40.346 142.839 1.00 20.89 177 LYS B O 1
ATOM 5425 N N . ARG B 1 178 ? 21.405 40.816 145.027 1.00 22.46 178 ARG B N 1
ATOM 5426 C CA . ARG B 1 178 ? 19.958 40.626 144.999 1.00 21.26 178 ARG B CA 1
ATOM 5427 C C . ARG B 1 178 ? 19.300 41.818 144.334 1.00 20.93 178 ARG B C 1
ATOM 5428 O O . ARG B 1 178 ? 19.753 42.951 144.477 1.00 24.19 178 ARG B O 1
ATOM 5436 N N . LEU B 1 179 ? 18.245 41.573 143.581 1.00 21.74 179 LEU B N 1
ATOM 5437 C CA . LEU B 1 179 ? 17.524 42.666 142.945 1.00 23.62 179 LEU B CA 1
ATOM 5438 C C . LEU B 1 179 ? 16.472 43.174 143.911 1.00 24.42 179 LEU B C 1
ATOM 5439 O O . LEU B 1 179 ? 15.502 42.474 144.198 1.00 24.31 179 LEU B O 1
ATOM 5444 N N . HIS B 1 180 ? 16.655 44.390 144.388 1.00 26.98 180 HIS B N 1
ATOM 5445 C CA . HIS B 1 180 ? 15.656 45.021 145.227 1.00 24.93 180 HIS B CA 1
ATOM 5446 C C . HIS B 1 180 ? 14.339 45.194 144.480 1.00 27.85 180 HIS B C 1
ATOM 5447 O O . HIS B 1 180 ? 14.328 45.594 143.312 1.00 29.21 180 HIS B O 1
ATOM 5454 N N . PRO B 1 181 ? 13.214 44.948 145.139 1.00 34.14 181 PRO B N 1
ATOM 5455 C CA . PRO B 1 181 ? 11.923 45.023 144.441 1.00 30.49 181 PRO B CA 1
ATOM 5456 C C . PRO B 1 181 ? 11.642 46.344 143.765 1.00 26.19 181 PRO B C 1
ATOM 5457 O O . PRO B 1 181 ? 11.022 46.348 142.703 1.00 29.02 181 PRO B O 1
ATOM 5461 N N . THR B 1 182 ? 12.056 47.464 144.338 1.00 28.34 182 THR B N 1
ATOM 5462 C CA . THR B 1 182 ? 11.756 48.752 143.740 1.00 27.61 182 THR B CA 1
ATOM 5463 C C . THR B 1 182 ? 12.974 49.609 143.459 1.00 29.12 182 THR B C 1
ATOM 5464 O O . THR B 1 182 ? 12.891 50.479 142.593 1.00 31.81 182 THR B O 1
ATOM 5468 N N . LYS B 1 183 ? 14.086 49.413 144.167 1.00 33.54 183 LYS B N 1
ATOM 5469 C CA . LYS B 1 183 ? 15.299 50.168 143.891 1.00 30.82 183 LYS B CA 1
ATOM 5470 C C . LYS B 1 183 ? 16.116 49.634 142.715 1.00 31.29 183 LYS B C 1
ATOM 5471 O O . LYS B 1 183 ? 16.932 50.380 142.173 1.00 30.78 183 LYS B O 1
ATOM 5477 N N . ASP B 1 184 ? 15.930 48.383 142.305 1.00 29.04 184 ASP B N 1
ATOM 5478 C CA . ASP B 1 184 ? 16.642 47.814 141.172 1.00 29.76 184 ASP B CA 1
ATOM 5479 C C . ASP B 1 184 ? 15.639 47.332 140.133 1.00 30.98 184 ASP B C 1
ATOM 5480 O O . ASP B 1 184 ? 14.595 46.782 140.480 1.00 32.05 184 ASP B O 1
ATOM 5485 N N . LYS B 1 185 ? 15.958 47.538 138.861 1.00 30.39 185 LYS B N 1
ATOM 5486 C CA . LYS B 1 185 ? 15.134 47.115 137.736 1.00 31.70 185 LYS B CA 1
ATOM 5487 C C . LYS B 1 185 ? 15.612 45.784 137.176 1.00 29.84 185 LYS B C 1
ATOM 5488 O O . LYS B 1 185 ? 16.735 45.349 137.417 1.00 30.74 185 LYS B O 1
ATOM 5494 N N . LEU B 1 186 ? 14.746 45.146 136.403 1.00 32.85 186 LEU B N 1
ATOM 5495 C CA . LEU B 1 186 ? 15.133 43.918 135.723 1.00 30.52 186 LEU B CA 1
ATOM 5496 C C . LEU B 1 186 ? 16.224 44.214 134.697 1.00 30.51 186 LEU B C 1
ATOM 5497 O O . LEU B 1 186 ? 16.187 45.248 134.032 1.00 36.39 186 LEU B O 1
ATOM 5502 N N . PRO B 1 187 ? 17.216 43.334 134.551 1.00 31.32 187 PRO B N 1
ATOM 5503 C CA . PRO B 1 187 ? 18.296 43.626 133.597 1.00 28.64 187 PRO B CA 1
ATOM 5504 C C . PRO B 1 187 ? 17.835 43.562 132.159 1.00 28.52 187 PRO B C 1
ATOM 5505 O O . PRO B 1 187 ? 18.225 44.395 131.337 1.00 28.45 187 PRO B O 1
ATOM 5509 N N . PHE B 1 188 ? 17.006 42.592 131.832 1.00 26.10 188 PHE B N 1
ATOM 5510 C CA . PHE B 1 188 ? 16.626 42.378 130.455 1.00 29.65 188 PHE B CA 1
ATOM 5511 C C . PHE B 1 188 ? 15.336 41.580 130.447 1.00 32.63 188 PHE B C 1
ATOM 5512 O O . PHE B 1 188 ? 14.817 41.187 131.491 1.00 32.34 188 PHE B O 1
ATOM 5520 N N . SER B 1 189 ? 14.829 41.331 129.258 1.00 33.54 189 SER B N 1
ATOM 5521 C CA . SER B 1 189 ? 13.597 40.589 129.114 1.00 34.47 189 SER B CA 1
ATOM 5522 C C . SER B 1 189 ? 13.876 39.102 128.987 1.00 33.80 189 SER B C 1
ATOM 5523 O O . SER B 1 189 ? 14.939 38.675 128.543 1.00 33.40 189 SER B O 1
ATOM 5526 N N . VAL B 1 190 ? 12.916 38.312 129.414 1.00 35.43 190 VAL B N 1
ATOM 5527 C CA . VAL B 1 190 ? 12.907 36.891 129.137 1.00 37.53 190 VAL B CA 1
ATOM 5528 C C . VAL B 1 190 ? 11.484 36.566 128.732 1.00 41.03 190 VAL B C 1
ATOM 5529 O O . VAL B 1 190 ? 10.541 37.048 129.366 1.00 44.23 190 VAL B O 1
ATOM 5533 N N . GLU B 1 191 ? 11.327 35.813 127.647 1.00 42.52 191 GLU B N 1
ATOM 5534 C CA . GLU B 1 191 ? 9.998 35.472 127.156 1.00 45.58 191 GLU B CA 1
ATOM 5535 C C . GLU B 1 191 ? 9.152 34.904 128.284 1.00 43.26 191 GLU B C 1
ATOM 5536 O O . GLU B 1 191 ? 9.531 33.914 128.910 1.00 44.60 191 GLU B O 1
ATOM 5542 N N . SER B 1 192 ? 8.009 35.538 128.547 1.00 43.74 192 SER B N 1
ATOM 5543 C CA . SER B 1 192 ? 7.194 35.132 129.683 1.00 43.49 192 SER B CA 1
ATOM 5544 C C . SER B 1 192 ? 6.831 33.662 129.616 1.00 42.98 192 SER B C 1
ATOM 5545 O O . SER B 1 192 ? 6.738 33.005 130.657 1.00 40.97 192 SER B O 1
ATOM 5548 N N . LYS B 1 193 ? 6.618 33.128 128.412 1.00 44.43 193 LYS B N 1
ATOM 5549 C CA . LYS B 1 193 ? 6.393 31.695 128.269 1.00 44.22 193 LYS B CA 1
ATOM 5550 C C . LYS B 1 193 ? 7.499 30.912 128.938 1.00 41.15 193 LYS B C 1
ATOM 5551 O O . LYS B 1 193 ? 7.243 29.992 129.719 1.00 42.02 193 LYS B O 1
ATOM 5557 N N . VAL B 1 194 ? 8.742 31.261 128.612 1.00 41.21 194 VAL B N 1
ATOM 5558 C CA . VAL B 1 194 ? 9.894 30.579 129.183 1.00 40.14 194 VAL B CA 1
ATOM 5559 C C . VAL B 1 194 ? 9.940 30.777 130.688 1.00 37.98 194 VAL B C 1
ATOM 5560 O O . VAL B 1 194 ? 10.273 29.857 131.438 1.00 36.30 194 VAL B O 1
ATOM 5564 N N . VAL B 1 195 ? 9.596 31.973 131.154 1.00 36.87 195 VAL B N 1
ATOM 5565 C CA . VAL B 1 195 ? 9.657 32.246 132.581 1.00 37.51 195 VAL B CA 1
ATOM 5566 C C . VAL B 1 195 ? 8.661 31.377 133.325 1.00 37.44 195 VAL B C 1
ATOM 5567 O O . VAL B 1 195 ? 8.958 30.854 134.404 1.00 34.72 195 VAL B O 1
ATOM 5571 N N . LYS B 1 196 ? 7.469 31.199 132.756 1.00 37.03 196 LYS B N 1
ATOM 5572 C CA . LYS B 1 196 ? 6.454 30.383 133.399 1.00 36.19 196 LYS B CA 1
ATOM 5573 C C . LYS B 1 196 ? 6.809 28.907 133.313 1.00 35.51 196 LYS B C 1
ATOM 5574 O O . LYS B 1 196 ? 6.617 28.160 134.274 1.00 35.51 196 LYS B O 1
ATOM 5580 N N . LYS B 1 197 ? 7.351 28.463 132.189 1.00 34.85 197 LYS B N 1
ATOM 5581 C CA . LYS B 1 197 ? 7.722 27.059 132.123 1.00 36.89 197 LYS B CA 1
ATOM 5582 C C . LYS B 1 197 ? 8.859 26.753 133.089 1.00 42.11 197 LYS B C 1
ATOM 5583 O O . LYS B 1 197 ? 8.861 25.709 133.753 1.00 40.43 197 LYS B O 1
ATOM 5589 N N . LEU B 1 198 ? 9.806 27.678 133.213 1.00 36.72 198 LEU B N 1
ATOM 5590 C CA . LEU B 1 198 ? 10.973 27.482 134.053 1.00 34.55 198 LEU B CA 1
ATOM 5591 C C . LEU B 1 198 ? 10.644 27.603 135.531 1.00 36.18 198 LEU B C 1
ATOM 5592 O O . LEU B 1 198 ? 11.105 26.801 136.348 1.00 33.74 198 LEU B O 1
ATOM 5597 N N . THR B 1 199 ? 9.871 28.603 135.901 1.00 35.09 199 THR B N 1
ATOM 5598 C CA . THR B 1 199 ? 9.793 28.997 137.288 1.00 32.15 199 THR B CA 1
ATOM 5599 C C . THR B 1 199 ? 8.428 28.799 137.892 1.00 35.31 199 THR B C 1
ATOM 5600 O O . THR B 1 199 ? 8.299 28.912 139.116 1.00 32.51 199 THR B O 1
ATOM 5604 N N . ALA B 1 200 ? 7.413 28.553 137.065 1.00 34.19 200 ALA B N 1
ATOM 5605 C CA . ALA B 1 200 ? 6.015 28.454 137.451 1.00 32.72 200 ALA B CA 1
ATOM 5606 C C . ALA B 1 200 ? 5.438 29.793 137.853 1.00 32.92 200 ALA B C 1
ATOM 5607 O O . ALA B 1 200 ? 4.355 29.834 138.420 1.00 38.90 200 ALA B O 1
ATOM 5609 N N . THR B 1 201 ? 6.134 30.887 137.585 1.00 33.46 201 THR B N 1
ATOM 5610 C CA . THR B 1 201 ? 5.687 32.205 138.002 1.00 33.15 201 THR B CA 1
ATOM 5611 C C . THR B 1 201 ? 6.206 33.217 136.981 1.00 33.13 201 THR B C 1
ATOM 5612 O O . THR B 1 201 ? 6.540 32.863 135.848 1.00 32.28 201 THR B O 1
ATOM 5616 N N . THR B 1 202 ? 6.248 34.482 137.365 1.00 36.04 202 THR B N 1
ATOM 5617 C CA . THR B 1 202 ? 6.619 35.560 136.465 1.00 36.49 202 THR B CA 1
ATOM 5618 C C . THR B 1 202 ? 7.827 36.310 137.011 1.00 34.73 202 THR B C 1
ATOM 5619 O O . THR B 1 202 ? 8.113 36.290 138.215 1.00 30.65 202 THR B O 1
ATOM 5623 N N . LEU B 1 203 ? 8.537 36.977 136.104 1.00 31.10 203 LEU B N 1
ATOM 5624 C CA . LEU B 1 203 ? 9.640 37.822 136.532 1.00 31.01 203 LEU B CA 1
ATOM 5625 C C . LEU B 1 203 ? 9.176 38.840 137.556 1.00 31.61 203 LEU B C 1
ATOM 5626 O O . LEU B 1 203 ? 9.866 39.079 138.543 1.00 29.36 203 LEU B O 1
ATOM 5631 N N . GLU B 1 204 ? 8.006 39.447 137.340 1.00 32.41 204 GLU B N 1
ATOM 5632 C CA . GLU B 1 204 ? 7.552 40.523 138.215 1.00 30.20 204 GLU B CA 1
ATOM 5633 C C . GLU B 1 204 ? 7.227 39.996 139.602 1.00 28.20 204 GLU B C 1
ATOM 5634 O O . GLU B 1 204 ? 7.428 40.686 140.606 1.00 28.16 204 GLU B O 1
ATOM 5640 N N . ALA B 1 205 ? 6.744 38.767 139.674 1.00 29.20 205 ALA B N 1
ATOM 5641 C CA . ALA B 1 205 ? 6.417 38.191 140.965 1.00 28.54 205 ALA B CA 1
ATOM 5642 C C . ALA B 1 205 ? 7.684 37.873 141.746 1.00 27.41 205 ALA B C 1
ATOM 5643 O O . ALA B 1 205 ? 7.786 38.196 142.937 1.00 30.52 205 ALA B O 1
ATOM 5645 N N . LEU B 1 206 ? 8.665 37.252 141.078 1.00 27.67 206 LEU B N 1
ATOM 5646 C CA . LEU B 1 206 ? 9.972 37.005 141.682 1.00 25.02 206 LEU B CA 1
ATOM 5647 C C . LEU B 1 206 ? 10.648 38.300 142.098 1.00 23.75 206 LEU B C 1
ATOM 5648 O O . LEU B 1 206 ? 11.166 38.410 143.209 1.00 27.65 206 LEU B O 1
ATOM 5653 N N . HIS B 1 207 ? 10.642 39.295 141.228 1.00 23.02 207 HIS B N 1
ATOM 5654 C CA . HIS B 1 207 ? 11.210 40.588 141.565 1.00 24.97 207 HIS B CA 1
ATOM 5655 C C . HIS B 1 207 ? 10.559 41.177 142.814 1.00 28.11 207 HIS B C 1
ATOM 5656 O O . HIS B 1 207 ? 11.249 41.651 143.728 1.00 23.85 207 HIS B O 1
ATOM 5663 N N . LYS B 1 208 ? 9.222 41.174 142.865 1.00 27.43 208 LYS B N 1
ATOM 5664 C CA . LYS B 1 208 ? 8.531 41.778 143.998 1.00 24.89 208 LYS B CA 1
ATOM 5665 C C . LYS B 1 208 ? 8.774 40.991 145.273 1.00 24.49 208 LYS B C 1
ATOM 5666 O O . LYS B 1 208 ? 8.861 41.567 146.357 1.00 22.51 208 LYS B O 1
ATOM 5672 N N . GLY B 1 209 ? 8.904 39.691 145.164 1.00 24.57 209 GLY B N 1
ATOM 5673 C CA . GLY B 1 209 ? 9.139 38.926 146.360 1.00 24.95 209 GLY B CA 1
ATOM 5674 C C . GLY B 1 209 ? 10.580 38.764 146.773 1.00 23.97 209 GLY B C 1
ATOM 5675 O O . GLY B 1 209 ? 10.860 37.892 147.593 1.00 22.68 209 GLY B O 1
ATOM 5676 N N . GLY B 1 210 ? 11.493 39.563 146.231 1.00 24.10 210 GLY B N 1
ATOM 5677 C CA . GLY B 1 210 ? 12.900 39.530 146.582 1.00 22.67 210 GLY B CA 1
ATOM 5678 C C . GLY B 1 210 ? 13.628 38.260 146.205 1.00 22.79 210 GLY B C 1
ATOM 5679 O O . GLY B 1 210 ? 14.507 37.821 146.943 1.00 28.89 210 GLY B O 1
ATOM 5680 N N . ARG B 1 211 ? 13.292 37.657 145.075 1.00 23.32 211 ARG B N 1
ATOM 5681 C CA . ARG B 1 211 ? 13.864 36.370 144.715 1.00 23.80 211 ARG B CA 1
ATOM 5682 C C . ARG B 1 211 ? 14.721 36.409 143.460 1.00 21.94 211 ARG B C 1
ATOM 5683 O O . ARG B 1 211 ? 15.113 35.352 142.981 1.00 24.57 211 ARG B O 1
ATOM 5691 N N . LEU B 1 212 ? 15.021 37.576 142.908 1.00 20.07 212 LEU B N 1
ATOM 5692 C CA . LEU B 1 212 ? 15.834 37.673 141.706 1.00 18.66 212 LEU B CA 1
ATOM 5693 C C . LEU B 1 212 ? 17.219 38.173 142.066 1.00 20.76 212 LEU B C 1
ATOM 5694 O O . LEU B 1 212 ? 17.356 39.167 142.788 1.00 21.29 212 LEU B O 1
ATOM 5699 N N . PHE B 1 213 ? 18.239 37.479 141.569 1.00 20.22 213 PHE B N 1
ATOM 5700 C CA . PHE B 1 213 ? 19.627 37.830 141.828 1.00 19.24 213 PHE B CA 1
ATOM 5701 C C . PHE B 1 213 ? 20.367 37.981 140.506 1.00 20.25 213 PHE B C 1
ATOM 5702 O O . PHE B 1 213 ? 20.033 37.324 139.514 1.00 20.40 213 PHE B O 1
ATOM 5710 N N . LEU B 1 214 ? 21.387 38.836 140.503 1.00 17.20 214 LEU B N 1
ATOM 5711 C CA . LEU B 1 214 ? 22.084 39.182 139.275 1.00 16.78 214 LEU B CA 1
ATOM 5712 C C . LEU B 1 214 ? 23.596 39.185 139.453 1.00 17.97 214 LEU B C 1
ATOM 5713 O O . LEU B 1 214 ? 24.111 39.702 140.442 1.00 17.43 214 LEU B O 1
ATOM 5718 N N . VAL B 1 215 ? 24.300 38.625 138.473 1.00 15.34 215 VAL B N 1
ATOM 5719 C CA . VAL B 1 215 ? 25.718 38.857 138.273 1.00 13.23 215 VAL B CA 1
ATOM 5720 C C . VAL B 1 215 ? 25.897 39.619 136.969 1.00 13.35 215 VAL B C 1
ATOM 5721 O O . VAL B 1 215 ? 25.597 39.099 135.896 1.00 14.39 215 VAL B O 1
ATOM 5725 N N . ASP B 1 216 ? 26.404 40.827 137.048 1.00 15.29 216 ASP B N 1
ATOM 5726 C CA . ASP B 1 216 ? 26.546 41.688 135.878 1.00 14.77 216 ASP B CA 1
ATOM 5727 C C . ASP B 1 216 ? 28.017 41.788 135.474 1.00 15.16 216 ASP B C 1
ATOM 5728 O O . ASP B 1 216 ? 28.805 42.438 136.153 1.00 16.20 216 ASP B O 1
ATOM 5733 N N . HIS B 1 217 ? 28.390 41.176 134.355 1.00 14.32 217 HIS B N 1
ATOM 5734 C CA . HIS B 1 217 ? 29.738 41.323 133.823 1.00 15.77 217 HIS B CA 1
ATOM 5735 C C . HIS B 1 217 ? 29.784 42.186 132.558 1.00 15.70 217 HIS B C 1
ATOM 5736 O O . HIS B 1 217 ? 30.795 42.202 131.857 1.00 16.90 217 HIS B O 1
ATOM 5743 N N . SER B 1 218 ? 28.733 42.938 132.269 1.00 14.66 218 SER B N 1
ATOM 5744 C CA . SER B 1 218 ? 28.711 43.663 131.018 1.00 17.19 218 SER B CA 1
ATOM 5745 C C . SER B 1 218 ? 29.712 44.810 130.972 1.00 18.18 218 SER B C 1
ATOM 5746 O O . SER B 1 218 ? 29.869 45.435 129.920 1.00 22.49 218 SER B O 1
ATOM 5749 N N . TYR B 1 219 ? 30.410 45.098 132.058 1.00 14.80 219 TYR B N 1
ATOM 5750 C CA . TYR B 1 219 ? 31.434 46.122 131.965 1.00 15.85 219 TYR B CA 1
ATOM 5751 C C . TYR B 1 219 ? 32.573 45.666 131.058 1.00 17.67 219 TYR B C 1
ATOM 5752 O O . TYR B 1 219 ? 33.254 46.495 130.450 1.00 16.12 219 TYR B O 1
ATOM 5761 N N . GLN B 1 220 ? 32.768 44.360 130.925 1.00 14.49 220 GLN B N 1
ATOM 5762 C CA . GLN B 1 220 ? 33.853 43.849 130.117 1.00 15.34 220 GLN B CA 1
ATOM 5763 C C . GLN B 1 220 ? 33.626 44.046 128.617 1.00 15.62 220 GLN B C 1
ATOM 5764 O O . GLN B 1 220 ? 34.539 43.768 127.830 1.00 18.01 220 GLN B O 1
ATOM 5770 N N . LYS B 1 221 ? 32.456 44.539 128.204 1.00 17.92 221 LYS B N 1
ATOM 5771 C CA . LYS B 1 221 ? 32.260 44.879 126.802 1.00 19.07 221 LYS B CA 1
ATOM 5772 C C . LYS B 1 221 ? 33.144 46.057 126.370 1.00 17.22 221 LYS B C 1
ATOM 5773 O O . LYS B 1 221 ? 33.367 46.260 125.174 1.00 22.31 221 LYS B O 1
ATOM 5779 N N . LYS B 1 222 ? 33.696 46.797 127.322 1.00 16.73 222 LYS B N 1
ATOM 5780 C CA . LYS B 1 222 ? 34.678 47.837 127.057 1.00 14.23 222 LYS B CA 1
ATOM 5781 C C . LYS B 1 222 ? 35.983 47.299 126.462 1.00 15.33 222 LYS B C 1
ATOM 5782 O O . LYS B 1 222 ? 36.748 48.068 125.873 1.00 18.24 222 LYS B O 1
ATOM 5788 N N . TYR B 1 223 ? 36.267 46.012 126.611 1.00 15.76 223 TYR B N 1
ATOM 5789 C CA . TYR B 1 223 ? 37.574 45.453 126.293 1.00 15.27 223 TYR B CA 1
ATOM 5790 C C . TYR B 1 223 ? 37.491 44.646 125.006 1.00 15.23 223 TYR B C 1
ATOM 5791 O O . TYR B 1 223 ? 36.432 44.131 124.640 1.00 14.14 223 TYR B O 1
ATOM 5800 N N . THR B 1 224 ? 38.625 44.555 124.315 1.00 14.97 224 THR B N 1
ATOM 5801 C CA . THR B 1 224 ? 38.705 43.876 123.038 1.00 15.43 224 THR B CA 1
ATOM 5802 C C . THR B 1 224 ? 39.635 42.687 123.167 1.00 13.92 224 THR B C 1
ATOM 5803 O O . THR B 1 224 ? 40.795 42.866 123.542 1.00 14.81 224 THR B O 1
ATOM 5807 N N . PRO B 1 225 ? 39.187 41.477 122.870 1.00 15.38 225 PRO B N 1
ATOM 5808 C CA . PRO B 1 225 ? 40.024 40.297 123.093 1.00 14.41 225 PRO B CA 1
ATOM 5809 C C . PRO B 1 225 ? 41.251 40.285 122.204 1.00 17.56 225 PRO B C 1
ATOM 5810 O O . PRO B 1 225 ? 41.307 40.958 121.176 1.00 24.78 225 PRO B O 1
ATOM 5814 N N . GLN B 1 226 ? 42.255 39.515 122.633 1.00 17.88 226 GLN B N 1
ATOM 5815 C CA . GLN B 1 226 ? 43.449 39.300 121.825 1.00 16.12 226 GLN B CA 1
ATOM 5816 C C . GLN B 1 226 ? 43.061 38.658 120.506 1.00 20.37 226 GLN B C 1
ATOM 5817 O O . GLN B 1 226 ? 42.061 37.934 120.431 1.00 23.30 226 GLN B O 1
ATOM 5823 N N . PRO B 1 227 ? 43.850 38.880 119.464 1.00 22.11 227 PRO B N 1
ATOM 5824 C CA . PRO B 1 227 ? 43.531 38.291 118.165 1.00 19.29 227 PRO B CA 1
ATOM 5825 C C . PRO B 1 227 ? 43.435 36.783 118.272 1.00 18.19 227 PRO B C 1
ATOM 5826 O O . PRO B 1 227 ? 44.278 36.139 118.885 1.00 21.02 227 PRO B O 1
ATOM 5830 N N . GLY B 1 228 ? 42.380 36.228 117.703 1.00 18.47 228 GLY B N 1
ATOM 5831 C CA . GLY B 1 228 ? 42.163 34.806 117.771 1.00 17.82 228 GLY B CA 1
ATOM 5832 C C . GLY B 1 228 ? 41.432 34.339 119.008 1.00 20.55 228 GLY B C 1
ATOM 5833 O O . GLY B 1 228 ? 41.215 33.140 119.163 1.00 21.46 228 GLY B O 1
ATOM 5834 N N . ARG B 1 229 ? 41.044 35.244 119.893 1.00 20.12 229 ARG B N 1
ATOM 5835 C CA . ARG B 1 229 ? 40.283 34.892 121.073 1.00 20.41 229 ARG B CA 1
ATOM 5836 C C . ARG B 1 229 ? 39.070 35.805 121.169 1.00 20.74 229 ARG B C 1
ATOM 5837 O O . ARG B 1 229 ? 39.039 36.885 120.582 1.00 18.81 229 ARG B O 1
ATOM 5845 N N . TYR B 1 230 ? 38.041 35.326 121.871 1.00 21.05 230 TYR B N 1
ATOM 5846 C CA . TYR B 1 230 ? 36.728 35.962 121.874 1.00 19.58 230 TYR B CA 1
ATOM 5847 C C . TYR B 1 230 ? 36.188 35.983 123.296 1.00 18.00 230 TYR B C 1
ATOM 5848 O O . TYR B 1 230 ? 36.712 35.309 124.179 1.00 19.59 230 TYR B O 1
ATOM 5857 N N . ALA B 1 231 ? 35.150 36.789 123.523 1.00 19.63 231 ALA B N 1
ATOM 5858 C CA . ALA B 1 231 ? 34.636 36.994 124.878 1.00 19.41 231 ALA B CA 1
ATOM 5859 C C . ALA B 1 231 ? 33.258 37.619 124.827 1.00 19.57 231 ALA B C 1
ATOM 5860 O O . ALA B 1 231 ? 32.960 38.414 123.938 1.00 25.43 231 ALA B O 1
ATOM 5862 N N . ALA B 1 232 ? 32.445 37.300 125.826 1.00 18.28 232 ALA B N 1
ATOM 5863 C CA . ALA B 1 232 ? 31.149 37.932 125.997 1.00 18.91 232 ALA B CA 1
ATOM 5864 C C . ALA B 1 232 ? 31.230 38.999 127.081 1.00 15.87 232 ALA B C 1
ATOM 5865 O O . ALA B 1 232 ? 32.284 39.276 127.635 1.00 17.63 232 ALA B O 1
ATOM 5867 N N . ALA B 1 233 ? 30.096 39.624 127.372 1.00 18.75 233 ALA B N 1
ATOM 5868 C CA . ALA B 1 233 ? 29.974 40.553 128.491 1.00 16.57 233 ALA B CA 1
ATOM 5869 C C . ALA B 1 233 ? 28.743 40.175 129.303 1.00 16.37 233 ALA B C 1
ATOM 5870 O O . ALA B 1 233 ? 27.803 40.948 129.429 1.00 18.94 233 ALA B O 1
ATOM 5872 N N . CYS B 1 234 ? 28.756 38.977 129.872 1.00 14.52 234 CYS B N 1
ATOM 5873 C CA . CYS B 1 234 ? 27.515 38.316 130.243 1.00 16.83 234 CYS B CA 1
ATOM 5874 C C . CYS B 1 234 ? 26.811 38.981 131.421 1.00 19.33 234 CYS B C 1
ATOM 5875 O O . CYS B 1 234 ? 27.433 39.505 132.345 1.00 18.27 234 CYS B O 1
ATOM 5878 N N . GLN B 1 235 ? 25.495 38.888 131.415 1.00 16.38 235 GLN B N 1
ATOM 5879 C CA . GLN B 1 235 ? 24.718 39.093 132.623 1.00 16.74 235 GLN B CA 1
ATOM 5880 C C . GLN B 1 235 ? 23.991 37.795 132.933 1.00 17.80 235 GLN B C 1
ATOM 5881 O O . GLN B 1 235 ? 23.318 37.244 132.070 1.00 19.23 235 GLN B O 1
ATOM 5887 N N . GLY B 1 236 ? 24.142 37.298 134.154 1.00 18.09 236 GLY B N 1
ATOM 5888 C CA . GLY B 1 236 ? 23.430 36.120 134.607 1.00 18.11 236 GLY B CA 1
ATOM 5889 C C . GLY B 1 236 ? 22.289 36.507 135.533 1.00 18.50 236 GLY B C 1
ATOM 5890 O O . GLY B 1 236 ? 22.490 37.237 136.496 1.00 18.39 236 GLY B O 1
ATOM 5891 N N . LEU B 1 237 ? 21.099 36.007 135.231 1.00 17.10 237 LEU B N 1
ATOM 5892 C CA . LEU B 1 237 ? 19.949 36.208 136.102 1.00 17.78 237 LEU B CA 1
ATOM 5893 C C . LEU B 1 237 ? 19.646 34.902 136.823 1.00 19.40 237 LEU B C 1
ATOM 5894 O O . LEU B 1 237 ? 19.422 33.882 136.177 1.00 19.45 237 LEU B O 1
ATOM 5899 N N . PHE B 1 238 ? 19.671 34.926 138.157 1.00 20.12 238 PHE B N 1
ATOM 5900 C CA . PHE B 1 238 ? 19.383 33.757 138.977 1.00 17.84 238 PHE B CA 1
ATOM 5901 C C . PHE B 1 238 ? 18.208 34.048 139.897 1.00 20.92 238 PHE B C 1
ATOM 5902 O O . PHE B 1 238 ? 17.915 35.200 140.213 1.00 21.49 238 PHE B O 1
ATOM 5910 N N . TYR B 1 239 ? 17.545 32.991 140.357 1.00 21.41 239 TYR B N 1
ATOM 5911 C CA . TYR B 1 239 ? 16.394 33.159 141.238 1.00 22.38 239 TYR B CA 1
ATOM 5912 C C . TYR B 1 239 ? 16.383 32.102 142.336 1.00 22.17 239 TYR B C 1
ATOM 5913 O O . TYR B 1 239 ? 16.889 30.996 142.169 1.00 23.75 239 TYR B O 1
ATOM 5922 N N . LEU B 1 240 ? 15.817 32.460 143.476 1.00 22.57 240 LEU B N 1
ATOM 5923 C CA . LEU B 1 240 ? 15.639 31.515 144.570 1.00 25.03 240 LEU B CA 1
ATOM 5924 C C . LEU B 1 240 ? 14.310 30.789 144.384 1.00 28.51 240 LEU B C 1
ATOM 5925 O O . LEU B 1 240 ? 13.258 31.302 144.768 1.00 26.90 240 LEU B O 1
ATOM 5930 N N . ASP B 1 241 ? 14.368 29.581 143.804 1.00 28.01 241 ASP B N 1
ATOM 5931 C CA . ASP B 1 241 ? 13.180 28.786 143.497 1.00 28.95 241 ASP B CA 1
ATOM 5932 C C . ASP B 1 241 ? 12.437 28.400 144.767 1.00 31.45 241 ASP B C 1
ATOM 5933 O O . ASP B 1 241 ? 12.958 27.649 145.591 1.00 32.11 241 ASP B O 1
ATOM 5938 N N . ALA B 1 242 ? 11.198 28.883 144.901 1.00 32.18 242 ALA B N 1
ATOM 5939 C CA . ALA B 1 242 ? 10.404 28.594 146.093 1.00 34.49 242 ALA B CA 1
ATOM 5940 C C . ALA B 1 242 ? 9.919 27.156 146.131 1.00 35.57 242 ALA B C 1
ATOM 5941 O O . ALA B 1 242 ? 9.665 26.620 147.215 1.00 38.32 242 ALA B O 1
ATOM 5943 N N . ARG B 1 243 ? 9.741 26.533 144.970 1.00 35.48 243 ARG B N 1
ATOM 5944 C CA . ARG B 1 243 ? 9.279 25.157 144.935 1.00 34.53 243 ARG B CA 1
ATOM 5945 C C . ARG B 1 243 ? 10.285 24.240 145.606 1.00 36.03 243 ARG B C 1
ATOM 5946 O O . ARG B 1 243 ? 9.960 23.526 146.555 1.00 40.34 243 ARG B O 1
ATOM 5954 N N . SER B 1 244 ? 11.521 24.255 145.130 1.00 40.91 244 SER B N 1
ATOM 5955 C CA . SER B 1 244 ? 12.536 23.334 145.603 1.00 35.65 244 SER B CA 1
ATOM 5956 C C . SER B 1 244 ? 13.448 23.935 146.647 1.00 36.86 244 SER B C 1
ATOM 5957 O O . SER B 1 244 ? 14.302 23.221 147.163 1.00 42.91 244 SER B O 1
ATOM 5960 N N . ASN B 1 245 ? 13.308 25.225 146.953 1.00 37.06 245 ASN B N 1
ATOM 5961 C CA . ASN B 1 245 ? 14.192 25.919 147.897 1.00 37.44 245 ASN B CA 1
ATOM 5962 C C . ASN B 1 245 ? 15.661 25.799 147.482 1.00 34.44 245 ASN B C 1
ATOM 5963 O O . ASN B 1 245 ? 16.537 25.477 148.286 1.00 32.51 245 ASN B O 1
ATOM 5968 N N . GLN B 1 246 ? 15.921 26.061 146.207 1.00 31.27 246 GLN B N 1
ATOM 5969 C CA . GLN B 1 246 ? 17.256 26.011 145.642 1.00 28.27 246 GLN B CA 1
ATOM 5970 C C . GLN B 1 246 ? 17.536 27.303 144.898 1.00 27.11 246 GLN B C 1
ATOM 5971 O O . GLN B 1 246 ? 16.640 27.900 144.311 1.00 26.85 246 GLN B O 1
ATOM 5977 N N . PHE B 1 247 ? 18.789 27.733 144.938 1.00 24.12 247 PHE B N 1
ATOM 5978 C CA . PHE B 1 247 ? 19.244 28.855 144.137 1.00 19.96 247 PHE B CA 1
ATOM 5979 C C . PHE B 1 247 ? 19.593 28.328 142.753 1.00 22.05 247 PHE B C 1
ATOM 5980 O O . PHE B 1 247 ? 20.431 27.431 142.628 1.00 21.11 247 PHE B O 1
ATOM 5988 N N . LEU B 1 248 ? 18.941 28.868 141.718 1.00 22.00 248 LEU B N 1
ATOM 5989 C CA . LEU B 1 248 ? 18.973 28.312 140.370 1.00 22.30 248 LEU B CA 1
ATOM 5990 C C . LEU B 1 248 ? 19.210 29.373 139.306 1.00 23.21 248 LEU B C 1
ATOM 5991 O O . LEU B 1 248 ? 18.837 30.537 139.475 1.00 23.15 248 LEU B O 1
ATOM 5996 N N . PRO B 1 249 ? 19.802 28.988 138.184 1.00 23.76 249 PRO B N 1
ATOM 5997 C CA . PRO B 1 249 ? 19.959 29.925 137.076 1.00 22.03 249 PRO B CA 1
ATOM 5998 C C . PRO B 1 249 ? 18.673 30.122 136.296 1.00 22.81 249 PRO B C 1
ATOM 5999 O O . PRO B 1 249 ? 17.892 29.195 136.090 1.00 33.49 249 PRO B O 1
ATOM 6003 N N . LEU B 1 250 ? 18.470 31.347 135.829 1.00 22.68 250 LEU B N 1
ATOM 6004 C CA . LEU B 1 250 ? 17.322 31.642 134.989 1.00 23.00 250 LEU B CA 1
ATOM 6005 C C . LEU B 1 250 ? 17.705 32.011 133.564 1.00 25.40 250 LEU B C 1
ATOM 6006 O O . LEU B 1 250 ? 17.147 31.441 132.621 1.00 30.06 250 LEU B O 1
ATOM 6011 N N . ALA B 1 251 ? 18.634 32.947 133.371 1.00 21.67 251 ALA B N 1
ATOM 6012 C CA . ALA B 1 251 ? 18.931 33.459 132.044 1.00 22.60 251 ALA B CA 1
ATOM 6013 C C . ALA B 1 251 ? 20.355 33.990 132.001 1.00 21.11 251 ALA B C 1
ATOM 6014 O O . ALA B 1 251 ? 20.893 34.430 133.016 1.00 21.76 251 ALA B O 1
ATOM 6016 N N . ILE B 1 252 ? 20.952 33.950 130.813 1.00 20.52 252 ILE B N 1
ATOM 6017 C CA . ILE B 1 252 ? 22.261 34.537 130.543 1.00 21.71 252 ILE B CA 1
ATOM 6018 C C . ILE B 1 252 ? 22.178 35.331 129.252 1.00 22.87 252 ILE B C 1
ATOM 6019 O O . ILE B 1 252 ? 21.713 34.816 128.234 1.00 22.86 252 ILE B O 1
ATOM 6024 N N . LYS B 1 253 ? 22.644 36.569 129.288 1.00 20.47 253 LYS B N 1
ATOM 6025 C CA . LYS B 1 253 ? 22.648 37.442 128.132 1.00 19.59 253 LYS B CA 1
ATOM 6026 C C . LYS B 1 253 ? 24.086 37.874 127.865 1.00 20.98 253 LYS B C 1
ATOM 6027 O O . LYS B 1 253 ? 24.768 38.369 128.764 1.00 21.22 253 LYS B O 1
ATOM 6033 N N . THR B 1 254 ? 24.556 37.655 126.646 1.00 21.62 254 THR B N 1
ATOM 6034 C CA . THR B 1 254 ? 25.959 37.876 126.327 1.00 19.94 254 THR B CA 1
ATOM 6035 C C . THR B 1 254 ? 26.320 39.348 126.214 1.00 19.46 254 THR B C 1
ATOM 6036 O O . THR B 1 254 ? 27.474 39.710 126.432 1.00 21.54 254 THR B O 1
ATOM 6040 N N . ASN B 1 255 ? 25.383 40.188 125.807 1.00 20.16 255 ASN B N 1
ATOM 6041 C CA . ASN B 1 255 ? 25.618 41.612 125.586 1.00 24.02 255 ASN B CA 1
ATOM 6042 C C . ASN B 1 255 ? 26.715 41.887 124.566 1.00 23.56 255 ASN B C 1
ATOM 6043 O O . ASN B 1 255 ? 27.389 42.916 124.644 1.00 27.48 255 ASN B O 1
ATOM 6048 N N . VAL B 1 256 ? 26.903 40.988 123.602 1.00 23.66 256 VAL B N 1
ATOM 6049 C CA . VAL B 1 256 ? 27.781 41.223 122.463 1.00 21.97 256 VAL B CA 1
ATOM 6050 C C . VAL B 1 256 ? 27.109 40.690 121.203 1.00 23.78 256 VAL B C 1
ATOM 6051 O O . VAL B 1 256 ? 26.282 39.777 121.260 1.00 25.66 256 VAL B O 1
ATOM 6055 N N . GLY B 1 257 ? 27.469 41.267 120.057 1.00 24.80 257 GLY B N 1
ATOM 6056 C CA . GLY B 1 257 ? 26.937 40.778 118.790 1.00 25.16 257 GLY B CA 1
ATOM 6057 C C . GLY B 1 257 ? 25.444 41.004 118.669 1.00 24.45 257 GLY B C 1
ATOM 6058 O O . GLY B 1 257 ? 24.956 42.122 118.835 1.00 25.45 257 GLY B O 1
ATOM 6059 N N . VAL B 1 258 ? 24.696 39.936 118.373 1.00 25.14 258 VAL B N 1
ATOM 6060 C CA . VAL B 1 258 ? 23.240 40.045 118.296 1.00 27.07 258 VAL B CA 1
ATOM 6061 C C . VAL B 1 258 ? 22.590 40.074 119.669 1.00 34.93 258 VAL B C 1
ATOM 6062 O O . VAL B 1 258 ? 21.362 40.237 119.771 1.00 34.45 258 VAL B O 1
ATOM 6066 N N . ASP B 1 259 ? 23.381 39.904 120.729 1.00 32.29 259 ASP B N 1
ATOM 6067 C CA . ASP B 1 259 ? 22.934 40.111 122.092 1.00 26.09 259 ASP B CA 1
ATOM 6068 C C . ASP B 1 259 ? 21.859 39.091 122.465 1.00 27.90 259 ASP B C 1
ATOM 6069 O O . ASP B 1 259 ? 20.767 39.429 122.914 1.00 34.50 259 ASP B O 1
ATOM 6074 N N . LEU B 1 260 ? 22.196 37.822 122.277 1.00 30.14 260 LEU B N 1
ATOM 6075 C CA . LEU B 1 260 ? 21.261 36.748 122.554 1.00 26.35 260 LEU B CA 1
ATOM 6076 C C . LEU B 1 260 ? 21.110 36.513 124.060 1.00 26.42 260 LEU B C 1
ATOM 6077 O O . LEU B 1 260 ? 21.975 36.862 124.863 1.00 24.77 260 LEU B O 1
ATOM 6082 N N . THR B 1 261 ? 19.986 35.890 124.422 1.00 29.85 261 THR B N 1
ATOM 6083 C CA . THR B 1 261 ? 19.623 35.546 125.791 1.00 24.12 261 THR B CA 1
ATOM 6084 C C . THR B 1 261 ? 19.323 34.057 125.855 1.00 24.32 261 THR B C 1
ATOM 6085 O O . THR B 1 261 ? 18.374 33.592 125.229 1.00 29.28 261 THR B O 1
ATOM 6089 N N . TYR B 1 262 ? 20.094 33.320 126.633 1.00 25.97 262 TYR B N 1
ATOM 6090 C CA . TYR B 1 262 ? 19.920 31.884 126.764 1.00 26.03 262 TYR B CA 1
ATOM 6091 C C . TYR B 1 262 ? 19.197 31.554 128.064 1.00 28.37 262 TYR B C 1
ATOM 6092 O O . TYR B 1 262 ? 19.223 32.318 129.033 1.00 25.90 262 TYR B O 1
ATOM 6101 N N . THR B 1 263 ? 18.534 30.412 128.068 1.00 25.76 263 THR B N 1
ATOM 6102 C CA . THR B 1 263 ? 17.870 29.901 129.252 1.00 27.73 263 THR B CA 1
ATOM 6103 C C . THR B 1 263 ? 18.121 28.409 129.284 1.00 27.59 263 THR B C 1
ATOM 6104 O O . THR B 1 263 ? 18.561 27.831 128.290 1.00 27.93 263 THR B O 1
ATOM 6108 N N . PRO B 1 264 ? 17.866 27.756 130.414 1.00 30.09 264 PRO B N 1
ATOM 6109 C CA . PRO B 1 264 ? 18.012 26.297 130.460 1.00 28.34 264 PRO B CA 1
ATOM 6110 C C . PRO B 1 264 ? 17.016 25.549 129.592 1.00 31.65 264 PRO B C 1
ATOM 6111 O O . PRO B 1 264 ? 17.091 24.321 129.521 1.00 32.19 264 PRO B O 1
ATOM 6115 N N . LEU B 1 265 ? 16.084 26.235 128.943 1.00 32.17 265 LEU B N 1
ATOM 6116 C CA . LEU B 1 265 ? 15.201 25.595 127.987 1.00 33.72 265 LEU B CA 1
ATOM 6117 C C . LEU B 1 265 ? 15.787 25.539 126.584 1.00 35.75 265 LEU B C 1
ATOM 6118 O O . LEU B 1 265 ? 15.248 24.821 125.739 1.00 42.50 265 LEU B O 1
ATOM 6123 N N . ASP B 1 266 ? 16.852 26.290 126.311 1.00 35.37 266 ASP B N 1
ATOM 6124 C CA . ASP B 1 266 ? 17.505 26.248 125.018 1.00 36.67 266 ASP B CA 1
ATOM 6125 C C . ASP B 1 266 ? 18.159 24.889 124.814 1.00 39.63 266 ASP B C 1
ATOM 6126 O O . ASP B 1 266 ? 18.221 24.057 125.723 1.00 39.56 266 ASP B O 1
ATOM 6131 N N . ASP B 1 267 ? 18.658 24.673 123.597 1.00 47.83 267 ASP B N 1
ATOM 6132 C CA . ASP B 1 267 ? 19.374 23.444 123.280 1.00 46.24 267 ASP B CA 1
ATOM 6133 C C . ASP B 1 267 ? 20.482 23.185 124.283 1.00 41.79 267 ASP B C 1
ATOM 6134 O O . ASP B 1 267 ? 21.031 24.103 124.889 1.00 38.31 267 ASP B O 1
ATOM 6139 N N . LYS B 1 268 ? 20.810 21.908 124.441 1.00 44.46 268 LYS B N 1
ATOM 6140 C CA . LYS B 1 268 ? 21.848 21.491 125.371 1.00 43.89 268 LYS B CA 1
ATOM 6141 C C . LYS B 1 268 ? 23.149 22.281 125.190 1.00 38.95 268 LYS B C 1
ATOM 6142 O O . LYS B 1 268 ? 23.693 22.823 126.155 1.00 40.42 268 LYS B O 1
ATOM 6148 N N . ASP B 1 269 ? 23.643 22.376 123.954 1.00 40.86 269 ASP B N 1
ATOM 6149 C CA . ASP B 1 269 ? 24.931 23.035 123.734 1.00 39.83 269 ASP B CA 1
ATOM 6150 C C . ASP B 1 269 ? 24.843 24.553 123.770 1.00 35.05 269 ASP B C 1
ATOM 6151 O O . ASP B 1 269 ? 25.835 25.217 124.083 1.00 31.63 269 ASP B O 1
ATOM 6156 N N . ASP B 1 270 ? 23.692 25.121 123.438 1.00 33.34 270 ASP B N 1
ATOM 6157 C CA . ASP B 1 270 ? 23.544 26.566 123.516 1.00 31.84 270 ASP B CA 1
ATOM 6158 C C . ASP B 1 270 ? 23.555 27.043 124.966 1.00 31.13 270 ASP B C 1
ATOM 6159 O O . ASP B 1 270 ? 24.306 27.960 125.329 1.00 25.91 270 ASP B O 1
ATOM 6164 N N . TRP B 1 271 ? 22.714 26.442 125.809 1.00 30.95 271 TRP B N 1
ATOM 6165 C CA . TRP B 1 271 ? 22.735 26.782 127.223 1.00 26.92 271 TRP B CA 1
ATOM 6166 C C . TRP B 1 271 ? 24.098 26.491 127.825 1.00 27.14 271 TRP B C 1
ATOM 6167 O O . TRP B 1 271 ? 24.646 27.308 128.573 1.00 27.44 271 TRP B O 1
ATOM 6178 N N . LEU B 1 272 ? 24.674 25.343 127.487 1.00 26.57 272 LEU B N 1
ATOM 6179 C CA . LEU B 1 272 ? 25.972 25.012 128.037 1.00 24.41 272 LEU B CA 1
ATOM 6180 C C . LEU B 1 272 ? 27.016 26.040 127.624 1.00 24.10 272 LEU B C 1
ATOM 6181 O O . LEU B 1 272 ? 27.837 26.469 128.439 1.00 25.12 272 LEU B O 1
ATOM 6186 N N . LEU B 1 273 ? 26.989 26.471 126.373 1.00 24.38 273 LEU B N 1
ATOM 6187 C CA . LEU B 1 273 ? 27.962 27.460 125.969 1.00 22.94 273 LEU B CA 1
ATOM 6188 C C . LEU B 1 273 ? 27.698 28.784 126.656 1.00 21.56 273 LEU B C 1
ATOM 6189 O O . LEU B 1 273 ? 28.629 29.552 126.893 1.00 20.10 273 LEU B O 1
ATOM 6194 N N . ALA B 1 274 ? 26.441 29.067 126.985 1.00 22.71 274 ALA B N 1
ATOM 6195 C CA . ALA B 1 274 ? 26.138 30.289 127.720 1.00 20.43 274 ALA B CA 1
ATOM 6196 C C . ALA B 1 274 ? 26.811 30.260 129.074 1.00 20.70 274 ALA B C 1
ATOM 6197 O O . ALA B 1 274 ? 27.470 31.225 129.484 1.00 20.52 274 ALA B O 1
ATOM 6199 N N . LYS B 1 275 ? 26.660 29.142 129.776 1.00 20.57 275 LYS B N 1
ATOM 6200 C CA . LYS B 1 275 ? 27.331 29.002 131.049 1.00 18.78 275 LYS B CA 1
ATOM 6201 C C . LYS B 1 275 ? 28.836 29.127 130.885 1.00 19.86 275 LYS B C 1
ATOM 6202 O O . LYS B 1 275 ? 29.488 29.787 131.693 1.00 20.78 275 LYS B O 1
ATOM 6208 N N . ILE B 1 276 ? 29.397 28.560 129.816 1.00 17.87 276 ILE B N 1
ATOM 6209 C CA . ILE B 1 276 ? 30.843 28.645 129.605 1.00 17.07 276 ILE B CA 1
ATOM 6210 C C . ILE B 1 276 ? 31.286 30.096 129.442 1.00 17.99 276 ILE B C 1
ATOM 6211 O O . ILE B 1 276 ? 32.324 30.511 129.971 1.00 20.88 276 ILE B O 1
ATOM 6216 N N . MET B 1 277 ? 30.516 30.882 128.690 1.00 18.02 277 MET B N 1
ATOM 6217 C CA . MET B 1 277 ? 30.893 32.265 128.445 1.00 15.59 277 MET B CA 1
ATOM 6218 C C . MET B 1 277 ? 30.802 33.059 129.730 1.00 18.35 277 MET B C 1
ATOM 6219 O O . MET B 1 277 ? 31.659 33.909 130.025 1.00 17.51 277 MET B O 1
ATOM 6224 N N . PHE B 1 278 ? 29.758 32.785 130.508 1.00 17.63 278 PHE B N 1
ATOM 6225 C CA . PHE B 1 278 ? 29.602 33.441 131.789 1.00 15.75 278 PHE B CA 1
ATOM 6226 C C . PHE B 1 278 ? 30.783 33.121 132.687 1.00 16.38 278 PHE B C 1
ATOM 6227 O O . PHE B 1 278 ? 31.389 34.018 133.257 1.00 19.67 278 PHE B O 1
ATOM 6235 N N . ASN B 1 279 ? 31.138 31.846 132.807 1.00 16.93 279 ASN B N 1
ATOM 6236 C CA . ASN B 1 279 ? 32.260 31.476 133.652 1.00 14.39 279 ASN B CA 1
ATOM 6237 C C . ASN B 1 279 ? 33.562 32.111 133.188 1.00 16.33 279 ASN B C 1
ATOM 6238 O O . ASN B 1 279 ? 34.455 32.359 134.001 1.00 16.80 279 ASN B O 1
ATOM 6243 N N . ASN B 1 280 ? 33.703 32.353 131.892 1.00 15.75 280 ASN B N 1
ATOM 6244 C CA . ASN B 1 280 ? 34.897 33.006 131.372 1.00 16.27 280 ASN B CA 1
ATOM 6245 C C . ASN B 1 280 ? 34.968 34.456 131.835 1.00 13.87 280 ASN B C 1
ATOM 6246 O O . ASN B 1 280 ? 36.019 34.938 132.273 1.00 13.39 280 ASN B O 1
ATOM 6251 N N . ASN B 1 281 ? 33.845 35.162 131.740 1.00 13.98 281 ASN B N 1
ATOM 6252 C CA . ASN B 1 281 ? 33.759 36.503 132.298 1.00 14.57 281 ASN B CA 1
ATOM 6253 C C . ASN B 1 281 ? 33.985 36.492 133.801 1.00 16.02 281 ASN B C 1
ATOM 6254 O O . ASN B 1 281 ? 34.696 37.348 134.357 1.00 18.07 281 ASN B O 1
ATOM 6259 N N . ASP B 1 282 ? 33.398 35.521 134.468 1.00 13.58 282 ASP B N 1
ATOM 6260 C CA . ASP B 1 282 ? 33.496 35.464 135.899 1.00 13.43 282 ASP B CA 1
ATOM 6261 C C . ASP B 1 282 ? 34.918 35.198 136.349 1.00 14.32 282 ASP B C 1
ATOM 6262 O O . ASP B 1 282 ? 35.336 35.746 137.371 1.00 21.67 282 ASP B O 1
ATOM 6267 N N . LEU B 1 283 ? 35.684 34.399 135.595 1.00 13.99 283 LEU B N 1
ATOM 6268 C CA . LEU B 1 283 ? 37.098 34.180 135.906 1.00 14.21 283 LEU B CA 1
ATOM 6269 C C . LEU B 1 283 ? 37.913 35.454 135.722 1.00 15.58 283 LEU B C 1
ATOM 6270 O O . LEU B 1 283 ? 38.761 35.795 136.569 1.00 17.48 283 LEU B O 1
ATOM 6275 N N . PHE B 1 284 ? 37.680 36.168 134.613 1.00 12.75 284 PHE B N 1
ATOM 6276 C CA . PHE B 1 284 ? 38.327 37.469 134.471 1.00 13.66 284 PHE B CA 1
ATOM 6277 C C . PHE B 1 284 ? 38.080 38.334 135.700 1.00 13.19 284 PHE B C 1
ATOM 6278 O O . PHE B 1 284 ? 39.003 38.954 136.233 1.00 12.09 284 PHE B O 1
ATOM 6286 N N . TYR B 1 285 ? 36.826 38.385 136.154 1.00 13.96 285 TYR B N 1
ATOM 6287 C CA . TYR B 1 285 ? 36.466 39.269 137.254 1.00 14.52 285 TYR B CA 1
ATOM 6288 C C . TYR B 1 285 ? 37.154 38.846 138.533 1.00 13.81 285 TYR B C 1
ATOM 6289 O O . TYR B 1 285 ? 37.671 39.675 139.276 1.00 13.25 285 TYR B O 1
ATOM 6298 N N . SER B 1 286 ? 37.114 37.559 138.837 1.00 14.67 286 SER B N 1
ATOM 6299 C CA . SER B 1 286 ? 37.640 37.132 140.114 1.00 16.11 286 SER B CA 1
ATOM 6300 C C . SER B 1 286 ? 39.121 37.424 140.179 1.00 16.19 286 SER B C 1
ATOM 6301 O O . SER B 1 286 ? 39.616 37.951 141.184 1.00 24.75 286 SER B O 1
ATOM 6304 N N . GLN B 1 287 ? 39.844 37.138 139.087 1.00 14.84 287 GLN B N 1
ATOM 6305 C CA . GLN B 1 287 ? 41.289 37.334 139.138 1.00 16.18 287 GLN B CA 1
ATOM 6306 C C . GLN B 1 287 ? 41.641 38.812 139.177 1.00 16.51 287 GLN B C 1
ATOM 6307 O O . GLN B 1 287 ? 42.485 39.236 139.968 1.00 16.52 287 GLN B O 1
ATOM 6313 N N . MET B 1 288 ? 40.978 39.619 138.367 1.00 14.85 288 MET B N 1
ATOM 6314 C CA . MET B 1 288 ? 41.383 41.008 138.292 1.00 14.17 288 MET B CA 1
ATOM 6315 C C . MET B 1 288 ? 40.848 41.842 139.439 1.00 14.57 288 MET B C 1
ATOM 6316 O O . MET B 1 288 ? 41.518 42.783 139.865 1.00 15.88 288 MET B O 1
ATOM 6321 N N . TYR B 1 289 ? 39.650 41.537 139.930 1.00 13.32 289 TYR B N 1
ATOM 6322 C CA . TYR B 1 289 ? 39.132 42.207 141.110 1.00 14.52 289 TYR B CA 1
ATOM 6323 C C . TYR B 1 289 ? 39.901 41.827 142.373 1.00 17.77 289 TYR B C 1
ATOM 6324 O O . TYR B 1 289 ? 40.033 42.665 143.264 1.00 22.99 289 TYR B O 1
ATOM 6333 N N . HIS B 1 290 ? 40.425 40.593 142.483 1.00 16.67 290 HIS B N 1
ATOM 6334 C CA . HIS B 1 290 ? 41.219 40.265 143.674 1.00 18.24 290 HIS B CA 1
ATOM 6335 C C . HIS B 1 290 ? 42.525 41.052 143.771 1.00 18.12 290 HIS B C 1
ATOM 6336 O O . HIS B 1 290 ? 43.196 40.970 144.803 1.00 18.75 290 HIS B O 1
ATOM 6343 N N . VAL B 1 291 ? 42.900 41.829 142.756 1.00 15.87 291 VAL B N 1
ATOM 6344 C CA . VAL B 1 291 ? 44.035 42.722 142.942 1.00 15.78 291 VAL B CA 1
ATOM 6345 C C . VAL B 1 291 ? 43.798 43.637 144.135 1.00 15.57 291 VAL B C 1
ATOM 6346 O O . VAL B 1 291 ? 44.737 44.008 144.841 1.00 15.15 291 VAL B O 1
ATOM 6350 N N . LEU B 1 292 ? 42.544 43.974 144.415 1.00 15.89 292 LEU B N 1
ATOM 6351 C CA . LEU B 1 292 ? 42.281 44.886 145.516 1.00 17.43 292 LEU B CA 1
ATOM 6352 C C . LEU B 1 292 ? 42.486 44.214 146.871 1.00 16.60 292 LEU B C 1
ATOM 6353 O O . LEU B 1 292 ? 42.857 44.883 147.841 1.00 18.08 292 LEU B O 1
ATOM 6358 N N . PHE B 1 293 ? 42.270 42.901 146.951 1.00 14.76 293 PHE B N 1
ATOM 6359 C CA . PHE B 1 293 ? 42.654 42.154 148.125 1.00 13.14 293 PHE B CA 1
ATOM 6360 C C . PHE B 1 293 ? 44.139 42.250 148.378 1.00 16.97 293 PHE B C 1
ATOM 6361 O O . PHE B 1 293 ? 44.575 42.026 149.501 1.00 22.03 293 PHE B O 1
ATOM 6369 N N . HIS B 1 294 ? 44.943 42.532 147.365 1.00 16.73 294 HIS B N 1
ATOM 6370 C CA . HIS B 1 294 ? 46.342 42.764 147.651 1.00 14.19 294 HIS B CA 1
ATOM 6371 C C . HIS B 1 294 ? 46.564 44.224 147.993 1.00 18.92 294 HIS B C 1
ATOM 6372 O O . HIS B 1 294 ? 47.168 44.537 149.015 1.00 20.24 294 HIS B O 1
ATOM 6379 N N . THR B 1 295 ? 46.047 45.135 147.184 1.00 14.45 295 THR B N 1
ATOM 6380 C CA . THR B 1 295 ? 46.558 46.485 147.287 1.00 15.53 295 THR B CA 1
ATOM 6381 C C . THR B 1 295 ? 45.948 47.259 148.434 1.00 15.45 295 THR B C 1
ATOM 6382 O O . THR B 1 295 ? 46.525 48.256 148.851 1.00 21.85 295 THR B O 1
ATOM 6386 N N . ILE B 1 296 ? 44.821 46.832 148.977 1.00 18.56 296 ILE B N 1
ATOM 6387 C CA . ILE B 1 296 ? 44.274 47.591 150.097 1.00 14.76 296 ILE B CA 1
ATOM 6388 C C . ILE B 1 296 ? 44.949 47.177 151.400 1.00 16.78 296 ILE B C 1
ATOM 6389 O O . ILE B 1 296 ? 45.344 48.046 152.196 1.00 25.31 296 ILE B O 1
ATOM 6394 N N . PRO B 1 297 ? 45.138 45.892 151.661 1.00 13.01 297 PRO B N 1
ATOM 6395 C CA . PRO B 1 297 ? 46.007 45.543 152.780 1.00 15.30 297 PRO B CA 1
ATOM 6396 C C . PRO B 1 297 ? 47.379 46.171 152.679 1.00 13.47 297 PRO B C 1
ATOM 6397 O O . PRO B 1 297 ? 47.916 46.609 153.692 1.00 19.66 297 PRO B O 1
ATOM 6401 N N . GLU B 1 298 ? 47.952 46.254 151.491 1.00 13.18 298 GLU B N 1
ATOM 6402 C CA . GLU B 1 298 ? 49.264 46.865 151.358 1.00 13.65 298 GLU B CA 1
ATOM 6403 C C . GLU B 1 298 ? 49.269 48.291 151.896 1.00 13.83 298 GLU B C 1
ATOM 6404 O O . GLU B 1 298 ? 50.143 48.656 152.672 1.00 14.80 298 GLU B O 1
ATOM 6410 N N . ILE B 1 299 ? 48.319 49.123 151.475 1.00 13.25 299 ILE B N 1
ATOM 6411 C CA . ILE B 1 299 ? 48.354 50.521 151.878 1.00 13.56 299 ILE B CA 1
ATOM 6412 C C . ILE B 1 299 ? 48.072 50.660 153.376 1.00 15.41 299 ILE B C 1
ATOM 6413 O O . ILE B 1 299 ? 48.651 51.524 154.051 1.00 14.71 299 ILE B O 1
ATOM 6418 N N . VAL B 1 300 ? 47.216 49.796 153.935 1.00 15.14 300 VAL B N 1
ATOM 6419 C CA . VAL B 1 300 ? 47.051 49.838 155.380 1.00 15.07 300 VAL B CA 1
ATOM 6420 C C . VAL B 1 300 ? 48.364 49.535 156.070 1.00 15.86 300 VAL B C 1
ATOM 6421 O O . VAL B 1 300 ? 48.771 50.251 156.994 1.00 16.62 300 VAL B O 1
ATOM 6425 N N . HIS B 1 301 ? 49.069 48.502 155.606 1.00 16.02 301 HIS B N 1
ATOM 6426 C CA . HIS B 1 301 ? 50.362 48.162 156.191 1.00 14.55 301 HIS B CA 1
ATOM 6427 C C . HIS B 1 301 ? 51.432 49.213 155.920 1.00 15.47 301 HIS B C 1
ATOM 6428 O O . HIS B 1 301 ? 52.380 49.290 156.690 1.00 21.21 301 HIS B O 1
ATOM 6435 N N . GLU B 1 302 ? 51.323 50.014 154.856 1.00 19.08 302 GLU B N 1
ATOM 6436 C CA . GLU B 1 302 ? 52.303 51.074 154.611 1.00 17.21 302 GLU B CA 1
ATOM 6437 C C . GLU B 1 302 ? 52.118 52.200 155.601 1.00 18.89 302 GLU B C 1
ATOM 6438 O O . GLU B 1 302 ? 53.090 52.721 156.164 1.00 21.29 302 GLU B O 1
ATOM 6444 N N . ALA B 1 303 ? 50.866 52.606 155.796 1.00 15.54 303 ALA B N 1
ATOM 6445 C CA . ALA B 1 303 ? 50.567 53.571 156.836 1.00 17.12 303 ALA B CA 1
ATOM 6446 C C . ALA B 1 303 ? 51.046 53.058 158.197 1.00 18.79 303 ALA B C 1
ATOM 6447 O O . ALA B 1 303 ? 51.746 53.766 158.928 1.00 17.59 303 ALA B O 1
ATOM 6449 N N . ALA B 1 304 ? 50.744 51.800 158.514 1.00 21.77 304 ALA B N 1
ATOM 6450 C CA . ALA B 1 304 ? 51.179 51.219 159.776 1.00 17.35 304 ALA B CA 1
ATOM 6451 C C . ALA B 1 304 ? 52.696 51.208 159.888 1.00 19.08 304 ALA B C 1
ATOM 6452 O O . ALA B 1 304 ? 53.253 51.483 160.955 1.00 26.46 304 ALA B O 1
ATOM 6454 N N . PHE B 1 305 ? 53.389 50.902 158.796 1.00 18.76 305 PHE B N 1
ATOM 6455 C CA . PHE B 1 305 ? 54.836 50.816 158.881 1.00 20.09 305 PHE B CA 1
ATOM 6456 C C . PHE B 1 305 ? 55.472 52.180 159.073 1.00 20.85 305 PHE B C 1
ATOM 6457 O O . PHE B 1 305 ? 56.602 52.256 159.564 1.00 24.00 305 PHE B O 1
ATOM 6465 N N . ARG B 1 306 ? 54.780 53.248 158.674 1.00 20.00 306 ARG B N 1
ATOM 6466 C CA . ARG B 1 306 ? 55.289 54.596 158.844 1.00 17.77 306 ARG B CA 1
ATOM 6467 C C . ARG B 1 306 ? 54.929 55.215 160.190 1.00 23.46 306 ARG B C 1
ATOM 6468 O O . ARG B 1 306 ? 55.265 56.380 160.427 1.00 20.38 306 ARG B O 1
ATOM 6476 N N . THR B 1 307 ? 54.248 54.483 161.070 1.00 20.51 307 THR B N 1
ATOM 6477 C CA . THR B 1 307 ? 53.739 55.092 162.286 1.00 18.44 307 THR B CA 1
ATOM 6478 C C . THR B 1 307 ? 53.968 54.204 163.508 1.00 21.47 307 THR B C 1
ATOM 6479 O O . THR B 1 307 ? 54.350 54.697 164.568 1.00 21.30 307 THR B O 1
ATOM 6483 N N . LEU B 1 308 ? 53.748 52.902 163.376 1.00 20.52 308 LEU B N 1
ATOM 6484 C CA . LEU B 1 308 ? 53.998 51.974 164.468 1.00 20.11 308 LEU B CA 1
ATOM 6485 C C . LEU B 1 308 ? 55.479 51.659 164.564 1.00 20.55 308 LEU B C 1
ATOM 6486 O O . LEU B 1 308 ? 56.150 51.454 163.554 1.00 23.31 308 LEU B O 1
ATOM 6491 N N . SER B 1 309 ? 55.983 51.614 165.788 1.00 20.84 309 SER B N 1
ATOM 6492 C CA . SER B 1 309 ? 57.302 51.059 166.026 1.00 22.93 309 SER B CA 1
ATOM 6493 C C . SER B 1 309 ? 57.354 49.625 165.530 1.00 22.77 309 SER B C 1
ATOM 6494 O O . SER B 1 309 ? 56.346 48.923 165.491 1.00 21.79 309 SER B O 1
ATOM 6497 N N . ASP B 1 310 ? 58.541 49.183 165.146 1.00 21.88 310 ASP B N 1
ATOM 6498 C CA . ASP B 1 310 ? 58.695 47.765 164.865 1.00 23.52 310 ASP B CA 1
ATOM 6499 C C . ASP B 1 310 ? 58.487 46.905 166.109 1.00 24.20 310 ASP B C 1
ATOM 6500 O O . ASP B 1 310 ? 58.237 45.708 165.982 1.00 25.21 310 ASP B O 1
ATOM 6505 N N . ARG B 1 311 ? 58.611 47.464 167.307 1.00 22.27 311 ARG B N 1
ATOM 6506 C CA . ARG B 1 311 ? 58.355 46.690 168.510 1.00 23.81 311 ARG B CA 1
ATOM 6507 C C . ARG B 1 311 ? 56.953 46.912 169.049 1.00 23.10 311 ARG B C 1
ATOM 6508 O O . ARG B 1 311 ? 56.652 46.494 170.163 1.00 24.07 311 ARG B O 1
ATOM 6516 N N . HIS B 1 312 ? 56.101 47.528 168.283 1.00 20.63 312 HIS B N 1
ATOM 6517 C CA . HIS B 1 312 ? 54.710 47.628 168.648 1.00 19.22 312 HIS B CA 1
ATOM 6518 C C . HIS B 1 312 ? 54.020 46.300 168.370 1.00 19.84 312 HIS B C 1
ATOM 6519 O O . HIS B 1 312 ? 54.249 45.706 167.321 1.00 25.12 312 HIS B O 1
ATOM 6526 N N . PRO B 1 313 ? 53.209 45.785 169.295 1.00 20.07 313 PRO B N 1
ATOM 6527 C CA . PRO B 1 313 ? 52.585 44.461 169.070 1.00 20.58 313 PRO B CA 1
ATOM 6528 C C . PRO B 1 313 ? 51.683 44.394 167.846 1.00 19.03 313 PRO B C 1
ATOM 6529 O O . PRO B 1 313 ? 51.613 43.357 167.168 1.00 21.78 313 PRO B O 1
ATOM 6533 N N . VAL B 1 314 ? 50.950 45.467 167.566 1.00 22.35 314 VAL B N 1
ATOM 6534 C CA . VAL B 1 314 ? 50.126 45.482 166.373 1.00 18.71 314 VAL B CA 1
ATOM 6535 C C . VAL B 1 314 ? 50.993 45.427 165.126 1.00 18.19 314 VAL B C 1
ATOM 6536 O O . VAL B 1 314 ? 50.622 44.802 164.133 1.00 18.28 314 VAL B O 1
ATOM 6540 N N . MET B 1 315 ? 52.167 46.043 165.166 1.00 16.18 315 MET B N 1
ATOM 6541 C CA . MET B 1 315 ? 53.065 45.958 164.033 1.00 17.76 315 MET B CA 1
ATOM 6542 C C . MET B 1 315 ? 53.641 44.559 163.861 1.00 18.73 315 MET B C 1
ATOM 6543 O O . MET B 1 315 ? 53.924 44.151 162.731 1.00 24.39 315 MET B O 1
ATOM 6548 N N . GLY B 1 316 ? 53.847 43.815 164.945 1.00 17.38 316 GLY B N 1
ATOM 6549 C CA . GLY B 1 316 ? 54.338 42.459 164.793 1.00 14.75 316 GLY B CA 1
ATOM 6550 C C . GLY B 1 316 ? 53.286 41.545 164.198 1.00 18.49 316 GLY B C 1
ATOM 6551 O O . GLY B 1 316 ? 53.595 40.671 163.372 1.00 18.79 316 GLY B O 1
ATOM 6552 N N . VAL B 1 317 ? 52.022 41.752 164.591 1.00 17.95 317 VAL B N 1
ATOM 6553 C CA . VAL B 1 317 ? 50.924 40.994 163.994 1.00 17.57 317 VAL B CA 1
ATOM 6554 C C . VAL B 1 317 ? 50.699 41.419 162.537 1.00 15.77 317 VAL B C 1
ATOM 6555 O O . VAL B 1 317 ? 50.462 40.583 161.657 1.00 14.74 317 VAL B O 1
ATOM 6559 N N . LEU B 1 318 ? 50.783 42.713 162.249 1.00 15.64 318 LEU B N 1
ATOM 6560 C CA . LEU B 1 318 ? 50.584 43.152 160.875 1.00 15.98 318 LEU B CA 1
ATOM 6561 C C . LEU B 1 318 ? 51.699 42.642 159.969 1.00 17.45 318 LEU B C 1
ATOM 6562 O O . LEU B 1 318 ? 51.426 42.169 158.865 1.00 19.55 318 LEU B O 1
ATOM 6567 N N . ASN B 1 319 ? 52.950 42.657 160.445 1.00 15.53 319 ASN B N 1
ATOM 6568 C CA . ASN B 1 319 ? 54.052 42.107 159.659 1.00 15.65 319 ASN B CA 1
ATOM 6569 C C . ASN B 1 319 ? 53.873 40.625 159.412 1.00 15.07 319 ASN B C 1
ATOM 6570 O O . ASN B 1 319 ? 54.210 40.129 158.335 1.00 16.44 319 ASN B O 1
ATOM 6575 N N . ARG B 1 320 ? 53.379 39.889 160.399 1.00 14.90 320 ARG B N 1
ATOM 6576 C CA . ARG B 1 320 ? 53.154 38.470 160.164 1.00 14.09 320 ARG B CA 1
ATOM 6577 C C . ARG B 1 320 ? 52.087 38.234 159.090 1.00 15.34 320 ARG B C 1
ATOM 6578 O O . ARG B 1 320 ? 52.249 37.363 158.231 1.00 13.76 320 ARG B O 1
ATOM 6586 N N . LEU B 1 321 ? 50.987 38.998 159.125 1.00 13.99 321 LEU B N 1
ATOM 6587 C CA . LEU B 1 321 ? 49.919 38.812 158.149 1.00 12.61 321 LEU B CA 1
ATOM 6588 C C . LEU B 1 321 ? 50.332 39.276 156.738 1.00 15.20 321 LEU B C 1
ATOM 6589 O O . LEU B 1 321 ? 49.944 38.657 155.742 1.00 20.55 321 LEU B O 1
ATOM 6594 N N . MET B 1 322 ? 51.116 40.352 156.636 1.00 16.63 322 MET B N 1
ATOM 6595 C CA . MET B 1 322 ? 51.638 40.873 155.376 1.00 15.17 322 MET B CA 1
ATOM 6596 C C . MET B 1 322 ? 52.981 40.262 155.002 1.00 18.05 322 MET B C 1
ATOM 6597 O O . MET B 1 322 ? 53.774 40.894 154.301 1.00 13.87 322 MET B O 1
ATOM 6602 N N . TYR B 1 323 ? 53.275 39.058 155.477 1.00 14.75 323 TYR B N 1
ATOM 6603 C CA . TYR B 1 323 ? 54.477 38.371 155.035 1.00 15.50 323 TYR B CA 1
ATOM 6604 C C . TYR B 1 323 ? 54.510 38.267 153.504 1.00 14.60 323 TYR B C 1
ATOM 6605 O O . TYR B 1 323 ? 53.532 37.859 152.872 1.00 13.56 323 TYR B O 1
ATOM 6614 N N . GLN B 1 324 ? 55.636 38.674 152.919 1.00 13.74 324 GLN B N 1
ATOM 6615 C CA . GLN B 1 324 ? 55.940 38.650 151.489 1.00 13.39 324 GLN B CA 1
ATOM 6616 C C . GLN B 1 324 ? 55.032 39.538 150.656 1.00 14.25 324 GLN B C 1
ATOM 6617 O O . GLN B 1 324 ? 55.066 39.460 149.437 1.00 16.27 324 GLN B O 1
ATOM 6623 N N . ALA B 1 325 ? 54.204 40.375 151.270 1.00 15.58 325 ALA B N 1
ATOM 6624 C CA . ALA B 1 325 ? 53.092 40.958 150.527 1.00 13.10 325 ALA B CA 1
ATOM 6625 C C . ALA B 1 325 ? 53.573 41.890 149.434 1.00 14.67 325 ALA B C 1
ATOM 6626 O O . ALA B 1 325 ? 52.913 42.031 148.408 1.00 13.11 325 ALA B O 1
ATOM 6628 N N . TYR B 1 326 ? 54.701 42.545 149.650 1.00 15.99 326 TYR B N 1
ATOM 6629 C CA . TYR B 1 326 ? 55.202 43.513 148.703 1.00 14.64 326 TYR B CA 1
ATOM 6630 C C . TYR B 1 326 ? 55.863 42.862 147.493 1.00 14.54 326 TYR B C 1
ATOM 6631 O O . TYR B 1 326 ? 56.288 43.562 146.579 1.00 15.53 326 TYR B O 1
ATOM 6640 N N . ALA B 1 327 ? 55.914 41.547 147.441 1.00 13.66 327 ALA B N 1
ATOM 6641 C CA . ALA B 1 327 ? 56.350 40.874 146.241 1.00 15.30 327 ALA B CA 1
ATOM 6642 C C . ALA B 1 327 ? 55.288 40.850 145.133 1.00 15.03 327 ALA B C 1
ATOM 6643 O O . ALA B 1 327 ? 55.647 40.784 143.954 1.00 13.57 327 ALA B O 1
ATOM 6645 N N . ILE B 1 328 ? 54.002 40.945 145.471 1.00 15.02 328 ILE B N 1
ATOM 6646 C CA . ILE B 1 328 ? 52.965 40.487 144.552 1.00 14.81 328 ILE B CA 1
ATOM 6647 C C . ILE B 1 328 ? 52.833 41.438 143.365 1.00 14.91 328 ILE B C 1
ATOM 6648 O O . ILE B 1 328 ? 52.670 41.012 142.221 1.00 13.45 328 ILE B O 1
ATOM 6653 N N . ARG B 1 329 ? 52.960 42.709 143.602 1.00 14.16 329 ARG B N 1
ATOM 6654 C CA . ARG B 1 329 ? 52.818 43.640 142.514 1.00 12.20 329 ARG B CA 1
ATOM 6655 C C . ARG B 1 329 ? 54.025 43.639 141.585 1.00 12.39 329 ARG B C 1
ATOM 6656 O O . ARG B 1 329 ? 53.833 43.654 140.367 1.00 20.30 329 ARG B O 1
ATOM 6664 N N . PRO B 1 330 ? 55.268 43.629 142.090 1.00 13.99 330 PRO B N 1
ATOM 6665 C CA . PRO B 1 330 ? 56.420 43.520 141.171 1.00 11.23 330 PRO B CA 1
ATOM 6666 C C . PRO B 1 330 ? 56.487 42.208 140.425 1.00 11.51 330 PRO B C 1
ATOM 6667 O O . PRO B 1 330 ? 56.685 42.207 139.218 1.00 13.36 330 PRO B O 1
ATOM 6671 N N . VAL B 1 331 ? 56.336 41.084 141.111 1.00 12.52 331 VAL B N 1
ATOM 6672 C CA . VAL B 1 331 ? 56.373 39.794 140.437 1.00 12.47 331 VAL B CA 1
ATOM 6673 C C . VAL B 1 331 ? 55.251 39.692 139.407 1.00 12.80 331 VAL B C 1
ATOM 6674 O O . VAL B 1 331 ? 55.481 39.294 138.253 1.00 14.27 331 VAL B O 1
ATOM 6678 N N . GLY B 1 332 ? 54.023 40.066 139.802 1.00 10.66 332 GLY B N 1
ATOM 6679 C CA . GLY B 1 332 ? 52.914 40.049 138.860 1.00 9.68 332 GLY B CA 1
ATOM 6680 C C . GLY B 1 332 ? 53.159 40.957 137.673 1.00 11.31 332 GLY B C 1
ATOM 6681 O O . GLY B 1 332 ? 52.824 40.619 136.533 1.00 13.48 332 GLY B O 1
ATOM 6682 N N . GLY B 1 333 ? 53.800 42.097 137.916 1.00 14.89 333 GLY B N 1
ATOM 6683 C CA . GLY B 1 333 ? 54.167 42.967 136.818 1.00 10.95 333 GLY B CA 1
ATOM 6684 C C . GLY B 1 333 ? 55.196 42.366 135.888 1.00 10.84 333 GLY B C 1
ATOM 6685 O O . GLY B 1 333 ? 55.180 42.632 134.691 1.00 11.00 333 GLY B O 1
ATOM 6686 N N . ALA B 1 334 ? 56.112 41.566 136.419 1.00 11.68 334 ALA B N 1
ATOM 6687 C CA . ALA B 1 334 ? 57.206 41.073 135.599 1.00 10.53 334 ALA B CA 1
ATOM 6688 C C . ALA B 1 334 ? 56.873 39.792 134.845 1.00 18.21 334 ALA B C 1
ATOM 6689 O O . ALA B 1 334 ? 57.428 39.568 133.774 1.00 15.34 334 ALA B O 1
ATOM 6691 N N . VAL B 1 335 ? 56.021 38.924 135.375 1.00 10.70 335 VAL B N 1
ATOM 6692 C CA . VAL B 1 335 ? 55.787 37.643 134.731 1.00 10.00 335 VAL B CA 1
ATOM 6693 C C . VAL B 1 335 ? 54.323 37.355 134.495 1.00 12.28 335 VAL B C 1
ATOM 6694 O O . VAL B 1 335 ? 54.013 36.468 133.688 1.00 16.56 335 VAL B O 1
ATOM 6698 N N . LEU B 1 336 ? 53.396 38.051 135.139 1.00 11.66 336 LEU B N 1
ATOM 6699 C CA . LEU B 1 336 ? 51.996 37.768 134.885 1.00 10.05 336 LEU B CA 1
ATOM 6700 C C . LEU B 1 336 ? 51.392 38.730 133.883 1.00 11.44 336 LEU B C 1
ATOM 6701 O O . LEU B 1 336 ? 50.843 38.295 132.865 1.00 17.94 336 LEU B O 1
ATOM 6706 N N . PHE B 1 337 ? 51.503 40.031 134.140 1.00 11.06 337 PHE B N 1
ATOM 6707 C CA . PHE B 1 337 ? 50.872 41.041 133.308 1.00 11.49 337 PHE B CA 1
ATOM 6708 C C . PHE B 1 337 ? 51.859 41.796 132.417 1.00 13.75 337 PHE B C 1
ATOM 6709 O O . PHE B 1 337 ? 51.459 42.756 131.750 1.00 13.26 337 PHE B O 1
ATOM 6717 N N . ASN B 1 338 ? 53.111 41.370 132.341 1.00 9.01 338 ASN B N 1
ATOM 6718 C CA . ASN B 1 338 ? 53.992 41.909 131.319 1.00 9.28 338 ASN B CA 1
ATOM 6719 C C . ASN B 1 338 ? 53.519 41.495 129.920 1.00 9.72 338 ASN B C 1
ATOM 6720 O O . ASN B 1 338 ? 52.946 40.416 129.742 1.00 18.02 338 ASN B O 1
ATOM 6725 N N . PRO B 1 339 ? 53.800 42.306 128.899 1.00 13.12 339 PRO B N 1
ATOM 6726 C CA . PRO B 1 339 ? 53.378 41.955 127.532 1.00 10.59 339 PRO B CA 1
ATOM 6727 C C . PRO B 1 339 ? 53.960 40.616 127.099 1.00 12.19 339 PRO B C 1
ATOM 6728 O O . PRO B 1 339 ? 55.173 40.403 127.121 1.00 21.06 339 PRO B O 1
ATOM 6732 N N . GLY B 1 340 ? 53.078 39.704 126.716 1.00 11.59 340 GLY B N 1
ATOM 6733 C CA . GLY B 1 340 ? 53.498 38.363 126.386 1.00 11.05 340 GLY B CA 1
ATOM 6734 C C . GLY B 1 340 ? 53.713 37.431 127.559 1.00 11.15 340 GLY B C 1
ATOM 6735 O O . GLY B 1 340 ? 54.273 36.350 127.355 1.00 17.74 340 GLY B O 1
ATOM 6736 N N . GLY B 1 341 ? 53.294 37.807 128.773 1.00 11.22 341 GLY B N 1
ATOM 6737 C CA . GLY B 1 341 ? 53.405 36.947 129.926 1.00 9.36 341 GLY B CA 1
ATOM 6738 C C . GLY B 1 341 ? 52.249 35.963 130.031 1.00 11.90 341 GLY B C 1
ATOM 6739 O O . GLY B 1 341 ? 51.453 35.771 129.108 1.00 11.06 341 GLY B O 1
ATOM 6740 N N . PHE B 1 342 ? 52.148 35.350 131.213 1.00 10.99 342 PHE B N 1
ATOM 6741 C CA . PHE B 1 342 ? 51.222 34.232 131.382 1.00 12.34 342 PHE B CA 1
ATOM 6742 C C . PHE B 1 342 ? 49.761 34.646 131.260 1.00 11.64 342 PHE B C 1
ATOM 6743 O O . PHE B 1 342 ? 48.927 33.821 130.891 1.00 11.75 342 PHE B O 1
ATOM 6751 N N . TRP B 1 343 ? 49.420 35.891 131.565 1.00 11.23 343 TRP B N 1
ATOM 6752 C CA . TRP B 1 343 ? 48.046 36.304 131.337 1.00 11.38 343 TRP B CA 1
ATOM 6753 C C . TRP B 1 343 ? 47.760 36.396 129.839 1.00 12.38 343 TRP B C 1
ATOM 6754 O O . TRP B 1 343 ? 46.809 35.782 129.345 1.00 12.70 343 TRP B O 1
ATOM 6765 N N . ASP B 1 344 ? 48.599 37.126 129.093 1.00 12.06 344 ASP B N 1
ATOM 6766 C CA . ASP B 1 344 ? 48.475 37.152 127.639 1.00 11.92 344 ASP B CA 1
ATOM 6767 C C . ASP B 1 344 ? 48.424 35.745 127.055 1.00 13.45 344 ASP B C 1
ATOM 6768 O O . ASP B 1 344 ? 47.600 35.454 126.191 1.00 15.16 344 ASP B O 1
ATOM 6773 N N . GLN B 1 345 ? 49.265 34.846 127.545 1.00 14.96 345 GLN B N 1
ATOM 6774 C CA . GLN B 1 345 ? 49.310 33.516 126.967 1.00 14.28 345 GLN B CA 1
ATOM 6775 C C . GLN B 1 345 ? 48.032 32.718 127.180 1.00 15.45 345 GLN B C 1
ATOM 6776 O O . GLN B 1 345 ? 47.823 31.736 126.471 1.00 20.46 345 GLN B O 1
ATOM 6782 N N . ASN B 1 346 ? 47.171 33.113 128.112 1.00 14.92 346 ASN B N 1
ATOM 6783 C CA . ASN B 1 346 ? 46.079 32.266 128.580 1.00 14.70 346 ASN B CA 1
ATOM 6784 C C . ASN B 1 346 ? 44.708 32.913 128.511 1.00 14.72 346 ASN B C 1
ATOM 6785 O O . ASN B 1 346 ? 43.724 32.221 128.262 1.00 19.24 346 ASN B O 1
ATOM 6790 N N . PHE B 1 347 ? 44.600 34.205 128.749 1.00 13.45 347 PHE B N 1
ATOM 6791 C CA . PHE B 1 347 ? 43.294 34.824 128.873 1.00 14.10 347 PHE B CA 1
ATOM 6792 C C . PHE B 1 347 ? 42.874 35.536 127.592 1.00 15.06 347 PHE B C 1
ATOM 6793 O O . PHE B 1 347 ? 43.702 36.013 126.812 1.00 16.12 347 PHE B O 1
ATOM 6801 N N . GLY B 1 348 ? 41.559 35.603 127.386 1.00 15.45 348 GLY B N 1
ATOM 6802 C CA . GLY B 1 348 ? 41.047 36.128 126.131 1.00 15.20 348 GLY B CA 1
ATOM 6803 C C . GLY B 1 348 ? 41.275 37.616 125.973 1.00 15.40 348 GLY B C 1
ATOM 6804 O O . GLY B 1 348 ? 41.525 38.096 124.871 1.00 21.79 348 GLY B O 1
ATOM 6805 N N . LEU B 1 349 ? 41.167 38.313 126.982 1.00 15.11 349 LEU B N 1
ATOM 6806 C CA . LEU B 1 349 ? 41.469 39.726 127.038 1.00 13.63 349 LEU B CA 1
ATOM 6807 C C . LEU B 1 349 ? 42.953 39.923 127.295 1.00 13.75 349 LEU B C 1
ATOM 6808 O O . LEU B 1 349 ? 43.561 39.155 128.028 1.00 18.80 349 LEU B O 1
ATOM 6813 N N . PRO B 1 350 ? 43.583 40.921 126.712 1.00 13.86 350 PRO B N 1
ATOM 6814 C CA . PRO B 1 350 ? 45.009 41.119 126.947 1.00 12.56 350 PRO B CA 1
ATOM 6815 C C . PRO B 1 350 ? 45.252 41.681 128.347 1.00 13.12 350 PRO B C 1
ATOM 6816 O O . PRO B 1 350 ? 44.326 42.111 129.043 1.00 12.06 350 PRO B O 1
ATOM 6820 N N . ALA B 1 351 ? 46.530 41.678 128.758 1.00 12.42 351 ALA B N 1
ATOM 6821 C CA . ALA B 1 351 ? 46.896 42.112 130.109 1.00 12.24 351 ALA B CA 1
ATOM 6822 C C . ALA B 1 351 ? 46.669 43.597 130.309 1.00 11.29 351 ALA B C 1
ATOM 6823 O O . ALA B 1 351 ? 46.548 44.055 131.449 1.00 18.18 351 ALA B O 1
ATOM 6825 N N . SER B 1 352 ? 46.591 44.354 129.228 1.00 12.94 352 SER B N 1
ATOM 6826 C CA . SER B 1 352 ? 46.336 45.774 129.371 1.00 12.29 352 SER B CA 1
ATOM 6827 C C . SER B 1 352 ? 44.915 46.026 129.880 1.00 11.93 352 SER B C 1
ATOM 6828 O O . SER B 1 352 ? 44.705 46.892 130.737 1.00 12.55 352 SER B O 1
ATOM 6831 N N . ALA B 1 353 ? 43.933 45.270 129.368 1.00 11.84 353 ALA B N 1
ATOM 6832 C CA . ALA B 1 353 ? 42.553 45.398 129.828 1.00 12.74 353 ALA B CA 1
ATOM 6833 C C . ALA B 1 353 ? 42.388 44.837 131.232 1.00 13.18 353 ALA B C 1
ATOM 6834 O O . ALA B 1 353 ? 41.653 45.398 132.059 1.00 18.85 353 ALA B O 1
ATOM 6836 N N . ALA B 1 354 ? 43.042 43.705 131.488 1.00 14.47 354 ALA B N 1
ATOM 6837 C CA . ALA B 1 354 ? 43.105 43.116 132.812 1.00 12.30 354 ALA B CA 1
ATOM 6838 C C . ALA B 1 354 ? 43.598 44.125 133.847 1.00 13.15 354 ALA B C 1
ATOM 6839 O O . ALA B 1 354 ? 42.949 44.346 134.872 1.00 19.20 354 ALA B O 1
ATOM 6841 N N . ILE B 1 355 ? 44.743 44.756 133.585 1.00 15.01 355 ILE B N 1
ATOM 6842 C CA . ILE B 1 355 ? 45.303 45.751 134.491 1.00 11.79 355 ILE B CA 1
ATOM 6843 C C . ILE B 1 355 ? 44.384 46.951 134.623 1.00 13.10 355 ILE B C 1
ATOM 6844 O O . ILE B 1 355 ? 44.297 47.563 135.693 1.00 14.59 355 ILE B O 1
ATOM 6849 N N . ASP B 1 356 ? 43.682 47.303 133.552 1.00 12.71 356 ASP B N 1
ATOM 6850 C CA . ASP B 1 356 ? 42.712 48.389 133.625 1.00 12.68 356 ASP B CA 1
ATOM 6851 C C . ASP B 1 356 ? 41.563 48.104 134.591 1.00 14.46 356 ASP B C 1
ATOM 6852 O O . ASP B 1 356 ? 40.985 49.044 135.148 1.00 12.37 356 ASP B O 1
ATOM 6857 N N . PHE B 1 357 ? 41.180 46.841 134.773 1.00 12.24 357 PHE B N 1
ATOM 6858 C CA . PHE B 1 357 ? 39.947 46.594 135.524 1.00 13.13 357 PHE B CA 1
ATOM 6859 C C . PHE B 1 357 ? 39.982 47.009 136.997 1.00 13.86 357 PHE B C 1
ATOM 6860 O O . PHE B 1 357 ? 39.055 47.715 137.434 1.00 20.09 357 PHE B O 1
ATOM 6868 N N . PRO B 1 358 ? 40.954 46.614 137.818 1.00 14.51 358 PRO B N 1
ATOM 6869 C CA . PRO B 1 358 ? 40.891 47.068 139.214 1.00 13.02 358 PRO B CA 1
ATOM 6870 C C . PRO B 1 358 ? 40.934 48.573 139.330 1.00 16.06 358 PRO B C 1
ATOM 6871 O O . PRO B 1 358 ? 40.252 49.132 140.189 1.00 19.16 358 PRO B O 1
ATOM 6875 N N . GLY B 1 359 ? 41.694 49.257 138.477 1.00 14.80 359 GLY B N 1
ATOM 6876 C CA . GLY B 1 359 ? 41.738 50.699 138.549 1.00 13.97 359 GLY B CA 1
ATOM 6877 C C . GLY B 1 359 ? 40.417 51.334 138.188 1.00 14.70 359 GLY B C 1
ATOM 6878 O O . GLY B 1 359 ? 40.120 52.442 138.633 1.00 16.35 359 GLY B O 1
ATOM 6879 N N . SER B 1 360 ? 39.619 50.650 137.372 1.00 15.87 360 SER B N 1
ATOM 6880 C CA . SER B 1 360 ? 38.275 51.121 137.061 1.00 14.24 360 SER B CA 1
ATOM 6881 C C . SER B 1 360 ? 37.336 50.910 138.220 1.00 16.53 360 SER B C 1
ATOM 6882 O O . SER B 1 360 ? 36.539 51.787 138.540 1.00 18.68 360 SER B O 1
ATOM 6885 N N . VAL B 1 361 ? 37.375 49.728 138.819 1.00 17.55 361 VAL B N 1
ATOM 6886 C CA . VAL B 1 361 ? 36.622 49.501 140.045 1.00 17.89 361 VAL B CA 1
ATOM 6887 C C . VAL B 1 361 ? 36.944 50.574 141.076 1.00 17.13 361 VAL B C 1
ATOM 6888 O O . VAL B 1 361 ? 36.050 51.185 141.667 1.00 16.70 361 VAL B O 1
ATOM 6892 N N . TYR B 1 362 ? 38.230 50.842 141.273 1.00 15.87 362 TYR B N 1
ATOM 6893 C CA . TYR B 1 362 ? 38.653 51.809 142.271 1.00 17.51 362 TYR B CA 1
ATOM 6894 C C . TYR B 1 362 ? 38.218 53.214 141.909 1.00 21.35 362 TYR B C 1
ATOM 6895 O O . TYR B 1 362 ? 37.838 54.000 142.788 1.00 23.02 362 TYR B O 1
ATOM 6904 N N . ALA B 1 363 ? 38.298 53.563 140.628 1.00 18.55 363 ALA B N 1
ATOM 6905 C CA . ALA B 1 363 ? 37.967 54.916 140.246 1.00 16.72 363 ALA B CA 1
ATOM 6906 C C . ALA B 1 363 ? 36.495 55.219 140.426 1.00 21.70 363 ALA B C 1
ATOM 6907 O O . ALA B 1 363 ? 36.100 56.381 140.334 1.00 22.70 363 ALA B O 1
ATOM 6909 N N . GLN B 1 364 ? 35.679 54.220 140.707 1.00 19.88 364 GLN B N 1
ATOM 6910 C CA . GLN B 1 364 ? 34.273 54.443 140.973 1.00 22.31 364 GLN B CA 1
ATOM 6911 C C . GLN B 1 364 ? 33.915 54.128 142.408 1.00 23.33 364 GLN B C 1
ATOM 6912 O O . GLN B 1 364 ? 32.801 53.692 142.685 1.00 29.64 364 GLN B O 1
ATOM 6918 N N . GLY B 1 365 ? 34.850 54.308 143.325 1.00 20.50 365 GLY B N 1
ATOM 6919 C CA . GLY B 1 365 ? 34.501 54.212 144.716 1.00 21.84 365 GLY B CA 1
ATOM 6920 C C . GLY B 1 365 ? 34.541 52.832 145.310 1.00 19.59 365 GLY B C 1
ATOM 6921 O O . GLY B 1 365 ? 34.225 52.684 146.494 1.00 25.26 365 GLY B O 1
ATOM 6922 N N . GLY B 1 366 ? 34.913 51.827 144.548 1.00 20.36 366 GLY B N 1
ATOM 6923 C CA . GLY B 1 366 ? 35.184 50.530 145.118 1.00 19.02 366 GLY B CA 1
ATOM 6924 C C . GLY B 1 366 ? 36.438 50.524 145.973 1.00 18.59 366 GLY B C 1
ATOM 6925 O O . GLY B 1 366 ? 37.200 51.486 146.048 1.00 16.11 366 GLY B O 1
ATOM 6926 N N . GLY B 1 367 ? 36.636 49.397 146.646 1.00 15.12 367 GLY B N 1
ATOM 6927 C CA . GLY B 1 367 ? 37.814 49.179 147.446 1.00 15.88 367 GLY B CA 1
ATOM 6928 C C . GLY B 1 367 ? 37.783 49.790 148.825 1.00 19.33 367 GLY B C 1
ATOM 6929 O O . GLY B 1 367 ? 38.815 49.813 149.498 1.00 18.04 367 GLY B O 1
ATOM 6930 N N . GLY B 1 368 ? 36.641 50.298 149.272 1.00 15.36 368 GLY B N 1
ATOM 6931 C CA . GLY B 1 368 ? 36.578 50.814 150.623 1.00 16.98 368 GLY B CA 1
ATOM 6932 C C . GLY B 1 368 ? 36.904 49.732 151.633 1.00 17.32 368 GLY B C 1
ATOM 6933 O O . GLY B 1 368 ? 36.393 48.615 151.558 1.00 14.89 368 GLY B O 1
ATOM 6934 N N . PHE B 1 369 ? 37.774 50.082 152.586 1.00 18.72 369 PHE B N 1
ATOM 6935 C CA . PHE B 1 369 ? 38.179 49.153 153.636 1.00 15.83 369 PHE B CA 1
ATOM 6936 C C . PHE B 1 369 ? 36.979 48.684 154.447 1.00 15.64 369 PHE B C 1
ATOM 6937 O O . PHE B 1 369 ? 36.728 47.486 154.556 1.00 16.08 369 PHE B O 1
ATOM 6945 N N . GLN B 1 370 ? 36.217 49.606 155.026 1.00 18.15 370 GLN B N 1
ATOM 6946 C CA . GLN B 1 370 ? 35.136 49.128 155.877 1.00 17.49 370 GLN B CA 1
ATOM 6947 C C . GLN B 1 370 ? 34.017 48.537 155.052 1.00 18.01 370 GLN B C 1
ATOM 6948 O O . GLN B 1 370 ? 33.351 47.600 155.503 1.00 22.68 370 GLN B O 1
ATOM 6954 N N . ALA B 1 371 ? 33.827 49.045 153.834 1.00 19.04 371 ALA B N 1
ATOM 6955 C CA . ALA B 1 371 ? 32.834 48.499 152.923 1.00 17.81 371 ALA B CA 1
ATOM 6956 C C . ALA B 1 371 ? 33.060 47.026 152.635 1.00 18.54 371 ALA B C 1
ATOM 6957 O O . ALA B 1 371 ? 32.111 46.331 152.269 1.00 23.29 371 ALA B O 1
ATOM 6959 N N . GLY B 1 372 ? 34.288 46.535 152.797 1.00 17.53 372 GLY B N 1
ATOM 6960 C CA . GLY B 1 372 ? 34.600 45.142 152.582 1.00 15.19 372 GLY B CA 1
ATOM 6961 C C . GLY B 1 372 ? 34.307 44.206 153.732 1.00 15.84 372 GLY B C 1
ATOM 6962 O O . GLY B 1 372 ? 34.439 42.995 153.551 1.00 16.21 372 GLY B O 1
ATOM 6963 N N . TYR B 1 373 ? 33.922 44.717 154.897 1.00 14.66 373 TYR B N 1
ATOM 6964 C CA . TYR B 1 373 ? 33.599 43.849 156.017 1.00 15.37 373 TYR B CA 1
ATOM 6965 C C . TYR B 1 373 ? 32.511 42.858 155.624 1.00 17.33 373 TYR B C 1
ATOM 6966 O O . TYR B 1 373 ? 31.517 43.224 155.010 1.00 21.78 373 TYR B O 1
ATOM 6975 N N . LEU B 1 374 ? 32.703 41.596 155.999 1.00 18.44 374 LEU B N 1
ATOM 6976 C CA . LEU B 1 374 ? 31.910 40.503 155.448 1.00 21.32 374 LEU B CA 1
ATOM 6977 C C . LEU B 1 374 ? 30.412 40.772 155.541 1.00 22.90 374 LEU B C 1
ATOM 6978 O O . LEU B 1 374 ? 29.689 40.701 154.539 1.00 24.27 374 LEU B O 1
ATOM 6983 N N . GLU B 1 375 ? 29.923 41.098 156.735 1.00 22.76 375 GLU B N 1
ATOM 6984 C CA . GLU B 1 375 ? 28.489 41.310 156.876 1.00 28.54 375 GLU B CA 1
ATOM 6985 C C . GLU B 1 375 ? 28.050 42.600 156.204 1.00 25.64 375 GLU B C 1
ATOM 6986 O O . GLU B 1 375 ? 26.994 42.635 155.571 1.00 29.70 375 GLU B O 1
ATOM 6992 N N . LYS B 1 376 ? 28.863 43.652 156.271 1.00 22.04 376 LYS B N 1
ATOM 6993 C CA . LYS B 1 376 ? 28.517 44.878 155.556 1.00 22.95 376 LYS B CA 1
ATOM 6994 C C . LYS B 1 376 ? 28.399 44.641 154.055 1.00 22.83 376 LYS B C 1
ATOM 6995 O O . LYS B 1 376 ? 27.485 45.150 153.404 1.00 24.26 376 LYS B O 1
ATOM 7001 N N . ASP B 1 377 ? 29.321 43.882 153.485 1.00 22.81 377 ASP B N 1
ATOM 7002 C CA . ASP B 1 377 ? 29.289 43.644 152.055 1.00 20.27 377 ASP B CA 1
ATOM 7003 C C . ASP B 1 377 ? 28.097 42.777 151.668 1.00 21.71 377 ASP B C 1
ATOM 7004 O O . ASP B 1 377 ? 27.322 43.128 150.767 1.00 22.15 377 ASP B O 1
ATOM 7009 N N . LEU B 1 378 ? 27.932 41.639 152.346 1.00 20.44 378 LEU B N 1
ATOM 7010 C CA . LEU B 1 378 ? 26.848 40.732 152.000 1.00 21.51 378 LEU B CA 1
ATOM 7011 C C . LEU B 1 378 ? 25.472 41.367 152.194 1.00 25.57 378 LEU B C 1
ATOM 7012 O O . LEU B 1 378 ? 24.543 41.069 151.431 1.00 28.50 378 LEU B O 1
ATOM 7017 N N . ARG B 1 379 ? 25.295 42.238 153.185 1.00 23.86 379 ARG B N 1
ATOM 7018 C CA . ARG B 1 379 ? 23.987 42.860 153.259 1.00 25.35 379 ARG B CA 1
ATOM 7019 C C . ARG B 1 379 ? 23.882 44.127 152.430 1.00 23.66 379 ARG B C 1
ATOM 7020 O O . ARG B 1 379 ? 22.766 44.563 152.152 1.00 25.25 379 ARG B O 1
ATOM 7028 N N . SER B 1 380 ? 24.994 44.724 152.002 1.00 24.32 380 SER B N 1
ATOM 7029 C CA . SER B 1 380 ? 24.883 45.743 150.964 1.00 23.17 380 SER B CA 1
ATOM 7030 C C . SER B 1 380 ? 24.377 45.141 149.669 1.00 22.85 380 SER B C 1
ATOM 7031 O O . SER B 1 380 ? 23.727 45.824 148.885 1.00 22.91 380 SER B O 1
ATOM 7034 N N . ARG B 1 381 ? 24.731 43.891 149.396 1.00 23.74 381 ARG B N 1
ATOM 7035 C CA . ARG B 1 381 ? 24.301 43.202 148.197 1.00 22.49 381 ARG B CA 1
ATOM 7036 C C . ARG B 1 381 ? 23.004 42.420 148.406 1.00 22.08 381 ARG B C 1
ATOM 7037 O O . ARG B 1 381 ? 22.608 41.646 147.535 1.00 20.59 381 ARG B O 1
ATOM 7045 N N . GLY B 1 382 ? 22.325 42.619 149.525 1.00 20.17 382 GLY B N 1
ATOM 7046 C CA . GLY B 1 382 ? 21.067 41.939 149.738 1.00 22.32 382 GLY B CA 1
ATOM 7047 C C . GLY B 1 382 ? 21.146 40.435 149.859 1.00 25.39 382 GLY B C 1
ATOM 7048 O O . GLY B 1 382 ? 20.131 39.764 149.711 1.00 26.51 382 GLY B O 1
ATOM 7049 N N . LEU B 1 383 ? 22.313 39.872 150.141 1.00 28.48 383 LEU B N 1
ATOM 7050 C CA . LEU B 1 383 ? 22.408 38.420 150.177 1.00 24.16 383 LEU B CA 1
ATOM 7051 C C . LEU B 1 383 ? 22.078 37.837 151.544 1.00 26.47 383 LEU B C 1
ATOM 7052 O O . LEU B 1 383 ? 21.647 36.684 151.625 1.00 29.33 383 LEU B O 1
ATOM 7057 N N . ILE B 1 384 ? 22.301 38.594 152.619 1.00 28.36 384 ILE B N 1
ATOM 7058 C CA . ILE B 1 384 ? 21.973 38.173 153.974 1.00 28.66 384 ILE B CA 1
ATOM 7059 C C . ILE B 1 384 ? 21.105 39.260 154.577 1.00 34.50 384 ILE B C 1
ATOM 7060 O O . ILE B 1 384 ? 20.870 40.297 153.949 1.00 33.88 384 ILE B O 1
ATOM 7065 N N . GLY B 1 385 ? 20.653 39.043 155.810 1.00 41.65 385 GLY B N 1
ATOM 7066 C CA . GLY B 1 385 ? 19.770 39.976 156.484 1.00 52.53 385 GLY B CA 1
ATOM 7067 C C . GLY B 1 385 ? 18.315 39.780 156.113 1.00 57.94 385 GLY B C 1
ATOM 7068 O O . GLY B 1 385 ? 17.962 39.784 154.928 1.00 58.67 385 GLY B O 1
ATOM 7069 N N . GLU B 1 386 ? 17.451 39.610 157.111 1.00 62.91 386 GLU B N 1
ATOM 7070 C CA . GLU B 1 386 ? 16.053 39.356 156.800 1.00 69.97 386 GLU B CA 1
ATOM 7071 C C . GLU B 1 386 ? 15.355 40.569 156.211 1.00 64.91 386 GLU B C 1
ATOM 7072 O O . GLU B 1 386 ? 14.275 40.417 155.633 1.00 60.66 386 GLU B O 1
ATOM 7078 N N . ASP B 1 387 ? 15.952 41.752 156.328 1.00 61.50 387 ASP B N 1
ATOM 7079 C CA . ASP B 1 387 ? 15.401 42.929 155.677 1.00 61.91 387 ASP B CA 1
ATOM 7080 C C . ASP B 1 387 ? 15.386 42.775 154.156 1.00 57.26 387 ASP B C 1
ATOM 7081 O O . ASP B 1 387 ? 14.553 43.380 153.477 1.00 56.81 387 ASP B O 1
ATOM 7086 N N . SER B 1 388 ? 16.251 41.926 153.608 1.00 58.58 388 SER B N 1
ATOM 7087 C CA . SER B 1 388 ? 16.463 41.880 152.168 1.00 45.95 388 SER B CA 1
ATOM 7088 C C . SER B 1 388 ? 15.506 40.967 151.419 1.00 39.95 388 SER B C 1
ATOM 7089 O O . SER B 1 388 ? 15.326 41.152 150.215 1.00 37.58 388 SER B O 1
ATOM 7092 N N . GLY B 1 389 ? 14.909 39.982 152.065 1.00 38.85 389 GLY B N 1
ATOM 7093 C CA . GLY B 1 389 ? 14.034 39.085 151.360 1.00 32.09 389 GLY B CA 1
ATOM 7094 C C . GLY B 1 389 ? 14.130 37.692 151.922 1.00 32.87 389 GLY B C 1
ATOM 7095 O O . GLY B 1 389 ? 14.704 37.481 152.991 1.00 35.80 389 GLY B O 1
ATOM 7096 N N . PRO B 1 390 ? 13.563 36.714 151.218 1.00 28.43 390 PRO B N 1
ATOM 7097 C CA . PRO B 1 390 ? 13.683 35.319 151.656 1.00 29.52 390 PRO B CA 1
ATOM 7098 C C . PRO B 1 390 ? 15.133 34.876 151.758 1.00 29.70 390 PRO B C 1
ATOM 7099 O O . PRO B 1 390 ? 15.975 35.245 150.944 1.00 28.61 390 PRO B O 1
ATOM 7103 N N . ARG B 1 391 ? 15.419 34.078 152.779 1.00 38.58 391 ARG B N 1
ATOM 7104 C CA . ARG B 1 391 ? 16.795 33.727 153.084 1.00 34.29 391 ARG B CA 1
ATOM 7105 C C . ARG B 1 391 ? 17.292 32.688 152.100 1.00 31.14 391 ARG B C 1
ATOM 7106 O O . ARG B 1 391 ? 16.544 31.810 151.678 1.00 30.87 391 ARG B O 1
ATOM 7114 N N . LEU B 1 392 ? 18.551 32.806 151.717 1.00 30.28 392 LEU B N 1
ATOM 7115 C CA . LEU B 1 392 ? 19.203 31.745 150.969 1.00 27.78 392 LEU B CA 1
ATOM 7116 C C . LEU B 1 392 ? 19.340 30.521 151.861 1.00 29.81 392 LEU B C 1
ATOM 7117 O O . LEU B 1 392 ? 19.917 30.620 152.949 1.00 30.38 392 LEU B O 1
ATOM 7122 N N . PRO B 1 393 ? 18.816 29.364 151.467 1.00 30.04 393 PRO B N 1
ATOM 7123 C CA . PRO B 1 393 ? 18.957 28.188 152.327 1.00 29.34 393 PRO B CA 1
ATOM 7124 C C . PRO B 1 393 ? 20.381 27.703 152.431 1.00 26.66 393 PRO B C 1
ATOM 7125 O O . PRO B 1 393 ? 20.747 27.101 153.445 1.00 33.64 393 PRO B O 1
ATOM 7129 N N . HIS B 1 394 ? 21.208 27.948 151.428 1.00 25.83 394 HIS B N 1
ATOM 7130 C CA . HIS B 1 394 ? 22.598 27.521 151.483 1.00 25.81 394 HIS B CA 1
ATOM 7131 C C . HIS B 1 394 ? 23.479 28.640 150.961 1.00 25.96 394 HIS B C 1
ATOM 7132 O O . HIS B 1 394 ? 23.389 29.006 149.785 1.00 26.17 394 HIS B O 1
ATOM 7139 N N . PHE B 1 395 ? 24.334 29.172 151.815 1.00 22.31 395 PHE B N 1
ATOM 7140 C CA . PHE B 1 395 ? 25.333 30.151 151.402 1.00 20.28 395 PHE B CA 1
ATOM 7141 C C . PHE B 1 395 ? 26.681 29.651 151.904 1.00 20.67 395 PHE B C 1
ATOM 7142 O O . PHE B 1 395 ? 27.172 30.105 152.940 1.00 24.06 395 PHE B O 1
ATOM 7150 N N . PRO B 1 396 ? 27.298 28.699 151.198 1.00 18.91 396 PRO B N 1
ATOM 7151 C CA . PRO B 1 396 ? 28.521 28.077 151.718 1.00 19.84 396 PRO B CA 1
ATOM 7152 C C . PRO B 1 396 ? 29.608 29.055 152.074 1.00 19.13 396 PRO B C 1
ATOM 7153 O O . PRO B 1 396 ? 30.268 28.895 153.106 1.00 24.21 396 PRO B O 1
ATOM 7157 N N . PHE B 1 397 ? 29.798 30.089 151.272 1.00 18.57 397 PHE B N 1
ATOM 7158 C CA . PHE B 1 397 ? 30.862 31.025 151.578 1.00 19.01 397 PHE B CA 1
ATOM 7159 C C . PHE B 1 397 ? 30.581 31.775 152.864 1.00 17.93 397 PHE B C 1
ATOM 7160 O O . PHE B 1 397 ? 31.497 32.052 153.639 1.00 16.82 397 PHE B O 1
ATOM 7168 N N . TYR B 1 398 ? 29.322 32.141 153.092 1.00 18.99 398 TYR B N 1
ATOM 7169 C CA . TYR B 1 398 ? 28.987 32.854 154.310 1.00 18.76 398 TYR B CA 1
ATOM 7170 C C . TYR B 1 398 ? 29.118 31.949 155.519 1.00 19.53 398 TYR B C 1
ATOM 7171 O O . TYR B 1 398 ? 29.533 32.395 156.587 1.00 19.76 398 TYR B O 1
ATOM 7180 N N . GLU B 1 399 ? 28.817 30.671 155.353 1.00 17.72 399 GLU B N 1
ATOM 7181 C CA . GLU B 1 399 ? 28.908 29.750 156.470 1.00 19.43 399 GLU B CA 1
ATOM 7182 C C . GLU B 1 399 ? 30.351 29.554 156.897 1.00 21.20 399 GLU B C 1
ATOM 7183 O O . GLU B 1 399 ? 30.706 29.791 158.064 1.00 20.65 399 GLU B O 1
ATOM 7189 N N . ASP B 1 400 ? 31.207 29.141 155.954 1.00 20.75 400 ASP B N 1
ATOM 7190 C CA . ASP B 1 400 ? 32.618 28.961 156.283 1.00 19.44 400 ASP B CA 1
ATOM 7191 C C . ASP B 1 400 ? 33.281 30.271 156.664 1.00 17.60 400 ASP B C 1
ATOM 7192 O O . ASP B 1 400 ? 34.155 30.298 157.533 1.00 25.73 400 ASP B O 1
ATOM 7197 N N . ALA B 1 401 ? 32.875 31.371 156.052 1.00 17.59 401 ALA B N 1
ATOM 7198 C CA . ALA B 1 401 ? 33.492 32.641 156.405 1.00 18.54 401 ALA B CA 1
ATOM 7199 C C . ALA B 1 401 ? 33.076 33.076 157.794 1.00 18.03 401 ALA B C 1
ATOM 7200 O O . ALA B 1 401 ? 33.851 33.697 158.521 1.00 17.68 401 ALA B O 1
ATOM 7202 N N . HIS B 1 402 ? 31.847 32.785 158.171 1.00 20.35 402 HIS B N 1
ATOM 7203 C CA . HIS B 1 402 ? 31.394 33.205 159.479 1.00 19.55 402 HIS B CA 1
ATOM 7204 C C . HIS B 1 402 ? 32.100 32.414 160.568 1.00 20.48 402 HIS B C 1
ATOM 7205 O O . HIS B 1 402 ? 32.553 32.987 161.564 1.00 20.93 402 HIS B O 1
ATOM 7212 N N . ARG B 1 403 ? 32.268 31.111 160.365 1.00 20.06 403 ARG B N 1
ATOM 7213 C CA . ARG B 1 403 ? 33.089 30.348 161.297 1.00 19.08 403 ARG B CA 1
ATOM 7214 C C . ARG B 1 403 ? 34.515 30.896 161.374 1.00 19.85 403 ARG B C 1
ATOM 7215 O O . ARG B 1 403 ? 35.019 31.205 162.463 1.00 22.53 403 ARG B O 1
ATOM 7223 N N . LEU B 1 404 ? 35.173 31.054 160.224 1.00 20.09 404 LEU B N 1
ATOM 7224 C CA . LEU B 1 404 ? 36.586 31.420 160.234 1.00 19.05 404 LEU B CA 1
ATOM 7225 C C . LEU B 1 404 ? 36.799 32.814 160.808 1.00 19.54 404 LEU B C 1
ATOM 7226 O O . LEU B 1 404 ? 37.712 33.031 161.614 1.00 19.27 404 LEU B O 1
ATOM 7231 N N . ILE B 1 405 ? 35.975 33.777 160.390 1.00 19.95 405 ILE B N 1
ATOM 7232 C CA . ILE B 1 405 ? 36.069 35.129 160.926 1.00 17.95 405 ILE B CA 1
ATOM 7233 C C . ILE B 1 405 ? 35.744 35.123 162.405 1.00 19.04 405 ILE B C 1
ATOM 7234 O O . ILE B 1 405 ? 36.265 35.944 163.160 1.00 19.97 405 ILE B O 1
ATOM 7239 N N . GLY B 1 406 ? 34.914 34.183 162.854 1.00 19.69 406 GLY B N 1
ATOM 7240 C CA . GLY B 1 406 ? 34.670 34.061 164.282 1.00 17.01 406 GLY B CA 1
ATOM 7241 C C . GLY B 1 406 ? 35.928 33.708 165.043 1.00 19.20 406 GLY B C 1
ATOM 7242 O O . GLY B 1 406 ? 36.259 34.337 166.052 1.00 18.84 406 GLY B O 1
ATOM 7243 N N . ALA B 1 407 ? 36.669 32.717 164.542 1.00 19.88 407 ALA B N 1
ATOM 7244 C CA . ALA B 1 407 ? 37.929 32.358 165.185 1.00 19.22 407 ALA B CA 1
ATOM 7245 C C . ALA B 1 407 ? 38.918 33.517 165.146 1.00 19.93 407 ALA B C 1
ATOM 7246 O O . ALA B 1 407 ? 39.565 33.850 166.152 1.00 21.85 407 ALA B O 1
ATOM 7248 N N . ILE B 1 408 ? 39.041 34.162 163.993 1.00 19.67 408 ILE B N 1
ATOM 7249 C CA . ILE B 1 408 ? 40.014 35.238 163.894 1.00 18.95 408 ILE B CA 1
ATOM 7250 C C . ILE B 1 408 ? 39.648 36.358 164.856 1.00 19.77 408 ILE B C 1
ATOM 7251 O O . ILE B 1 408 ? 40.505 36.922 165.539 1.00 19.56 408 ILE B O 1
ATOM 7256 N N . ARG B 1 409 ? 38.365 36.672 164.946 1.00 20.30 409 ARG B N 1
ATOM 7257 C CA . ARG B 1 409 ? 37.936 37.805 165.748 1.00 19.44 409 ARG B CA 1
ATOM 7258 C C . ARG B 1 409 ? 38.094 37.505 167.227 1.00 21.02 409 ARG B C 1
ATOM 7259 O O . ARG B 1 409 ? 38.483 38.381 168.011 1.00 25.35 409 ARG B O 1
ATOM 7267 N N . ARG B 1 410 ? 37.805 36.271 167.633 1.00 21.01 410 ARG B N 1
ATOM 7268 C CA . ARG B 1 410 ? 38.000 35.950 169.035 1.00 21.33 410 ARG B CA 1
ATOM 7269 C C . ARG B 1 410 ? 39.450 36.132 169.404 1.00 20.92 410 ARG B C 1
ATOM 7270 O O . ARG B 1 410 ? 39.758 36.758 170.432 1.00 20.53 410 ARG B O 1
ATOM 7278 N N . PHE B 1 411 ? 40.354 35.660 168.530 1.00 18.68 411 PHE B N 1
ATOM 7279 C CA . PHE B 1 411 ? 41.777 35.856 168.789 1.00 18.68 411 PHE B CA 1
ATOM 7280 C C . PHE B 1 411 ? 42.145 37.329 168.818 1.00 18.53 411 PHE B C 1
ATOM 7281 O O . PHE B 1 411 ? 42.995 37.736 169.609 1.00 18.48 411 PHE B O 1
ATOM 7289 N N . MET B 1 412 ? 41.586 38.130 167.913 1.00 18.78 412 MET B N 1
ATOM 7290 C CA . MET B 1 412 ? 42.002 39.525 167.860 1.00 19.60 412 MET B CA 1
ATOM 7291 C C . MET B 1 412 ? 41.511 40.276 169.081 1.00 20.82 412 MET B C 1
ATOM 7292 O O . MET B 1 412 ? 42.209 41.148 169.595 1.00 19.30 412 MET B O 1
ATOM 7297 N N . GLN B 1 413 ? 40.316 39.933 169.565 1.00 24.00 413 GLN B N 1
ATOM 7298 C CA . GLN B 1 413 ? 39.794 40.564 170.768 1.00 26.19 413 GLN B CA 1
ATOM 7299 C C . GLN B 1 413 ? 40.614 40.172 171.990 1.00 23.44 413 GLN B C 1
ATOM 7300 O O . GLN B 1 413 ? 40.915 41.021 172.837 1.00 20.98 413 GLN B O 1
ATOM 7306 N N . ALA B 1 414 ? 41.034 38.907 172.079 1.00 21.95 414 ALA B N 1
ATOM 7307 C CA . ALA B 1 414 ? 41.954 38.537 173.153 1.00 22.53 414 ALA B CA 1
ATOM 7308 C C . ALA B 1 414 ? 43.302 39.218 172.991 1.00 21.49 414 ALA B C 1
ATOM 7309 O O . ALA B 1 414 ? 43.950 39.565 173.977 1.00 22.59 414 ALA B O 1
ATOM 7311 N N . PHE B 1 415 ? 43.724 39.461 171.761 1.00 21.45 415 PHE B N 1
ATOM 7312 C CA . PHE B 1 415 ? 45.011 40.103 171.549 1.00 23.20 415 PHE B CA 1
ATOM 7313 C C . PHE B 1 415 ? 44.966 41.567 171.964 1.00 22.91 415 PHE B C 1
ATOM 7314 O O . PHE B 1 415 ? 45.878 42.066 172.630 1.00 21.63 415 PHE B O 1
ATOM 7322 N N . VAL B 1 416 ? 43.910 42.270 171.579 1.00 23.45 416 VAL B N 1
ATOM 7323 C CA . VAL B 1 416 ? 43.788 43.661 171.964 1.00 22.77 416 VAL B CA 1
ATOM 7324 C C . VAL B 1 416 ? 43.689 43.777 173.478 1.00 25.16 416 VAL B C 1
ATOM 7325 O O . VAL B 1 416 ? 44.331 44.638 174.084 1.00 28.18 416 VAL B O 1
ATOM 7329 N N . ASP B 1 417 ? 42.938 42.873 174.121 1.00 25.71 417 ASP B N 1
ATOM 7330 C CA . ASP B 1 417 ? 42.836 42.904 175.582 1.00 25.85 417 ASP B CA 1
ATOM 7331 C C . ASP B 1 417 ? 44.186 42.648 176.257 1.00 27.36 417 ASP B C 1
ATOM 7332 O O . ASP B 1 417 ? 44.570 43.380 177.176 1.00 27.11 417 ASP B O 1
ATOM 7337 N N . SER B 1 418 ? 44.925 41.622 175.817 1.00 25.87 418 SER B N 1
ATOM 7338 C CA . SER B 1 418 ? 46.284 41.429 176.318 1.00 24.55 418 SER B CA 1
ATOM 7339 C C . SER B 1 418 ? 47.136 42.675 176.157 1.00 24.28 418 SER B C 1
ATOM 7340 O O . SER B 1 418 ? 47.939 42.998 177.029 1.00 29.94 418 SER B O 1
ATOM 7343 N N . THR B 1 419 ? 47.028 43.359 175.030 1.00 26.36 419 THR B N 1
ATOM 7344 C CA . THR B 1 419 ? 47.942 44.471 174.813 1.00 25.39 419 THR B CA 1
ATOM 7345 C C . THR B 1 419 ? 47.563 45.678 175.646 1.00 23.99 419 THR B C 1
ATOM 7346 O O . THR B 1 419 ? 48.431 46.343 176.212 1.00 22.95 419 THR B O 1
ATOM 7350 N N . TYR B 1 420 ? 46.276 45.984 175.705 1.00 25.73 420 TYR B N 1
ATOM 7351 C CA . TYR B 1 420 ? 45.780 47.230 176.260 1.00 28.38 420 TYR B CA 1
ATOM 7352 C C . TYR B 1 420 ? 45.109 47.098 177.615 1.00 32.16 420 TYR B C 1
ATOM 7353 O O . TYR B 1 420 ? 45.185 48.044 178.400 1.00 36.88 420 TYR B O 1
ATOM 7362 N N . GLY B 1 421 ? 44.442 45.981 177.909 1.00 28.81 421 GLY B N 1
ATOM 7363 C CA . GLY B 1 421 ? 43.831 45.794 179.218 1.00 30.88 421 GLY B CA 1
ATOM 7364 C C . GLY B 1 421 ? 42.428 45.221 179.232 1.00 35.16 421 GLY B C 1
ATOM 7365 O O . GLY B 1 421 ? 41.740 45.269 180.255 1.00 46.24 421 GLY B O 1
ATOM 7366 N N . GLY B 1 428 ? 41.154 53.967 176.901 1.00 33.88 428 GLY B N 1
ATOM 7367 C CA . GLY B 1 428 ? 42.052 54.672 177.795 1.00 33.88 428 GLY B CA 1
ATOM 7368 C C . GLY B 1 428 ? 43.479 54.528 177.345 1.00 33.37 428 GLY B C 1
ATOM 7369 O O . GLY B 1 428 ? 44.055 55.438 176.776 1.00 33.57 428 GLY B O 1
ATOM 7370 N N . ALA B 1 429 ? 44.053 53.357 177.599 1.00 36.09 429 ALA B N 1
ATOM 7371 C CA . ALA B 1 429 ? 45.348 53.022 177.023 1.00 33.05 429 ALA B CA 1
ATOM 7372 C C . ALA B 1 429 ? 45.325 53.026 175.501 1.00 37.11 429 ALA B C 1
ATOM 7373 O O . ALA B 1 429 ? 46.391 52.997 174.881 1.00 33.21 429 ALA B O 1
ATOM 7375 N N . LEU B 1 430 ? 44.146 53.032 174.879 1.00 37.62 430 LEU B N 1
ATOM 7376 C CA . LEU B 1 430 ? 44.092 53.144 173.429 1.00 36.31 430 LEU B CA 1
ATOM 7377 C C . LEU B 1 430 ? 44.411 54.561 172.999 1.00 33.67 430 LEU B C 1
ATOM 7378 O O . LEU B 1 430 ? 45.178 54.782 172.057 1.00 29.98 430 LEU B O 1
ATOM 7383 N N . LEU B 1 431 ? 43.834 55.536 173.693 1.00 33.83 431 LEU B N 1
ATOM 7384 C CA . LEU B 1 431 ? 43.943 56.911 173.256 1.00 33.18 431 LEU B CA 1
ATOM 7385 C C . LEU B 1 431 ? 45.306 57.480 173.551 1.00 32.66 431 LEU B C 1
ATOM 7386 O O . LEU B 1 431 ? 45.696 58.475 172.935 1.00 35.62 431 LEU B O 1
ATOM 7391 N N . ARG B 1 432 ? 46.028 56.866 174.474 1.00 36.18 432 ARG B N 1
ATOM 7392 C CA . ARG B 1 432 ? 47.383 57.259 174.821 1.00 37.70 432 ARG B CA 1
ATOM 7393 C C . ARG B 1 432 ? 48.429 56.551 173.980 1.00 30.23 432 ARG B C 1
ATOM 7394 O O . ARG B 1 432 ? 49.616 56.834 174.138 1.00 30.86 432 ARG B O 1
ATOM 7402 N N . ASP B 1 433 ? 48.017 55.622 173.115 1.00 35.30 433 ASP B N 1
ATOM 7403 C CA . ASP B 1 433 ? 48.921 54.947 172.185 1.00 27.89 433 ASP B CA 1
ATOM 7404 C C . ASP B 1 433 ? 49.029 55.830 170.950 1.00 26.22 433 ASP B C 1
ATOM 7405 O O . ASP B 1 433 ? 48.365 55.625 169.939 1.00 28.48 433 ASP B O 1
ATOM 7410 N N . TYR B 1 434 ? 49.880 56.843 171.047 1.00 25.04 434 TYR B N 1
ATOM 7411 C CA . TYR B 1 434 ? 49.975 57.839 169.998 1.00 25.06 434 TYR B CA 1
ATOM 7412 C C . TYR B 1 434 ? 50.524 57.262 168.695 1.00 25.90 434 TYR B C 1
ATOM 7413 O O . TYR B 1 434 ? 50.290 57.839 167.637 1.00 26.51 434 TYR B O 1
ATOM 7422 N N . GLU B 1 435 ? 51.258 56.152 168.742 1.00 26.06 435 GLU B N 1
ATOM 7423 C CA . GLU B 1 435 ? 51.610 55.459 167.512 1.00 20.99 435 GLU B CA 1
ATOM 7424 C C . GLU B 1 435 ? 50.372 54.887 166.848 1.00 23.49 435 GLU B C 1
ATOM 7425 O O . GLU B 1 435 ? 50.257 54.891 165.616 1.00 26.24 435 GLU B O 1
ATOM 7431 N N . LEU B 1 436 ? 49.430 54.389 167.641 1.00 23.06 436 LEU B N 1
ATOM 7432 C CA . LEU B 1 436 ? 48.205 53.881 167.052 1.00 22.52 436 LEU B CA 1
ATOM 7433 C C . LEU B 1 436 ? 47.403 55.008 166.440 1.00 20.61 436 LEU B C 1
ATOM 7434 O O . LEU B 1 436 ? 46.858 54.867 165.344 1.00 26.80 436 LEU B O 1
ATOM 7439 N N . GLN B 1 437 ? 47.298 56.126 167.147 1.00 20.92 437 GLN B N 1
ATOM 7440 C CA . GLN B 1 437 ? 46.525 57.243 166.631 1.00 22.94 437 GLN B CA 1
ATOM 7441 C C . GLN B 1 437 ? 47.236 57.863 165.459 1.00 20.47 437 GLN B C 1
ATOM 7442 O O . GLN B 1 437 ? 46.605 58.437 164.567 1.00 23.14 437 GLN B O 1
ATOM 7448 N N . ASN B 1 438 ? 48.547 57.744 165.436 1.00 19.04 438 ASN B N 1
ATOM 7449 C CA . ASN B 1 438 ? 49.256 58.188 164.262 1.00 21.61 438 ASN B CA 1
ATOM 7450 C C . ASN B 1 438 ? 48.965 57.288 163.081 1.00 22.07 438 ASN B C 1
ATOM 7451 O O . ASN B 1 438 ? 48.805 57.777 161.969 1.00 20.74 438 ASN B O 1
ATOM 7456 N N . TRP B 1 439 ? 48.870 55.985 163.309 1.00 22.21 439 TRP B N 1
ATOM 7457 C CA . TRP B 1 439 ? 48.499 55.066 162.250 1.00 19.12 439 TRP B CA 1
ATOM 7458 C C . TRP B 1 439 ? 47.119 55.397 161.697 1.00 18.91 439 TRP B C 1
ATOM 7459 O O . TRP B 1 439 ? 46.929 55.454 160.485 1.00 21.05 439 TRP B O 1
ATOM 7470 N N . ILE B 1 440 ? 46.136 55.622 162.557 1.00 19.56 440 ILE B N 1
ATOM 7471 C CA . ILE B 1 440 ? 44.805 55.912 162.031 1.00 21.93 440 ILE B CA 1
ATOM 7472 C C . ILE B 1 440 ? 44.800 57.236 161.275 1.00 20.42 440 ILE B C 1
ATOM 7473 O O . ILE B 1 440 ? 44.245 57.343 160.172 1.00 28.44 440 ILE B O 1
ATOM 7478 N N . ALA B 1 441 ? 45.441 58.255 161.830 1.00 18.93 441 ALA B N 1
ATOM 7479 C CA . ALA B 1 441 ? 45.467 59.537 161.137 1.00 22.11 441 ALA B CA 1
ATOM 7480 C C . ALA B 1 441 ? 46.211 59.435 159.815 1.00 21.53 441 ALA B C 1
ATOM 7481 O O . ALA B 1 441 ? 45.817 60.055 158.821 1.00 21.29 441 ALA B O 1
ATOM 7483 N N . GLU B 1 442 ? 47.297 58.662 159.792 1.00 19.68 442 GLU B N 1
ATOM 7484 C CA . GLU B 1 442 ? 48.109 58.505 158.591 1.00 21.13 442 GLU B CA 1
ATOM 7485 C C . GLU B 1 442 ? 47.352 57.750 157.513 1.00 22.16 442 GLU B C 1
ATOM 7486 O O . GLU B 1 442 ? 47.398 58.118 156.338 1.00 23.14 442 GLU B O 1
ATOM 7492 N N . ALA B 1 443 ? 46.663 56.681 157.903 1.00 21.93 443 ALA B N 1
ATOM 7493 C CA . ALA B 1 443 ? 45.881 55.916 156.957 1.00 19.77 443 ALA B CA 1
ATOM 7494 C C . ALA B 1 443 ? 44.800 56.774 156.341 1.00 20.81 443 ALA B C 1
ATOM 7495 O O . ALA B 1 443 ? 44.536 56.680 155.143 1.00 23.33 443 ALA B O 1
ATOM 7497 N N . ASN B 1 444 ? 44.185 57.647 157.124 1.00 22.72 444 ASN B N 1
ATOM 7498 C CA . ASN B 1 444 ? 43.169 58.498 156.519 1.00 21.61 444 ASN B CA 1
ATOM 7499 C C . ASN B 1 444 ? 43.727 59.705 155.770 1.00 22.54 444 ASN B C 1
ATOM 7500 O O . ASN B 1 444 ? 42.972 60.366 155.064 1.00 25.25 444 ASN B O 1
ATOM 7505 N N . GLY B 1 445 ? 45.004 60.028 155.896 1.00 25.80 445 GLY B N 1
ATOM 7506 C CA . GLY B 1 445 ? 45.502 61.261 155.338 1.00 21.24 445 GLY B CA 1
ATOM 7507 C C . GLY B 1 445 ? 46.434 61.030 154.179 1.00 21.49 445 GLY B C 1
ATOM 7508 O O . GLY B 1 445 ? 46.005 60.903 153.035 1.00 24.84 445 GLY B O 1
ATOM 7509 N N . PRO B 1 446 ? 47.733 60.946 154.459 1.00 20.23 446 PRO B N 1
ATOM 7510 C CA . PRO B 1 446 ? 48.697 60.737 153.371 1.00 21.19 446 PRO B CA 1
ATOM 7511 C C . PRO B 1 446 ? 48.534 59.419 152.628 1.00 21.44 446 PRO B C 1
ATOM 7512 O O . PRO B 1 446 ? 48.686 59.382 151.407 1.00 25.33 446 PRO B O 1
ATOM 7516 N N . ALA B 1 447 ? 48.260 58.323 153.324 1.00 22.81 447 ALA B N 1
ATOM 7517 C CA . ALA B 1 447 ? 48.166 57.043 152.641 1.00 21.08 447 ALA B CA 1
ATOM 7518 C C . ALA B 1 447 ? 46.928 56.954 151.769 1.00 20.86 447 ALA B C 1
ATOM 7519 O O . ALA B 1 447 ? 46.834 56.049 150.939 1.00 19.36 447 ALA B O 1
ATOM 7521 N N . GLN B 1 448 ? 45.969 57.854 151.967 1.00 21.95 448 GLN B N 1
ATOM 7522 C CA . GLN B 1 448 ? 44.753 57.917 151.170 1.00 21.37 448 GLN B CA 1
ATOM 7523 C C . GLN B 1 448 ? 43.952 56.635 151.228 1.00 20.33 448 GLN B C 1
ATOM 7524 O O . GLN B 1 448 ? 43.305 56.271 150.248 1.00 25.40 448 GLN B O 1
ATOM 7530 N N . VAL B 1 449 ? 43.957 55.950 152.367 1.00 18.49 449 VAL B N 1
ATOM 7531 C CA . VAL B 1 449 ? 43.138 54.751 152.506 1.00 18.49 449 VAL B CA 1
ATOM 7532 C C . VAL B 1 449 ? 41.665 55.130 152.464 1.00 17.77 449 VAL B C 1
ATOM 7533 O O . VAL B 1 449 ? 41.245 56.136 153.042 1.00 20.86 449 VAL B O 1
ATOM 7537 N N . ARG B 1 450 ? 40.878 54.336 151.764 1.00 19.71 450 ARG B N 1
ATOM 7538 C CA . ARG B 1 450 ? 39.484 54.643 151.503 1.00 18.40 450 ARG B CA 1
ATOM 7539 C C . ARG B 1 450 ? 38.599 53.899 152.496 1.00 19.07 450 ARG B C 1
ATOM 7540 O O . ARG B 1 450 ? 38.726 52.687 152.660 1.00 18.14 450 ARG B O 1
ATOM 7548 N N . ASP B 1 451 ? 37.736 54.646 153.181 1.00 18.70 451 ASP B N 1
ATOM 7549 C CA . ASP B 1 451 ? 36.749 54.101 154.108 1.00 16.97 451 ASP B CA 1
ATOM 7550 C C . ASP B 1 451 ? 37.397 53.263 155.216 1.00 19.17 451 ASP B C 1
ATOM 7551 O O . ASP B 1 451 ? 37.031 52.119 155.469 1.00 18.90 451 ASP B O 1
ATOM 7556 N N . PHE B 1 452 ? 38.323 53.839 155.862 1.00 18.00 452 PHE B N 1
ATOM 7557 C CA . PHE B 1 452 ? 39.021 53.477 157.074 1.00 17.36 452 PHE B CA 1
ATOM 7558 C C . PHE B 1 452 ? 38.370 54.176 158.262 1.00 20.39 452 PHE B C 1
ATOM 7559 O O . PHE B 1 452 ? 37.833 55.271 158.103 1.00 26.98 452 PHE B O 1
ATOM 7567 N N . PRO B 1 453 ? 38.362 53.552 159.445 1.00 20.93 453 PRO B N 1
ATOM 7568 C CA . PRO B 1 453 ? 37.861 54.224 160.657 1.00 19.92 453 PRO B CA 1
ATOM 7569 C C . PRO B 1 453 ? 38.493 55.588 160.857 1.00 22.61 453 PRO B C 1
ATOM 7570 O O . PRO B 1 453 ? 39.706 55.738 160.781 1.00 21.48 453 PRO B O 1
ATOM 7574 N N . ALA B 1 454 ? 37.667 56.579 161.174 1.00 23.08 454 ALA B N 1
ATOM 7575 C CA . ALA B 1 454 ? 38.175 57.934 161.344 1.00 22.52 454 ALA B CA 1
ATOM 7576 C C . ALA B 1 454 ? 39.010 58.069 162.610 1.00 24.13 454 ALA B C 1
ATOM 7577 O O . ALA B 1 454 ? 38.739 57.430 163.628 1.00 24.25 454 ALA B O 1
ATOM 7579 N N . ALA B 1 455 ? 40.021 58.924 162.549 1.00 25.56 455 ALA B N 1
ATOM 7580 C CA . ALA B 1 455 ? 40.824 59.228 163.722 1.00 25.54 455 ALA B CA 1
ATOM 7581 C C . ALA B 1 455 ? 40.161 60.345 164.482 1.00 28.84 455 ALA B C 1
ATOM 7582 O O . ALA B 1 455 ? 39.685 61.291 163.867 1.00 26.75 455 ALA B O 1
ATOM 7584 N N . PRO B 1 456 ? 40.157 60.268 165.825 1.00 31.72 456 PRO B N 1
ATOM 7585 C CA . PRO B 1 456 ? 40.809 59.333 166.746 1.00 28.60 456 PRO B CA 1
ATOM 7586 C C . PRO B 1 456 ? 40.089 58.036 166.965 1.00 27.07 456 PRO B C 1
ATOM 7587 O O . PRO B 1 456 ? 38.884 58.015 167.136 1.00 31.48 456 PRO B O 1
ATOM 7591 N N . LEU B 1 457 ? 40.835 56.953 167.017 1.00 29.18 457 LEU B N 1
ATOM 7592 C CA . LEU B 1 457 ? 40.237 55.654 167.266 1.00 31.86 457 LEU B CA 1
ATOM 7593 C C . LEU B 1 457 ? 40.083 55.457 168.768 1.00 38.80 457 LEU B C 1
ATOM 7594 O O . LEU B 1 457 ? 41.075 55.457 169.506 1.00 33.17 457 LEU B O 1
ATOM 7599 N N . ARG B 1 458 ? 38.841 55.283 169.215 1.00 43.00 458 ARG B N 1
ATOM 7600 C CA . ARG B 1 458 ? 38.488 55.310 170.631 1.00 43.60 458 ARG B CA 1
ATOM 7601 C C . ARG B 1 458 ? 38.098 53.956 171.197 1.00 38.63 458 ARG B C 1
ATOM 7602 O O . ARG B 1 458 ? 38.555 53.590 172.276 1.00 41.06 458 ARG B O 1
ATOM 7610 N N . ARG B 1 459 ? 37.290 53.180 170.506 1.00 39.76 459 ARG B N 1
ATOM 7611 C CA . ARG B 1 459 ? 36.867 51.900 171.046 1.00 38.71 459 ARG B CA 1
ATOM 7612 C C . ARG B 1 459 ? 37.806 50.784 170.601 1.00 34.66 459 ARG B C 1
ATOM 7613 O O . ARG B 1 459 ? 38.297 50.777 169.469 1.00 41.25 459 ARG B O 1
ATOM 7621 N N . ARG B 1 460 ? 38.055 49.838 171.502 1.00 32.34 460 ARG B N 1
ATOM 7622 C CA . ARG B 1 460 ? 38.794 48.640 171.128 1.00 30.92 460 ARG B CA 1
ATOM 7623 C C . ARG B 1 460 ? 38.130 47.893 169.980 1.00 30.91 460 ARG B C 1
ATOM 7624 O O . ARG B 1 460 ? 38.816 47.194 169.230 1.00 28.88 460 ARG B O 1
ATOM 7632 N N . ALA B 1 461 ? 36.804 47.978 169.848 1.00 28.86 461 ALA B N 1
ATOM 7633 C CA . ALA B 1 461 ? 36.147 47.205 168.805 1.00 28.92 461 ALA B CA 1
ATOM 7634 C C . ALA B 1 461 ? 36.575 47.669 167.422 1.00 31.84 461 ALA B C 1
ATOM 7635 O O . ALA B 1 461 ? 36.471 46.908 166.455 1.00 29.95 461 ALA B O 1
ATOM 7637 N N . GLN B 1 462 ? 37.049 48.910 167.303 1.00 28.64 462 GLN B N 1
ATOM 7638 C CA . GLN B 1 462 ? 37.431 49.414 165.993 1.00 27.90 462 GLN B CA 1
ATOM 7639 C C . GLN B 1 462 ? 38.754 48.813 165.558 1.00 27.41 462 GLN B C 1
ATOM 7640 O O . GLN B 1 462 ? 38.913 48.409 164.396 1.00 27.21 462 GLN B O 1
ATOM 7646 N N . LEU B 1 463 ? 39.709 48.742 166.491 1.00 24.05 463 LEU B N 1
ATOM 7647 C CA . LEU B 1 463 ? 40.973 48.064 166.244 1.00 22.19 463 LEU B CA 1
ATOM 7648 C C . LEU B 1 463 ? 40.770 46.568 166.030 1.00 20.63 463 LEU B C 1
ATOM 7649 O O . LEU B 1 463 ? 41.372 45.977 165.127 1.00 24.57 463 LEU B O 1
ATOM 7654 N N . VAL B 1 464 ? 39.913 45.940 166.828 1.00 21.12 464 VAL B N 1
ATOM 7655 C CA . VAL B 1 464 ? 39.611 44.535 166.592 1.00 22.70 464 VAL B CA 1
ATOM 7656 C C . VAL B 1 464 ? 39.049 44.352 165.192 1.00 22.39 464 VAL B C 1
ATOM 7657 O O . VAL B 1 464 ? 39.383 43.397 164.485 1.00 21.21 464 VAL B O 1
ATOM 7661 N N . ASP B 1 465 ? 38.200 45.280 164.768 1.00 23.15 465 ASP B N 1
ATOM 7662 C CA . ASP B 1 465 ? 37.640 45.233 163.428 1.00 21.87 465 ASP B CA 1
ATOM 7663 C C . ASP B 1 465 ? 38.726 45.303 162.366 1.00 18.51 465 ASP B C 1
ATOM 7664 O O . ASP B 1 465 ? 38.744 44.498 161.436 1.00 18.45 465 ASP B O 1
ATOM 7669 N N . VAL B 1 466 ? 39.660 46.241 162.507 1.00 19.96 466 VAL B N 1
ATOM 7670 C CA . VAL B 1 466 ? 40.713 46.398 161.508 1.00 19.92 466 VAL B CA 1
ATOM 7671 C C . VAL B 1 466 ? 41.544 45.125 161.395 1.00 16.75 466 VAL B C 1
ATOM 7672 O O . VAL B 1 466 ? 41.671 44.541 160.312 1.00 20.80 466 VAL B O 1
ATOM 7676 N N . LEU B 1 467 ? 42.098 44.667 162.520 1.00 19.14 467 LEU B N 1
ATOM 7677 C CA . LEU B 1 467 ? 42.967 43.496 162.511 1.00 16.22 467 LEU B CA 1
ATOM 7678 C C . LEU B 1 467 ? 42.223 42.250 162.062 1.00 16.96 467 LEU B C 1
ATOM 7679 O O . LEU B 1 467 ? 42.809 41.353 161.440 1.00 16.47 467 LEU B O 1
ATOM 7684 N N . THR B 1 468 ? 40.939 42.159 162.397 1.00 16.40 468 THR B N 1
ATOM 7685 C CA . THR B 1 468 ? 40.166 41.010 161.956 1.00 16.41 468 THR B CA 1
ATOM 7686 C C . THR B 1 468 ? 40.001 41.046 160.459 1.00 16.01 468 THR B C 1
ATOM 7687 O O . THR B 1 468 ? 40.093 40.013 159.789 1.00 19.41 468 THR B O 1
ATOM 7691 N N . HIS B 1 469 ? 39.741 42.228 159.915 1.00 15.49 469 HIS B N 1
ATOM 7692 C CA . HIS B 1 469 ? 39.521 42.293 158.485 1.00 14.39 469 HIS B CA 1
ATOM 7693 C C . HIS B 1 469 ? 40.808 41.975 157.736 1.00 13.47 469 HIS B C 1
ATOM 7694 O O . HIS B 1 469 ? 40.783 41.207 156.777 1.00 12.84 469 HIS B O 1
ATOM 7701 N N . VAL B 1 470 ? 41.945 42.501 158.198 1.00 13.84 470 VAL B N 1
ATOM 7702 C CA . VAL B 1 470 ? 43.210 42.234 157.521 1.00 12.70 470 VAL B CA 1
ATOM 7703 C C . VAL B 1 470 ? 43.508 40.748 157.545 1.00 13.48 470 VAL B C 1
ATOM 7704 O O . VAL B 1 470 ? 43.833 40.140 156.515 1.00 18.34 470 VAL B O 1
ATOM 7708 N N . ALA B 1 471 ? 43.372 40.133 158.721 1.00 13.58 471 ALA B N 1
ATOM 7709 C CA . ALA B 1 471 ? 43.611 38.702 158.804 1.00 12.56 471 ALA B CA 1
ATOM 7710 C C . ALA B 1 471 ? 42.626 37.944 157.940 1.00 12.55 471 ALA B C 1
ATOM 7711 O O . ALA B 1 471 ? 42.976 36.933 157.330 1.00 17.76 471 ALA B O 1
ATOM 7713 N N . TRP B 1 472 ? 41.393 38.423 157.860 1.00 13.37 472 TRP B N 1
ATOM 7714 C CA . TRP B 1 472 ? 40.401 37.713 157.074 1.00 12.95 472 TRP B CA 1
ATOM 7715 C C . TRP B 1 472 ? 40.762 37.754 155.607 1.00 12.72 472 TRP B C 1
ATOM 7716 O O . TRP B 1 472 ? 40.612 36.754 154.907 1.00 13.14 472 TRP B O 1
ATOM 7727 N N . ILE B 1 473 ? 41.290 38.879 155.142 1.00 12.66 473 ILE B N 1
ATOM 7728 C CA . ILE B 1 473 ? 41.729 38.971 153.757 1.00 13.54 473 ILE B CA 1
ATOM 7729 C C . ILE B 1 473 ? 42.926 38.052 153.503 1.00 14.30 473 ILE B C 1
ATOM 7730 O O . ILE B 1 473 ? 42.883 37.211 152.607 1.00 17.46 473 ILE B O 1
ATOM 7735 N N . THR B 1 474 ? 43.998 38.161 154.297 1.00 13.47 474 THR B N 1
ATOM 7736 C CA . THR B 1 474 ? 45.183 37.361 153.976 1.00 13.08 474 THR B CA 1
ATOM 7737 C C . THR B 1 474 ? 44.998 35.866 154.260 1.00 13.93 474 THR B C 1
ATOM 7738 O O . THR B 1 474 ? 45.783 35.052 153.769 1.00 19.15 474 THR B O 1
ATOM 7742 N N . GLY B 1 475 ? 43.990 35.477 155.037 1.00 14.46 475 GLY B N 1
ATOM 7743 C CA . GLY B 1 475 ? 43.857 34.088 155.423 1.00 12.47 475 GLY B CA 1
ATOM 7744 C C . GLY B 1 475 ? 42.647 33.469 154.786 1.00 13.00 475 GLY B C 1
ATOM 7745 O O . GLY B 1 475 ? 42.489 32.254 154.763 1.00 12.56 475 GLY B O 1
ATOM 7746 N N . GLY B 1 476 ? 41.787 34.300 154.228 1.00 16.63 476 GLY B N 1
ATOM 7747 C CA . GLY B 1 476 ? 40.542 33.761 153.735 1.00 14.81 476 GLY B CA 1
ATOM 7748 C C . GLY B 1 476 ? 40.042 34.359 152.451 1.00 13.17 476 GLY B C 1
ATOM 7749 O O . GLY B 1 476 ? 39.805 33.638 151.488 1.00 18.74 476 GLY B O 1
ATOM 7750 N N . ALA B 1 477 ? 39.837 35.667 152.421 1.00 14.81 477 ALA B N 1
ATOM 7751 C CA . ALA B 1 477 ? 39.204 36.261 151.252 1.00 15.86 477 ALA B CA 1
ATOM 7752 C C . ALA B 1 477 ? 40.087 36.118 150.025 1.00 16.27 477 ALA B C 1
ATOM 7753 O O . ALA B 1 477 ? 39.598 35.805 148.939 1.00 20.21 477 ALA B O 1
ATOM 7755 N N . HIS B 1 478 ? 41.388 36.324 150.185 1.00 13.74 478 HIS B N 1
ATOM 7756 C CA . HIS B 1 478 ? 42.306 36.101 149.087 1.00 14.27 478 HIS B CA 1
ATOM 7757 C C . HIS B 1 478 ? 42.168 34.699 148.520 1.00 16.61 478 HIS B C 1
ATOM 7758 O O . HIS B 1 478 ? 42.144 34.513 147.303 1.00 18.67 478 HIS B O 1
ATOM 7765 N N . HIS B 1 479 ? 42.056 33.699 149.371 1.00 16.41 479 HIS B N 1
ATOM 7766 C CA . HIS B 1 479 ? 42.160 32.346 148.854 1.00 17.12 479 HIS B CA 1
ATOM 7767 C C . HIS B 1 479 ? 40.856 31.845 148.287 1.00 16.88 479 HIS B C 1
ATOM 7768 O O . HIS B 1 479 ? 40.840 30.785 147.659 1.00 16.93 479 HIS B O 1
ATOM 7775 N N . VAL B 1 480 ? 39.770 32.589 148.472 1.00 19.74 480 VAL B N 1
ATOM 7776 C CA . VAL B 1 480 ? 38.542 32.254 147.770 1.00 17.92 480 VAL B CA 1
ATOM 7777 C C . VAL B 1 480 ? 38.658 32.643 146.313 1.00 18.03 480 VAL B C 1
ATOM 7778 O O . VAL B 1 480 ? 38.162 31.945 145.429 1.00 18.95 480 VAL B O 1
ATOM 7782 N N . MET B 1 481 ? 39.339 33.746 146.040 1.00 17.00 481 MET B N 1
ATOM 7783 C CA . MET B 1 481 ? 39.481 34.228 144.682 1.00 17.17 481 MET B CA 1
ATOM 7784 C C . MET B 1 481 ? 40.761 33.765 144.008 1.00 18.81 481 MET B C 1
ATOM 7785 O O . MET B 1 481 ? 40.755 33.539 142.800 1.00 20.86 481 MET B O 1
ATOM 7790 N N . ASN B 1 482 ? 41.846 33.609 144.758 1.00 21.49 482 ASN B N 1
ATOM 7791 C CA . ASN B 1 482 ? 43.187 33.382 144.239 1.00 19.53 482 ASN B CA 1
ATOM 7792 C C . ASN B 1 482 ? 43.717 32.091 144.841 1.00 20.34 482 ASN B C 1
ATOM 7793 O O . ASN B 1 482 ? 42.931 31.210 145.184 1.00 20.30 482 ASN B O 1
ATOM 7798 N N . GLN B 1 483 ? 45.037 31.972 144.974 1.00 18.67 483 GLN B N 1
ATOM 7799 C CA . GLN B 1 483 ? 45.693 30.813 145.583 1.00 19.65 483 GLN B CA 1
ATOM 7800 C C . GLN B 1 483 ? 45.278 29.557 144.824 1.00 19.47 483 GLN B C 1
ATOM 7801 O O . GLN B 1 483 ? 45.556 29.487 143.619 1.00 20.04 483 GLN B O 1
ATOM 7807 N N . GLY B 1 484 ? 44.641 28.567 145.450 1.00 17.81 484 GLY B N 1
ATOM 7808 C CA . GLY B 1 484 ? 44.275 27.331 144.789 1.00 18.47 484 GLY B CA 1
ATOM 7809 C C . GLY B 1 484 ? 42.854 27.248 144.286 1.00 16.91 484 GLY B C 1
ATOM 7810 O O . GLY B 1 484 ? 42.473 26.242 143.679 1.00 16.62 484 GLY B O 1
ATOM 7811 N N . SER B 1 485 ? 42.069 28.269 144.498 1.00 15.88 485 SER B N 1
ATOM 7812 C CA . SER B 1 485 ? 40.691 28.228 144.046 1.00 18.32 485 SER B CA 1
ATOM 7813 C C . SER B 1 485 ? 40.551 28.213 142.527 1.00 18.31 485 SER B C 1
ATOM 7814 O O . SER B 1 485 ? 39.663 27.528 142.015 1.00 18.61 485 SER B O 1
ATOM 7817 N N . PRO B 1 486 ? 41.357 28.950 141.764 1.00 16.77 486 PRO B N 1
ATOM 7818 C CA . PRO B 1 486 ? 41.219 28.830 140.305 1.00 19.02 486 PRO B CA 1
ATOM 7819 C C . PRO B 1 486 ? 41.464 27.416 139.791 1.00 18.12 486 PRO B C 1
ATOM 7820 O O . PRO B 1 486 ? 40.659 26.900 139.015 1.00 19.55 486 PRO B O 1
ATOM 7824 N N . VAL B 1 487 ? 42.522 26.750 140.244 1.00 18.68 487 VAL B N 1
ATOM 7825 C CA . VAL B 1 487 ? 42.792 25.407 139.758 1.00 18.99 487 VAL B CA 1
ATOM 7826 C C . VAL B 1 487 ? 41.832 24.363 140.338 1.00 19.04 487 VAL B C 1
ATOM 7827 O O . VAL B 1 487 ? 41.589 23.343 139.697 1.00 18.25 487 VAL B O 1
ATOM 7831 N N . LYS B 1 488 ? 41.246 24.587 141.511 1.00 20.12 488 LYS B N 1
ATOM 7832 C CA . LYS B 1 488 ? 40.328 23.581 142.035 1.00 21.04 488 LYS B CA 1
ATOM 7833 C C . LYS B 1 488 ? 38.863 23.830 141.690 1.00 20.82 488 LYS B C 1
ATOM 7834 O O . LYS B 1 488 ? 38.106 22.869 141.564 1.00 21.84 488 LYS B O 1
ATOM 7840 N N . PHE B 1 489 ? 38.436 25.082 141.527 1.00 19.59 489 PHE B N 1
ATOM 7841 C CA . PHE B 1 489 ? 37.025 25.412 141.309 1.00 18.48 489 PHE B CA 1
ATOM 7842 C C . PHE B 1 489 ? 36.788 26.436 140.200 1.00 18.51 489 PHE B C 1
ATOM 7843 O O . PHE B 1 489 ? 36.052 26.172 139.252 1.00 23.32 489 PHE B O 1
ATOM 7851 N N . SER B 1 490 ? 37.399 27.618 140.325 1.00 23.22 490 SER B N 1
ATOM 7852 C CA . SER B 1 490 ? 37.089 28.759 139.463 1.00 20.29 490 SER B CA 1
ATOM 7853 C C . SER B 1 490 ? 37.492 28.534 138.014 1.00 22.29 490 SER B C 1
ATOM 7854 O O . SER B 1 490 ? 36.889 29.127 137.112 1.00 21.83 490 SER B O 1
ATOM 7857 N N . GLY B 1 491 ? 38.547 27.767 137.770 1.00 19.90 491 GLY B N 1
ATOM 7858 C CA . GLY B 1 491 ? 39.032 27.622 136.413 1.00 20.40 491 GLY B CA 1
ATOM 7859 C C . GLY B 1 491 ? 39.225 26.188 135.981 1.00 18.24 491 GLY B C 1
ATOM 7860 O O . GLY B 1 491 ? 40.273 25.829 135.458 1.00 17.77 491 GLY B O 1
ATOM 7861 N N . VAL B 1 492 ? 38.233 25.360 136.224 1.00 19.27 492 VAL B N 1
ATOM 7862 C CA . VAL B 1 492 ? 38.289 23.956 135.870 1.00 18.81 492 VAL B CA 1
ATOM 7863 C C . VAL B 1 492 ? 37.690 23.830 134.490 1.00 19.07 492 VAL B C 1
ATOM 7864 O O . VAL B 1 492 ? 36.605 24.350 134.229 1.00 20.61 492 VAL B O 1
ATOM 7868 N N . LEU B 1 493 ? 38.417 23.199 133.587 1.00 22.30 493 LEU B N 1
ATOM 7869 C CA . LEU B 1 493 ? 37.930 23.030 132.235 1.00 21.89 493 LEU B CA 1
ATOM 7870 C C . LEU B 1 493 ? 37.008 21.813 132.205 1.00 20.98 493 LEU B C 1
ATOM 7871 O O . LEU B 1 493 ? 37.168 20.894 132.978 1.00 24.85 493 LEU B O 1
ATOM 7876 N N . PRO B 1 494 ? 36.044 21.792 131.301 1.00 21.14 494 PRO B N 1
ATOM 7877 C CA . PRO B 1 494 ? 35.859 22.740 130.212 1.00 23.16 494 PRO B CA 1
ATOM 7878 C C . PRO B 1 494 ? 34.919 23.866 130.577 1.00 21.65 494 PRO B C 1
ATOM 7879 O O . PRO B 1 494 ? 34.739 24.782 129.791 1.00 24.85 494 PRO B O 1
ATOM 7883 N N . LEU B 1 495 ? 34.344 23.815 131.769 1.00 22.31 495 LEU B N 1
ATOM 7884 C CA . LEU B 1 495 ? 33.343 24.802 132.124 1.00 22.22 495 LEU B CA 1
ATOM 7885 C C . LEU B 1 495 ? 33.916 26.169 132.438 1.00 17.69 495 LEU B C 1
ATOM 7886 O O . LEU B 1 495 ? 33.177 27.146 132.425 1.00 20.71 495 LEU B O 1
ATOM 7891 N N . HIS B 1 496 ? 35.192 26.285 132.725 1.00 17.79 496 HIS B N 1
ATOM 7892 C CA . HIS B 1 496 ? 35.755 27.561 133.154 1.00 19.63 496 HIS B CA 1
ATOM 7893 C C . HIS B 1 496 ? 36.994 27.888 132.336 1.00 17.31 496 HIS B C 1
ATOM 7894 O O . HIS B 1 496 ? 38.116 27.856 132.850 1.00 18.84 496 HIS B O 1
ATOM 7901 N N . PRO B 1 497 ? 36.823 28.220 131.063 1.00 15.90 497 PRO B N 1
ATOM 7902 C CA . PRO B 1 497 ? 37.981 28.530 130.224 1.00 17.78 497 PRO B CA 1
ATOM 7903 C C . PRO B 1 497 ? 38.485 29.950 130.417 1.00 18.07 497 PRO B C 1
ATOM 7904 O O . PRO B 1 497 ? 37.710 30.904 130.505 1.00 17.54 497 PRO B O 1
ATOM 7908 N N . ALA B 1 498 ? 39.811 30.083 130.446 1.00 18.34 498 ALA B N 1
ATOM 7909 C CA . ALA B 1 498 ? 40.438 31.394 130.486 1.00 14.32 498 ALA B CA 1
ATOM 7910 C C . ALA B 1 498 ? 40.243 32.185 129.194 1.00 15.51 498 ALA B C 1
ATOM 7911 O O . ALA B 1 498 ? 40.272 33.412 129.231 1.00 15.74 498 ALA B O 1
ATOM 7913 N N . ALA B 1 499 ? 40.068 31.525 128.053 1.00 17.15 499 ALA B N 1
ATOM 7914 C CA . ALA B 1 499 ? 39.784 32.216 126.802 1.00 15.06 499 ALA B CA 1
ATOM 7915 C C . ALA B 1 499 ? 38.786 31.400 126.009 1.00 19.29 499 ALA B C 1
ATOM 7916 O O . ALA B 1 499 ? 38.691 30.188 126.174 1.00 21.29 499 ALA B O 1
ATOM 7918 N N . LEU B 1 500 ? 38.026 32.076 125.164 1.00 20.91 500 LEU B N 1
ATOM 7919 C CA . LEU B 1 500 ? 37.221 31.408 124.153 1.00 20.38 500 LEU B CA 1
ATOM 7920 C C . LEU B 1 500 ? 37.934 31.533 122.823 1.00 19.39 500 LEU B C 1
ATOM 7921 O O . LEU B 1 500 ? 38.510 32.580 122.523 1.00 18.17 500 LEU B O 1
ATOM 7926 N N . TYR B 1 501 ? 37.869 30.471 122.019 1.00 23.55 501 TYR B N 1
ATOM 7927 C CA . TYR B 1 501 ? 38.662 30.361 120.798 1.00 24.59 501 TYR B CA 1
ATOM 7928 C C . TYR B 1 501 ? 37.825 30.351 119.526 1.00 24.20 501 TYR B C 1
ATOM 7929 O O . TYR B 1 501 ? 38.348 30.003 118.468 1.00 22.73 501 TYR B O 1
ATOM 7938 N N . ALA B 1 502 ? 36.551 30.729 119.609 1.00 22.97 502 ALA B N 1
ATOM 7939 C CA . ALA B 1 502 ? 35.619 30.822 118.492 1.00 24.40 502 ALA B CA 1
ATOM 7940 C C . ALA B 1 502 ? 34.722 32.035 118.683 1.00 26.65 502 ALA B C 1
ATOM 7941 O O . ALA B 1 502 ? 34.493 32.469 119.816 1.00 24.88 502 ALA B O 1
ATOM 7943 N N . PRO B 1 503 ? 34.214 32.605 117.598 1.00 23.50 503 PRO B N 1
ATOM 7944 C CA . PRO B 1 503 ? 33.340 33.777 117.710 1.00 22.76 503 PRO B CA 1
ATOM 7945 C C . PRO B 1 503 ? 32.058 33.487 118.470 1.00 23.64 503 PRO B C 1
ATOM 7946 O O . PRO B 1 503 ? 31.497 32.395 118.394 1.00 25.59 503 PRO B O 1
ATOM 7950 N N . ILE B 1 504 ? 31.587 34.497 119.195 1.00 24.09 504 ILE B N 1
ATOM 7951 C CA . ILE B 1 504 ? 30.350 34.351 119.965 1.00 21.39 504 ILE B CA 1
ATOM 7952 C C . ILE B 1 504 ? 29.214 34.099 118.998 1.00 21.96 504 ILE B C 1
ATOM 7953 O O . ILE B 1 504 ? 29.083 34.841 118.013 1.00 28.67 504 ILE B O 1
ATOM 7958 N N . PRO B 1 505 ? 28.380 33.089 119.212 1.00 22.03 505 PRO B N 1
ATOM 7959 C CA . PRO B 1 505 ? 27.344 32.772 118.227 1.00 24.04 505 PRO B CA 1
ATOM 7960 C C . PRO B 1 505 ? 26.452 33.957 117.909 1.00 23.66 505 PRO B C 1
ATOM 7961 O O . PRO B 1 505 ? 26.302 34.882 118.703 1.00 24.88 505 PRO B O 1
ATOM 7965 N N . THR B 1 506 ? 25.881 33.936 116.702 1.00 30.59 506 THR B N 1
ATOM 7966 C CA . THR B 1 506 ? 24.908 34.938 116.289 1.00 26.57 506 THR B CA 1
ATOM 7967 C C . THR B 1 506 ? 23.510 34.374 116.124 1.00 27.19 506 THR B C 1
ATOM 7968 O O . THR B 1 506 ? 22.597 35.120 115.747 1.00 30.42 506 THR B O 1
ATOM 7972 N N . ALA B 1 507 ? 23.309 33.096 116.435 1.00 24.95 507 ALA B N 1
ATOM 7973 C CA . ALA B 1 507 ? 22.001 32.479 116.307 1.00 29.68 507 ALA B CA 1
ATOM 7974 C C . ALA B 1 507 ? 21.954 31.241 117.181 1.00 31.11 507 ALA B C 1
ATOM 7975 O O . ALA B 1 507 ? 22.980 30.635 117.475 1.00 42.20 507 ALA B O 1
ATOM 7977 N N . LYS B 1 508 ? 20.749 30.859 117.570 1.00 32.25 508 LYS B N 1
ATOM 7978 C CA . LYS B 1 508 ? 20.571 29.652 118.347 1.00 31.74 508 LYS B CA 1
ATOM 7979 C C . LYS B 1 508 ? 20.278 28.480 117.435 1.00 33.43 508 LYS B C 1
ATOM 7980 O O . LYS B 1 508 ? 21.042 27.522 117.383 1.00 44.10 508 LYS B O 1
ATOM 7986 N N . LEU B 1 519 ? 31.121 21.714 120.878 1.00 39.05 519 LEU B N 1
ATOM 7987 C CA . LEU B 1 519 ? 31.547 23.080 121.101 1.00 33.71 519 LEU B CA 1
ATOM 7988 C C . LEU B 1 519 ? 33.035 23.184 121.487 1.00 33.36 519 LEU B C 1
ATOM 7989 O O . LEU B 1 519 ? 33.457 24.153 122.108 1.00 30.35 519 LEU B O 1
ATOM 7994 N N . LEU B 1 520 ? 33.834 22.194 121.086 1.00 32.34 520 LEU B N 1
ATOM 7995 C CA . LEU B 1 520 ? 35.272 22.291 121.289 1.00 30.22 520 LEU B CA 1
ATOM 7996 C C . LEU B 1 520 ? 35.873 23.471 120.547 1.00 29.27 520 LEU B C 1
ATOM 7997 O O . LEU B 1 520 ? 37.009 23.853 120.830 1.00 27.56 520 LEU B O 1
ATOM 8002 N N . ALA B 1 521 ? 35.143 24.061 119.605 1.00 29.43 521 ALA B N 1
ATOM 8003 C CA . ALA B 1 521 ? 35.719 25.153 118.841 1.00 28.34 521 ALA B CA 1
ATOM 8004 C C . ALA B 1 521 ? 35.923 26.388 119.698 1.00 30.70 521 ALA B C 1
ATOM 8005 O O . ALA B 1 521 ? 36.779 27.223 119.376 1.00 35.93 521 ALA B O 1
ATOM 8007 N N . TRP B 1 522 ? 35.124 26.538 120.761 1.00 26.12 522 TRP B N 1
ATOM 8008 C CA . TRP B 1 522 ? 35.245 27.657 121.685 1.00 26.07 522 TRP B CA 1
ATOM 8009 C C . TRP B 1 522 ? 36.283 27.391 122.757 1.00 25.82 522 TRP B C 1
ATOM 8010 O O . TRP B 1 522 ? 37.013 28.305 123.142 1.00 25.97 522 TRP B O 1
ATOM 8021 N N . LEU B 1 523 ? 36.382 26.159 123.219 1.00 25.63 523 LEU B N 1
ATOM 8022 C CA . LEU B 1 523 ? 37.266 25.805 124.305 1.00 22.34 523 LEU B CA 1
ATOM 8023 C C . LEU B 1 523 ? 38.702 25.660 123.826 1.00 23.62 523 LEU B C 1
ATOM 8024 O O . LEU B 1 523 ? 38.952 25.478 122.638 1.00 28.12 523 LEU B O 1
ATOM 8029 N N . PRO B 1 524 ? 39.674 25.734 124.730 1.00 22.81 524 PRO B N 1
ATOM 8030 C CA . PRO B 1 524 ? 41.067 25.571 124.307 1.00 22.64 524 PRO B CA 1
ATOM 8031 C C . PRO B 1 524 ? 41.329 24.187 123.741 1.00 23.74 524 PRO B C 1
ATOM 8032 O O . PRO B 1 524 ? 40.590 23.232 123.990 1.00 22.43 524 PRO B O 1
ATOM 8036 N N . ASN B 1 525 ? 42.409 24.087 122.966 1.00 22.13 525 ASN B N 1
ATOM 8037 C CA . ASN B 1 525 ? 42.869 22.781 122.513 1.00 23.76 525 ASN B CA 1
ATOM 8038 C C . ASN B 1 525 ? 43.739 22.146 123.590 1.00 20.88 525 ASN B C 1
ATOM 8039 O O . ASN B 1 525 ? 43.801 22.614 124.726 1.00 25.75 525 ASN B O 1
ATOM 8044 N N . GLU B 1 526 ? 44.452 21.087 123.220 1.00 22.63 526 GLU B N 1
ATOM 8045 C CA . GLU B 1 526 ? 45.162 20.268 124.197 1.00 22.28 526 GLU B CA 1
ATOM 8046 C C . GLU B 1 526 ? 46.279 21.047 124.858 1.00 21.02 526 GLU B C 1
ATOM 8047 O O . GLU B 1 526 ? 46.415 21.046 126.086 1.00 21.99 526 GLU B O 1
ATOM 8053 N N . ARG B 1 527 ? 47.097 21.718 124.053 1.00 23.25 527 ARG B N 1
ATOM 8054 C CA . ARG B 1 527 ? 48.209 22.466 124.618 1.00 23.00 527 ARG B CA 1
ATOM 8055 C C . ARG B 1 527 ? 47.715 23.663 125.412 1.00 20.33 527 ARG B C 1
ATOM 8056 O O . ARG B 1 527 ? 48.264 23.978 126.467 1.00 21.84 527 ARG B O 1
ATOM 8064 N N . GLN B 1 528 ? 46.662 24.322 124.942 1.00 20.51 528 GLN B N 1
ATOM 8065 C CA . GLN B 1 528 ? 46.193 25.523 125.621 1.00 19.49 528 GLN B CA 1
ATOM 8066 C C . GLN B 1 528 ? 45.488 25.180 126.920 1.00 18.30 528 GLN B C 1
ATOM 8067 O O . GLN B 1 528 ? 45.599 25.914 127.909 1.00 20.61 528 GLN B O 1
ATOM 8073 N N . ALA B 1 529 ? 44.767 24.063 126.935 1.00 18.70 529 ALA B N 1
ATOM 8074 C CA . ALA B 1 529 ? 44.182 23.577 128.172 1.00 18.24 529 ALA B CA 1
ATOM 8075 C C . ALA B 1 529 ? 45.268 23.216 129.178 1.00 20.03 529 ALA B C 1
ATOM 8076 O O . ALA B 1 529 ? 45.166 23.546 130.370 1.00 26.30 529 ALA B O 1
ATOM 8078 N N . VAL B 1 530 ? 46.325 22.541 128.721 1.00 18.91 530 VAL B N 1
ATOM 8079 C CA . VAL B 1 530 ? 47.368 22.146 129.660 1.00 20.78 530 VAL B CA 1
ATOM 8080 C C . VAL B 1 530 ? 48.058 23.371 130.228 1.00 18.66 530 VAL B C 1
ATOM 8081 O O . VAL B 1 530 ? 48.432 23.399 131.406 1.00 15.76 530 VAL B O 1
ATOM 8085 N N . GLU B 1 531 ? 48.221 24.404 129.393 1.00 17.85 531 GLU B N 1
ATOM 8086 C CA . GLU B 1 531 ? 48.863 25.647 129.804 1.00 18.18 531 GLU B CA 1
ATOM 8087 C C . GLU B 1 531 ? 48.013 26.417 130.817 1.00 17.51 531 GLU B C 1
ATOM 8088 O O . GLU B 1 531 ? 48.556 27.026 131.746 1.00 22.29 531 GLU B O 1
ATOM 8094 N N . GLN B 1 532 ? 46.683 26.400 130.653 1.00 17.75 532 GLN B N 1
ATOM 8095 C CA . GLN B 1 532 ? 45.791 26.991 131.650 1.00 17.20 532 GLN B CA 1
ATOM 8096 C C . GLN B 1 532 ? 45.879 26.272 133.005 1.00 18.02 532 GLN B C 1
ATOM 8097 O O . GLN B 1 532 ? 46.020 26.909 134.064 1.00 22.40 532 GLN B O 1
ATOM 8103 N N . VAL B 1 533 ? 45.768 24.945 133.004 1.00 16.51 533 VAL B N 1
ATOM 8104 C CA . VAL B 1 533 ? 45.907 24.269 134.289 1.00 17.81 533 VAL B CA 1
ATOM 8105 C C . VAL B 1 533 ? 47.312 24.465 134.846 1.00 16.09 533 VAL B C 1
ATOM 8106 O O . VAL B 1 533 ? 47.511 24.450 136.060 1.00 17.73 533 VAL B O 1
ATOM 8110 N N . SER B 1 534 ? 48.301 24.695 133.989 1.00 15.57 534 SER B N 1
ATOM 8111 C CA . SER B 1 534 ? 49.646 24.898 134.510 1.00 15.69 534 SER B CA 1
ATOM 8112 C C . SER B 1 534 ? 49.748 26.218 135.250 1.00 15.93 534 SER B C 1
ATOM 8113 O O . SER B 1 534 ? 50.245 26.268 136.376 1.00 15.94 534 SER B O 1
ATOM 8116 N N . LEU B 1 535 ? 49.292 27.301 134.628 1.00 14.72 535 LEU B N 1
ATOM 8117 C CA . LEU B 1 535 ? 49.293 28.581 135.320 1.00 14.44 535 LEU B CA 1
ATOM 8118 C C . LEU B 1 535 ? 48.497 28.503 136.618 1.00 15.04 535 LEU B C 1
ATOM 8119 O O . LEU B 1 535 ? 48.971 28.919 137.692 1.00 15.02 535 LEU B O 1
ATOM 8124 N N . LEU B 1 536 ? 47.277 27.970 136.542 1.00 14.00 536 LEU B N 1
ATOM 8125 C CA . LEU B 1 536 ? 46.452 27.982 137.735 1.00 15.10 536 LEU B CA 1
ATOM 8126 C C . LEU B 1 536 ? 47.045 27.073 138.799 1.00 13.86 536 LEU B C 1
ATOM 8127 O O . LEU B 1 536 ? 46.850 27.300 139.997 1.00 14.53 536 LEU B O 1
ATOM 8132 N N . ALA B 1 537 ? 47.818 26.075 138.382 1.00 16.47 537 ALA B N 1
ATOM 8133 C CA . ALA B 1 537 ? 48.461 25.196 139.338 1.00 16.65 537 ALA B CA 1
ATOM 8134 C C . ALA B 1 537 ? 49.660 25.865 139.960 1.00 15.63 537 ALA B C 1
ATOM 8135 O O . ALA B 1 537 ? 50.072 25.503 141.062 1.00 15.45 537 ALA B O 1
ATOM 8137 N N . ARG B 1 538 ? 50.242 26.822 139.261 1.00 16.61 538 ARG B N 1
ATOM 8138 C CA . ARG B 1 538 ? 51.321 27.601 139.826 1.00 16.34 538 ARG B CA 1
ATOM 8139 C C . ARG B 1 538 ? 50.820 28.698 140.744 1.00 15.75 538 ARG B C 1
ATOM 8140 O O . ARG B 1 538 ? 51.638 29.318 141.429 1.00 15.67 538 ARG B O 1
ATOM 8148 N N . PHE B 1 539 ? 49.511 28.995 140.734 1.00 15.66 539 PHE B N 1
ATOM 8149 C CA . PHE B 1 539 ? 48.964 29.840 141.800 1.00 17.50 539 PHE B CA 1
ATOM 8150 C C . PHE B 1 539 ? 48.815 29.087 143.120 1.00 18.03 539 PHE B C 1
ATOM 8151 O O . PHE B 1 539 ? 48.799 29.715 144.181 1.00 17.06 539 PHE B O 1
ATOM 8159 N N . ASN B 1 540 ? 48.744 27.766 143.087 1.00 17.30 540 ASN B N 1
ATOM 8160 C CA . ASN B 1 540 ? 48.715 26.985 144.309 1.00 19.22 540 ASN B CA 1
ATOM 8161 C C . ASN B 1 540 ? 50.100 26.935 144.965 1.00 17.46 540 ASN B C 1
ATOM 8162 O O . ASN B 1 540 ? 51.115 27.229 144.349 1.00 17.01 540 ASN B O 1
ATOM 8167 N N . ARG B 1 541 ? 50.123 26.588 146.248 1.00 21.31 541 ARG B N 1
ATOM 8168 C CA . ARG B 1 541 ? 51.360 26.400 147.011 1.00 21.11 541 ARG B CA 1
ATOM 8169 C C . ARG B 1 541 ? 51.159 25.125 147.813 1.00 23.21 541 ARG B C 1
ATOM 8170 O O . ARG B 1 541 ? 50.677 25.180 148.941 1.00 22.17 541 ARG B O 1
ATOM 8178 N N . ALA B 1 542 ? 51.523 23.988 147.226 1.00 23.25 542 ALA B N 1
ATOM 8179 C CA . ALA B 1 542 ? 51.440 22.690 147.879 1.00 25.47 542 ALA B CA 1
ATOM 8180 C C . ALA B 1 542 ? 52.375 22.563 149.059 1.00 24.59 542 ALA B C 1
ATOM 8181 O O . ALA B 1 542 ? 52.430 21.499 149.662 1.00 27.56 542 ALA B O 1
ATOM 8183 N N . GLN B 1 543 ? 53.120 23.597 149.396 1.00 25.01 543 GLN B N 1
ATOM 8184 C CA . GLN B 1 543 ? 54.158 23.489 150.398 1.00 26.50 543 GLN B CA 1
ATOM 8185 C C . GLN B 1 543 ? 53.770 24.128 151.705 1.00 25.73 543 GLN B C 1
ATOM 8186 O O . GLN B 1 543 ? 54.566 24.103 152.643 1.00 28.08 543 GLN B O 1
ATOM 8192 N N . VAL B 1 544 ? 52.570 24.696 151.787 1.00 24.26 544 VAL B N 1
ATOM 8193 C CA . VAL B 1 544 ? 52.247 25.546 152.915 1.00 22.24 544 VAL B CA 1
ATOM 8194 C C . VAL B 1 544 ? 52.126 24.728 154.189 1.00 22.93 544 VAL B C 1
ATOM 8195 O O . VAL B 1 544 ? 52.494 25.196 155.266 1.00 24.77 544 VAL B O 1
ATOM 8199 N N . GLY B 1 545 ? 51.674 23.483 154.091 1.00 25.58 545 GLY B N 1
ATOM 8200 C CA . GLY B 1 545 ? 51.591 22.651 155.275 1.00 24.43 545 GLY B CA 1
ATOM 8201 C C . GLY B 1 545 ? 52.957 22.317 155.840 1.00 26.75 545 GLY B C 1
ATOM 8202 O O . GLY B 1 545 ? 53.220 22.544 157.019 1.00 29.39 545 GLY B O 1
ATOM 8203 N N . ASP B 1 546 ? 53.853 21.804 154.996 1.00 32.95 546 ASP B N 1
ATOM 8204 C CA . ASP B 1 546 ? 55.166 21.399 155.488 1.00 30.68 546 ASP B CA 1
ATOM 8205 C C . ASP B 1 546 ? 55.968 22.581 156.002 1.00 27.34 546 ASP B C 1
ATOM 8206 O O . ASP B 1 546 ? 56.822 22.406 156.872 1.00 33.45 546 ASP B O 1
ATOM 8211 N N . ARG B 1 547 ? 55.707 23.784 155.499 1.00 27.07 547 ARG B N 1
ATOM 8212 C CA . ARG B 1 547 ? 56.420 24.978 155.931 1.00 23.23 547 ARG B CA 1
ATOM 8213 C C . ARG B 1 547 ? 55.813 25.620 157.162 1.00 23.02 547 ARG B C 1
ATOM 8214 O O . ARG B 1 547 ? 56.292 26.672 157.588 1.00 21.77 547 ARG B O 1
ATOM 8222 N N . LYS B 1 548 ? 54.759 25.024 157.716 1.00 25.50 548 LYS B N 1
ATOM 8223 C CA . LYS B 1 548 ? 54.030 25.560 158.863 1.00 25.81 548 LYS B CA 1
ATOM 8224 C C . LYS B 1 548 ? 53.600 27.009 158.629 1.00 25.79 548 LYS B C 1
ATOM 8225 O O . LYS B 1 548 ? 53.801 27.901 159.463 1.00 21.79 548 LYS B O 1
ATOM 8231 N N . GLN B 1 549 ? 52.972 27.236 157.475 1.00 21.11 549 GLN B N 1
ATOM 8232 C CA . GLN B 1 549 ? 52.512 28.567 157.103 1.00 20.31 549 GLN B CA 1
ATOM 8233 C C . GLN B 1 549 ? 51.019 28.608 156.834 1.00 18.11 549 GLN B C 1
ATOM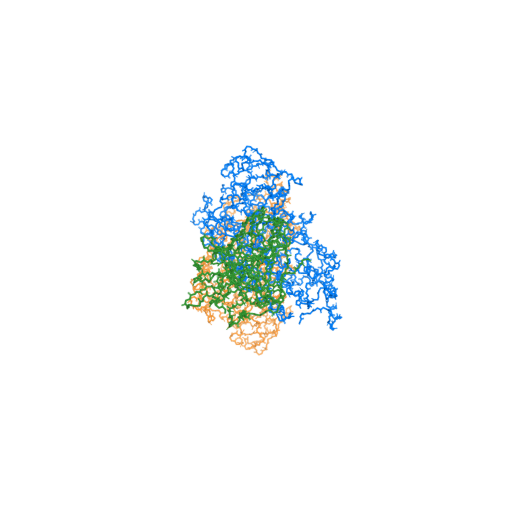 8234 O O . GLN B 1 549 ? 50.552 29.520 156.157 1.00 18.73 549 GLN B O 1
ATOM 8240 N N . THR B 1 550 ? 50.262 27.648 157.345 1.00 17.80 550 THR B N 1
ATOM 8241 C CA . THR B 1 550 ? 48.818 27.672 157.173 1.00 19.39 550 THR B CA 1
ATOM 8242 C C . THR B 1 550 ? 48.174 28.713 158.079 1.00 19.68 550 THR B C 1
ATOM 8243 O O . THR B 1 550 ? 48.813 29.310 158.946 1.00 22.49 550 THR B O 1
ATOM 8247 N N . VAL B 1 551 ? 46.870 28.905 157.891 1.00 18.47 551 VAL B N 1
ATOM 8248 C CA . VAL B 1 551 ? 46.154 29.847 158.737 1.00 17.23 551 VAL B CA 1
ATOM 8249 C C . VAL B 1 551 ? 46.181 29.417 160.192 1.00 19.26 551 VAL B C 1
ATOM 8250 O O . VAL B 1 551 ? 46.225 30.263 161.086 1.00 17.80 551 VAL B O 1
ATOM 8254 N N . ARG B 1 552 ? 46.158 28.106 160.460 1.00 22.70 552 ARG B N 1
ATOM 8255 C CA . ARG B 1 552 ? 46.255 27.629 161.842 1.00 19.31 552 ARG B CA 1
ATOM 8256 C C . ARG B 1 552 ? 47.551 28.066 162.503 1.00 21.09 552 ARG B C 1
ATOM 8257 O O . ARG B 1 552 ? 47.594 28.213 163.730 1.00 21.40 552 ARG B O 1
ATOM 8265 N N . ASP B 1 553 ? 48.621 28.237 161.719 1.00 19.90 553 ASP B N 1
ATOM 8266 C CA . ASP B 1 553 ? 49.901 28.717 162.209 1.00 17.36 553 ASP B CA 1
ATOM 8267 C C . ASP B 1 553 ? 50.008 30.226 162.135 1.00 19.48 553 ASP B C 1
ATOM 8268 O O . ASP B 1 553 ? 51.110 30.754 162.304 1.00 19.75 553 ASP B O 1
ATOM 8273 N N . ALA B 1 554 ? 48.906 30.926 161.848 1.00 16.41 554 ALA B N 1
ATOM 8274 C CA . ALA B 1 554 ? 48.995 32.348 161.523 1.00 19.10 554 ALA B CA 1
ATOM 8275 C C . ALA B 1 554 ? 49.680 33.134 162.628 1.00 19.49 554 ALA B C 1
ATOM 8276 O O . ALA B 1 554 ? 50.604 33.908 162.368 1.00 20.56 554 ALA B O 1
ATOM 8278 N N . PHE B 1 555 ? 49.258 32.935 163.871 1.00 18.94 555 PHE B N 1
ATOM 8279 C CA . PHE B 1 555 ? 49.762 33.717 164.986 1.00 20.71 555 PHE B CA 1
ATOM 8280 C C . PHE B 1 555 ? 50.772 32.972 165.835 1.00 22.26 555 PHE B C 1
ATOM 8281 O O . PHE B 1 555 ? 51.253 33.531 166.823 1.00 22.23 555 PHE B O 1
ATOM 8289 N N . ALA B 1 556 ? 51.100 31.729 165.480 1.00 21.31 556 ALA B N 1
ATOM 8290 C CA . ALA B 1 556 ? 52.025 30.912 166.254 1.00 23.20 556 ALA B CA 1
ATOM 8291 C C . ALA B 1 556 ? 53.467 31.081 165.806 1.00 23.58 556 ALA B C 1
ATOM 8292 O O . ALA B 1 556 ? 54.239 30.125 165.848 1.00 27.31 556 ALA B O 1
ATOM 8294 N N . ALA B 1 557 ? 53.843 32.263 165.361 1.00 23.27 557 ALA B N 1
ATOM 8295 C CA . ALA B 1 557 ? 55.237 32.531 165.096 1.00 26.98 557 ALA B CA 1
ATOM 8296 C C . ALA B 1 557 ? 56.019 32.517 166.406 1.00 29.11 557 ALA B C 1
ATOM 8297 O O . ALA B 1 557 ? 55.550 33.060 167.400 1.00 28.29 557 ALA B O 1
ATOM 8299 N N . PRO B 1 558 ? 57.218 31.914 166.432 1.00 36.82 558 PRO B N 1
ATOM 8300 C CA . PRO B 1 558 ? 58.026 31.936 167.666 1.00 33.08 558 PRO B CA 1
ATOM 8301 C C . PRO B 1 558 ? 58.313 33.326 168.200 1.00 32.71 558 PRO B C 1
ATOM 8302 O O . PRO B 1 558 ? 58.258 33.539 169.419 1.00 31.69 558 PRO B O 1
ATOM 8306 N N . ASP B 1 559 ? 58.634 34.280 167.329 1.00 30.80 559 ASP B N 1
ATOM 8307 C CA . ASP B 1 559 ? 59.014 35.586 167.832 1.00 32.65 559 ASP B CA 1
ATOM 8308 C C . ASP B 1 559 ? 57.815 36.324 168.376 1.00 31.87 559 ASP B C 1
ATOM 8309 O O . ASP B 1 559 ? 57.964 37.182 169.252 1.00 30.89 559 ASP B O 1
ATOM 8314 N N . LEU B 1 560 ? 56.624 35.989 167.886 1.00 31.76 560 LEU B N 1
ATOM 8315 C CA . LEU B 1 560 ? 55.404 36.608 168.384 1.00 29.53 560 LEU B CA 1
ATOM 8316 C C . LEU B 1 560 ? 54.972 35.987 169.703 1.00 28.74 560 LEU B C 1
ATOM 8317 O O . LEU B 1 560 ? 54.674 36.708 170.664 1.00 28.96 560 LEU B O 1
ATOM 8322 N N . LEU B 1 561 ? 54.916 34.649 169.742 1.00 28.72 561 LEU B N 1
ATOM 8323 C CA . LEU B 1 561 ? 54.571 33.915 170.953 1.00 27.25 561 LEU B CA 1
ATOM 8324 C C . LEU B 1 561 ? 55.461 34.344 172.096 1.00 29.61 561 LEU B C 1
ATOM 8325 O O . LEU B 1 561 ? 54.990 34.665 173.193 1.00 27.59 561 LEU B O 1
ATOM 8330 N N . ALA B 1 562 ? 56.762 34.368 171.836 1.00 33.31 562 ALA B N 1
ATOM 8331 C CA . ALA B 1 562 ? 57.714 34.712 172.869 1.00 30.62 562 ALA B CA 1
ATOM 8332 C C . ALA B 1 562 ? 57.676 36.199 173.163 1.00 31.06 562 ALA B C 1
ATOM 8333 O O . ALA B 1 562 ? 57.775 36.610 174.320 1.00 36.39 562 ALA B O 1
ATOM 8335 N N . GLY B 1 563 ? 57.511 37.018 172.136 1.00 28.72 563 GLY B N 1
ATOM 8336 C CA . GLY B 1 563 ? 57.765 38.423 172.306 1.00 27.01 563 GLY B CA 1
ATOM 8337 C C . GLY B 1 563 ? 56.599 39.220 172.790 1.00 28.27 563 GLY B C 1
ATOM 8338 O O . GLY B 1 563 ? 56.769 40.399 173.111 1.00 29.99 563 GLY B O 1
ATOM 8339 N N . ASN B 1 564 ? 55.415 38.612 172.854 1.00 30.34 564 ASN B N 1
ATOM 8340 C CA . ASN B 1 564 ? 54.224 39.369 173.211 1.00 28.34 564 ASN B CA 1
ATOM 8341 C C . ASN B 1 564 ? 53.852 39.234 174.675 1.00 35.78 564 ASN B C 1
ATOM 8342 O O . ASN B 1 564 ? 54.065 40.163 175.458 1.00 52.76 564 ASN B O 1
ATOM 8347 N N . GLY B 1 565 ? 53.291 38.104 175.057 1.00 31.41 565 GLY B N 1
ATOM 8348 C CA . GLY B 1 565 ? 52.917 37.901 176.426 1.00 32.20 565 GLY B CA 1
ATOM 8349 C C . GLY B 1 565 ? 52.139 36.620 176.587 1.00 32.64 565 GLY B C 1
ATOM 8350 O O . GLY B 1 565 ? 51.781 35.955 175.611 1.00 28.25 565 GLY B O 1
ATOM 8351 N N . PRO B 1 566 ? 51.865 36.247 177.837 1.00 36.86 566 PRO B N 1
ATOM 8352 C CA . PRO B 1 566 ? 51.120 35.004 178.074 1.00 32.28 566 PRO B CA 1
ATOM 8353 C C . PRO B 1 566 ? 49.701 35.048 177.542 1.00 27.35 566 PRO B C 1
ATOM 8354 O O . PRO B 1 566 ? 49.209 34.042 177.020 1.00 25.50 566 PRO B O 1
ATOM 8358 N N . GLY B 1 567 ? 49.020 36.182 177.666 1.00 28.07 567 GLY B N 1
ATOM 8359 C CA . GLY B 1 567 ? 47.699 36.288 177.073 1.00 26.51 567 GLY B CA 1
ATOM 8360 C C . GLY B 1 567 ? 47.714 36.042 175.577 1.00 25.22 567 GLY B C 1
ATOM 8361 O O . GLY B 1 567 ? 46.813 35.397 175.035 1.00 26.17 567 GLY B O 1
ATOM 8362 N N . TYR B 1 568 ? 48.745 36.541 174.892 1.00 24.70 568 TYR B N 1
ATOM 8363 C CA . TYR B 1 568 ? 48.895 36.248 173.477 1.00 24.86 568 TYR B CA 1
ATOM 8364 C C . TYR B 1 568 ? 48.928 34.749 173.247 1.00 25.64 568 TYR B C 1
ATOM 8365 O O . TYR B 1 568 ? 48.175 34.227 172.421 1.00 24.92 568 TYR B O 1
ATOM 8374 N N . ALA B 1 569 ? 49.793 34.036 173.969 1.00 20.48 569 ALA B N 1
ATOM 8375 C CA . ALA B 1 569 ? 49.937 32.610 173.711 1.00 24.21 569 ALA B CA 1
ATOM 8376 C C . ALA B 1 569 ? 48.673 31.839 174.058 1.00 24.51 569 ALA B C 1
ATOM 8377 O O . ALA B 1 569 ? 48.351 30.843 173.394 1.00 22.39 569 ALA B O 1
ATOM 8379 N N . ALA B 1 570 ? 47.946 32.282 175.085 1.00 26.13 570 ALA B N 1
ATOM 8380 C CA . ALA B 1 570 ? 46.651 31.686 175.385 1.00 28.11 570 ALA B CA 1
ATOM 8381 C C . ALA B 1 570 ? 45.694 31.873 174.221 1.00 24.53 570 ALA B C 1
ATOM 8382 O O . ALA B 1 570 ? 45.045 30.919 173.776 1.00 25.73 570 ALA B O 1
ATOM 8384 N N . ALA B 1 571 ? 45.592 33.108 173.720 1.00 21.64 571 ALA B N 1
ATOM 8385 C CA . ALA B 1 571 ? 44.744 33.382 172.564 1.00 23.98 571 ALA B CA 1
ATOM 8386 C C . ALA B 1 571 ? 45.123 32.507 171.383 1.00 24.19 571 ALA B C 1
ATOM 8387 O O . ALA B 1 571 ? 44.256 31.922 170.728 1.00 24.71 571 ALA B O 1
ATOM 8389 N N . ASN B 1 572 ? 46.418 32.400 171.112 1.00 21.40 572 ASN B N 1
ATOM 8390 C CA . ASN B 1 572 ? 46.888 31.590 170.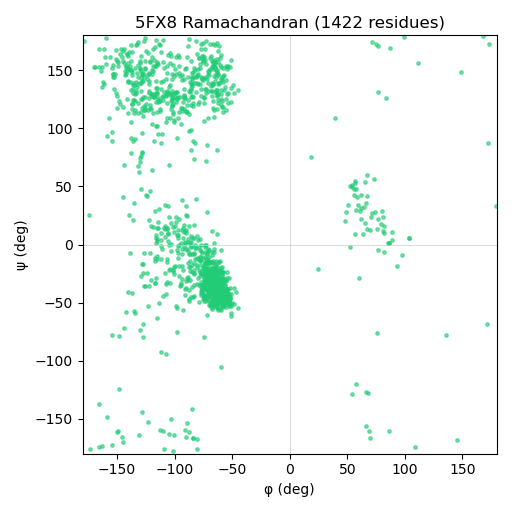009 1.00 23.54 572 ASN B CA 1
ATOM 8391 C C . ASN B 1 572 ? 46.474 30.133 170.157 1.00 24.30 572 ASN B C 1
ATOM 8392 O O . ASN B 1 572 ? 46.066 29.509 169.173 1.00 26.68 572 ASN B O 1
ATOM 8397 N N . ALA B 1 573 ? 46.590 29.560 171.359 1.00 25.93 573 ALA B N 1
ATOM 8398 C CA . ALA B 1 573 ? 46.193 28.163 171.537 1.00 26.07 573 ALA B CA 1
ATOM 8399 C C . ALA B 1 573 ? 44.698 27.997 171.335 1.00 26.58 573 ALA B C 1
ATOM 8400 O O . ALA B 1 573 ? 44.231 26.972 170.813 1.00 27.17 573 ALA B O 1
ATOM 8402 N N . ARG B 1 574 ? 43.931 28.999 171.761 1.00 28.11 574 ARG B N 1
ATOM 8403 C CA . ARG B 1 574 ? 42.506 29.024 171.466 1.00 30.04 574 ARG B CA 1
ATOM 8404 C C . ARG B 1 574 ? 42.269 29.000 169.959 1.00 30.78 574 ARG B C 1
ATOM 8405 O O . ARG B 1 574 ? 41.470 28.204 169.449 1.00 29.23 574 ARG B O 1
ATOM 8413 N N . PHE B 1 575 ? 42.974 29.864 169.229 1.00 28.50 575 PHE B N 1
ATOM 8414 C CA . PHE B 1 575 ? 42.783 29.937 167.788 1.00 28.07 575 PHE B CA 1
ATOM 8415 C C . PHE B 1 575 ? 43.153 28.625 167.117 1.00 27.71 575 PHE B C 1
ATOM 8416 O O . PHE B 1 575 ? 42.477 28.194 166.179 1.00 25.85 575 PHE B O 1
ATOM 8424 N N . VAL B 1 576 ? 44.222 27.977 167.589 1.00 25.14 576 VAL B N 1
ATOM 8425 C CA . VAL B 1 576 ? 44.653 26.717 166.999 1.00 27.63 576 VAL B CA 1
ATOM 8426 C C . VAL B 1 576 ? 43.611 25.648 167.242 1.00 29.25 576 VAL B C 1
ATOM 8427 O O . VAL B 1 576 ? 43.361 24.792 166.386 1.00 29.72 576 VAL B O 1
ATOM 8431 N N . GLU B 1 577 ? 42.976 25.687 168.408 1.00 33.19 577 GLU B N 1
ATOM 8432 C CA . GLU B 1 577 ? 41.897 24.749 168.679 1.00 35.05 577 GLU B CA 1
ATOM 8433 C C . GLU B 1 577 ? 40.732 24.993 167.735 1.00 33.06 577 GLU B C 1
ATOM 8434 O O . GLU B 1 577 ? 40.253 24.072 167.060 1.00 33.03 577 GLU B O 1
ATOM 8440 N N . ASP B 1 578 ? 40.273 26.243 167.665 1.00 33.61 578 ASP B N 1
ATOM 8441 C CA . ASP B 1 578 ? 39.118 26.564 166.836 1.00 33.52 578 ASP B CA 1
ATOM 8442 C C . ASP B 1 578 ? 39.365 26.185 165.386 1.00 32.02 578 ASP B C 1
ATOM 8443 O O . ASP B 1 578 ? 38.564 25.468 164.780 1.00 31.75 578 ASP B O 1
ATOM 8448 N N . THR B 1 579 ? 40.473 26.651 164.811 1.00 27.09 579 THR B N 1
ATOM 8449 C CA . THR B 1 579 ? 40.711 26.357 163.409 1.00 27.37 579 THR B CA 1
ATOM 8450 C C . THR B 1 579 ? 40.988 24.889 163.173 1.00 29.53 579 THR B C 1
ATOM 8451 O O . THR B 1 579 ? 40.781 24.418 162.058 1.00 29.72 579 THR B O 1
ATOM 8455 N N . GLY B 1 580 ? 41.463 24.154 164.175 1.00 28.74 580 GLY B N 1
ATOM 8456 C CA . GLY B 1 580 ? 41.503 22.713 164.028 1.00 28.62 580 GLY B CA 1
ATOM 8457 C C . GLY B 1 580 ? 40.117 22.137 163.843 1.00 31.43 580 GLY B C 1
ATOM 8458 O O . GLY B 1 580 ? 39.879 21.308 162.957 1.00 31.88 580 GLY B O 1
ATOM 8459 N N . ARG B 1 581 ? 39.176 22.574 164.678 1.00 32.75 581 ARG B N 1
ATOM 8460 C CA . ARG B 1 581 ? 37.797 22.136 164.505 1.00 34.03 581 ARG B CA 1
ATOM 8461 C C . ARG B 1 581 ? 37.285 22.492 163.118 1.00 33.11 581 ARG B C 1
ATOM 8462 O O . ARG B 1 581 ? 36.703 21.655 162.421 1.00 34.07 581 ARG B O 1
ATOM 8470 N N . ILE B 1 582 ? 37.516 23.735 162.701 1.00 32.26 582 ILE B N 1
ATOM 8471 C CA . ILE B 1 582 ? 37.067 24.184 161.392 1.00 32.67 582 ILE B CA 1
ATOM 8472 C C . ILE B 1 582 ? 37.663 23.326 160.289 1.00 32.49 582 ILE B C 1
ATOM 8473 O O . ILE B 1 582 ? 36.967 22.919 159.350 1.00 31.71 582 ILE B O 1
ATOM 8478 N N . SER B 1 583 ? 38.957 23.040 160.381 1.00 29.86 583 SER B N 1
ATOM 8479 C CA . SER B 1 583 ? 39.626 22.345 159.297 1.00 31.26 583 SER B CA 1
ATOM 8480 C C . SER B 1 583 ? 39.196 20.887 159.225 1.00 34.55 583 SER B C 1
ATOM 8481 O O . SER B 1 583 ? 39.099 20.319 158.131 1.00 31.20 583 SER B O 1
ATOM 8484 N N . ARG B 1 584 ? 38.952 20.252 160.374 1.00 34.37 584 ARG B N 1
ATOM 8485 C CA . ARG B 1 584 ? 38.445 18.888 160.309 1.00 33.92 584 ARG B CA 1
ATOM 8486 C C . ARG B 1 584 ? 37.035 18.883 159.754 1.00 34.79 584 ARG B C 1
ATOM 8487 O O . ARG B 1 584 ? 36.682 18.027 158.934 1.00 36.74 584 ARG B O 1
ATOM 8495 N N . GLU B 1 585 ? 36.230 19.858 160.160 1.00 35.57 585 GLU B N 1
ATOM 8496 C CA . GLU B 1 585 ? 34.885 19.982 159.620 1.00 36.81 585 GLU B CA 1
ATOM 8497 C C . GLU B 1 585 ? 34.913 20.057 158.100 1.00 38.27 585 GLU B C 1
ATOM 8498 O O . GLU B 1 585 ? 34.210 19.307 157.415 1.00 43.65 585 GLU B O 1
ATOM 8504 N N . ILE B 1 586 ? 35.745 20.942 157.549 1.00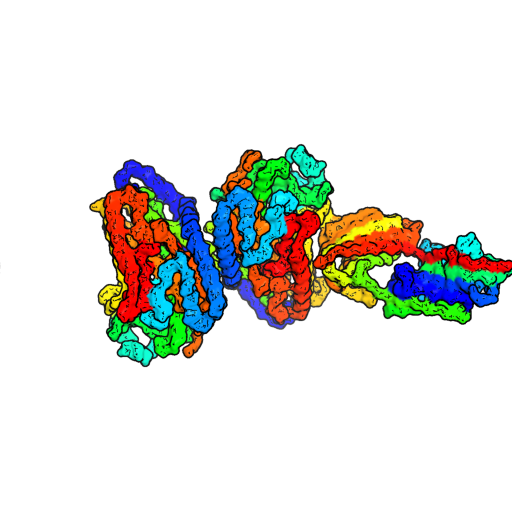 41.95 586 ILE B N 1
ATOM 8505 C CA . ILE B 1 586 ? 35.749 21.119 156.103 1.00 34.42 586 ILE B CA 1
ATOM 8506 C C . ILE B 1 586 ? 36.391 19.925 155.417 1.00 34.47 586 ILE B C 1
ATOM 8507 O O . ILE B 1 586 ? 36.022 19.572 154.292 1.00 39.39 586 ILE B O 1
ATOM 8512 N N . ALA B 1 587 ? 37.354 19.277 156.062 1.00 35.20 587 ALA B N 1
ATOM 8513 C CA . ALA B 1 587 ? 38.004 18.149 155.411 1.00 34.94 587 ALA B CA 1
ATOM 8514 C C . ALA B 1 587 ? 37.146 16.897 155.457 1.00 37.26 587 ALA B C 1
ATOM 8515 O O . ALA B 1 587 ? 37.432 15.934 154.742 1.00 39.21 587 ALA B O 1
ATOM 8517 N N . GLY B 1 588 ? 36.100 16.888 156.266 1.00 39.55 588 GLY B N 1
ATOM 8518 C CA . GLY B 1 588 ? 35.236 15.735 156.292 1.00 40.48 588 GLY B CA 1
ATOM 8519 C C . GLY B 1 588 ? 34.072 15.793 155.340 1.00 39.52 588 GLY B C 1
ATOM 8520 O O . GLY B 1 588 ? 33.257 14.867 155.307 1.00 36.96 588 GLY B O 1
ATOM 8521 N N . ARG B 1 589 ? 33.968 16.854 154.550 1.00 42.15 589 ARG B N 1
ATOM 8522 C CA . ARG B 1 589 ? 32.781 17.062 153.737 1.00 36.35 589 ARG B CA 1
ATOM 8523 C C . ARG B 1 589 ? 32.719 16.064 152.595 1.00 39.03 589 ARG B C 1
ATOM 8524 O O . ARG B 1 589 ? 33.741 15.621 152.064 1.00 36.31 589 ARG B O 1
ATOM 8532 N N . GLY B 1 590 ? 31.494 15.723 152.213 1.00 35.36 590 GLY B N 1
ATOM 8533 C CA . GLY B 1 590 ? 31.271 14.860 151.074 1.00 35.05 590 GLY B CA 1
ATOM 8534 C C . GLY B 1 590 ? 29.819 14.930 150.670 1.00 35.17 590 GLY B C 1
ATOM 8535 O O . GLY B 1 590 ? 29.029 15.701 151.216 1.00 40.43 590 GLY B O 1
ATOM 8536 N N . PHE B 1 591 ? 29.462 14.096 149.712 1.00 38.65 591 PHE B N 1
ATOM 8537 C CA . PHE B 1 591 ? 28.112 14.138 149.190 1.00 38.67 591 PHE B CA 1
ATOM 8538 C C . PHE B 1 591 ? 27.187 13.300 150.051 1.00 38.25 591 PHE B C 1
ATOM 8539 O O . PHE B 1 591 ? 27.538 12.201 150.476 1.00 39.09 591 PHE B O 1
ATOM 8547 N N . ASP B 1 592 ? 25.994 13.826 150.297 1.00 43.79 592 ASP B N 1
ATOM 8548 C CA . ASP B 1 592 ? 25.026 13.134 151.133 1.00 43.03 592 ASP B CA 1
ATOM 8549 C C . ASP B 1 592 ? 24.148 12.217 150.298 1.00 48.46 592 ASP B C 1
ATOM 8550 O O . ASP B 1 592 ? 24.556 11.756 149.228 1.00 44.09 592 ASP B O 1
ATOM 8555 N N . GLY B 1 593 ? 22.929 11.965 150.779 1.00 52.65 593 GLY B N 1
ATOM 8556 C CA . GLY B 1 593 ? 22.043 11.050 150.089 1.00 49.53 593 GLY B CA 1
ATOM 8557 C C . GLY B 1 593 ? 21.537 11.588 148.770 1.00 48.44 593 GLY B C 1
ATOM 8558 O O . GLY B 1 593 ? 21.218 10.816 147.863 1.00 49.63 593 GLY B O 1
ATOM 8559 N N . LYS B 1 594 ? 21.453 12.906 148.637 1.00 46.87 594 LYS B N 1
ATOM 8560 C CA . LYS B 1 594 ? 20.995 13.490 147.390 1.00 47.72 594 LYS B CA 1
ATOM 8561 C C . LYS B 1 594 ? 22.130 14.098 146.577 1.00 47.28 594 LYS B C 1
ATOM 8562 O O . LYS B 1 594 ? 21.882 14.944 145.714 1.00 47.19 594 LYS B O 1
ATOM 8568 N N . GLY B 1 595 ? 23.358 13.640 146.790 1.00 47.24 595 GLY B N 1
ATOM 8569 C CA . GLY B 1 595 ? 24.453 14.065 145.944 1.00 39.87 595 GLY B CA 1
ATOM 8570 C C . GLY B 1 595 ? 24.883 15.495 146.151 1.00 38.40 595 GLY B C 1
ATOM 8571 O O . GLY B 1 595 ? 25.425 16.104 145.230 1.00 37.50 595 GLY B O 1
ATOM 8572 N N . LEU B 1 596 ? 24.673 16.046 147.337 1.00 36.96 596 LEU B N 1
ATOM 8573 C CA . LEU B 1 596 ? 24.981 17.438 147.591 1.00 33.14 596 LEU B CA 1
ATOM 8574 C C . LEU B 1 596 ? 25.970 17.566 148.734 1.00 33.23 596 LEU B C 1
ATOM 8575 O O . LEU B 1 596 ? 25.994 16.756 149.658 1.00 34.32 596 LEU B O 1
ATOM 8580 N N . SER B 1 597 ? 26.805 18.589 148.637 1.00 31.00 597 SER B N 1
ATOM 8581 C CA . SER B 1 597 ? 27.652 19.041 149.726 1.00 30.39 597 SER B CA 1
ATOM 8582 C C . SER B 1 597 ? 27.360 20.514 149.911 1.00 28.75 597 SER B C 1
ATOM 8583 O O . SER B 1 597 ? 27.405 21.272 148.939 1.00 34.41 597 SER B O 1
ATOM 8586 N N . GLN B 1 598 ? 27.031 20.911 151.139 1.00 25.92 598 GLN B N 1
ATOM 8587 C CA . GLN B 1 598 ? 26.551 22.264 151.417 1.00 26.52 598 GLN B CA 1
ATOM 8588 C C . GLN B 1 598 ? 25.448 22.662 150.450 1.00 26.33 598 GLN B C 1
ATOM 8589 O O . GLN B 1 598 ? 25.292 23.830 150.112 1.00 28.55 598 GLN B O 1
ATOM 8595 N N . GLY B 1 599 ? 24.707 21.687 149.950 1.00 27.44 599 GLY B N 1
ATOM 8596 C CA . GLY B 1 599 ? 23.649 21.975 149.007 1.00 29.50 599 GLY B CA 1
ATOM 8597 C C . GLY B 1 599 ? 24.092 22.217 147.586 1.00 26.77 599 GLY B C 1
ATOM 8598 O O . GLY B 1 599 ? 23.322 22.786 146.812 1.00 26.70 599 GLY B O 1
ATOM 8599 N N . MET B 1 600 ? 25.306 21.807 147.217 1.00 28.78 600 MET B N 1
ATOM 8600 C CA . MET B 1 600 ? 25.827 22.002 145.876 1.00 26.56 600 MET B CA 1
ATOM 8601 C C . MET B 1 600 ? 26.361 20.698 145.322 1.00 26.58 600 MET B C 1
ATOM 8602 O O . MET B 1 600 ? 26.892 19.874 146.062 1.00 31.66 600 MET B O 1
ATOM 8607 N N . PRO B 1 601 ? 26.291 20.521 144.043 1.00 25.83 601 PRO B N 1
ATOM 8608 C CA . PRO B 1 601 ? 26.828 19.297 143.444 1.00 30.42 601 PRO B CA 1
ATOM 8609 C C . PRO B 1 601 ? 28.347 19.198 143.424 1.00 29.79 601 PRO B C 1
ATOM 8610 O O . PRO B 1 601 ? 28.885 18.526 142.545 1.00 31.35 601 PRO B O 1
ATOM 8614 N N . PHE B 1 602 ? 29.052 19.826 144.361 1.00 29.10 602 PHE B N 1
ATOM 8615 C CA . PHE B 1 602 ? 30.502 19.687 144.432 1.00 31.13 602 PHE B CA 1
ATOM 8616 C C . PHE B 1 602 ? 30.973 20.094 145.822 1.00 28.31 602 PHE B C 1
ATOM 8617 O O . PHE B 1 602 ? 30.260 20.774 146.557 1.00 26.91 602 PHE B O 1
ATOM 8625 N N . VAL B 1 603 ? 32.187 19.668 146.171 1.00 26.14 603 VAL B N 1
ATOM 8626 C CA . VAL B 1 603 ? 32.729 19.842 147.514 1.00 27.01 603 VAL B CA 1
ATOM 8627 C C . VAL B 1 603 ? 33.687 21.034 147.533 1.00 34.33 603 VAL B C 1
ATOM 8628 O O . VAL B 1 603 ? 34.835 20.944 147.079 1.00 31.63 603 VAL B O 1
ATOM 8632 N N . TRP B 1 604 ? 33.228 22.137 148.113 1.00 30.52 604 TRP B N 1
ATOM 8633 C CA . TRP B 1 604 ? 33.964 23.390 148.157 1.00 23.85 604 TRP B CA 1
ATOM 8634 C C . TRP B 1 604 ? 34.723 23.481 149.470 1.00 22.81 604 TRP B C 1
ATOM 8635 O O . TRP B 1 604 ? 34.134 23.333 150.543 1.00 23.32 604 TRP B O 1
ATOM 8646 N N . THR B 1 605 ? 36.029 23.732 149.382 1.00 22.99 605 THR B N 1
ATOM 8647 C CA . THR B 1 605 ? 36.912 23.671 150.535 1.00 20.04 605 THR B CA 1
ATOM 8648 C C . THR B 1 605 ? 37.880 24.842 150.580 1.00 20.10 605 THR B C 1
ATOM 8649 O O . THR B 1 605 ? 38.919 24.745 151.227 1.00 20.93 605 THR B O 1
ATOM 8653 N N . ALA B 1 606 ? 37.578 25.941 149.909 1.00 20.98 606 ALA B N 1
ATOM 8654 C CA . ALA B 1 606 ? 38.566 26.999 149.749 1.00 18.63 606 ALA B CA 1
ATOM 8655 C C . ALA B 1 606 ? 38.841 27.790 151.005 1.00 18.94 606 ALA B C 1
ATOM 8656 O O . ALA B 1 606 ? 39.610 28.741 150.940 1.00 21.53 606 ALA B O 1
ATOM 8658 N N . LEU B 1 607 ? 38.214 27.514 152.131 1.00 18.24 607 LEU B N 1
ATOM 8659 C CA . LEU B 1 607 ? 38.472 28.315 153.312 1.00 17.63 607 LEU B CA 1
ATOM 8660 C C . LEU B 1 607 ? 39.042 27.467 154.430 1.00 19.73 607 LEU B C 1
ATOM 8661 O O . LEU B 1 607 ? 39.076 27.896 155.578 1.00 20.98 607 LEU B O 1
ATOM 8666 N N . ASN B 1 608 ? 39.496 26.278 154.098 1.00 21.43 608 ASN B N 1
ATOM 8667 C CA . ASN B 1 608 ? 40.157 25.376 155.010 1.00 18.87 608 ASN B CA 1
ATOM 8668 C C . ASN B 1 608 ? 41.399 26.012 155.618 1.00 20.72 608 ASN B C 1
ATOM 8669 O O . ASN B 1 608 ? 42.347 26.321 154.884 1.00 21.95 608 ASN B O 1
ATOM 8674 N N . PRO B 1 609 ? 41.459 26.187 156.939 1.00 19.57 609 PRO B N 1
ATOM 8675 C CA . PRO B 1 609 ? 42.613 26.866 157.536 1.00 19.61 609 PRO B CA 1
ATOM 8676 C C . PRO B 1 609 ? 43.872 26.031 157.539 1.00 21.38 609 PRO B C 1
ATOM 8677 O O . PRO B 1 609 ? 44.957 26.592 157.667 1.00 28.28 609 PRO B O 1
ATOM 8681 N N . ALA B 1 610 ? 43.761 24.715 157.441 1.00 23.74 610 ALA B N 1
ATOM 8682 C CA . ALA B 1 610 ? 44.900 23.825 157.348 1.00 23.72 610 ALA B CA 1
ATOM 8683 C C . ALA B 1 610 ? 45.398 23.662 155.914 1.00 21.65 610 ALA B C 1
ATOM 8684 O O . ALA B 1 610 ? 46.271 22.829 155.662 1.00 19.42 610 ALA B O 1
ATOM 8686 N N . VAL B 1 611 ? 44.869 24.434 154.973 1.00 21.08 611 VAL B N 1
ATOM 8687 C CA . VAL B 1 611 ? 45.286 24.334 153.579 1.00 19.71 611 VAL B CA 1
ATOM 8688 C C . VAL B 1 611 ? 45.712 25.707 153.085 1.00 19.20 611 VAL B C 1
ATOM 8689 O O . VAL B 1 611 ? 46.649 25.834 152.297 1.00 24.25 611 VAL B O 1
ATOM 8693 N N . ASN B 1 612 ? 45.038 26.748 153.542 1.00 19.18 612 ASN B N 1
ATOM 8694 C CA . ASN B 1 612 ? 45.364 28.067 153.062 1.00 16.38 612 ASN B CA 1
ATOM 8695 C C . ASN B 1 612 ? 46.627 28.556 153.749 1.00 16.97 612 ASN B C 1
ATOM 8696 O O . ASN B 1 612 ? 46.941 28.119 154.848 1.00 21.78 612 ASN B O 1
ATOM 8701 N N . PRO B 1 613 ? 47.397 29.414 153.100 1.00 18.42 613 PRO B N 1
ATOM 8702 C CA . PRO B 1 613 ? 48.455 30.132 153.807 1.00 16.72 613 PRO B CA 1
ATOM 8703 C C . PRO B 1 613 ? 47.841 31.230 154.646 1.00 15.02 613 PRO B C 1
ATOM 8704 O O . PRO B 1 613 ? 46.705 31.631 154.428 1.00 15.60 613 PRO B O 1
ATOM 8708 N N . PHE B 1 614 ? 48.606 31.725 155.606 1.00 14.97 614 PHE B N 1
ATOM 8709 C CA . PHE B 1 614 ? 48.138 32.846 156.414 1.00 14.64 614 PHE B CA 1
ATOM 8710 C C . PHE B 1 614 ? 48.454 34.192 155.785 1.00 13.95 614 PHE B C 1
ATOM 8711 O O . PHE B 1 614 ? 47.981 35.215 156.273 1.00 14.53 614 PHE B O 1
ATOM 8719 N N . PHE B 1 615 ? 49.233 34.220 154.718 1.00 14.47 615 PHE B N 1
ATOM 8720 C CA . PHE B 1 615 ? 49.703 35.468 154.143 1.00 16.63 615 PHE B CA 1
ATOM 8721 C C . PHE B 1 615 ? 49.280 35.560 152.681 1.00 15.83 615 PHE B C 1
ATOM 8722 O O . PHE B 1 615 ? 48.843 34.579 152.079 1.00 14.75 615 PHE B O 1
ATOM 8730 N N . LEU B 1 616 ? 49.366 36.768 152.122 1.00 17.20 616 LEU B N 1
ATOM 8731 C CA . LEU B 1 616 ? 48.974 36.957 150.729 1.00 18.36 616 LEU B CA 1
ATOM 8732 C C . LEU B 1 616 ? 50.024 36.327 149.838 1.00 20.28 616 LEU B C 1
ATOM 8733 O O . LEU B 1 616 ? 50.830 37.029 149.237 1.00 21.77 616 LEU B O 1
ATOM 873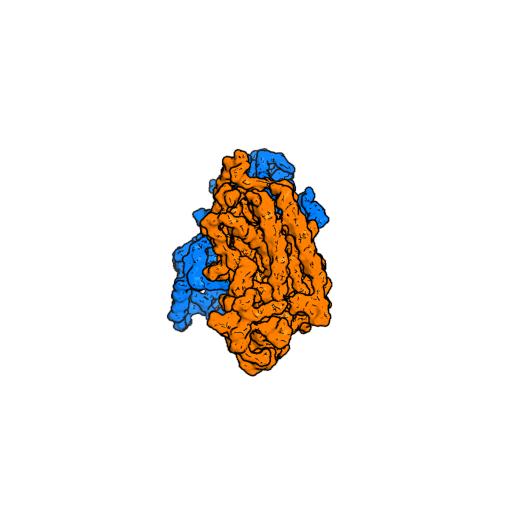8 N N . SER B 1 617 ? 50.070 35.007 149.803 1.00 21.59 617 SER B N 1
ATOM 8739 C CA . SER B 1 617 ? 51.025 34.317 148.968 1.00 23.71 617 SER B CA 1
ATOM 8740 C C . SER B 1 617 ? 50.421 34.225 147.588 1.00 30.07 617 SER B C 1
ATOM 8741 O O . SER B 1 617 ? 49.298 33.742 147.453 1.00 46.44 617 SER B O 1
ATOM 8744 N N . VAL B 1 618 ? 51.150 34.664 146.571 1.00 23.59 618 VAL B N 1
ATOM 8745 C CA . VAL B 1 618 ? 50.581 34.829 145.232 1.00 27.57 618 VAL B CA 1
ATOM 8746 C C . VAL B 1 618 ? 49.077 35.117 145.178 1.00 32.05 618 VAL B C 1
ATOM 8747 O O . VAL B 1 618 ? 48.615 36.257 145.051 1.00 48.52 618 VAL B O 1
ATOM 8751 N N . ALA C 2 1 ? 102.478 21.739 43.690 1.00 42.01 20 ALA U N 1
ATOM 8752 C CA . ALA C 2 1 ? 102.710 22.127 45.073 1.00 43.57 20 ALA U CA 1
ATOM 8753 C C . ALA C 2 1 ? 103.858 21.318 45.617 1.00 40.18 20 ALA U C 1
ATOM 8754 O O . ALA C 2 1 ? 104.467 21.713 46.602 1.00 43.93 20 ALA U O 1
ATOM 8756 N N . PHE C 2 2 ? 104.139 20.182 44.984 1.00 39.01 21 PHE U N 1
ATOM 8757 C CA . PHE C 2 2 ? 105.272 19.344 45.364 1.00 40.16 21 PHE U CA 1
ATOM 8758 C C . PHE C 2 2 ? 106.528 20.195 45.492 1.00 40.27 21 PHE U C 1
ATOM 8759 O O . PHE C 2 2 ? 106.793 21.051 44.656 1.00 42.31 21 PHE U O 1
ATOM 8767 N N . PRO C 2 3 ? 107.315 19.958 46.537 1.00 37.22 22 PRO U N 1
ATOM 8768 C CA . PRO C 2 3 ? 107.164 18.911 47.542 1.00 37.99 22 PRO U CA 1
ATOM 8769 C C . PRO C 2 3 ? 106.303 19.270 48.770 1.00 36.24 22 PRO U C 1
ATOM 8770 O O . PRO C 2 3 ? 106.470 18.669 49.824 1.00 33.20 22 PRO U O 1
ATOM 8774 N N . ILE C 2 4 ? 105.381 20.219 48.660 1.00 34.15 23 ILE U N 1
ATOM 8775 C CA . ILE C 2 4 ? 104.464 20.442 49.770 1.00 33.34 23 ILE U CA 1
ATOM 8776 C C . ILE C 2 4 ? 103.448 19.314 49.788 1.00 32.53 23 ILE U C 1
ATOM 8777 O O . ILE C 2 4 ? 102.734 19.106 48.803 1.00 42.85 23 ILE U O 1
ATOM 8782 N N . SER C 2 5 ? 103.377 18.582 50.901 1.00 29.78 24 SER U N 1
ATOM 8783 C CA . SER C 2 5 ? 102.424 17.483 51.041 1.00 29.73 24 SER U CA 1
ATOM 8784 C C . SER C 2 5 ? 101.179 17.851 51.828 1.00 33.31 24 SER U C 1
ATOM 8785 O O . SER C 2 5 ? 100.171 17.140 51.737 1.00 30.00 24 SER U O 1
ATOM 8788 N N . ASP C 2 6 ? 101.233 18.927 52.604 1.00 33.89 25 ASP U N 1
ATOM 8789 C CA . ASP C 2 6 ? 100.146 19.285 53.492 1.00 27.04 25 ASP U CA 1
ATOM 8790 C C . ASP C 2 6 ? 100.390 20.679 54.035 1.00 26.39 25 ASP U C 1
ATOM 8791 O O . ASP C 2 6 ? 101.537 21.126 54.117 1.00 23.16 25 ASP U O 1
ATOM 8796 N N . ILE C 2 7 ? 99.295 21.356 54.383 1.00 23.71 26 ILE U N 1
ATOM 8797 C CA . ILE C 2 7 ? 99.309 22.640 55.074 1.00 24.25 26 ILE U CA 1
ATOM 8798 C C . ILE C 2 7 ? 98.281 22.561 56.206 1.00 27.30 26 ILE U C 1
ATOM 8799 O O . ILE C 2 7 ? 97.081 22.399 55.954 1.00 30.02 26 ILE U O 1
ATOM 8804 N N . THR C 2 8 ? 98.746 22.648 57.451 1.00 22.36 27 THR U N 1
ATOM 8805 C CA . THR C 2 8 ? 97.880 22.475 58.604 1.00 22.68 27 THR U CA 1
ATOM 8806 C C . THR C 2 8 ? 97.802 23.762 59.407 1.00 23.21 27 THR U C 1
ATOM 8807 O O . THR C 2 8 ? 98.706 24.595 59.367 1.00 25.62 27 THR U O 1
ATOM 8811 N N . VAL C 2 9 ? 96.693 23.930 60.115 1.00 22.34 28 VAL U N 1
ATOM 8812 C CA . VAL C 2 9 ? 96.476 25.078 60.976 1.00 22.09 28 VAL U CA 1
ATOM 8813 C C . VAL C 2 9 ? 95.900 24.583 62.287 1.00 23.27 28 VAL U C 1
ATOM 8814 O O . VAL C 2 9 ? 94.881 23.888 62.300 1.00 32.29 28 VAL U O 1
ATOM 8818 N N . VAL C 2 10 ? 96.554 24.918 63.384 1.00 24.53 29 VAL U N 1
ATOM 8819 C CA . VAL C 2 10 ? 96.059 24.611 64.714 1.00 24.37 29 VAL U CA 1
ATOM 8820 C C . VAL C 2 10 ? 96.291 25.834 65.581 1.00 25.00 29 VAL U C 1
ATOM 8821 O O . VAL C 2 10 ? 96.950 26.795 65.178 1.00 27.23 29 VAL U O 1
ATOM 8825 N N . SER C 2 11 ? 95.733 25.785 66.780 1.00 25.18 30 SER U N 1
ATOM 8826 C CA . SER C 2 11 ? 95.893 26.847 67.757 1.00 25.21 30 SER U CA 1
ATOM 8827 C C . SER C 2 11 ? 97.159 26.589 68.553 1.00 24.05 30 SER U C 1
ATOM 8828 O O . SER C 2 11 ? 97.375 25.473 69.025 1.00 25.23 30 SER U O 1
ATOM 8831 N N . GLU C 2 12 ? 97.997 27.615 68.692 1.00 23.18 31 GLU U N 1
ATOM 8832 C CA . GLU C 2 12 ? 99.173 27.468 69.541 1.00 24.47 31 GLU U CA 1
ATOM 8833 C C . GLU C 2 12 ? 98.769 27.213 70.988 1.00 25.09 31 GLU U C 1
ATOM 8834 O O . GLU C 2 12 ? 99.467 26.498 71.715 1.00 30.63 31 GLU U O 1
ATOM 8840 N N . ARG C 2 13 ? 97.618 27.745 71.400 1.00 25.44 32 ARG U N 1
ATOM 8841 C CA . ARG C 2 13 ? 97.138 27.572 72.767 1.00 26.31 32 ARG U CA 1
ATOM 8842 C C . ARG C 2 13 ? 96.733 26.130 73.039 1.00 25.72 32 ARG U C 1
ATOM 8843 O O . ARG C 2 13 ? 97.216 25.510 73.988 1.00 28.10 32 ARG U O 1
ATOM 8851 N N . THR C 2 14 ? 95.860 25.569 72.211 1.00 32.24 33 THR U N 1
ATOM 8852 C CA . THR C 2 14 ? 95.358 24.224 72.450 1.00 27.95 33 THR U CA 1
ATOM 8853 C C . THR C 2 14 ? 96.159 23.140 71.753 1.00 28.22 33 THR U C 1
ATOM 8854 O O . THR C 2 14 ? 96.087 21.983 72.180 1.00 28.60 33 THR U O 1
ATOM 8858 N N . ASP C 2 15 ? 96.908 23.482 70.695 1.00 30.78 34 ASP U N 1
ATOM 8859 C CA . ASP C 2 15 ? 97.595 22.507 69.841 1.00 29.67 34 ASP U CA 1
ATOM 8860 C C . ASP C 2 15 ? 96.589 21.611 69.117 1.00 31.19 34 ASP U C 1
ATOM 8861 O O . ASP C 2 15 ? 96.843 20.437 68.852 1.00 30.89 34 ASP U O 1
ATOM 8866 N N . ALA C 2 16 ? 95.429 22.149 68.793 1.00 27.09 35 ALA U N 1
ATOM 8867 C CA . ALA C 2 16 ? 94.399 21.348 68.167 1.00 29.87 35 ALA U CA 1
ATOM 8868 C C . ALA C 2 16 ? 93.503 22.276 67.368 1.00 30.45 35 ALA U C 1
ATOM 8869 O O . ALA C 2 16 ? 93.781 23.471 67.234 1.00 28.18 35 ALA U O 1
ATOM 8871 N N . SER C 2 17 ? 92.407 21.726 66.856 1.00 31.98 36 SER U N 1
ATOM 8872 C CA . SER C 2 17 ? 91.522 22.456 65.966 1.00 30.74 36 SER U CA 1
ATOM 8873 C C . SER C 2 17 ? 90.645 23.472 66.680 1.00 32.74 36 SER U C 1
ATOM 8874 O O . SER C 2 17 ? 90.013 24.285 66.004 1.00 37.52 36 SER U O 1
ATOM 8877 N N . THR C 2 18 ? 90.574 23.443 68.007 1.00 34.69 37 THR U N 1
ATOM 8878 C CA . THR C 2 18 ? 89.775 24.395 68.770 1.00 31.44 37 THR U CA 1
ATOM 8879 C C . THR C 2 18 ? 90.599 25.643 69.072 1.00 32.03 37 THR U C 1
ATOM 8880 O O . THR C 2 18 ? 91.738 25.546 69.536 1.00 30.44 37 THR U O 1
ATOM 8884 N N . ALA C 2 19 ? 90.026 26.812 68.820 1.00 27.10 38 ALA U N 1
ATOM 8885 C CA . ALA C 2 19 ? 90.796 28.024 68.981 1.00 24.75 38 ALA U CA 1
ATOM 8886 C C . ALA C 2 19 ? 89.885 29.160 69.397 1.00 27.72 38 ALA U C 1
ATOM 8887 O O . ALA C 2 19 ? 88.690 29.141 69.117 1.00 31.12 38 ALA U O 1
ATOM 8889 N N . TYR C 2 20 ? 90.465 30.141 70.084 1.00 27.02 39 TYR U N 1
ATOM 8890 C CA . TYR C 2 20 ? 89.853 31.438 70.319 1.00 24.68 39 TYR U CA 1
ATOM 8891 C C . TYR C 2 20 ? 90.145 32.369 69.151 1.00 22.69 39 TYR U C 1
ATOM 8892 O O . TYR C 2 20 ? 91.104 32.187 68.407 1.00 23.62 39 TYR U O 1
ATOM 8901 N N . LEU C 2 21 ? 89.313 33.392 69.001 1.00 21.82 40 LEU U N 1
ATOM 8902 C CA . LEU C 2 21 ? 89.587 34.350 67.951 1.00 19.74 40 LEU U CA 1
ATOM 8903 C C . LEU C 2 21 ? 90.890 35.075 68.198 1.00 23.24 40 LEU U C 1
ATOM 8904 O O . LEU C 2 21 ? 91.448 35.653 67.264 1.00 22.60 40 LEU U O 1
ATOM 8909 N N . SER C 2 22 ? 91.384 35.052 69.435 1.00 22.28 41 SER U N 1
ATOM 8910 C CA . SER C 2 22 ? 92.556 35.807 69.842 1.00 21.55 41 SER U CA 1
ATOM 8911 C C . SER C 2 22 ? 93.841 34.994 69.773 1.00 21.40 41 SER U C 1
ATOM 8912 O O . SER C 2 22 ? 94.906 35.523 70.100 1.00 20.70 41 SER U O 1
ATOM 8915 N N . ASP C 2 23 ? 93.765 33.745 69.337 1.00 20.50 42 ASP U N 1
ATOM 8916 C CA . ASP C 2 23 ? 94.869 32.814 69.419 1.00 21.60 42 ASP U CA 1
ATOM 8917 C C . ASP C 2 23 ? 95.919 33.060 68.343 1.00 21.65 42 ASP U C 1
ATOM 8918 O O . ASP C 2 23 ? 95.647 33.634 67.285 1.00 23.52 42 ASP U O 1
ATOM 8923 N N . TRP C 2 24 ? 97.141 32.629 68.648 1.00 20.92 43 TRP U N 1
ATOM 8924 C CA . TRP C 2 24 ? 98.156 32.394 67.636 1.00 19.28 43 TRP U CA 1
ATOM 8925 C C . TRP C 2 24 ? 97.848 31.075 66.942 1.00 21.30 43 TRP U C 1
ATOM 8926 O O . TRP C 2 24 ? 97.670 30.047 67.603 1.00 18.67 43 TRP U O 1
ATOM 8937 N N . PHE C 2 25 ? 97.792 31.113 65.609 1.00 21.40 44 PHE U N 1
ATOM 8938 C CA . PHE C 2 25 ? 97.559 29.949 64.768 1.00 19.54 44 PHE U CA 1
ATOM 8939 C C . PHE C 2 25 ? 98.868 29.501 64.141 1.00 21.46 44 PHE U C 1
ATOM 8940 O O . PHE C 2 25 ? 99.469 30.238 63.357 1.00 23.10 44 PHE U O 1
ATOM 8948 N N . VAL C 2 26 ? 99.298 28.294 64.487 1.00 21.81 45 VAL U N 1
ATOM 8949 C CA . VAL C 2 26 ? 100.479 27.672 63.904 1.00 18.16 45 VAL U CA 1
ATOM 8950 C C . VAL C 2 26 ? 100.122 27.220 62.493 1.00 21.61 45 VAL U C 1
ATOM 8951 O O . VAL C 2 26 ? 99.394 26.241 62.321 1.00 25.89 45 VAL U O 1
ATOM 8955 N N . VAL C 2 27 ? 100.611 27.928 61.482 1.00 19.95 46 VAL U N 1
ATOM 8956 C CA . VAL C 2 27 ? 100.396 27.553 60.085 1.00 19.67 46 VAL U CA 1
ATOM 8957 C C . VAL C 2 27 ? 101.621 26.783 59.606 1.00 18.40 46 VAL U C 1
ATOM 8958 O O . VAL C 2 27 ? 102.672 27.380 59.382 1.00 18.01 46 VAL U O 1
ATOM 8962 N N . SER C 2 28 ? 101.487 25.472 59.405 1.00 19.92 47 SER U N 1
ATOM 8963 C CA . SER C 2 28 ? 102.606 24.569 59.142 1.00 18.80 47 SER U CA 1
ATOM 8964 C C . SER C 2 28 ? 102.637 24.104 57.691 1.00 21.14 47 SER U C 1
ATOM 8965 O O . SER C 2 28 ? 101.649 23.584 57.175 1.00 19.95 47 SER U O 1
ATOM 8968 N N . PHE C 2 29 ? 103.790 24.242 57.053 1.00 25.97 48 PHE U N 1
ATOM 8969 C CA . PHE C 2 29 ? 103.978 23.820 55.667 1.00 21.34 48 PHE U CA 1
ATOM 8970 C C . PHE C 2 29 ? 104.837 22.567 55.683 1.00 19.90 48 PHE U C 1
ATOM 8971 O O . PHE C 2 29 ? 106.033 22.637 55.944 1.00 25.93 48 PHE U O 1
ATOM 8979 N N . VAL C 2 30 ? 104.225 21.433 55.449 1.00 22.21 49 VAL U N 1
ATOM 8980 C CA . VAL C 2 30 ? 104.907 20.153 55.511 1.00 23.75 49 VAL U CA 1
ATOM 8981 C C . VAL C 2 30 ? 105.553 19.880 54.164 1.00 26.21 49 VAL U C 1
ATOM 8982 O O . VAL C 2 30 ? 104.913 20.035 53.121 1.00 27.66 49 VAL U O 1
ATOM 8986 N N . PHE C 2 31 ? 106.821 19.475 54.191 1.00 27.78 50 PHE U N 1
ATOM 8987 C CA . PHE C 2 31 ? 107.594 19.149 53.002 1.00 27.26 50 PHE U CA 1
ATOM 8988 C C . PHE C 2 31 ? 108.008 17.692 53.070 1.00 30.69 50 PHE U C 1
ATOM 8989 O O . PHE C 2 31 ? 108.585 17.257 54.066 1.00 30.84 50 PHE U O 1
ATOM 8997 N N . SER C 2 32 ? 107.714 16.945 52.012 1.00 34.48 51 SER U N 1
ATOM 8998 C CA . SER C 2 32 ? 108.047 15.532 51.954 1.00 37.59 51 SER U CA 1
ATOM 8999 C C . SER C 2 32 ? 108.286 15.123 50.510 1.00 40.15 51 SER U C 1
ATOM 9000 O O . SER C 2 32 ? 107.878 15.803 49.572 1.00 39.78 51 SER U O 1
ATOM 9003 N N . THR C 2 33 ? 108.983 14.007 50.347 1.00 45.54 52 THR U N 1
ATOM 9004 C CA . THR C 2 33 ? 109.166 13.382 49.049 1.00 45.24 52 THR U CA 1
ATOM 9005 C C . THR C 2 33 ? 108.974 11.885 49.239 1.00 48.88 52 THR U C 1
ATOM 9006 O O . THR C 2 33 ? 109.652 11.270 50.063 1.00 54.43 52 THR U O 1
ATOM 9010 N N . ALA C 2 34 ? 108.002 11.316 48.534 1.00 54.09 53 ALA U N 1
ATOM 9011 C CA . ALA C 2 34 ? 107.821 9.871 48.491 1.00 55.14 53 ALA U CA 1
ATOM 9012 C C . ALA C 2 34 ? 107.483 9.348 47.101 1.00 58.50 53 ALA U C 1
ATOM 9013 O O . ALA C 2 34 ? 107.431 8.131 46.919 1.00 61.13 53 ALA U O 1
ATOM 9015 N N . GLY C 2 35 ? 107.236 10.208 46.122 1.00 59.49 54 GLY U N 1
ATOM 9016 C CA . GLY C 2 35 ? 107.321 9.792 44.742 1.00 64.48 54 GLY U CA 1
ATOM 9017 C C . GLY C 2 35 ? 108.768 9.923 44.326 1.00 67.13 54 GLY U C 1
ATOM 9018 O O . GLY C 2 35 ? 109.667 9.653 45.128 1.00 67.95 54 GLY U O 1
ATOM 9019 N N . SER C 2 36 ? 109.023 10.359 43.098 1.00 68.99 55 SER U N 1
ATOM 9020 C CA . SER C 2 36 ? 110.399 10.613 42.696 1.00 76.64 55 SER U CA 1
ATOM 9021 C C . SER C 2 36 ? 110.471 11.804 41.758 1.00 75.25 55 SER U C 1
ATOM 9022 O O . SER C 2 36 ? 111.226 11.799 40.781 1.00 74.98 55 SER U O 1
ATOM 9025 N N . ASP C 2 37 ? 109.695 12.846 42.047 1.00 76.24 56 ASP U N 1
ATOM 9026 C CA . ASP C 2 37 ? 109.944 14.120 41.397 1.00 78.00 56 ASP U CA 1
ATOM 9027 C C . ASP C 2 37 ? 111.352 14.597 41.738 1.00 77.78 56 ASP U C 1
ATOM 9028 O O . ASP C 2 37 ? 111.963 14.170 42.717 1.00 77.01 56 ASP U O 1
ATOM 9033 N N . GLU C 2 38 ? 111.867 15.504 40.922 1.00 85.58 57 GLU U N 1
ATOM 9034 C CA . GLU C 2 38 ? 113.240 15.949 41.099 1.00 88.55 57 GLU U CA 1
ATOM 9035 C C . GLU C 2 38 ? 113.358 17.232 41.905 1.00 86.63 57 GLU U C 1
ATOM 9036 O O . GLU C 2 38 ? 114.431 17.494 42.451 1.00 84.88 57 GLU U O 1
ATOM 9042 N N . THR C 2 39 ? 112.269 17.994 42.029 1.00 83.09 58 THR U N 1
ATOM 9043 C CA . THR C 2 39 ? 112.241 19.379 42.501 1.00 85.62 58 THR U CA 1
ATOM 9044 C C . THR C 2 39 ? 113.416 20.202 41.982 1.00 87.75 58 THR U C 1
ATOM 9045 O O . THR C 2 39 ? 114.568 20.071 42.415 1.00 85.52 58 THR U O 1
ATOM 9049 N N . ILE C 2 40 ? 113.094 21.108 41.064 1.00 96.00 59 ILE U N 1
ATOM 9050 C CA . ILE C 2 40 ? 114.077 21.802 40.245 1.00 96.72 59 ILE U CA 1
ATOM 9051 C C . ILE C 2 40 ? 114.999 22.646 41.115 1.00 91.47 59 ILE U C 1
ATOM 9052 O O . ILE C 2 40 ? 115.806 23.419 40.601 1.00 91.93 59 ILE U O 1
ATOM 9057 N N . ALA C 2 41 ? 114.913 22.493 42.428 1.00 89.09 60 ALA U N 1
ATOM 9058 C CA . ALA C 2 41 ? 115.633 23.370 43.351 1.00 89.11 60 ALA U CA 1
ATOM 9059 C C . ALA C 2 41 ? 117.167 23.309 43.127 1.00 91.51 60 ALA U C 1
ATOM 9060 O O . ALA C 2 41 ? 117.575 22.369 42.462 1.00 98.99 60 ALA U O 1
ATOM 9062 N N . GLY C 2 42 ? 118.030 24.241 43.596 1.00 90.91 61 GLY U N 1
ATOM 9063 C CA . GLY C 2 42 ? 117.744 25.474 44.328 1.00 84.95 61 GLY U CA 1
ATOM 9064 C C . GLY C 2 42 ? 116.869 26.420 43.569 1.00 82.09 61 GLY U C 1
ATOM 9065 O O . GLY C 2 42 ? 115.699 26.157 43.488 1.00 84.41 61 GLY U O 1
ATOM 9066 N N . ASP C 2 43 ? 117.401 27.498 43.020 1.00 79.24 62 ASP U N 1
ATOM 9067 C CA . ASP C 2 43 ? 116.744 28.345 42.018 1.00 81.23 62 ASP U CA 1
ATOM 9068 C C . ASP C 2 43 ? 115.197 28.347 41.979 1.00 74.53 62 ASP U C 1
ATOM 9069 O O . ASP C 2 43 ? 114.582 29.276 41.441 1.00 72.73 62 ASP U O 1
ATOM 9074 N N . ALA C 2 44 ? 114.572 27.306 42.530 1.00 72.36 63 ALA U N 1
ATOM 9075 C CA . ALA C 2 44 ? 113.151 27.014 42.404 1.00 65.38 63 ALA U CA 1
ATOM 9076 C C . ALA C 2 44 ? 112.341 27.694 43.491 1.00 49.71 63 ALA U C 1
ATOM 9077 O O . ALA C 2 44 ? 112.771 27.809 44.638 1.00 45.20 63 ALA U O 1
ATOM 9079 N N . THR C 2 45 ? 111.154 28.131 43.121 1.00 43.91 64 THR U N 1
ATOM 9080 C CA . THR C 2 45 ? 110.296 28.877 44.016 1.00 38.51 64 THR U CA 1
ATOM 9081 C C . THR C 2 45 ? 108.963 28.161 44.122 1.00 35.35 64 THR U C 1
ATOM 9082 O O . THR C 2 45 ? 108.504 27.535 43.164 1.00 38.87 64 THR U O 1
ATOM 9086 N N . ILE C 2 46 ? 108.372 28.226 45.304 1.00 31.18 65 ILE U N 1
ATOM 9087 C CA . ILE C 2 46 ? 107.064 27.662 45.565 1.00 28.98 65 ILE U CA 1
ATOM 9088 C C . ILE C 2 46 ? 106.223 28.767 46.168 1.00 29.12 65 ILE U C 1
ATOM 9089 O O . ILE C 2 46 ? 106.533 29.259 47.258 1.00 34.39 65 ILE U O 1
ATOM 9094 N N . GLU C 2 47 ? 105.180 29.168 45.462 1.00 26.82 66 GLU U N 1
ATOM 9095 C CA . GLU C 2 47 ? 104.312 30.244 45.901 1.00 27.36 66 GLU U CA 1
ATOM 9096 C C . GLU C 2 47 ? 103.050 29.672 46.533 1.00 25.40 66 GLU U C 1
ATOM 9097 O O . GLU C 2 47 ? 102.371 28.843 45.921 1.00 27.66 66 GLU U O 1
ATOM 9103 N N . VAL C 2 48 ? 102.746 30.110 47.757 1.00 22.35 67 VAL U N 1
ATOM 9104 C CA . VAL C 2 48 ? 101.556 29.687 48.494 1.00 26.00 67 VAL U CA 1
ATOM 9105 C C . VAL C 2 48 ? 100.835 30.927 48.986 1.00 24.52 67 VAL U C 1
ATOM 9106 O O . VAL C 2 48 ? 101.426 31.763 49.674 1.00 23.71 67 VAL U O 1
ATOM 9110 N N . SER C 2 49 ? 99.564 31.042 48.654 1.00 26.68 68 SER U N 1
ATOM 9111 C CA . SER C 2 49 ? 98.816 32.204 49.087 1.00 23.73 68 SER U CA 1
ATOM 9112 C C . SER C 2 49 ? 98.287 31.951 50.486 1.00 23.85 68 SER U C 1
ATOM 9113 O O . SER C 2 49 ? 97.917 30.831 50.829 1.00 27.04 68 SER U O 1
ATOM 9116 N N . ILE C 2 50 ? 98.325 32.982 51.310 1.00 23.90 69 ILE U N 1
ATOM 9117 C CA . ILE C 2 50 ? 97.792 32.937 52.665 1.00 25.22 69 ILE U CA 1
ATOM 9118 C C . ILE C 2 50 ? 96.447 33.652 52.641 1.00 24.52 69 ILE U C 1
ATOM 9119 O O . ILE C 2 50 ? 96.365 34.758 52.100 1.00 28.90 69 ILE U O 1
ATOM 9124 N N . PRO C 2 51 ? 95.382 33.055 53.167 1.00 25.85 70 PRO U N 1
ATOM 9125 C CA . PRO C 2 51 ? 94.077 33.725 53.154 1.00 26.19 70 PRO U CA 1
ATOM 9126 C C . PRO C 2 51 ? 94.098 35.020 53.942 1.00 24.21 70 PRO U C 1
ATOM 9127 O O . PRO C 2 51 ? 94.766 35.133 54.961 1.00 27.31 70 PRO U O 1
ATOM 9131 N N . ASN C 2 52 ? 93.334 36.002 53.469 1.00 27.65 71 ASN U N 1
ATOM 9132 C CA . ASN C 2 52 ? 93.387 37.338 54.060 1.00 28.18 71 ASN U CA 1
ATOM 9133 C C . ASN C 2 52 ? 93.048 37.357 55.545 1.00 27.44 71 ASN U C 1
ATOM 9134 O O . ASN C 2 52 ? 93.388 38.324 56.224 1.00 27.40 71 ASN U O 1
ATOM 9139 N N . GLU C 2 53 ? 92.385 36.327 56.067 1.00 26.08 72 GLU U N 1
ATOM 9140 C CA . GLU C 2 53 ? 92.003 36.367 57.465 1.00 27.09 72 GLU U CA 1
ATOM 9141 C C . GLU C 2 53 ? 93.196 36.138 58.381 1.00 28.16 72 GLU U C 1
ATOM 9142 O O . GLU C 2 53 ? 93.128 36.506 59.558 1.00 26.60 72 GLU U O 1
ATOM 9148 N N . LEU C 2 54 ? 94.284 35.560 57.859 1.00 26.94 73 LEU U N 1
ATOM 9149 C CA . LEU C 2 54 ? 95.533 35.376 58.589 1.00 25.05 73 LEU U CA 1
ATOM 9150 C C . LEU C 2 54 ? 96.488 36.533 58.335 1.00 21.32 73 LEU U C 1
ATOM 9151 O O . LEU C 2 54 ? 96.505 37.124 57.261 1.00 25.45 73 LEU U O 1
ATOM 9156 N N . GLU C 2 55 ? 97.264 36.874 59.351 1.00 24.15 74 GLU U N 1
ATOM 9157 C CA .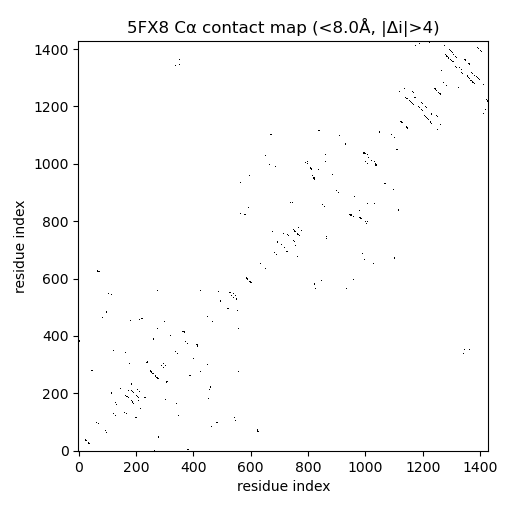 GLU C 2 55 ? 98.181 37.996 59.267 1.00 23.62 74 GLU U CA 1
ATOM 9158 C C . GLU C 2 55 ? 99.455 37.673 60.023 1.00 20.50 74 GLU U C 1
ATOM 9159 O O . GLU C 2 55 ? 99.437 36.950 61.016 1.00 20.90 74 GLU U O 1
ATOM 9165 N N . PHE C 2 56 ? 100.567 38.183 59.516 1.00 20.31 75 PHE U N 1
ATOM 9166 C CA . PHE C 2 56 ? 101.817 38.167 60.257 1.00 19.30 75 PHE U CA 1
ATOM 9167 C C . PHE C 2 56 ? 101.788 39.304 61.245 1.00 18.83 75 PHE U C 1
ATOM 9168 O O . PHE C 2 56 ? 101.193 40.340 60.963 1.00 21.03 75 PHE U O 1
ATOM 9176 N N . VAL C 2 57 ? 102.402 39.108 62.411 1.00 18.98 76 VAL U N 1
ATOM 9177 C CA . VAL C 2 57 ? 102.431 40.132 63.452 1.00 19.35 76 VAL U CA 1
ATOM 9178 C C . VAL C 2 57 ? 103.865 40.592 63.649 1.00 22.09 76 VAL U C 1
ATOM 9179 O O . VAL C 2 57 ? 104.750 39.793 63.965 1.00 24.01 76 VAL U O 1
ATOM 9183 N N . GLN C 2 58 ? 104.085 41.880 63.524 1.00 22.95 77 GLN U N 1
ATOM 9184 C CA . GLN C 2 58 ? 105.425 42.426 63.471 1.00 23.24 77 GLN U CA 1
ATOM 9185 C C . GLN C 2 58 ? 105.801 43.040 64.813 1.00 24.67 77 GLN U C 1
ATOM 9186 O O . GLN C 2 58 ? 105.134 43.957 65.287 1.00 25.18 77 GLN U O 1
ATOM 9192 N N . TYR C 2 59 ? 106.862 42.534 65.423 1.00 24.45 78 TYR U N 1
ATOM 9193 C CA . TYR C 2 59 ? 107.496 43.250 66.522 1.00 26.04 78 TYR U CA 1
ATOM 9194 C C . TYR C 2 59 ? 108.995 42.947 66.529 1.00 26.75 78 TYR U C 1
ATOM 9195 O O . TYR C 2 59 ? 109.403 41.788 66.622 1.00 26.47 78 TYR U O 1
ATOM 9204 N N . PRO C 2 60 ? 109.837 43.987 66.458 1.00 28.00 79 PRO U N 1
ATOM 9205 C CA . PRO C 2 60 ? 109.579 45.427 66.424 1.00 27.97 79 PRO U CA 1
ATOM 9206 C C . PRO C 2 60 ? 108.836 45.880 65.188 1.00 31.43 79 PRO U C 1
ATOM 9207 O O . PRO C 2 60 ? 108.653 45.110 64.258 1.00 34.61 79 PRO U O 1
ATOM 9211 N N . ASP C 2 61 ? 108.424 47.140 65.176 1.00 34.15 80 ASP U N 1
ATOM 9212 C CA . ASP C 2 61 ? 107.650 47.667 64.062 1.00 39.12 80 ASP U CA 1
ATOM 9213 C C . ASP C 2 61 ? 108.338 47.477 62.711 1.00 43.63 80 ASP U C 1
ATOM 9214 O O . ASP C 2 61 ? 107.661 47.452 61.679 1.00 46.24 80 ASP U O 1
ATOM 9219 N N . SER C 2 62 ? 109.661 47.342 62.688 1.00 42.74 81 SER U N 1
ATOM 9220 C CA . SER C 2 62 ? 110.423 47.392 61.452 1.00 34.44 81 SER U CA 1
ATOM 9221 C C . SER C 2 62 ? 110.870 46.024 60.955 1.00 34.23 81 SER U C 1
ATOM 9222 O O . SER C 2 62 ? 111.431 45.934 59.858 1.00 30.82 81 SER U O 1
ATOM 9225 N N . VAL C 2 63 ? 110.632 44.963 61.716 1.00 30.17 82 VAL U N 1
ATOM 9226 C CA . VAL C 2 63 ? 111.127 43.637 61.386 1.00 26.94 82 VAL U CA 1
ATOM 9227 C C . VAL C 2 63 ? 109.995 42.814 60.798 1.00 29.32 82 VAL U C 1
ATOM 9228 O O . VAL C 2 63 ? 108.934 42.662 61.415 1.00 27.54 82 VAL U O 1
ATOM 9232 N N . ASP C 2 64 ? 110.242 42.256 59.617 1.00 24.91 83 ASP U N 1
ATOM 9233 C CA . ASP C 2 64 ? 109.280 41.421 58.923 1.00 19.95 83 ASP U CA 1
ATOM 9234 C C . ASP C 2 64 ? 109.485 39.983 59.361 1.00 22.09 83 ASP U C 1
ATOM 9235 O O . ASP C 2 64 ? 110.537 39.402 59.067 1.00 21.38 83 ASP U O 1
ATOM 9240 N N . PRO C 2 65 ? 108.527 39.370 60.057 1.00 21.97 84 PRO U N 1
ATOM 9241 C CA . PRO C 2 65 ? 108.751 38.027 60.597 1.00 19.82 84 PRO U CA 1
ATOM 9242 C C . PRO C 2 65 ? 108.670 36.948 59.552 1.00 18.22 84 PRO U C 1
ATOM 9243 O O . PRO C 2 65 ? 108.979 35.787 59.845 1.00 20.72 84 PRO U O 1
ATOM 9247 N N . SER C 2 66 ? 108.283 37.285 58.343 1.00 17.93 85 SER U N 1
ATOM 9248 C CA . SER C 2 66 ? 108.180 36.246 57.340 1.00 20.04 85 SER U CA 1
ATOM 9249 C C . SER C 2 66 ? 109.477 36.007 56.594 1.00 18.64 85 SER U C 1
ATOM 9250 O O . SER C 2 66 ? 109.540 35.072 55.797 1.00 20.70 85 SER U O 1
ATOM 9253 N N . VAL C 2 67 ? 110.504 36.809 56.828 1.00 17.14 86 VAL U N 1
ATOM 9254 C CA . VAL C 2 67 ? 111.728 36.753 56.042 1.00 20.76 86 VAL U CA 1
ATOM 9255 C C . VAL C 2 67 ? 112.770 35.978 56.830 1.00 19.04 86 VAL U C 1
ATOM 9256 O O . VAL C 2 67 ? 113.324 36.468 57.813 1.00 20.26 86 VAL U O 1
ATOM 9260 N N . SER C 2 68 ? 113.053 34.764 56.400 1.00 17.21 87 SER U N 1
ATOM 9261 C CA . SER C 2 68 ? 113.984 33.955 57.148 1.00 17.28 87 SER U CA 1
ATOM 9262 C C . SER C 2 68 ? 114.587 32.924 56.218 1.00 20.35 87 SER U C 1
ATOM 9263 O O . SER C 2 68 ? 114.057 32.641 55.148 1.00 22.00 87 SER U O 1
ATOM 9266 N N . GLU C 2 69 ? 115.713 32.385 56.642 1.00 23.27 88 GLU U N 1
ATOM 9267 C CA . GLU C 2 69 ? 116.367 31.226 56.062 1.00 22.56 88 GLU U CA 1
ATOM 9268 C C . GLU C 2 69 ? 116.020 29.993 56.888 1.00 23.40 88 GLU U C 1
ATOM 9269 O O . GLU C 2 69 ? 115.872 30.083 58.104 1.00 23.46 88 GLU U O 1
ATOM 9275 N N . PHE C 2 70 ? 115.915 28.831 56.239 1.00 22.40 89 PHE U N 1
ATOM 9276 C CA . PHE C 2 70 ? 115.622 27.594 56.957 1.00 22.50 89 PHE U CA 1
ATOM 9277 C C . PHE C 2 70 ? 116.692 26.536 56.695 1.00 26.22 89 PHE U C 1
ATOM 9278 O O . PHE C 2 70 ? 117.209 26.421 55.584 1.00 26.20 89 PHE U O 1
ATOM 9286 N N . PHE C 2 71 ? 117.027 25.769 57.734 1.00 25.89 90 PHE U N 1
ATOM 9287 C CA . PHE C 2 71 ? 118.162 24.860 57.745 1.00 26.14 90 PHE U CA 1
ATOM 9288 C C . PHE C 2 71 ? 117.701 23.455 58.095 1.00 27.51 90 PHE U C 1
ATOM 9289 O O . PHE C 2 71 ? 116.575 23.244 58.537 1.00 25.88 90 PHE U O 1
ATOM 9297 N N . THR C 2 72 ? 118.585 22.481 57.866 1.00 29.81 91 THR U N 1
ATOM 9298 C CA . THR C 2 72 ? 118.414 21.151 58.425 1.00 29.20 91 THR U CA 1
ATOM 9299 C C . THR C 2 72 ? 118.793 21.173 59.894 1.00 31.58 91 THR U C 1
ATOM 9300 O O . THR C 2 72 ? 119.382 22.131 60.390 1.00 30.12 91 THR U O 1
ATOM 9304 N N . THR C 2 73 ? 118.457 20.092 60.599 1.00 35.84 92 THR U N 1
ATOM 9305 C CA . THR C 2 73 ? 118.869 19.975 61.992 1.00 29.95 92 THR U CA 1
ATOM 9306 C C . THR C 2 73 ? 120.380 20.023 62.121 1.00 30.81 92 THR U C 1
ATOM 9307 O O . THR C 2 73 ? 120.900 20.373 63.178 1.00 41.13 92 THR U O 1
ATOM 9311 N N . ALA C 2 74 ? 121.097 19.678 61.062 1.00 34.18 93 ALA U N 1
ATOM 9312 C CA . ALA C 2 74 ? 122.545 19.719 61.067 1.00 30.91 93 ALA U CA 1
ATOM 9313 C C . ALA C 2 74 ? 123.097 21.052 60.595 1.00 34.16 93 ALA U C 1
ATOM 9314 O O . ALA C 2 74 ? 124.314 21.236 60.604 1.00 39.29 93 ALA U O 1
ATOM 9316 N N . GLY C 2 75 ? 122.254 21.980 60.176 1.00 30.99 94 GLY U N 1
ATOM 9317 C CA . GLY C 2 75 ? 122.716 23.303 59.846 1.00 28.28 94 GLY U CA 1
ATOM 9318 C C . GLY C 2 75 ? 122.828 23.621 58.373 1.00 28.90 94 GLY U C 1
ATOM 9319 O O . GLY C 2 75 ? 123.313 24.703 58.027 1.00 28.47 94 GLY U O 1
ATOM 9320 N N . VAL C 2 76 ? 122.392 22.739 57.493 1.00 28.97 95 VAL U N 1
ATOM 9321 C CA . VAL C 2 76 ? 122.553 22.998 56.070 1.00 28.80 95 VAL U CA 1
ATOM 9322 C C . VAL C 2 76 ? 121.436 23.914 55.593 1.00 29.69 95 VAL U C 1
ATOM 9323 O O . VAL C 2 76 ? 120.261 23.671 55.874 1.00 26.76 95 VAL U O 1
ATOM 9327 N N . GLN C 2 77 ? 121.802 24.968 54.870 1.00 29.56 96 GLN U N 1
ATOM 9328 C CA . GLN C 2 77 ? 120.803 25.844 54.272 1.00 30.10 96 GLN U CA 1
ATOM 9329 C C . GLN C 2 77 ? 119.936 25.073 53.293 1.00 34.65 96 GLN U C 1
ATOM 9330 O O . GLN C 2 77 ? 120.428 24.247 52.519 1.00 35.99 96 GLN U O 1
ATOM 9336 N N . VAL C 2 78 ? 118.635 25.355 53.319 1.00 28.76 97 VAL U N 1
ATOM 9337 C CA . VAL C 2 78 ? 117.666 24.677 52.470 1.00 30.49 97 VAL U CA 1
ATOM 9338 C C . VAL C 2 78 ? 116.888 25.666 51.618 1.00 33.04 97 VAL U C 1
ATOM 9339 O O . VAL C 2 78 ? 116.819 25.527 50.396 1.00 33.05 97 VAL U O 1
ATOM 9343 N N . LEU C 2 79 ? 116.293 26.671 52.248 1.00 31.85 98 LEU U N 1
ATOM 9344 C CA . LEU C 2 79 ? 115.480 27.641 51.537 1.00 29.50 98 LEU U CA 1
ATOM 9345 C C . LEU C 2 79 ? 115.344 28.877 52.403 1.00 26.23 98 LEU U C 1
ATOM 9346 O O . LEU C 2 79 ? 115.666 28.868 53.590 1.00 23.57 98 LEU U O 1
ATOM 9351 N N . SER C 2 80 ? 114.847 29.933 51.790 1.00 24.43 99 SER U N 1
ATOM 9352 C CA . SER C 2 80 ? 114.496 31.149 52.485 1.00 23.66 99 SER U CA 1
ATOM 9353 C C . SER C 2 80 ? 113.087 31.540 52.056 1.00 25.73 99 SER U C 1
ATOM 9354 O O . SER C 2 80 ? 112.616 31.121 51.001 1.00 25.89 99 SER U O 1
ATOM 9357 N N . THR C 2 81 ? 112.410 32.333 52.884 1.00 22.23 100 THR U N 1
ATOM 9358 C CA . THR C 2 81 ? 111.006 32.660 52.689 1.00 20.21 100 THR U CA 1
ATOM 9359 C C . THR C 2 81 ? 110.828 34.168 52.665 1.00 19.13 100 THR U C 1
ATOM 9360 O O . THR C 2 81 ? 111.582 34.907 53.289 1.00 23.81 100 THR U O 1
ATOM 9364 N N . ALA C 2 82 ? 109.812 34.625 51.964 1.00 20.27 101 ALA U N 1
ATOM 9365 C CA . ALA C 2 82 ? 109.428 36.020 52.055 1.00 21.83 101 ALA U CA 1
ATOM 9366 C C . ALA C 2 82 ? 107.946 36.083 51.721 1.00 20.77 101 ALA U C 1
ATOM 9367 O O . ALA C 2 82 ? 107.465 35.264 50.946 1.00 23.71 101 ALA U O 1
ATOM 9369 N N . PHE C 2 83 ? 107.224 37.012 52.341 1.00 19.87 102 PHE U N 1
ATOM 9370 C CA . PHE C 2 83 ? 105.785 37.166 52.154 1.00 18.20 102 PHE U CA 1
ATOM 9371 C C . PHE C 2 83 ? 105.525 38.468 51.426 1.00 20.75 102 PHE U C 1
ATOM 9372 O O . PHE C 2 83 ? 106.104 39.500 51.763 1.00 21.59 102 PHE U O 1
ATOM 9380 N N . ASP C 2 84 ? 104.677 38.412 50.421 1.00 23.39 103 ASP U N 1
ATOM 9381 C CA . ASP C 2 84 ? 104.216 39.606 49.736 1.00 21.45 103 ASP U CA 1
ATOM 9382 C C . ASP C 2 84 ? 102.958 40.090 50.448 1.00 22.36 103 ASP U C 1
ATOM 9383 O O . ASP C 2 84 ? 101.930 39.416 50.426 1.00 23.15 103 ASP U O 1
ATOM 9388 N N . TYR C 2 85 ? 103.038 41.260 51.067 1.00 22.74 104 TYR U N 1
ATOM 9389 C CA . TYR C 2 85 ? 101.928 41.802 51.830 1.00 22.35 104 TYR U CA 1
ATOM 9390 C C . TYR C 2 85 ? 100.850 42.425 50.957 1.00 24.29 104 TYR U C 1
ATOM 9391 O O . TYR C 2 85 ? 99.752 42.671 51.453 1.00 26.33 104 TYR U O 1
ATOM 9400 N N . ASP C 2 86 ? 101.129 42.670 49.679 1.00 26.52 105 ASP U N 1
ATOM 9401 C CA . ASP C 2 86 ? 100.151 43.165 48.718 1.00 25.10 105 ASP U CA 1
ATOM 9402 C C . ASP C 2 86 ? 99.351 42.040 48.079 1.00 27.75 105 ASP U C 1
ATOM 9403 O O . ASP C 2 86 ? 98.125 42.139 47.968 1.00 28.66 105 ASP U O 1
ATOM 9408 N N . SER C 2 87 ? 100.007 40.964 47.658 1.00 25.45 106 SER U N 1
ATOM 9409 C CA . SER C 2 87 ? 99.290 39.861 47.036 1.00 25.41 106 SER U CA 1
ATOM 9410 C C . SER C 2 87 ? 98.969 38.720 47.989 1.00 26.72 106 SER U C 1
ATOM 9411 O O . SER C 2 87 ? 98.193 37.838 47.620 1.00 29.67 106 SER U O 1
ATOM 9414 N N . HIS C 2 88 ? 99.549 38.709 49.185 1.00 25.40 107 HIS U N 1
ATOM 9415 C CA . HIS C 2 88 ? 99.295 37.671 50.184 1.00 25.25 107 HIS U CA 1
ATOM 9416 C C . HIS C 2 88 ? 99.838 36.319 49.737 1.00 22.87 107 HIS U C 1
ATOM 9417 O O . HIS C 2 88 ? 99.229 35.277 49.954 1.00 23.96 107 HIS U O 1
ATOM 9424 N N . VAL C 2 89 ? 101.032 36.333 49.162 1.00 23.53 108 VAL U N 1
ATOM 9425 C CA . VAL C 2 89 ? 101.659 35.135 48.630 1.00 24.48 108 VAL U CA 1
ATOM 9426 C C . VAL C 2 89 ? 102.966 34.902 49.360 1.00 22.62 108 VAL U C 1
ATOM 9427 O O . VAL C 2 89 ? 103.811 35.799 49.433 1.00 25.66 108 VAL U O 1
ATOM 9431 N N . LEU C 2 90 ? 103.141 33.703 49.881 1.00 21.63 109 LEU U N 1
ATOM 9432 C CA . LEU C 2 90 ? 104.383 33.334 50.533 1.00 22.42 109 LEU U CA 1
ATOM 9433 C C . LEU C 2 90 ? 105.249 32.585 49.530 1.00 23.67 109 LEU U C 1
ATOM 9434 O O . LEU C 2 90 ? 104.786 31.625 48.915 1.00 27.84 109 LEU U O 1
ATOM 9439 N N . THR C 2 91 ? 106.491 33.025 49.347 1.00 20.52 110 THR U N 1
ATOM 9440 C CA . THR C 2 91 ? 107.384 32.399 48.382 1.00 22.51 110 THR U CA 1
ATOM 9441 C C . THR C 2 91 ? 108.493 31.652 49.102 1.00 22.87 110 THR U C 1
ATOM 9442 O O . THR C 2 91 ? 109.229 32.238 49.889 1.00 24.18 110 THR U O 1
ATOM 9446 N N . PHE C 2 92 ? 108.634 30.373 48.819 1.00 24.72 111 PHE U N 1
ATOM 9447 C CA . PHE C 2 92 ? 109.781 29.629 49.308 1.00 23.21 111 PHE U CA 1
ATOM 9448 C C . PHE C 2 92 ? 110.805 29.580 48.186 1.00 28.13 111 PHE U C 1
ATOM 9449 O O . PHE C 2 92 ? 110.461 29.275 47.044 1.00 29.40 111 PHE U O 1
ATOM 9457 N N . THR C 2 93 ? 112.048 29.909 48.499 1.00 29.04 112 THR U N 1
ATOM 9458 C CA . THR C 2 93 ? 113.112 29.964 47.507 1.00 29.88 112 THR U CA 1
ATOM 9459 C C . THR C 2 93 ? 114.290 29.128 47.977 1.00 32.40 112 THR U C 1
ATOM 9460 O O . THR C 2 93 ? 114.979 29.505 48.922 1.00 33.30 112 THR U O 1
ATOM 9464 N N . PHE C 2 94 ? 114.539 28.016 47.305 1.00 37.30 113 PHE U N 1
ATOM 9465 C CA . PHE C 2 94 ? 115.641 27.151 47.685 1.00 42.77 113 PHE U CA 1
ATOM 9466 C C . PHE C 2 94 ? 116.989 27.772 47.321 1.00 47.63 113 PHE U C 1
ATOM 9467 O O . PHE C 2 94 ? 117.093 28.590 46.406 1.00 51.36 113 PHE U O 1
ATOM 9475 N N . SER C 2 95 ? 118.034 27.352 48.037 1.00 51.56 114 SER U N 1
ATOM 9476 C CA . SER C 2 95 ? 119.347 28.022 48.015 1.00 64.00 114 SER U CA 1
ATOM 9477 C C . SER C 2 95 ? 120.427 27.055 47.531 1.00 74.04 114 SER U C 1
ATOM 9478 O O . SER C 2 95 ? 121.370 26.708 48.254 1.00 73.88 114 SER U O 1
ATOM 9481 N N . ASP C 2 96 ? 120.305 26.619 46.261 1.00 84.36 115 ASP U N 1
ATOM 9482 C CA . ASP C 2 96 ? 121.097 25.494 45.755 1.00 89.23 115 ASP U CA 1
ATOM 9483 C C . ASP C 2 96 ? 121.272 25.602 44.231 1.00 93.45 115 ASP U C 1
ATOM 9484 O O . ASP C 2 96 ? 120.377 25.128 43.473 1.00 96.65 115 ASP U O 1
ATOM 9489 N N . PRO C 2 97 ? 122.377 26.146 43.734 1.00 96.56 116 PRO U N 1
ATOM 9490 C CA . PRO C 2 97 ? 122.415 26.634 42.387 1.00 96.63 116 PRO U CA 1
ATOM 9491 C C . PRO C 2 97 ? 122.432 25.460 41.403 1.00 101.27 116 PRO U C 1
ATOM 9492 O O . PRO C 2 97 ? 123.285 24.560 41.512 1.00 103.47 116 PRO U O 1
ATOM 9496 N N . GLY C 2 98 ? 121.581 25.530 40.349 1.00 100.74 117 GLY U N 1
ATOM 9497 C CA . GLY C 2 98 ? 121.318 24.532 39.411 1.00 105.98 117 GLY U CA 1
ATOM 9498 C C . GLY C 2 98 ? 121.745 23.185 39.949 1.00 107.25 117 GLY U C 1
ATOM 9499 O O . GLY C 2 98 ? 122.838 22.693 39.631 1.00 105.54 117 GLY U O 1
ATOM 9500 N N . GLN C 2 99 ? 120.963 22.618 40.873 1.00 105.42 118 GLN U N 1
ATOM 9501 C CA . GLN C 2 99 ? 121.410 21.443 41.633 1.00 100.39 118 GLN U CA 1
ATOM 9502 C C . GLN C 2 99 ? 120.165 20.736 42.168 1.00 97.45 118 GLN U C 1
ATOM 9503 O O . GLN C 2 99 ? 119.691 21.057 43.253 1.00 110.64 118 GLN U O 1
ATOM 9509 N N . VAL C 2 100 ? 119.673 19.759 41.406 1.00 94.17 119 VAL U N 1
ATOM 9510 C CA . VAL C 2 100 ? 118.516 18.938 41.757 1.00 90.99 119 VAL U CA 1
ATOM 9511 C C . VAL C 2 100 ? 118.567 18.463 43.210 1.00 87.95 119 VAL U C 1
ATOM 9512 O O . VAL C 2 100 ? 119.606 17.994 43.682 1.00 88.66 119 VAL U O 1
ATOM 9516 N N . ILE C 2 101 ? 117.451 18.590 43.934 1.00 82.45 120 ILE U N 1
ATOM 9517 C CA . ILE C 2 101 ? 117.336 18.080 45.300 1.00 74.22 120 ILE U CA 1
ATOM 9518 C C . ILE C 2 101 ? 116.647 16.730 45.236 1.00 69.93 120 ILE U C 1
ATOM 9519 O O . ILE C 2 101 ? 115.548 16.615 44.689 1.00 71.67 120 ILE U O 1
ATOM 9524 N N . THR C 2 102 ? 117.280 15.705 45.795 1.00 66.10 121 THR U N 1
ATOM 9525 C CA . THR C 2 102 ? 116.687 14.377 45.737 1.00 61.79 121 THR U CA 1
ATOM 9526 C C . THR C 2 102 ? 115.738 14.104 46.897 1.00 64.34 121 THR U C 1
ATOM 9527 O O . THR C 2 102 ? 114.697 13.468 46.703 1.00 59.99 121 THR U O 1
ATOM 9531 N N . ASP C 2 103 ? 116.077 14.564 48.103 1.00 58.17 122 ASP U N 1
ATOM 9532 C CA . ASP C 2 103 ? 115.299 14.286 49.299 1.00 53.77 122 ASP U CA 1
ATOM 9533 C C . ASP C 2 103 ? 114.989 15.575 50.037 1.00 48.95 122 ASP U C 1
ATOM 9534 O O . ASP C 2 103 ? 115.838 16.463 50.144 1.00 49.44 122 ASP U O 1
ATOM 9539 N N . LEU C 2 104 ? 113.773 15.662 50.566 1.00 45.80 123 LEU U N 1
ATOM 9540 C CA . LEU C 2 104 ? 113.354 16.823 51.338 1.00 42.23 123 LEU U CA 1
ATOM 9541 C C . LEU C 2 104 ? 112.331 16.371 52.362 1.00 39.48 123 LEU U C 1
ATOM 9542 O O . LEU C 2 104 ? 111.263 15.891 51.982 1.00 39.53 123 LEU U O 1
ATOM 9547 N N . GLU C 2 105 ? 112.647 16.531 53.646 1.00 38.58 124 GLU U N 1
ATOM 9548 C CA . GLU C 2 105 ? 111.690 16.281 54.717 1.00 37.11 124 GLU U CA 1
ATOM 9549 C C . GLU C 2 105 ? 111.799 17.399 55.737 1.00 35.40 124 GLU U C 1
ATOM 9550 O O . GLU C 2 105 ? 112.865 17.591 56.325 1.00 34.50 124 GLU U O 1
ATOM 9556 N N . GLY C 2 106 ? 110.703 18.111 55.971 1.00 28.73 125 GLY U N 1
ATOM 9557 C CA . GLY C 2 106 ? 110.711 19.129 57.004 1.00 30.10 125 GLY U CA 1
ATOM 9558 C C . GLY C 2 106 ? 109.365 19.802 57.133 1.00 25.91 125 GLY U C 1
ATOM 9559 O O . GLY C 2 106 ? 108.440 19.550 56.363 1.00 26.66 125 GLY U O 1
ATOM 9560 N N . VAL C 2 107 ? 109.268 20.672 58.132 1.00 21.68 126 VAL U N 1
ATOM 9561 C CA . VAL C 2 107 ? 108.070 21.467 58.363 1.00 22.74 126 VAL U CA 1
ATOM 9562 C C . VAL C 2 107 ? 108.484 22.923 58.575 1.00 22.16 126 VAL U C 1
ATOM 9563 O O . VAL C 2 107 ? 109.255 23.231 59.492 1.00 25.65 126 VAL U O 1
ATOM 9567 N N . VAL C 2 108 ? 107.972 23.818 57.746 1.00 19.01 127 VAL U N 1
ATOM 9568 C CA . VAL C 2 108 ? 108.100 25.246 57.986 1.00 19.21 127 VAL U CA 1
ATOM 9569 C C . VAL C 2 108 ? 106.781 25.733 58.561 1.00 19.04 127 VAL U C 1
ATOM 9570 O O . VAL C 2 108 ? 105.715 25.496 57.985 1.00 19.18 127 VAL U O 1
ATOM 9574 N N . PHE C 2 109 ? 106.840 26.390 59.707 1.00 18.88 128 PHE U N 1
ATOM 9575 C CA . PHE C 2 109 ? 105.641 26.955 60.295 1.00 17.08 128 PHE U CA 1
ATOM 9576 C C . PHE C 2 109 ? 105.865 28.408 60.671 1.00 17.16 128 PHE U C 1
ATOM 9577 O O . PHE C 2 109 ? 106.986 28.845 60.933 1.00 18.48 128 PHE U O 1
ATOM 9585 N N . PHE C 2 110 ? 104.781 29.152 60.663 1.00 16.68 129 PHE U N 1
ATOM 9586 C CA . PHE C 2 110 ? 104.733 30.490 61.206 1.00 16.44 129 PHE U CA 1
ATOM 9587 C C . PHE C 2 110 ? 103.507 30.608 62.099 1.00 16.88 129 PHE U C 1
ATOM 9588 O O . PHE C 2 110 ? 102.526 29.884 61.921 1.00 17.54 129 PHE U O 1
ATOM 9596 N N . THR C 2 111 ? 103.571 31.522 63.070 1.00 18.02 130 THR U N 1
ATOM 9597 C CA . THR C 2 111 ? 102.444 31.800 63.946 1.00 17.74 130 THR U CA 1
ATOM 9598 C C . THR C 2 111 ? 101.766 33.075 63.462 1.00 18.02 130 THR U C 1
ATOM 9599 O O . THR C 2 111 ? 102.382 34.140 63.408 1.00 13.93 130 THR U O 1
ATOM 9603 N N . LEU C 2 112 ? 100.495 32.962 63.124 1.00 22.63 131 LEU U N 1
ATOM 9604 C CA . LEU C 2 112 ? 99.719 34.080 62.623 1.00 20.66 131 LEU U CA 1
ATOM 9605 C C . LEU C 2 112 ? 98.568 34.364 63.577 1.00 21.06 131 LEU U C 1
ATOM 9606 O O . LEU C 2 112 ? 98.166 33.515 64.371 1.00 20.50 131 LEU U O 1
ATOM 9611 N N . LYS C 2 113 ? 98.050 35.578 63.497 1.00 21.82 132 LYS U N 1
ATOM 9612 C CA . LYS C 2 113 ? 96.839 35.984 64.187 1.00 18.68 132 LYS U CA 1
ATOM 9613 C C . LYS C 2 113 ? 95.724 36.201 63.173 1.00 23.47 132 LYS U C 1
ATOM 9614 O O . LYS C 2 113 ? 95.970 36.465 61.995 1.00 25.81 132 LYS U O 1
ATOM 9620 N N . LEU C 2 114 ? 94.486 36.106 63.636 1.00 23.67 133 LEU U N 1
ATOM 9621 C CA . LEU C 2 114 ? 93.365 36.458 62.784 1.00 22.82 133 LEU U CA 1
ATOM 9622 C C . LEU C 2 114 ? 93.265 37.970 62.668 1.00 25.61 133 LEU U C 1
ATOM 9623 O O . LEU C 2 114 ? 93.498 38.689 63.634 1.00 30.41 133 LEU U O 1
ATOM 9628 N N . SER C 2 115 ? 92.924 38.456 61.481 1.00 27.72 134 SER U N 1
ATOM 9629 C CA . SER C 2 115 ? 92.788 39.895 61.282 1.00 31.92 134 SER U CA 1
ATOM 9630 C C . SER C 2 115 ? 91.610 40.475 62.064 1.00 35.17 134 SER U C 1
ATOM 9631 O O . SER C 2 115 ? 90.624 39.798 62.350 1.00 33.21 134 SER U O 1
ATOM 9634 N N . GLU C 2 116 ? 91.710 41.764 62.386 1.00 36.83 135 GLU U N 1
ATOM 9635 C CA . GLU C 2 116 ? 90.583 42.447 63.002 1.00 39.14 135 GLU U CA 1
ATOM 9636 C C . GLU C 2 116 ? 89.360 42.363 62.112 1.00 38.78 135 GLU U C 1
ATOM 9637 O O . GLU C 2 116 ? 88.272 42.004 62.569 1.00 40.31 135 GLU U O 1
ATOM 9643 N N . GLN C 2 117 ? 89.534 42.674 60.824 1.00 39.95 136 GLN U N 1
ATOM 9644 C CA . GLN C 2 117 ? 88.413 42.693 59.891 1.00 41.58 136 GLN U CA 1
ATOM 9645 C C . GLN C 2 117 ? 87.629 41.393 59.956 1.00 40.45 136 GLN U C 1
ATOM 9646 O O . GLN C 2 117 ? 86.393 41.394 59.894 1.00 40.00 136 GLN U O 1
ATOM 9652 N N . PHE C 2 118 ? 88.327 40.277 60.126 1.00 37.77 137 PHE U N 1
ATOM 9653 C CA . PHE C 2 118 ? 87.630 39.006 60.182 1.00 36.11 137 PHE U CA 1
ATOM 9654 C C . PHE C 2 118 ? 86.957 38.799 61.527 1.00 35.09 137 PHE U C 1
ATOM 9655 O O . PHE C 2 118 ? 85.832 38.293 61.582 1.00 38.88 137 PHE U O 1
ATOM 9663 N N . THR C 2 119 ? 87.617 39.185 62.616 1.00 35.43 138 THR U N 1
ATOM 9664 C CA . THR C 2 119 ? 87.104 38.843 63.932 1.00 35.79 138 THR U CA 1
ATOM 9665 C C . THR C 2 119 ? 85.956 39.734 64.376 1.00 37.72 138 THR U C 1
ATOM 9666 O O . THR C 2 119 ? 85.166 39.304 65.219 1.00 36.85 138 THR U O 1
ATOM 9670 N N . GLU C 2 120 ? 85.846 40.956 63.842 1.00 40.04 139 GLU U N 1
ATOM 9671 C CA . GLU C 2 120 ? 84.695 41.794 64.174 1.00 42.20 139 GLU U CA 1
ATOM 9672 C C . GLU C 2 120 ? 83.396 41.087 63.821 1.00 43.06 139 GLU U C 1
ATOM 9673 O O . GLU C 2 120 ? 82.455 41.046 64.620 1.00 45.05 139 GLU U O 1
ATOM 9679 N N . SER C 2 121 ? 83.333 40.510 62.628 1.00 44.86 140 SER U N 1
ATOM 9680 C CA . SER C 2 121 ? 82.117 39.913 62.116 1.00 39.76 140 SER U CA 1
ATOM 9681 C C . SER C 2 121 ? 82.165 38.395 62.117 1.00 39.28 140 SER U C 1
ATOM 9682 O O . SER C 2 121 ? 81.321 37.763 61.482 1.00 39.40 140 SER U O 1
ATOM 9685 N N . ALA C 2 122 ? 83.131 37.793 62.798 1.00 38.05 141 ALA U N 1
ATOM 9686 C CA . ALA C 2 122 ? 83.183 36.345 62.809 1.00 37.53 141 ALA U CA 1
ATOM 9687 C C . ALA C 2 122 ? 82.088 35.777 63.697 1.00 38.86 141 ALA U C 1
ATOM 9688 O O . ALA C 2 122 ? 81.558 36.445 64.585 1.00 39.66 141 ALA U O 1
ATOM 9690 N N . SER C 2 123 ? 81.752 34.519 63.450 1.00 39.55 142 SER U N 1
ATOM 9691 C CA . SER C 2 123 ? 80.767 33.798 64.231 1.00 41.63 142 SER U CA 1
ATOM 9692 C C . SER C 2 123 ? 81.289 32.396 64.476 1.00 39.24 142 SER U C 1
ATOM 9693 O O . SER C 2 123 ? 82.035 31.864 63.651 1.00 40.40 142 SER U O 1
ATOM 9696 N N . PRO C 2 124 ? 80.921 31.774 65.599 1.00 41.20 143 PRO U N 1
ATOM 9697 C CA . PRO C 2 124 ? 81.347 30.391 65.828 1.00 39.02 143 PRO U CA 1
ATOM 9698 C C . PRO C 2 124 ? 80.655 29.505 64.819 1.00 41.12 143 PRO U C 1
ATOM 9699 O O . PRO C 2 124 ? 79.583 29.890 64.375 1.00 58.77 143 PRO U O 1
ATOM 9703 N N . GLY C 2 125 ? 81.224 28.368 64.449 1.00 38.70 144 GLY U N 1
ATOM 9704 C CA . GLY C 2 125 ? 82.509 27.928 64.939 1.00 40.67 144 GLY U CA 1
ATOM 9705 C C . GLY C 2 125 ? 83.456 27.574 63.805 1.00 42.15 144 GLY U C 1
ATOM 9706 O O . GLY C 2 125 ? 84.428 28.295 63.570 1.00 35.76 144 GLY U O 1
ATOM 9707 N N . GLN C 2 126 ? 83.148 26.487 63.096 1.00 35.96 145 GLN U N 1
ATOM 9708 C CA . GLN C 2 126 ? 84.053 25.937 62.101 1.00 33.09 145 GLN U CA 1
ATOM 9709 C C . GLN C 2 126 ? 84.354 26.938 60.999 1.00 35.69 145 GLN U C 1
ATOM 9710 O O . GLN C 2 126 ? 83.446 27.532 60.414 1.00 33.49 145 GLN U O 1
ATOM 9716 N N . HIS C 2 127 ? 85.647 27.112 60.719 1.00 39.70 146 HIS U N 1
ATOM 9717 C CA . HIS C 2 127 ? 86.147 27.991 59.674 1.00 30.76 146 HIS U CA 1
ATOM 9718 C C . HIS C 2 127 ? 87.269 27.276 58.954 1.00 29.84 146 HIS U C 1
ATOM 9719 O O . HIS C 2 127 ? 88.145 26.703 59.604 1.00 31.20 146 HIS U O 1
ATOM 9726 N N . THR C 2 128 ? 87.249 27.295 57.628 1.00 32.31 147 THR U N 1
ATOM 9727 C CA . THR C 2 128 ? 88.309 26.684 56.839 1.00 30.41 147 THR U CA 1
ATOM 9728 C C . THR C 2 128 ? 89.160 27.770 56.211 1.00 29.64 147 THR U C 1
ATOM 9729 O O . THR C 2 128 ? 88.646 28.812 55.801 1.00 26.74 147 THR U O 1
ATOM 9733 N N . PHE C 2 129 ? 90.463 27.527 56.153 1.00 31.15 148 PHE U N 1
ATOM 9734 C CA . PHE C 2 129 ? 91.408 28.462 55.557 1.00 28.74 148 PHE U CA 1
ATOM 9735 C C . PHE C 2 129 ? 91.842 27.891 54.224 1.00 27.68 148 PHE U C 1
ATOM 9736 O O . PHE C 2 129 ? 92.220 26.723 54.150 1.00 27.68 148 PHE U O 1
ATOM 9744 N N . ASP C 2 130 ? 91.782 28.700 53.179 1.00 28.28 149 ASP U N 1
ATOM 9745 C CA . ASP C 2 130 ? 92.133 28.252 51.835 1.00 28.00 149 ASP U CA 1
ATOM 9746 C C . ASP C 2 130 ? 93.539 28.730 51.478 1.00 26.58 149 ASP U C 1
ATOM 9747 O O . ASP C 2 130 ? 93.770 29.928 51.307 1.00 27.15 149 ASP U O 1
ATOM 9752 N N . PHE C 2 131 ? 94.473 27.796 51.356 1.00 25.84 150 PHE U N 1
ATOM 9753 C CA . PHE C 2 131 ? 95.803 28.074 50.818 1.00 27.80 150 PHE U CA 1
ATOM 9754 C C . PHE C 2 131 ? 95.872 27.567 49.375 1.00 28.63 150 PHE U C 1
ATOM 9755 O O . PHE C 2 131 ? 95.618 26.387 49.110 1.00 27.93 150 PHE U O 1
ATOM 9763 N N . GLU C 2 132 ? 96.197 28.458 48.445 1.00 30.15 151 GLU U N 1
ATOM 9764 C CA . GLU C 2 132 ? 96.287 28.114 47.033 1.00 31.59 151 GLU U CA 1
ATOM 9765 C C . GLU C 2 132 ? 97.743 27.953 46.618 1.00 30.58 151 GLU U C 1
ATOM 9766 O O . GLU C 2 132 ? 98.566 28.846 46.843 1.00 29.40 151 GLU U O 1
ATOM 9772 N N . THR C 2 133 ? 98.064 26.794 46.053 1.00 31.17 152 THR U N 1
ATOM 9773 C CA . THR C 2 133 ? 99.314 26.641 45.331 1.00 31.63 152 THR U CA 1
ATOM 9774 C C . THR C 2 133 ? 99.025 26.670 43.840 1.00 33.03 152 THR U C 1
ATOM 9775 O O . THR C 2 133 ? 98.067 27.315 43.399 1.00 33.68 152 THR U O 1
ATOM 9779 N N . SER C 2 134 ? 99.840 25.975 43.055 1.00 38.90 153 SER U N 1
ATOM 9780 C CA . SER C 2 134 ? 99.654 26.003 41.611 1.00 33.91 153 SER U CA 1
ATOM 9781 C C . SER C 2 134 ? 98.818 24.834 41.141 1.00 33.61 153 SER U C 1
ATOM 9782 O O . SER C 2 134 ? 98.010 24.975 40.222 1.00 34.31 153 SER U O 1
ATOM 9785 N N . ASP C 2 135 ? 98.957 23.685 41.780 1.00 34.32 154 ASP U N 1
ATOM 9786 C CA . ASP C 2 135 ? 98.230 22.512 41.344 1.00 35.62 154 ASP U CA 1
ATOM 9787 C C . ASP C 2 135 ? 97.216 22.024 42.363 1.00 34.98 154 ASP U C 1
ATOM 9788 O O . ASP C 2 135 ? 96.604 20.977 42.143 1.00 36.84 154 ASP U O 1
ATOM 9793 N N . GLN C 2 136 ? 97.015 22.738 43.462 1.00 33.07 155 GLN U N 1
ATOM 9794 C CA . GLN C 2 136 ? 96.189 22.187 44.521 1.00 34.80 155 GLN U CA 1
ATOM 9795 C C . GLN C 2 136 ? 95.816 23.294 45.480 1.00 33.30 155 GLN U C 1
ATOM 9796 O O . GLN C 2 136 ? 96.527 24.292 45.600 1.00 32.41 155 GLN U O 1
ATOM 9802 N N . THR C 2 137 ? 94.673 23.116 46.132 1.00 32.61 156 THR U N 1
ATOM 9803 C CA . THR C 2 137 ? 94.227 23.987 47.206 1.00 31.78 156 THR U CA 1
ATOM 9804 C C . THR C 2 137 ? 94.173 23.179 48.492 1.00 28.78 156 THR U C 1
ATOM 9805 O O . THR C 2 137 ? 93.649 22.063 48.504 1.00 29.81 156 THR U O 1
ATOM 9809 N N . TYR C 2 138 ? 94.750 23.725 49.554 1.00 29.97 157 TYR U N 1
ATOM 9810 C CA . TYR C 2 138 ? 94.722 23.104 50.867 1.00 28.29 157 TYR U CA 1
ATOM 9811 C C . TYR C 2 138 ? 93.750 23.867 51.754 1.00 26.31 157 TYR U C 1
ATOM 9812 O O . TYR C 2 138 ? 93.828 25.093 51.854 1.00 24.76 157 TYR U O 1
ATOM 9821 N N . SER C 2 139 ? 92.850 23.143 52.411 1.00 27.70 158 SER U N 1
ATOM 9822 C CA . SER C 2 139 ? 91.782 23.756 53.201 1.00 27.86 158 SER U CA 1
ATOM 9823 C C . SER C 2 139 ? 91.669 23.141 54.585 1.00 32.10 158 SER U C 1
ATOM 9824 O O . SER C 2 139 ? 90.657 22.512 54.909 1.00 31.00 158 SER U O 1
ATOM 9827 N N . PRO C 2 140 ? 92.667 23.342 55.443 1.00 29.50 159 PRO U N 1
ATOM 9828 C CA . PRO C 2 140 ? 92.524 22.924 56.839 1.00 26.37 159 PRO U CA 1
ATOM 9829 C C . PRO C 2 140 ? 91.400 23.674 57.526 1.00 27.48 159 PRO U C 1
ATOM 9830 O O . PRO C 2 140 ? 91.013 24.779 57.142 1.00 25.49 159 PRO U O 1
ATOM 9834 N N . SER C 2 141 ? 90.894 23.062 58.588 1.00 29.44 160 SER U N 1
ATOM 9835 C CA . SER C 2 141 ? 89.721 23.575 59.272 1.00 29.34 160 SER U CA 1
ATOM 9836 C C . SER C 2 141 ? 89.990 23.752 60.757 1.00 28.03 160 SER U C 1
ATOM 9837 O O . SER C 2 141 ? 90.695 22.952 61.369 1.00 28.82 160 SER U O 1
ATOM 9840 N N . VAL C 2 142 ? 89.402 24.798 61.328 1.00 30.71 161 VAL U N 1
ATOM 9841 C CA . VAL C 2 142 ? 89.517 25.111 62.747 1.00 31.41 161 VAL U CA 1
ATOM 9842 C C . VAL C 2 142 ? 88.158 25.561 63.285 1.00 32.08 161 VAL U C 1
ATOM 9843 O O . VAL C 2 142 ? 87.432 26.307 62.623 1.00 32.86 161 VAL U O 1
ATOM 9847 N N . ASP C 2 143 ? 87.821 25.123 64.496 1.00 33.91 162 ASP U N 1
ATOM 9848 C CA . ASP C 2 143 ? 86.577 25.514 65.157 1.00 35.30 162 ASP U CA 1
ATOM 9849 C C . ASP C 2 143 ? 86.795 26.752 66.025 1.00 33.07 162 ASP U C 1
ATOM 9850 O O . ASP C 2 143 ? 87.545 26.700 67.004 1.00 32.79 162 ASP U O 1
ATOM 9855 N N . LEU C 2 144 ? 86.124 27.854 65.682 1.00 33.02 163 LEU U N 1
ATOM 9856 C CA . LEU C 2 144 ? 86.251 29.108 66.424 1.00 31.81 163 LEU U CA 1
ATOM 9857 C C . LEU C 2 144 ? 85.270 29.078 67.589 1.00 35.15 163 LEU U C 1
ATOM 9858 O O . LEU C 2 144 ? 84.088 29.392 67.452 1.00 36.13 163 LEU U O 1
ATOM 9863 N N . VAL C 2 145 ? 85.780 28.745 68.726 1.00 32.95 164 VAL U N 1
ATOM 9864 C CA . VAL C 2 145 ? 85.009 28.436 69.909 1.00 30.57 164 VAL U CA 1
ATOM 9865 C C . VAL C 2 145 ? 84.891 29.672 70.796 1.00 34.06 164 VAL U C 1
ATOM 9866 O O . VAL C 2 145 ? 85.736 30.579 70.773 1.00 31.88 164 VAL U O 1
ATOM 9870 N N . ALA C 2 146 ? 83.813 29.715 71.576 1.00 33.61 165 ALA U N 1
ATOM 9871 C CA . ALA C 2 146 ? 83.600 30.776 72.551 1.00 27.82 165 ALA U CA 1
ATOM 9872 C C . ALA C 2 146 ? 84.400 30.508 73.814 1.00 26.52 165 ALA U C 1
ATOM 9873 O O . ALA C 2 146 ? 84.863 29.396 74.071 1.00 24.94 165 ALA U O 1
ATOM 9875 N N . LEU C 2 147 ? 84.541 31.550 74.612 1.00 24.78 166 LEU U N 1
ATOM 9876 C CA . LEU C 2 147 ? 85.407 31.484 75.770 1.00 23.89 166 LEU U CA 1
ATOM 9877 C C . LEU C 2 147 ? 84.968 30.363 76.694 1.00 25.34 166 LEU U C 1
ATOM 9878 O O . LEU C 2 147 ? 83.777 30.138 76.896 1.00 27.56 166 LEU U O 1
ATOM 9883 N N . ASP C 2 148 ? 85.938 29.655 77.252 1.00 25.55 167 ASP U N 1
ATOM 9884 C CA . ASP C 2 148 ? 85.659 28.579 78.193 1.00 26.39 167 ASP U CA 1
ATOM 9885 C C . ASP C 2 148 ? 85.161 29.169 79.511 1.00 32.23 167 ASP U C 1
ATOM 9886 O O . ASP C 2 148 ? 85.931 29.781 80.256 1.00 32.94 167 ASP U O 1
ATOM 9891 N N . ARG C 2 149 ? 83.874 28.995 79.812 1.00 31.48 168 ARG U N 1
ATOM 9892 C CA . ARG C 2 149 ? 83.289 29.570 81.015 1.00 26.81 168 ARG U CA 1
ATOM 9893 C C . ARG C 2 149 ? 82.986 28.513 82.057 1.00 26.62 168 ARG U C 1
ATOM 9894 O O . ARG C 2 149 ? 82.004 28.628 82.784 1.00 32.85 168 ARG U O 1
ATOM 9902 N N . SER C 2 150 ? 83.814 27.480 82.134 1.00 28.10 169 SER U N 1
ATOM 9903 C CA . SER C 2 150 ? 83.641 26.394 83.091 1.00 28.80 169 SER U CA 1
ATOM 9904 C C . SER C 2 150 ? 84.779 26.305 84.088 1.00 28.48 169 SER U C 1
ATOM 9905 O O . SER C 2 150 ? 84.783 25.401 84.922 1.00 28.04 169 SER U O 1
ATOM 9908 N N . GLN C 2 151 ? 85.749 27.188 84.006 1.00 27.44 170 GLN U N 1
ATOM 9909 C CA . GLN C 2 151 ? 86.862 27.195 84.926 1.00 23.76 170 GLN U CA 1
ATOM 9910 C C . GLN C 2 151 ? 87.565 28.527 84.759 1.00 25.23 170 GLN U C 1
ATOM 9911 O O . GLN C 2 151 ? 87.258 29.262 83.820 1.00 26.33 170 GLN U O 1
ATOM 9917 N N . PRO C 2 152 ? 88.477 28.894 85.646 1.00 24.58 171 PRO U N 1
ATOM 9918 C CA . PRO C 2 152 ? 89.244 30.121 85.428 1.00 23.15 171 PRO U CA 1
ATOM 9919 C C . PRO C 2 152 ? 90.084 30.025 84.166 1.00 23.80 171 PRO U C 1
ATOM 9920 O O . PRO C 2 152 ? 90.773 29.033 83.936 1.00 23.72 171 PRO U O 1
ATOM 9924 N N . ILE C 2 153 ? 90.030 31.075 83.355 1.00 20.78 172 ILE U N 1
ATOM 9925 C CA . ILE C 2 153 ? 90.861 31.190 82.174 1.00 22.75 172 ILE U CA 1
ATOM 9926 C C . ILE C 2 153 ? 91.748 32.425 82.306 1.00 24.05 172 ILE U C 1
ATOM 9927 O O . ILE C 2 153 ? 91.558 33.255 83.185 1.00 28.73 172 ILE U O 1
ATOM 9932 N N . LYS C 2 154 ? 92.741 32.519 81.415 1.00 23.62 173 LYS U N 1
ATOM 9933 C CA . LYS C 2 154 ? 93.694 33.617 81.343 1.00 19.63 173 LYS U CA 1
ATOM 9934 C C . LYS C 2 154 ? 93.745 34.123 79.904 1.00 21.28 173 LYS U C 1
ATOM 9935 O O . LYS C 2 154 ? 93.722 33.323 78.973 1.00 22.91 173 LYS U O 1
ATOM 9941 N N . LEU C 2 155 ? 93.795 35.441 79.706 1.00 23.67 174 LEU U N 1
ATOM 9942 C CA . LEU C 2 155 ? 93.834 36.041 78.371 1.00 21.36 174 LEU U CA 1
ATOM 9943 C C . LEU C 2 155 ? 94.938 37.093 78.283 1.00 21.29 174 LEU U C 1
ATOM 9944 O O . LEU C 2 155 ? 95.196 37.795 79.260 1.00 26.21 174 LEU U O 1
ATOM 9949 N N . SER C 2 156 ? 95.603 37.196 77.122 1.00 23.23 175 SER U N 1
ATOM 9950 C CA . SER C 2 156 ? 96.655 38.179 76.859 1.00 21.02 175 SER U CA 1
ATOM 9951 C C . SER C 2 156 ? 96.129 39.254 75.925 1.00 24.23 175 SER U C 1
ATOM 9952 O O . SER C 2 156 ? 95.319 38.979 75.045 1.00 27.44 175 SER U O 1
ATOM 9955 N N . ASN C 2 157 ? 96.613 40.475 76.078 1.00 24.24 176 ASN U N 1
ATOM 9956 C CA . ASN C 2 157 ? 96.291 41.523 75.121 1.00 25.25 176 ASN U CA 1
ATOM 9957 C C . ASN C 2 157 ? 97.505 42.414 74.981 1.00 27.27 176 ASN U C 1
ATOM 9958 O O . ASN C 2 157 ? 97.938 43.026 75.956 1.00 31.71 176 ASN U O 1
ATOM 9963 N N . ALA C 2 158 ? 98.061 42.498 73.788 1.00 26.64 177 ALA U N 1
ATOM 9964 C CA . ALA C 2 158 ? 99.175 43.408 73.594 1.00 27.07 177 ALA U CA 1
ATOM 9965 C C . ALA C 2 158 ? 98.684 44.842 73.710 1.00 28.23 177 ALA U C 1
ATOM 9966 O O . ALA C 2 158 ? 97.669 45.207 73.117 1.00 33.71 177 ALA U O 1
ATOM 9968 N N . VAL C 2 159 ? 99.389 45.662 74.482 1.00 26.51 178 VAL U N 1
ATOM 9969 C CA . VAL C 2 159 ? 99.116 47.088 74.526 1.00 27.80 178 VAL U CA 1
ATOM 9970 C C . VAL C 2 159 ? 100.436 47.839 74.376 1.00 30.62 178 VAL U C 1
ATOM 9971 O O . VAL C 2 159 ? 101.515 47.252 74.333 1.00 29.82 178 VAL U O 1
ATOM 9975 N N . THR C 2 160 ? 100.335 49.156 74.272 1.00 29.82 179 THR U N 1
ATOM 9976 C CA . THR C 2 160 ? 101.492 50.049 74.239 1.00 31.55 179 THR U CA 1
ATOM 9977 C C . THR C 2 160 ? 102.301 50.004 75.538 1.00 35.55 179 THR U C 1
ATOM 9978 O O . THR C 2 160 ? 102.202 50.878 76.400 1.00 33.58 179 THR U O 1
ATOM 9982 N N . GLY C 2 161 ? 103.154 48.998 75.677 1.00 32.26 180 GLY U N 1
ATOM 9983 C CA . GLY C 2 161 ? 103.773 48.797 76.973 1.00 31.56 180 GLY U CA 1
ATOM 9984 C C . GLY C 2 161 ? 104.594 47.547 77.188 1.00 33.36 180 GLY U C 1
ATOM 9985 O O . GLY C 2 161 ? 105.791 47.654 77.355 1.00 47.75 180 GLY U O 1
ATOM 9986 N N . GLY C 2 162 ? 103.972 46.373 77.223 1.00 29.56 181 GLY U N 1
ATOM 9987 C CA . GLY C 2 162 ? 102.540 46.294 77.175 1.00 31.50 181 GLY U CA 1
ATOM 9988 C C . GLY C 2 162 ? 101.840 44.964 77.043 1.00 31.09 181 GLY U C 1
ATOM 9989 O O . GLY C 2 162 ? 101.516 44.570 75.936 1.00 35.96 181 GLY U O 1
ATOM 9990 N N . VAL C 2 163 ? 101.573 44.288 78.161 1.00 31.10 182 VAL U N 1
ATOM 9991 C CA . VAL C 2 163 ? 100.594 43.207 78.216 1.00 27.40 182 VAL U CA 1
ATOM 9992 C C . VAL C 2 163 ? 99.535 43.578 79.229 1.00 26.60 182 VAL U C 1
ATOM 9993 O O . VAL C 2 163 ? 99.858 43.886 80.377 1.00 25.91 182 VAL U O 1
ATOM 9997 N N . GLU C 2 164 ? 98.283 43.489 78.836 1.00 26.87 183 GLU U N 1
ATOM 9998 C CA . GLU C 2 164 ? 97.190 43.489 79.786 1.00 24.76 183 GLU U CA 1
ATOM 9999 C C . GLU C 2 164 ? 96.733 42.048 79.935 1.00 26.14 183 GLU U C 1
ATOM 10000 O O . GLU C 2 164 ? 96.363 41.406 78.946 1.00 24.11 183 GLU U O 1
ATOM 10006 N N . TRP C 2 165 ? 96.828 41.523 81.150 1.00 23.42 184 TRP U N 1
ATOM 10007 C CA . TRP C 2 165 ? 96.368 40.181 81.450 1.00 21.31 184 TRP U CA 1
ATOM 10008 C C . TRP C 2 165 ? 94.941 40.243 81.952 1.00 23.24 184 TRP U C 1
ATOM 10009 O O . TRP C 2 165 ? 94.577 41.167 82.677 1.00 23.28 184 TRP U O 1
ATOM 10020 N N . PHE C 2 166 ? 94.133 39.264 81.547 1.00 21.67 185 PHE U N 1
ATOM 10021 C CA . PHE C 2 166 ? 92.785 39.066 82.068 1.00 20.95 185 PHE U CA 1
ATOM 10022 C C . PHE C 2 166 ? 92.713 37.692 82.706 1.00 22.21 185 PHE U C 1
ATOM 10023 O O . PHE C 2 166 ? 93.101 36.701 82.088 1.00 26.96 185 PHE U O 1
ATOM 10031 N N . VAL C 2 167 ? 92.227 37.632 83.936 1.00 21.00 186 VAL U N 1
ATOM 10032 C CA . VAL C 2 167 ? 91.911 36.376 84.598 1.00 20.05 186 VAL U CA 1
ATOM 10033 C C . VAL C 2 167 ? 90.407 36.373 84.827 1.00 22.93 186 VAL U C 1
ATOM 10034 O O . VAL C 2 167 ? 89.884 37.204 85.580 1.00 22.97 186 VAL U O 1
ATOM 10038 N N . ASP C 2 168 ? 89.704 35.471 84.158 1.00 24.06 187 ASP U N 1
ATOM 10039 C CA . ASP C 2 168 ? 88.259 35.363 84.276 1.00 21.18 187 ASP U CA 1
ATOM 10040 C C . ASP C 2 168 ? 87.898 34.231 85.222 1.00 22.35 187 ASP U C 1
ATOM 10041 O O . ASP C 2 168 ? 88.401 33.116 85.077 1.00 23.48 187 ASP U O 1
ATOM 10046 N N . ILE C 2 169 ? 87.025 34.518 86.181 1.00 22.54 188 ILE U N 1
ATOM 10047 C CA . ILE C 2 169 ? 86.497 33.521 87.103 1.00 22.45 188 ILE U CA 1
ATOM 10048 C C . ILE C 2 169 ? 85.011 33.352 86.806 1.00 23.85 188 ILE U C 1
ATOM 10049 O O . ILE C 2 169 ? 84.231 34.292 87.004 1.00 23.69 188 ILE U O 1
ATOM 10054 N N . PRO C 2 170 ? 84.572 32.189 86.341 1.00 25.55 189 PRO U N 1
ATOM 10055 C CA . PRO C 2 170 ? 83.147 31.999 86.053 1.00 26.66 189 PRO U CA 1
ATOM 10056 C C . PRO C 2 170 ? 82.372 31.597 87.303 1.00 30.79 189 PRO U C 1
ATOM 10057 O O . PRO C 2 170 ? 82.739 30.655 88.009 1.00 28.02 189 PRO U O 1
ATOM 10061 N N . GLY C 2 171 ? 81.293 32.330 87.576 1.00 31.89 190 GLY U N 1
ATOM 10062 C CA . GLY C 2 171 ? 80.382 31.944 88.632 1.00 31.69 190 GLY U CA 1
ATOM 10063 C C . GLY C 2 171 ? 79.664 30.647 88.359 1.00 36.46 190 GLY U C 1
ATOM 10064 O O . GLY C 2 171 ? 79.254 29.972 89.300 1.00 39.37 190 GLY U O 1
ATOM 10065 N N . ALA C 2 172 ? 79.529 30.273 87.110 1.00 37.60 191 ALA U N 1
ATOM 10066 C CA . ALA C 2 172 ? 78.951 28.993 86.766 1.00 38.53 191 ALA U CA 1
ATOM 10067 C C . ALA C 2 172 ? 79.816 27.809 87.172 1.00 43.34 191 ALA U C 1
ATOM 10068 O O . ALA C 2 172 ? 79.552 26.701 86.726 1.00 52.45 191 ALA U O 1
ATOM 10070 N N . PHE C 2 173 ? 80.860 27.981 87.974 1.00 38.90 192 PHE U N 1
ATOM 10071 C CA . PHE C 2 173 ? 81.632 26.877 88.523 1.00 38.56 192 PHE U CA 1
ATOM 10072 C C . PHE C 2 173 ? 81.077 26.497 89.885 1.00 45.82 192 PHE U C 1
ATOM 10073 O O . PHE C 2 173 ? 80.708 25.345 90.121 1.00 46.01 192 PHE U O 1
ATOM 10081 N N . GLY C 2 174 ? 81.019 27.470 90.785 1.00 60.15 193 GLY U N 1
ATOM 10082 C CA . GLY C 2 174 ? 80.449 27.308 92.104 1.00 52.66 193 GLY U CA 1
ATOM 10083 C C . GLY C 2 174 ? 79.138 28.075 92.215 1.00 56.47 193 GLY U C 1
ATOM 10084 O O . GLY C 2 174 ? 78.559 28.341 91.178 1.00 64.36 193 GLY U O 1
ATOM 10085 N N . ASP C 2 175 ? 78.606 28.414 93.396 1.00 62.44 194 ASP U N 1
ATOM 10086 C CA . ASP C 2 175 ? 78.985 27.933 94.718 1.00 60.16 194 ASP U CA 1
ATOM 10087 C C . ASP C 2 175 ? 80.207 28.726 95.194 1.00 53.91 194 ASP U C 1
ATOM 10088 O O . ASP C 2 175 ? 80.576 28.653 96.350 1.00 54.47 194 ASP U O 1
ATOM 10093 N N . ILE C 2 176 ? 80.785 29.567 94.331 1.00 51.16 195 ILE U N 1
ATOM 10094 C CA . ILE C 2 176 ? 82.057 30.202 94.672 1.00 47.33 195 ILE U CA 1
ATOM 10095 C C . ILE C 2 176 ? 81.879 31.177 95.829 1.00 41.91 195 ILE U C 1
ATOM 10096 O O . ILE C 2 176 ? 81.015 32.063 95.797 1.00 37.30 195 ILE U O 1
ATOM 10101 N N . THR C 2 177 ? 82.712 31.014 96.864 1.00 41.34 196 THR U N 1
ATOM 10102 C CA . THR C 2 177 ? 82.735 31.900 98.025 1.00 36.27 196 THR U CA 1
ATOM 10103 C C . THR C 2 177 ? 84.049 32.650 98.207 1.00 36.30 196 THR U C 1
ATOM 10104 O O . THR C 2 177 ? 84.029 33.792 98.674 1.00 36.24 196 THR U O 1
ATOM 10108 N N . ASN C 2 178 ? 85.185 32.056 97.850 1.00 31.37 197 ASN U N 1
ATOM 10109 C CA . ASN C 2 178 ? 86.457 32.745 97.965 1.00 31.81 197 ASN U CA 1
ATOM 10110 C C . ASN C 2 178 ? 87.305 32.498 96.727 1.00 31.20 197 ASN U C 1
ATOM 10111 O O . ASN C 2 178 ? 87.229 31.449 96.089 1.00 30.56 197 ASN U O 1
ATOM 10116 N N . ILE C 2 179 ? 88.107 33.498 96.389 1.00 29.05 198 ILE U N 1
ATOM 10117 C CA . ILE C 2 179 ? 88.963 33.459 95.220 1.00 26.30 198 ILE U CA 1
ATOM 10118 C C . ILE C 2 179 ? 90.338 33.961 95.612 1.00 26.82 198 ILE U C 1
ATOM 10119 O O . ILE C 2 179 ? 90.474 35.085 96.100 1.00 23.42 198 ILE U O 1
ATOM 10124 N N . ASP C 2 180 ? 91.352 33.135 95.376 1.00 26.03 199 ASP U N 1
ATOM 10125 C CA . ASP C 2 180 ? 92.750 33.477 95.590 1.00 25.89 199 ASP U CA 1
ATOM 10126 C C . ASP C 2 180 ? 93.508 33.471 94.268 1.00 26.21 199 ASP U C 1
ATOM 10127 O O . ASP C 2 180 ? 93.451 32.494 93.525 1.00 28.06 199 ASP U O 1
ATOM 10132 N N . ILE C 2 181 ? 94.254 34.535 93.998 1.00 26.08 200 ILE U N 1
ATOM 10133 C CA . ILE C 2 181 ? 94.987 34.686 92.749 1.00 24.50 200 ILE U CA 1
ATOM 10134 C C . ILE C 2 181 ? 96.412 35.125 93.050 1.00 24.22 200 ILE U C 1
ATOM 10135 O O . ILE C 2 181 ? 96.635 36.007 93.883 1.00 27.17 200 ILE U O 1
ATOM 10140 N N . SER C 2 182 ? 97.379 34.515 92.378 1.00 27.11 201 SER U N 1
ATOM 10141 C CA . SER C 2 182 ? 98.742 35.030 92.371 1.00 25.68 201 SER U CA 1
ATOM 10142 C C . SER C 2 182 ? 99.344 34.870 90.980 1.00 27.98 201 SER U C 1
ATOM 10143 O O . SER C 2 182 ? 99.125 33.854 90.321 1.00 28.38 201 SER U O 1
ATOM 10146 N N . THR C 2 183 ? 100.098 35.877 90.543 1.00 28.37 202 THR U N 1
ATOM 10147 C CA . THR C 2 183 ? 100.791 35.887 89.262 1.00 26.76 202 THR U CA 1
ATOM 10148 C C . THR C 2 183 ? 102.278 36.078 89.500 1.00 27.31 202 THR U C 1
ATOM 10149 O O . THR C 2 183 ? 102.666 36.900 90.326 1.00 29.70 202 THR U O 1
ATOM 10153 N N . VAL C 2 184 ? 103.110 35.337 88.768 1.00 26.88 203 VAL U N 1
ATOM 10154 C CA . VAL C 2 184 ? 104.534 35.632 88.665 1.00 27.39 203 VAL U CA 1
ATOM 10155 C C . VAL C 2 184 ? 104.923 35.713 87.192 1.00 27.17 203 VAL U C 1
ATOM 10156 O O . VAL C 2 184 ? 104.446 34.931 86.366 1.00 26.97 203 VAL U O 1
ATOM 10160 N N . GLN C 2 185 ? 105.785 36.664 86.858 1.00 26.47 204 GLN U N 1
ATOM 10161 C CA . GLN C 2 185 ? 106.190 36.810 85.473 1.00 27.49 204 GLN U CA 1
ATOM 10162 C C . GLN C 2 185 ? 107.598 37.398 85.379 1.00 29.37 204 GLN U C 1
ATOM 10163 O O . GLN C 2 185 ? 108.009 38.190 86.227 1.00 29.14 204 GLN U O 1
ATOM 10169 N N . THR C 2 186 ? 108.341 36.972 84.358 1.00 32.34 205 THR U N 1
ATOM 10170 C CA . THR C 2 186 ? 109.629 37.572 84.006 1.00 36.28 205 THR U CA 1
ATOM 10171 C C . THR C 2 186 ? 109.606 37.773 82.517 1.00 29.60 205 THR U C 1
ATOM 10172 O O . THR C 2 186 ? 109.154 36.895 81.800 1.00 30.80 205 THR U O 1
ATOM 10176 N N . PRO C 2 187 ? 110.125 38.903 82.032 1.00 32.60 206 PRO U N 1
ATOM 10177 C CA . PRO C 2 187 ? 110.797 39.977 82.750 1.00 31.66 206 PRO U CA 1
ATOM 10178 C C . PRO C 2 187 ? 109.958 41.212 83.033 1.00 33.56 206 PRO U C 1
ATOM 10179 O O . PRO C 2 187 ? 110.546 42.214 83.438 1.00 40.30 206 PRO U O 1
ATOM 10183 N N . GLY C 2 188 ? 108.654 41.181 82.821 1.00 28.07 207 GLY U N 1
ATOM 10184 C CA . GLY C 2 188 ? 107.876 42.404 82.924 1.00 32.04 207 GLY U CA 1
ATOM 10185 C C . GLY C 2 188 ? 107.910 43.037 84.308 1.00 32.88 207 GLY U C 1
ATOM 10186 O O . GLY C 2 188 ? 108.395 42.478 85.293 1.00 32.78 207 GLY U O 1
ATOM 10187 N N . THR C 2 189 ? 107.371 44.252 84.366 1.00 31.93 208 THR U N 1
ATOM 10188 C CA . THR C 2 189 ? 107.220 45.005 85.606 1.00 34.28 208 THR U CA 1
ATOM 10189 C C . THR C 2 189 ? 105.766 45.418 85.766 1.00 33.12 208 THR U C 1
ATOM 10190 O O . THR C 2 189 ? 105.258 46.208 84.965 1.00 30.68 208 THR U O 1
ATOM 10194 N N . PHE C 2 190 ? 105.112 44.905 86.813 1.00 33.25 209 PHE U N 1
ATOM 10195 C CA . PHE C 2 190 ? 103.692 45.170 87.035 1.00 31.82 209 PHE U CA 1
ATOM 10196 C C . PHE C 2 190 ? 103.468 46.610 87.463 1.00 31.16 209 PHE U C 1
ATOM 10197 O O . PHE C 2 190 ? 104.238 47.162 88.246 1.00 33.97 209 PHE U O 1
ATOM 10205 N N . ASP C 2 191 ? 102.413 47.217 86.930 1.00 31.48 210 ASP U N 1
ATOM 10206 C CA . ASP C 2 191 ? 101.986 48.566 87.300 1.00 31.82 210 ASP U CA 1
ATOM 10207 C C . ASP C 2 191 ? 100.924 48.440 88.388 1.00 33.63 210 ASP U C 1
ATOM 10208 O O . ASP C 2 191 ? 99.765 48.112 88.124 1.00 32.11 210 ASP U O 1
ATOM 10213 N N . CYS C 2 192 ? 101.323 48.710 89.620 1.00 35.72 211 CYS U N 1
ATOM 10214 C CA . CYS C 2 192 ? 100.436 48.480 90.742 1.00 34.13 211 CYS U CA 1
ATOM 10215 C C . CYS C 2 192 ? 99.341 49.511 90.810 1.00 33.42 211 CYS U C 1
ATOM 10216 O O . CYS C 2 192 ? 98.326 49.287 91.466 1.00 38.32 211 CYS U O 1
ATOM 10219 N N . SER C 2 193 ? 99.509 50.611 90.122 1.00 34.95 212 SER U N 1
ATOM 10220 C CA . SER C 2 193 ? 98.450 51.581 89.985 1.00 36.04 212 SER U CA 1
ATOM 10221 C C . SER C 2 193 ? 97.406 51.171 88.951 1.00 35.49 212 SER U C 1
ATOM 10222 O O . SER C 2 193 ? 96.482 51.942 88.693 1.00 38.67 212 SER U O 1
ATOM 10225 N N . GLU C 2 194 ? 97.498 49.983 88.368 1.00 34.08 213 GLU U N 1
ATOM 10226 C CA . GLU C 2 194 ? 96.635 49.638 87.246 1.00 32.60 213 GLU U CA 1
ATOM 10227 C C . GLU C 2 194 ? 96.056 48.242 87.387 1.00 28.18 213 GLU U C 1
ATOM 10228 O O . GLU C 2 194 ? 95.886 47.530 86.405 1.00 28.36 213 GLU U O 1
ATOM 10234 N N . VAL C 2 195 ? 95.739 47.826 88.606 1.00 27.24 214 VAL U N 1
ATOM 10235 C CA . VAL C 2 195 ? 95.054 46.563 88.863 1.00 23.11 214 VAL U CA 1
ATOM 10236 C C . VAL C 2 195 ? 93.583 46.878 89.087 1.00 22.46 214 VAL U C 1
ATOM 10237 O O . VAL C 2 195 ? 93.247 47.787 89.847 1.00 24.03 214 VAL U O 1
ATOM 10241 N N . LYS C 2 196 ? 92.708 46.161 88.404 1.00 20.17 215 LYS U N 1
ATOM 10242 C CA . LYS C 2 196 ? 91.298 46.506 88.410 1.00 22.44 215 LYS U CA 1
ATOM 10243 C C . LYS C 2 196 ? 90.499 45.226 88.215 1.00 21.96 215 LYS U C 1
ATOM 10244 O O . LYS C 2 196 ? 91.045 44.173 87.886 1.00 21.36 215 LYS U O 1
ATOM 10250 N N . TYR C 2 197 ? 89.198 45.308 88.457 1.00 18.50 216 TYR U N 1
ATOM 10251 C CA . TYR C 2 197 ? 88.360 44.144 88.246 1.00 17.61 216 TYR U CA 1
ATOM 10252 C C . TYR C 2 197 ? 86.988 44.610 87.802 1.00 19.46 216 TYR U C 1
ATOM 10253 O O . TYR C 2 197 ? 86.636 45.777 87.926 1.00 21.20 216 TYR U O 1
ATOM 10262 N N . ALA C 2 198 ? 86.222 43.677 87.260 1.00 22.23 217 ALA U N 1
ATOM 10263 C CA . ALA C 2 198 ? 84.866 43.948 86.849 1.00 21.31 217 ALA U CA 1
ATOM 10264 C C . ALA C 2 198 ? 84.076 42.667 86.990 1.00 21.45 217 ALA U C 1
ATOM 10265 O O . ALA C 2 198 ? 84.634 41.577 86.991 1.00 21.56 217 ALA U O 1
ATOM 10267 N N . VAL C 2 199 ? 82.764 42.806 87.105 1.00 21.18 218 VAL U N 1
ATOM 10268 C CA . VAL C 2 199 ? 81.860 41.669 87.162 1.00 21.87 218 VAL U CA 1
ATOM 10269 C C . VAL C 2 199 ? 80.779 41.894 86.117 1.00 26.89 218 VAL U C 1
ATOM 10270 O O . VAL C 2 199 ? 80.026 42.866 86.206 1.00 34.29 218 VAL U O 1
ATOM 10274 N N . GLY C 2 200 ? 80.705 41.012 85.129 1.00 25.64 219 GLY U N 1
ATOM 10275 C CA . GLY C 2 200 ? 79.724 41.122 84.073 1.00 28.71 219 GLY U CA 1
ATOM 10276 C C . GLY C 2 200 ? 78.813 39.913 84.054 1.00 30.42 219 GLY U C 1
ATOM 10277 O O . GLY C 2 200 ? 79.189 38.827 84.490 1.00 27.55 219 GLY U O 1
ATOM 10278 N N . SER C 2 201 ? 77.604 40.112 83.548 1.00 33.70 220 SER U N 1
ATOM 10279 C CA . SER C 2 201 ? 76.632 39.040 83.472 1.00 33.07 220 SER U CA 1
ATOM 10280 C C . SER C 2 201 ? 76.053 38.820 82.085 1.00 35.98 220 SER U C 1
ATOM 10281 O O . SER C 2 201 ? 75.320 37.848 81.898 1.00 42.06 220 SER U O 1
ATOM 10284 N N . SER C 2 202 ? 76.347 39.674 81.116 1.00 37.84 221 SER U N 1
ATOM 10285 C CA . SER C 2 202 ? 75.775 39.525 79.786 1.00 41.95 221 SER U CA 1
ATOM 10286 C C . SER C 2 202 ? 76.414 38.383 78.998 1.00 40.47 221 SER U C 1
ATOM 10287 O O . SER C 2 202 ? 75.841 37.293 78.899 1.00 44.52 221 SER U O 1
ATOM 10290 N N . LEU C 2 203 ? 77.592 38.642 78.427 1.00 35.92 222 LEU U N 1
ATOM 10291 C CA . LEU C 2 203 ? 78.323 37.727 77.547 1.00 39.86 222 LEU U CA 1
ATOM 10292 C C . LEU C 2 203 ? 77.701 37.701 76.161 1.00 37.13 222 LEU U C 1
ATOM 10293 O O . LEU C 2 203 ? 76.484 37.549 76.029 1.00 42.07 222 LEU U O 1
ATOM 10298 N N . ASN C 2 204 ? 78.530 37.849 75.127 1.00 37.58 223 ASN U N 1
ATOM 10299 C CA . ASN C 2 204 ? 78.086 37.786 73.743 1.00 30.92 223 ASN U CA 1
ATOM 10300 C C . ASN C 2 204 ? 78.164 36.353 73.230 1.00 28.72 223 ASN U C 1
ATOM 10301 O O . ASN C 2 204 ? 78.298 35.397 73.993 1.00 30.37 223 ASN U O 1
ATOM 10306 N N . GLU C 2 205 ? 78.082 36.175 71.918 1.00 32.91 224 GLU U N 1
ATOM 10307 C CA . GLU C 2 205 ? 78.027 34.808 71.427 1.00 33.54 224 GLU U CA 1
ATOM 10308 C C . GLU C 2 205 ? 79.377 34.112 71.532 1.00 33.85 224 GLU U C 1
ATOM 10309 O O . GLU C 2 205 ? 79.433 32.883 71.472 1.00 32.66 224 GLU U O 1
ATOM 10315 N N . PHE C 2 206 ? 80.458 34.863 71.729 1.00 34.59 225 PHE U N 1
ATOM 10316 C CA . PHE C 2 206 ? 81.772 34.290 71.963 1.00 28.78 225 PHE U CA 1
ATOM 10317 C C . PHE C 2 206 ? 82.142 34.263 73.433 1.00 31.33 225 PHE U C 1
ATOM 10318 O O . PHE C 2 206 ? 83.317 34.079 73.762 1.00 29.50 225 PHE U O 1
ATOM 10326 N N . GLY C 2 207 ? 81.168 34.439 74.320 1.00 31.90 226 GLY U N 1
ATOM 10327 C CA . GLY C 2 207 ? 81.429 34.325 75.740 1.00 28.07 226 GLY U CA 1
ATOM 10328 C C . GLY C 2 207 ? 82.141 35.503 76.361 1.00 28.68 226 GLY U C 1
ATOM 10329 O O . GLY C 2 207 ? 82.596 35.396 77.493 1.00 30.67 226 GLY U O 1
ATOM 10330 N N . ASP C 2 208 ? 82.232 36.632 75.668 1.00 27.94 227 ASP U N 1
ATOM 10331 C CA . ASP C 2 208 ? 83.041 37.756 76.106 1.00 28.59 227 ASP U CA 1
ATOM 10332 C C . ASP C 2 208 ? 82.162 38.938 76.497 1.00 29.34 227 ASP U C 1
ATOM 10333 O O . ASP C 2 208 ? 80.970 38.981 76.202 1.00 30.66 227 ASP U O 1
ATOM 10338 N N . PHE C 2 209 ? 82.771 39.894 77.190 1.00 29.78 228 PHE U N 1
ATOM 10339 C CA . PHE C 2 209 ? 82.100 41.112 77.604 1.00 27.47 228 PHE U CA 1
ATOM 10340 C C . PHE C 2 209 ? 83.158 42.188 77.738 1.00 28.61 228 PHE U C 1
ATOM 10341 O O . PHE C 2 209 ? 84.336 41.898 77.948 1.00 28.15 228 PHE U O 1
ATOM 10349 N N . THR C 2 210 ? 82.727 43.435 77.591 1.00 31.04 229 THR U N 1
ATOM 10350 C CA . THR C 2 210 ? 83.608 44.599 77.687 1.00 31.19 229 THR U CA 1
ATOM 10351 C C . THR C 2 210 ? 83.137 45.498 78.814 1.00 32.28 229 THR U C 1
ATOM 10352 O O . THR C 2 210 ? 82.159 46.243 78.645 1.00 35.49 229 THR U O 1
ATOM 10356 N N . PRO C 2 211 ? 83.802 45.492 79.961 1.00 34.27 230 PRO U N 1
ATOM 10357 C CA . PRO C 2 211 ? 83.374 46.354 81.069 1.00 35.92 230 PRO U CA 1
ATOM 10358 C C . PRO C 2 211 ? 83.491 47.826 80.711 1.00 38.39 230 PRO U C 1
ATOM 10359 O O . PRO C 2 211 ? 84.407 48.242 80.003 1.00 38.96 230 PRO U O 1
ATOM 10363 N N . GLN C 2 212 ? 82.551 48.616 81.205 1.00 42.81 231 GLN U N 1
ATOM 10364 C CA . GLN C 2 212 ? 82.551 50.048 80.948 1.00 48.63 231 GLN U CA 1
ATOM 10365 C C . GLN C 2 212 ? 83.439 50.756 81.963 1.00 49.23 231 GLN U C 1
ATOM 10366 O O . GLN C 2 212 ? 83.567 50.314 83.103 1.00 48.10 231 GLN U O 1
ATOM 10372 N N . ASP C 2 213 ? 84.076 51.843 81.544 1.00 53.30 232 ASP U N 1
ATOM 10373 C CA . ASP C 2 213 ? 84.941 52.587 82.453 1.00 55.72 232 ASP U CA 1
ATOM 10374 C C . ASP C 2 213 ? 84.130 53.567 83.298 1.00 60.89 232 ASP U C 1
ATOM 10375 O O . ASP C 2 213 ? 83.099 54.090 82.866 1.00 63.19 232 ASP U O 1
ATOM 10380 N N . ARG C 2 214 ? 84.605 53.809 84.518 1.00 62.55 233 ARG U N 1
ATOM 10381 C CA . ARG C 2 214 ? 83.958 54.755 85.422 1.00 60.99 233 ARG U CA 1
ATOM 10382 C C . ARG C 2 214 ? 84.169 56.192 84.966 1.00 62.09 233 ARG U C 1
ATOM 10383 O O . ARG C 2 214 ? 83.213 56.892 84.634 1.00 65.56 233 ARG U O 1
ATOM 10385 N N . SER C 2 222 ? 74.093 43.924 82.280 1.00 60.79 241 SER U N 1
ATOM 10386 C CA . SER C 2 222 ? 75.007 44.042 81.151 1.00 68.10 241 SER U CA 1
ATOM 10387 C C . SER C 2 222 ? 76.461 43.717 81.559 1.00 62.52 241 SER U C 1
ATOM 10388 O O . SER C 2 222 ? 76.721 42.987 82.520 1.00 50.46 241 SER U O 1
ATOM 10391 N N . SER C 2 223 ? 77.404 44.246 80.784 1.00 65.92 242 SER U N 1
ATOM 10392 C CA . SER C 2 223 ? 78.803 44.220 81.172 1.00 53.09 242 SER U CA 1
ATOM 10393 C C . SER C 2 223 ? 78.988 45.019 82.456 1.00 53.74 242 SER U C 1
ATOM 10394 O O . SER C 2 223 ? 78.103 45.759 82.892 1.00 66.95 242 SER U O 1
ATOM 10397 N N . GLY C 2 224 ? 80.139 44.864 83.074 1.00 44.01 243 GLY U N 1
ATOM 10398 C CA . GLY C 2 224 ? 80.379 45.451 84.374 1.00 40.68 243 GLY U CA 1
ATOM 10399 C C . GLY C 2 224 ? 80.978 46.835 84.284 1.00 41.51 243 GLY U C 1
ATOM 10400 O O . GLY C 2 224 ? 80.906 47.517 83.260 1.00 44.69 243 GLY U O 1
ATOM 10401 N N . GLU C 2 225 ? 81.593 47.246 85.381 1.00 40.22 244 GLU U N 1
ATOM 10402 C CA . GLU C 2 225 ? 82.331 48.495 85.439 1.00 40.76 244 GLU U CA 1
ATOM 10403 C C . GLU C 2 225 ? 83.710 48.207 86.007 1.00 37.95 244 GLU U C 1
ATOM 10404 O O . GLU C 2 225 ? 83.830 47.521 87.027 1.00 33.30 244 GLU U O 1
ATOM 10410 N N . TRP C 2 226 ? 84.744 48.727 85.352 1.00 32.97 245 TRP U N 1
ATOM 10411 C CA . TRP C 2 226 ? 86.090 48.573 85.874 1.00 27.32 245 TRP U CA 1
ATOM 10412 C C . TRP C 2 226 ? 86.230 49.271 87.219 1.00 26.84 245 TRP U C 1
ATOM 10413 O O . TRP C 2 226 ? 85.927 50.457 87.355 1.00 28.85 245 TRP U O 1
ATOM 10424 N N . ILE C 2 227 ? 86.714 48.532 88.209 1.00 25.52 246 ILE U N 1
ATOM 10425 C CA . ILE C 2 227 ? 86.871 49.008 89.575 1.00 22.14 246 ILE U CA 1
ATOM 10426 C C . ILE C 2 227 ? 88.338 48.846 89.956 1.00 22.18 246 ILE U C 1
ATOM 10427 O O . ILE C 2 227 ? 88.840 47.725 90.024 1.00 21.41 246 ILE U O 1
ATOM 10432 N N . PRO C 2 228 ? 89.064 49.920 90.218 1.00 22.76 247 PRO U N 1
ATOM 10433 C CA . PRO C 2 228 ? 90.470 49.779 90.587 1.00 18.65 247 PRO U CA 1
ATOM 10434 C C . PRO C 2 228 ? 90.625 49.100 91.940 1.00 20.80 247 PRO U C 1
ATOM 10435 O O . PRO C 2 228 ? 89.722 49.080 92.776 1.00 29.10 247 PRO U O 1
ATOM 10439 N N . ILE C 2 229 ? 91.798 48.527 92.143 1.00 19.31 248 ILE U N 1
ATOM 10440 C CA . ILE C 2 229 ? 92.134 47.792 93.343 1.00 18.65 248 ILE U CA 1
ATOM 10441 C C . ILE C 2 229 ? 93.341 48.497 93.944 1.00 22.42 248 ILE U C 1
ATOM 10442 O O . ILE C 2 229 ? 94.396 48.575 93.308 1.00 23.13 248 ILE U O 1
ATOM 10447 N N . THR C 2 230 ? 93.183 49.051 95.138 1.00 20.77 249 THR U N 1
ATOM 10448 C CA . THR C 2 230 ? 94.275 49.755 95.779 1.00 19.58 249 THR U CA 1
ATOM 10449 C C . THR C 2 230 ? 94.436 49.156 97.157 1.00 21.01 249 THR U C 1
ATOM 10450 O O . THR C 2 230 ? 93.663 48.269 97.509 1.00 27.50 249 THR U O 1
ATOM 10454 N N . PRO C 2 231 ? 95.442 49.550 97.938 1.00 23.31 250 PRO U N 1
ATOM 10455 C CA . PRO C 2 231 ? 95.485 49.093 99.334 1.00 23.17 250 PRO U CA 1
ATOM 10456 C C . PRO C 2 231 ? 94.241 49.449 100.113 1.00 22.89 250 PRO U C 1
ATOM 10457 O O . PRO C 2 231 ? 93.820 48.677 100.978 1.00 24.46 250 PRO U O 1
ATOM 10461 N N . ALA C 2 232 ? 93.622 50.581 99.813 1.00 20.06 251 ALA U N 1
ATOM 10462 C CA . ALA C 2 232 ? 92.501 51.052 100.597 1.00 20.77 251 ALA U CA 1
ATOM 10463 C C . ALA C 2 232 ? 91.203 50.343 100.268 1.00 21.85 251 ALA U C 1
ATOM 10464 O O . ALA C 2 232 ? 90.187 50.637 100.900 1.00 21.48 251 ALA U O 1
ATOM 10466 N N . SER C 2 233 ? 91.183 49.435 99.311 1.00 21.08 252 SER U N 1
ATOM 10467 C CA . SER C 2 233 ? 89.903 48.914 98.878 1.00 21.21 252 SER U CA 1
ATOM 10468 C C . SER C 2 233 ? 89.400 47.840 99.838 1.00 19.14 252 SER U C 1
ATOM 10469 O O . SER C 2 233 ? 90.175 47.095 100.439 1.00 20.28 252 SER U O 1
ATOM 10472 N N . GLY C 2 234 ? 88.088 47.807 100.018 1.00 22.14 253 GLY U N 1
ATOM 10473 C CA . GLY C 2 234 ? 87.439 46.836 100.859 1.00 19.87 253 GLY U CA 1
ATOM 10474 C C . GLY C 2 234 ? 86.819 45.708 100.067 1.00 16.68 253 GLY U C 1
ATOM 10475 O O . GLY C 2 234 ? 87.130 45.483 98.893 1.00 16.27 253 GLY U O 1
ATOM 10476 N N . LEU C 2 235 ? 85.937 44.985 100.723 1.00 14.16 254 LEU U N 1
ATOM 10477 C CA . LEU C 2 235 ? 85.380 43.802 100.129 1.00 15.20 254 LEU U CA 1
ATOM 10478 C C . LEU C 2 235 ? 84.678 44.148 98.824 1.00 16.76 254 LEU U C 1
ATOM 10479 O O . LEU C 2 235 ? 84.069 45.202 98.722 1.00 18.34 254 LEU U O 1
ATOM 10484 N N . PRO C 2 236 ? 84.746 43.261 97.818 1.00 15.68 255 PRO U N 1
ATOM 10485 C CA . PRO C 2 236 ? 85.170 41.866 97.815 1.00 16.53 255 PRO U CA 1
ATOM 10486 C C . PRO C 2 236 ? 86.659 41.602 97.934 1.00 18.70 255 PRO U C 1
ATOM 10487 O O . PRO C 2 236 ? 87.011 40.458 98.147 1.00 19.82 255 PRO U O 1
ATOM 10491 N N . VAL C 2 237 ? 87.503 42.620 97.811 1.00 17.98 256 VAL U N 1
ATOM 10492 C CA . VAL C 2 237 ? 88.944 42.430 97.944 1.00 18.23 256 VAL U CA 1
ATOM 10493 C C . VAL C 2 237 ? 89.270 42.050 99.382 1.00 20.09 256 VAL U C 1
ATOM 10494 O O . VAL C 2 237 ? 89.051 42.840 100.301 1.00 20.45 256 VAL U O 1
ATOM 10498 N N . GLU C 2 238 ? 89.817 40.851 99.581 1.00 19.69 257 GLU U N 1
ATOM 10499 C CA . GLU C 2 238 ? 90.308 40.450 100.893 1.00 21.94 257 GLU U CA 1
ATOM 10500 C C . GLU C 2 238 ? 91.773 40.800 101.132 1.00 23.01 257 GLU U C 1
ATOM 10501 O O . GLU C 2 238 ? 92.164 41.031 102.279 1.00 20.42 257 GLU U O 1
ATOM 10507 N N . SER C 2 239 ? 92.606 40.802 100.095 1.00 22.13 258 SER U N 1
ATOM 10508 C CA . SER C 2 239 ? 94.026 41.084 100.260 1.00 23.08 258 SER U CA 1
ATOM 10509 C C . SER C 2 239 ? 94.616 41.428 98.907 1.00 21.58 258 SER U C 1
ATOM 10510 O O . SER C 2 239 ? 94.119 40.974 97.879 1.00 24.87 258 SER U O 1
ATOM 10513 N N . PHE C 2 240 ? 95.681 42.223 98.912 1.00 22.04 259 PHE U N 1
ATOM 10514 C CA . PHE C 2 240 ? 96.247 42.703 97.653 1.00 24.38 259 PHE U CA 1
ATOM 10515 C C . PHE C 2 240 ? 97.707 43.086 97.860 1.00 25.31 259 PHE U C 1
ATOM 10516 O O . PHE C 2 240 ? 97.993 44.094 98.506 1.00 29.19 259 PHE U O 1
ATOM 10524 N N . GLU C 2 241 ? 98.623 42.290 97.314 1.00 29.31 260 GLU U N 1
ATOM 10525 C CA . GLU C 2 241 ? 100.044 42.626 97.249 1.00 30.49 260 GLU U CA 1
ATOM 10526 C C . GLU C 2 241 ? 100.478 42.755 95.793 1.00 29.01 260 GLU U C 1
ATOM 10527 O O . GLU C 2 241 ? 100.147 41.913 94.962 1.00 27.36 260 GLU U O 1
ATOM 10533 N N . CYS C 2 242 ? 101.232 43.798 95.480 1.00 33.72 261 CYS U N 1
ATOM 10534 C CA . CYS C 2 242 ? 101.725 43.989 94.121 1.00 31.82 261 CYS U CA 1
ATOM 10535 C C . CYS C 2 242 ? 103.192 44.382 94.189 1.00 36.99 261 CYS U C 1
ATOM 10536 O O . CYS C 2 242 ? 103.531 45.460 94.684 1.00 34.94 261 CYS U O 1
ATOM 10539 N N . GLY C 2 243 ? 104.059 43.495 93.699 1.00 40.81 262 GLY U N 1
ATOM 10540 C CA . GLY C 2 243 ? 105.457 43.794 93.506 1.00 36.85 262 GLY U CA 1
ATOM 10541 C C . GLY C 2 243 ? 105.764 43.904 92.026 1.00 38.02 262 GLY U C 1
ATOM 10542 O O . GLY C 2 243 ? 104.887 43.816 91.177 1.00 43.67 262 GLY U O 1
ATOM 10543 N N . ASP C 2 244 ? 107.046 44.094 91.723 1.00 44.54 263 ASP U N 1
ATOM 10544 C CA . ASP C 2 244 ? 107.430 44.322 90.335 1.00 41.62 263 ASP U CA 1
ATOM 10545 C C . ASP C 2 244 ? 107.222 43.074 89.488 1.00 38.30 263 ASP U C 1
ATOM 10546 O O . ASP C 2 244 ? 106.817 43.172 88.325 1.00 35.74 263 ASP U O 1
ATOM 10551 N N . GLY C 2 245 ? 107.477 41.896 90.054 1.00 36.23 264 GLY U N 1
ATOM 10552 C CA . GLY C 2 245 ? 107.297 40.665 89.317 1.00 32.36 264 GLY U CA 1
ATOM 10553 C C . GLY C 2 245 ? 106.168 39.774 89.792 1.00 31.51 264 GLY U C 1
ATOM 10554 O O . GLY C 2 245 ? 105.925 38.726 89.194 1.00 28.93 264 GLY U O 1
ATOM 10555 N N . THR C 2 246 ? 105.458 40.166 90.848 1.00 37.16 265 THR U N 1
ATOM 10556 C CA . THR C 2 246 ? 104.428 39.318 91.432 1.00 30.23 265 THR U CA 1
ATOM 10557 C C . THR C 2 246 ? 103.241 40.143 91.895 1.00 29.19 265 THR U C 1
ATOM 10558 O O . THR C 2 246 ? 103.397 41.275 92.351 1.00 32.28 265 THR U O 1
ATOM 10562 N N . ILE C 2 247 ? 102.055 39.552 91.801 1.00 26.39 266 ILE U N 1
ATOM 10563 C CA . ILE C 2 247 ? 100.838 40.119 92.364 1.00 26.51 266 ILE U CA 1
ATOM 10564 C C . ILE C 2 247 ? 100.092 39.024 93.110 1.00 27.40 266 ILE U C 1
ATOM 10565 O O . ILE C 2 247 ? 99.899 37.930 92.577 1.00 25.15 266 ILE U O 1
ATOM 10570 N N . SER C 2 248 ? 99.672 39.322 94.336 1.00 28.16 267 SER U N 1
ATOM 10571 C CA . SER C 2 248 ? 98.769 38.485 95.112 1.00 23.28 267 SER U CA 1
ATOM 10572 C C . SER C 2 248 ? 97.427 39.182 95.264 1.00 26.53 267 SER U C 1
ATOM 10573 O O . SER C 2 248 ? 97.367 40.390 95.513 1.00 23.51 267 SER U O 1
ATOM 10576 N N . LEU C 2 249 ? 96.350 38.413 95.168 1.00 23.89 268 LEU U N 1
ATOM 10577 C CA . LEU C 2 249 ? 95.038 39.026 95.225 1.00 20.96 268 LEU U CA 1
ATOM 10578 C C . LEU C 2 249 ? 94.041 38.009 95.741 1.00 23.19 268 LEU U C 1
ATOM 10579 O O . LEU C 2 249 ? 94.161 36.828 95.432 1.00 25.40 268 LEU U O 1
ATOM 10584 N N . SER C 2 250 ? 93.066 38.463 96.531 1.00 22.71 269 SER U N 1
ATOM 10585 C CA . SER C 2 250 ? 92.045 37.583 97.090 1.00 22.97 269 SER U CA 1
ATOM 10586 C C . SER C 2 250 ? 90.674 38.247 97.097 1.00 23.01 269 SER U C 1
ATOM 10587 O O . SER C 2 250 ? 90.549 39.457 97.274 1.00 20.54 269 SER U O 1
ATOM 10590 N N . PHE C 2 251 ? 89.641 37.435 96.965 1.00 20.40 270 PHE U N 1
ATOM 10591 C CA . PHE C 2 251 ? 88.281 37.938 96.903 1.00 21.46 270 PHE U CA 1
ATOM 10592 C C . PHE C 2 251 ? 87.365 37.095 97.776 1.00 22.64 270 PHE U C 1
ATOM 10593 O O . PHE C 2 251 ? 87.469 35.871 97.812 1.00 26.22 270 PHE U O 1
ATOM 10601 N N . ALA C 2 252 ? 86.466 37.753 98.479 1.00 27.36 271 ALA U N 1
ATOM 10602 C CA . ALA C 2 252 ? 85.391 37.091 99.205 1.00 26.17 271 ALA U CA 1
ATOM 10603 C C . ALA C 2 252 ? 84.106 37.748 98.767 1.00 22.25 271 ALA U C 1
ATOM 10604 O O . ALA C 2 252 ? 83.997 38.972 98.792 1.00 28.64 271 ALA U O 1
ATOM 10606 N N . GLY C 2 253 ? 83.154 36.959 98.329 1.00 26.16 272 GLY U N 1
ATOM 10607 C CA . GLY C 2 253 ? 81.932 37.561 97.851 1.00 25.43 272 GLY U CA 1
ATOM 10608 C C . GLY C 2 253 ? 81.117 36.523 97.130 1.00 28.16 272 GLY U C 1
ATOM 10609 O O . GLY C 2 253 ? 81.504 35.365 97.005 1.00 28.15 272 GLY U O 1
ATOM 10610 N N . GLU C 2 254 ? 79.980 36.959 96.674 1.00 28.90 273 GLU U N 1
ATOM 10611 C CA . GLU C 2 254 ? 79.013 36.069 96.077 1.00 30.62 273 GLU U CA 1
ATOM 10612 C C . GLU C 2 254 ? 79.098 36.282 94.578 1.00 30.45 273 GLU U C 1
ATOM 10613 O O . GLU C 2 254 ? 78.717 37.335 94.064 1.00 36.75 273 GLU U O 1
ATOM 10619 N N . LEU C 2 255 ? 79.626 35.303 93.882 1.00 33.42 274 LEU U N 1
ATOM 10620 C CA . LEU C 2 255 ? 79.672 35.362 92.434 1.00 30.88 274 LEU U CA 1
ATOM 10621 C C . LEU C 2 255 ? 78.469 34.586 91.916 1.00 32.28 274 LEU U C 1
ATOM 10622 O O . LEU C 2 255 ? 78.360 33.375 92.128 1.00 31.28 274 LEU U O 1
ATOM 10627 N N . ALA C 2 256 ? 77.550 35.299 91.277 1.00 32.03 275 ALA U N 1
ATOM 10628 C CA . ALA C 2 256 ? 76.311 34.711 90.822 1.00 30.73 275 ALA U CA 1
ATOM 10629 C C . ALA C 2 256 ? 76.568 33.694 89.718 1.00 34.77 275 ALA U C 1
ATOM 10630 O O . ALA C 2 256 ? 77.575 33.730 89.006 1.00 32.60 275 ALA U O 1
ATOM 10632 N N . ASP C 2 257 ? 75.612 32.785 89.582 1.00 35.31 276 ASP U N 1
ATOM 10633 C CA . ASP C 2 257 ? 75.711 31.712 88.610 1.00 37.90 276 ASP U CA 1
ATOM 10634 C C . ASP C 2 257 ? 75.913 32.231 87.188 1.00 36.54 276 ASP U C 1
ATOM 10635 O O . ASP C 2 257 ? 76.576 31.576 86.380 1.00 38.81 276 ASP U O 1
ATOM 10640 N N . ASP C 2 258 ? 75.383 33.407 86.864 1.00 36.35 277 ASP U N 1
ATOM 10641 C CA . ASP C 2 258 ? 75.475 33.957 85.519 1.00 33.37 277 ASP U CA 1
ATOM 10642 C C . ASP C 2 258 ? 76.519 35.062 85.399 1.00 32.19 277 ASP U C 1
ATOM 10643 O O . ASP C 2 258 ? 76.470 35.853 84.458 1.00 30.95 277 ASP U O 1
ATOM 10648 N N . GLU C 2 259 ? 77.444 35.153 86.338 1.00 31.60 278 GLU U N 1
ATOM 10649 C CA . GLU C 2 259 ? 78.382 36.257 86.362 1.00 29.85 278 GLU U CA 1
ATOM 10650 C C . GLU C 2 259 ? 79.798 35.752 86.129 1.00 26.54 278 GLU U C 1
ATOM 10651 O O . GLU C 2 259 ? 80.108 34.586 86.361 1.00 27.47 278 GLU U O 1
ATOM 10657 N N . VAL C 2 260 ? 80.650 36.646 85.631 1.00 25.38 279 VAL U N 1
ATOM 10658 C CA . VAL C 2 260 ? 82.072 36.381 85.455 1.00 24.41 279 VAL U CA 1
ATOM 10659 C C . VAL C 2 260 ? 82.843 37.514 86.108 1.00 23.60 279 VAL U C 1
ATOM 10660 O O . VAL C 2 260 ? 82.602 38.683 85.799 1.00 21.70 279 VAL U O 1
ATOM 10664 N N . LEU C 2 261 ? 83.745 37.168 87.026 1.00 22.76 280 LEU U N 1
ATOM 10665 C CA . LEU C 2 261 ? 84.709 38.108 87.586 1.00 21.11 280 LEU U CA 1
ATOM 10666 C C . LEU C 2 261 ? 85.942 38.186 86.696 1.00 20.25 280 LEU U C 1
ATOM 10667 O O . LEU C 2 261 ? 86.568 37.168 86.410 1.00 19.90 280 LEU U O 1
ATOM 10672 N N . ARG C 2 262 ? 86.317 39.391 86.298 1.00 19.47 281 ARG U N 1
ATOM 10673 C CA . ARG C 2 262 ? 87.466 39.589 85.428 1.00 20.37 281 ARG U CA 1
ATOM 10674 C C . ARG C 2 262 ? 88.466 40.493 86.122 1.00 20.79 281 ARG U C 1
ATOM 10675 O O . ARG C 2 262 ? 88.163 41.649 86.409 1.00 18.84 281 ARG U O 1
ATOM 10683 N N . VAL C 2 263 ? 89.656 39.980 86.381 1.00 18.42 282 VAL U N 1
ATOM 10684 C CA . VAL C 2 263 ? 90.714 40.780 86.967 1.00 17.75 282 VAL U CA 1
ATOM 10685 C C . VAL C 2 263 ? 91.695 41.175 85.876 1.00 22.09 282 VAL U C 1
ATOM 10686 O O . VAL C 2 263 ? 92.130 40.336 85.087 1.00 22.02 282 VAL U O 1
ATOM 10690 N N . SER C 2 264 ? 92.050 42.447 85.832 1.00 21.47 283 SER U N 1
ATOM 10691 C CA . SER C 2 264 ? 92.959 42.970 84.828 1.00 21.08 283 SER U CA 1
ATOM 10692 C C . SER C 2 264 ? 94.196 43.517 85.517 1.00 23.90 283 SER U C 1
ATOM 10693 O O . SER C 2 264 ? 94.078 44.340 86.421 1.00 26.22 283 SER U O 1
ATOM 10696 N N . PHE C 2 265 ? 95.382 43.078 85.100 1.00 23.32 284 PHE U N 1
ATOM 10697 C CA . PHE C 2 265 ? 96.607 43.705 85.584 1.00 25.82 284 PHE U CA 1
ATOM 10698 C C . PHE C 2 265 ? 97.576 43.977 84.443 1.00 26.17 284 PHE U C 1
ATOM 10699 O O . PHE C 2 265 ? 97.885 43.093 83.645 1.00 24.99 284 PHE U O 1
ATOM 10707 N N . LEU C 2 266 ? 98.059 45.206 84.390 1.00 29.08 285 LEU U N 1
ATOM 10708 C CA . LEU C 2 266 ? 98.944 45.651 83.336 1.00 24.72 285 LEU U CA 1
ATOM 10709 C C . LEU C 2 266 ? 100.377 45.294 83.675 1.00 27.70 285 LEU U C 1
ATOM 10710 O O . LEU C 2 266 ? 100.801 45.344 84.830 1.00 27.86 285 LEU U O 1
ATOM 10715 N N . SER C 2 267 ? 101.129 44.945 82.645 1.00 27.29 286 SER U N 1
ATOM 10716 C CA . SER C 2 267 ? 102.555 44.695 82.763 1.00 27.83 286 SER U CA 1
ATOM 10717 C C . SER C 2 267 ? 103.274 45.498 81.687 1.00 28.89 286 SER U C 1
ATOM 10718 O O . SER C 2 267 ? 103.100 45.241 80.494 1.00 30.06 286 SER U O 1
ATOM 10721 N N . ASN C 2 268 ? 104.063 46.481 82.105 1.00 33.79 287 ASN U N 1
ATOM 10722 C CA . ASN C 2 268 ? 104.921 47.217 81.188 1.00 31.45 287 ASN U CA 1
ATOM 10723 C C . ASN C 2 268 ? 106.170 46.408 80.849 1.00 31.87 287 ASN U C 1
ATOM 10724 O O . ASN C 2 268 ? 106.762 45.762 81.713 1.00 28.11 287 ASN U O 1
ATOM 10729 N N . LEU C 2 269 ? 106.560 46.433 79.573 1.00 35.77 288 LEU U N 1
ATOM 10730 C CA . LEU C 2 269 ? 107.705 45.673 79.086 1.00 33.42 288 LEU U CA 1
ATOM 10731 C C . LEU C 2 269 ? 108.772 46.595 78.506 1.00 32.76 288 LEU U C 1
ATOM 10732 O O . LEU C 2 269 ? 108.471 47.663 77.969 1.00 32.58 288 LEU U O 1
ATOM 10737 N N . ALA C 2 270 ? 110.026 46.171 78.606 1.00 33.11 289 ALA U N 1
ATOM 10738 C CA . ALA C 2 270 ? 111.077 46.843 77.859 1.00 33.99 289 ALA U CA 1
ATOM 10739 C C . ALA C 2 270 ? 110.847 46.650 76.373 1.00 34.64 289 ALA U C 1
ATOM 10740 O O . ALA C 2 270 ? 110.263 45.658 75.940 1.00 32.52 289 ALA U O 1
ATOM 10742 N N . ASP C 2 271 ? 111.325 47.604 75.581 1.00 37.10 290 ASP U N 1
ATOM 10743 C CA . ASP C 2 271 ? 111.106 47.506 74.145 1.00 35.60 290 ASP U CA 1
ATOM 10744 C C . ASP C 2 271 ? 111.838 46.335 73.511 1.00 33.25 290 ASP U C 1
ATOM 10745 O O . ASP C 2 271 ? 111.445 45.905 72.431 1.00 32.84 290 ASP U O 1
ATOM 10750 N N . ASP C 2 272 ? 112.873 45.800 74.156 1.00 36.36 291 ASP U N 1
ATOM 10751 C CA . ASP C 2 272 ? 113.634 44.680 73.621 1.00 36.20 291 ASP U CA 1
ATOM 10752 C C . ASP C 2 272 ? 113.108 43.331 74.085 1.00 39.78 291 ASP U C 1
ATOM 10753 O O . ASP C 2 272 ? 113.832 42.331 73.999 1.00 36.80 291 ASP U O 1
ATOM 10758 N N . VAL C 2 273 ? 111.883 43.281 74.595 1.00 35.32 292 VAL U N 1
ATOM 10759 C CA . VAL C 2 273 ? 111.273 42.043 75.058 1.00 32.24 292 VAL U CA 1
ATOM 10760 C C . VAL C 2 273 ? 110.371 41.537 73.953 1.00 29.57 292 VAL U C 1
ATOM 10761 O O . VAL C 2 273 ? 109.579 42.304 73.398 1.00 32.23 292 VAL U O 1
ATOM 10765 N N . LEU C 2 274 ? 110.492 40.259 73.620 1.00 27.89 293 LEU U N 1
ATOM 10766 C CA . LEU C 2 274 ? 109.637 39.666 72.600 1.00 31.52 293 LEU U CA 1
ATOM 10767 C C . LEU C 2 274 ? 108.750 38.560 73.135 1.00 27.16 293 LEU U C 1
ATOM 10768 O O . LEU C 2 274 ? 107.831 38.142 72.437 1.00 29.40 293 LEU U O 1
ATOM 10773 N N . GLU C 2 275 ? 108.995 38.087 74.347 1.00 27.87 294 GLU U N 1
ATOM 10774 C CA . GLU C 2 275 ? 108.347 36.917 74.898 1.00 27.54 294 GLU U CA 1
ATOM 10775 C C . GLU C 2 275 ? 108.364 37.075 76.413 1.00 29.43 294 GLU U C 1
ATOM 10776 O O . GLU C 2 275 ? 109.291 37.671 76.972 1.00 26.12 294 GLU U O 1
ATOM 10782 N N . VAL C 2 276 ? 107.322 36.559 77.068 1.00 26.28 295 VAL U N 1
ATOM 10783 C CA . VAL C 2 276 ? 107.105 36.739 78.503 1.00 28.71 295 VAL U CA 1
ATOM 10784 C C . VAL C 2 276 ? 106.568 35.439 79.095 1.00 27.95 295 VAL U C 1
ATOM 10785 O O . VAL C 2 276 ? 105.551 34.919 78.629 1.00 28.69 295 VAL U O 1
ATOM 10789 N N . GLN C 2 277 ? 107.237 34.919 80.127 1.00 27.53 296 GLN U N 1
ATOM 10790 C CA . GLN C 2 277 ? 106.714 33.786 80.888 1.00 28.11 296 GLN U CA 1
ATOM 10791 C C . GLN C 2 277 ? 105.783 34.307 81.977 1.00 26.80 296 GLN U C 1
ATOM 10792 O O . GLN C 2 277 ? 106.103 35.287 82.655 1.00 25.24 296 GLN U O 1
ATOM 10798 N N . ASN C 2 278 ? 104.622 33.670 82.119 1.00 27.22 297 ASN U N 1
ATOM 10799 C CA . ASN C 2 278 ? 103.612 34.131 83.061 1.00 26.85 297 ASN U CA 1
ATOM 10800 C C . ASN C 2 278 ? 102.799 32.963 83.577 1.00 26.41 297 ASN U C 1
ATOM 10801 O O . ASN C 2 278 ? 102.236 32.208 82.783 1.00 30.04 297 ASN U O 1
ATOM 10806 N N . VAL C 2 279 ? 102.685 32.850 84.893 1.00 24.99 298 VAL U N 1
ATOM 10807 C CA . VAL C 2 279 ? 101.811 31.858 85.498 1.00 27.25 298 VAL U CA 1
ATOM 10808 C C . VAL C 2 279 ? 100.805 32.571 86.386 1.00 28.49 298 VAL U C 1
ATOM 10809 O O . VAL C 2 279 ? 101.103 33.619 86.960 1.00 27.52 298 VAL U O 1
ATOM 10813 N N . VAL C 2 280 ? 99.599 32.021 86.458 1.00 26.11 299 VAL U N 1
ATOM 10814 C CA . VAL C 2 280 ? 98.553 32.509 87.333 1.00 25.63 299 VAL U CA 1
ATOM 10815 C C . VAL C 2 280 ? 97.986 31.304 88.050 1.00 27.76 299 VAL U C 1
ATOM 10816 O O . VAL C 2 280 ? 97.359 30.448 87.423 1.00 28.19 299 VAL U O 1
ATOM 10820 N N . ASN C 2 281 ? 98.189 31.234 89.356 1.00 29.39 300 ASN U N 1
ATOM 10821 C CA . ASN C 2 281 ? 97.544 30.220 90.174 1.00 28.77 300 ASN U CA 1
ATOM 10822 C C . ASN C 2 281 ? 96.232 30.777 90.703 1.00 28.56 300 ASN U C 1
ATOM 10823 O O . ASN C 2 281 ? 96.200 31.873 91.257 1.00 30.00 300 ASN U O 1
ATOM 10828 N N . VAL C 2 282 ? 95.153 30.037 90.514 1.00 28.85 301 VAL U N 1
ATOM 10829 C CA . VAL C 2 282 ? 93.833 30.438 90.978 1.00 28.90 301 VAL U CA 1
ATOM 10830 C C . VAL C 2 282 ? 93.295 29.322 91.851 1.00 28.89 301 VAL U C 1
ATOM 10831 O O . VAL C 2 282 ? 93.178 28.182 91.395 1.00 33.67 301 VAL U O 1
ATOM 10835 N N . ASP C 2 283 ? 92.988 29.633 93.104 1.00 30.09 302 ASP U N 1
ATOM 10836 C CA . ASP C 2 283 ? 92.396 28.669 94.023 1.00 31.70 302 ASP U CA 1
ATOM 10837 C C . ASP C 2 283 ? 90.975 29.105 94.332 1.00 31.56 302 ASP U C 1
ATOM 10838 O O . ASP C 2 283 ? 90.758 30.234 94.773 1.00 32.68 302 ASP U O 1
ATOM 10843 N N . LEU C 2 284 ? 90.014 28.235 94.073 1.00 29.91 303 LEU U N 1
ATOM 10844 C CA . LEU C 2 284 ? 88.616 28.549 94.300 1.00 31.18 303 LEU U CA 1
ATOM 10845 C C . LEU C 2 284 ? 88.134 27.790 95.519 1.00 35.39 303 LEU U C 1
ATOM 10846 O O . LEU C 2 284 ? 88.390 26.592 95.649 1.00 35.53 303 LEU U O 1
ATOM 10851 N N . THR C 2 285 ? 87.453 28.486 96.413 1.00 38.40 304 THR U N 1
ATOM 10852 C CA . THR C 2 285 ? 86.783 27.844 97.528 1.00 38.09 304 THR U CA 1
ATOM 10853 C C . THR C 2 285 ? 85.296 27.781 97.229 1.00 42.24 304 THR U C 1
ATOM 10854 O O . THR C 2 285 ? 84.681 28.784 96.861 1.00 38.87 304 THR U O 1
ATOM 10858 N N . THR C 2 286 ? 84.731 26.593 97.378 1.00 47.78 305 THR U N 1
ATOM 10859 C CA . THR C 2 286 ? 83.347 26.361 97.000 1.00 56.31 305 THR U CA 1
ATOM 10860 C C . THR C 2 286 ? 82.670 25.549 98.101 1.00 62.58 305 THR U C 1
ATOM 10861 O O . THR C 2 286 ? 83.208 24.538 98.546 1.00 68.58 305 THR U O 1
ATOM 10865 N N . ALA C 2 287 ? 81.503 26.027 98.543 1.00 66.88 306 ALA U N 1
ATOM 10866 C CA . ALA C 2 287 ? 80.748 25.447 99.657 1.00 76.75 306 ALA U CA 1
ATOM 10867 C C . ALA C 2 287 ? 80.505 23.944 99.543 1.00 79.10 306 ALA U C 1
ATOM 10868 O O . ALA C 2 287 ? 80.540 23.380 98.446 1.00 83.70 306 ALA U O 1
ATOM 10870 N N . ASP C 2 288 ? 80.223 23.300 100.676 1.00 82.20 307 ASP U N 1
ATOM 10871 C CA . ASP C 2 288 ? 80.150 21.842 100.781 1.00 79.52 307 ASP U CA 1
ATOM 10872 C C . ASP C 2 288 ? 81.490 21.239 100.403 1.00 74.12 307 ASP U C 1
ATOM 10873 O O . ASP C 2 288 ? 82.466 21.414 101.127 1.00 73.32 307 ASP U O 1
ATOM 10878 N N . ALA C 2 293 ? 84.906 22.260 97.802 1.00 52.42 312 ALA U N 1
ATOM 10879 C CA . ALA C 2 293 ? 86.064 22.410 98.675 1.00 51.02 312 ALA U CA 1
ATOM 10880 C C . ALA C 2 293 ? 87.028 23.451 98.130 1.00 48.66 312 ALA U C 1
ATOM 10881 O O . ALA C 2 293 ? 86.657 24.599 97.885 1.00 45.59 312 ALA U O 1
ATOM 10883 N N . LEU C 2 294 ? 88.274 23.030 97.938 1.00 42.01 313 LEU U N 1
ATOM 10884 C CA . LEU C 2 294 ? 89.334 23.879 97.418 1.00 37.61 313 LEU U CA 1
ATOM 10885 C C . LEU C 2 294 ? 89.827 23.273 96.110 1.00 35.78 313 LEU U C 1
ATOM 10886 O O . LEU C 2 294 ? 90.419 22.193 96.114 1.00 40.34 313 LEU U O 1
ATOM 10891 N N . THR C 2 295 ? 89.595 23.975 94.999 1.00 34.57 314 THR U N 1
ATOM 10892 C CA . THR C 2 295 ? 90.050 23.569 93.672 1.00 32.72 314 THR U CA 1
ATOM 10893 C C . THR C 2 295 ? 91.094 24.549 93.138 1.00 33.28 314 THR U C 1
ATOM 10894 O O . THR C 2 295 ? 90.815 25.747 93.017 1.00 32.76 314 THR U O 1
ATOM 10898 N N . SER C 2 296 ? 92.278 24.032 92.786 1.00 31.61 315 SER U N 1
ATOM 10899 C CA . SER C 2 296 ? 93.400 24.820 92.289 1.00 29.76 315 SER U CA 1
ATOM 10900 C C . SER C 2 296 ? 93.549 24.704 90.777 1.00 29.96 315 SER U C 1
ATOM 10901 O O . SER C 2 296 ? 93.265 23.661 90.185 1.00 29.93 315 SER U O 1
ATOM 10904 N N . PHE C 2 297 ? 94.003 25.793 90.156 1.00 29.69 316 PHE U N 1
ATOM 10905 C CA . PHE C 2 297 ? 94.224 25.852 88.718 1.00 27.90 316 PHE U CA 1
ATOM 10906 C C . PHE C 2 297 ? 95.546 26.550 88.454 1.00 26.21 316 PHE U C 1
ATOM 10907 O O . PHE C 2 297 ? 95.941 27.461 89.179 1.00 27.43 316 PHE U O 1
ATOM 10915 N N . VAL C 2 298 ? 96.225 26.116 87.402 1.00 30.64 317 VAL U N 1
ATOM 10916 C CA . VAL C 2 298 ? 97.467 26.728 86.955 1.00 27.12 317 VAL U CA 1
ATOM 10917 C C . VAL C 2 298 ? 97.279 27.175 85.514 1.00 31.50 317 VAL U C 1
ATOM 10918 O O . VAL C 2 298 ? 96.800 26.405 84.673 1.00 36.13 317 VAL U O 1
ATOM 10922 N N . LEU C 2 299 ? 97.636 28.424 85.237 1.00 29.10 318 LEU U N 1
ATOM 10923 C CA . LEU C 2 299 ? 97.469 29.026 83.915 1.00 27.64 318 LEU U CA 1
ATOM 10924 C C . LEU C 2 299 ? 98.815 29.618 83.500 1.00 27.16 318 LEU U C 1
ATOM 10925 O O . LEU C 2 299 ? 99.156 30.745 83.867 1.00 23.53 318 LEU U O 1
ATOM 10930 N N . ASP C 2 300 ? 99.588 28.864 82.725 1.00 28.34 319 ASP U N 1
ATOM 10931 C CA . ASP C 2 300 ? 100.964 29.248 82.439 1.00 31.12 319 ASP U CA 1
ATOM 10932 C C . ASP C 2 300 ? 101.179 29.691 81.000 1.00 27.54 319 ASP U C 1
ATOM 10933 O O . ASP C 2 300 ? 102.329 29.813 80.570 1.00 29.51 319 ASP U O 1
ATOM 10938 N N . GLU C 2 301 ? 100.113 29.969 80.262 1.00 27.93 320 GLU U N 1
ATOM 10939 C CA . GLU C 2 301 ? 100.254 30.397 78.873 1.00 28.89 320 GLU U CA 1
ATOM 10940 C C . GLU C 2 301 ? 101.168 31.622 78.767 1.00 27.89 320 GLU U C 1
ATOM 10941 O O . GLU C 2 301 ? 100.925 32.625 79.454 1.00 25.62 320 GLU U O 1
ATOM 10947 N N . PRO C 2 302 ? 102.238 31.573 77.940 1.00 26.21 321 PRO U N 1
ATOM 10948 C CA . PRO C 2 302 ? 103.118 32.732 77.740 1.00 23.59 321 PRO U CA 1
ATOM 10949 C C . PRO C 2 302 ? 102.494 33.835 76.915 1.00 25.55 321 PRO U C 1
ATOM 10950 O O . PRO C 2 302 ? 101.400 33.677 76.373 1.00 25.46 321 PRO U O 1
ATOM 10954 N N . PHE C 2 303 ? 103.206 34.947 76.797 1.00 23.43 322 PHE U N 1
ATOM 10955 C CA . PHE C 2 303 ? 102.828 36.048 75.931 1.00 22.67 322 PHE U CA 1
ATOM 10956 C C . PHE C 2 303 ? 103.873 36.223 74.842 1.00 22.98 322 PHE U C 1
ATOM 10957 O O . PHE C 2 303 ? 105.076 36.098 75.087 1.00 23.34 322 PHE U O 1
ATOM 10965 N N . TYR C 2 304 ? 103.396 36.511 73.637 1.00 22.80 323 TYR U N 1
ATOM 10966 C CA . TYR C 2 304 ? 104.237 36.619 72.457 1.00 19.44 323 TYR U CA 1
ATOM 10967 C C . TYR C 2 304 ? 103.911 37.920 71.754 1.00 20.82 323 TYR U C 1
ATOM 10968 O O . TYR C 2 304 ? 102.747 38.317 71.665 1.00 23.76 323 TYR U O 1
ATOM 10977 N N . ARG C 2 305 ? 104.940 38.601 71.282 1.00 19.10 324 ARG U N 1
ATOM 10978 C CA . ARG C 2 305 ? 104.709 39.870 70.628 1.00 19.71 324 ARG U CA 1
ATOM 10979 C C . ARG C 2 305 ? 104.737 39.790 69.111 1.00 18.26 324 ARG U C 1
ATOM 10980 O O . ARG C 2 305 ? 104.194 40.679 68.459 1.00 21.30 324 ARG U O 1
ATOM 10988 N N . ALA C 2 306 ? 105.320 38.753 68.528 1.00 16.61 325 ALA U N 1
ATOM 10989 C CA . ALA C 2 306 ? 105.485 38.723 67.087 1.00 19.36 325 ALA U CA 1
ATOM 10990 C C . ALA C 2 306 ? 105.225 37.324 66.555 1.00 17.34 325 ALA U C 1
ATOM 10991 O O . ALA C 2 306 ? 105.237 36.347 67.294 1.00 15.61 325 ALA U O 1
ATOM 10993 N N . SER C 2 307 ? 104.983 37.246 65.252 1.00 18.37 326 SER U N 1
ATOM 10994 C CA . SER C 2 307 ? 104.934 35.960 64.571 1.00 16.81 326 SER U CA 1
ATOM 10995 C C . SER C 2 307 ? 106.283 35.266 64.669 1.00 16.78 326 SER U C 1
ATOM 10996 O O . SER C 2 307 ? 107.330 35.887 64.510 1.00 18.48 326 SER U O 1
ATOM 10999 N N . ARG C 2 308 ? 106.258 33.969 64.911 1.00 16.98 327 ARG U N 1
ATOM 11000 C CA . ARG C 2 308 ? 107.465 33.231 65.210 1.00 14.28 327 ARG U CA 1
ATOM 11001 C C . ARG C 2 308 ? 107.560 32.008 64.316 1.00 16.88 327 ARG U C 1
ATOM 11002 O O . ARG C 2 308 ? 106.575 31.572 63.721 1.00 15.07 327 ARG U O 1
ATOM 11010 N N . THR C 2 309 ? 108.769 31.460 64.222 1.00 17.51 328 THR U N 1
ATOM 11011 C CA . THR C 2 309 ? 109.009 30.279 63.415 1.00 18.38 328 THR U CA 1
ATOM 11012 C C . THR C 2 309 ? 110.067 29.422 64.099 1.00 16.70 328 THR U C 1
ATOM 11013 O O . THR C 2 309 ? 110.415 29.657 65.252 1.00 20.13 328 THR U O 1
ATOM 11017 N N . ASP C 2 310 ? 110.561 28.403 63.400 1.00 18.66 329 ASP U N 1
ATOM 11018 C CA . ASP C 2 310 ? 111.698 27.604 63.861 1.00 20.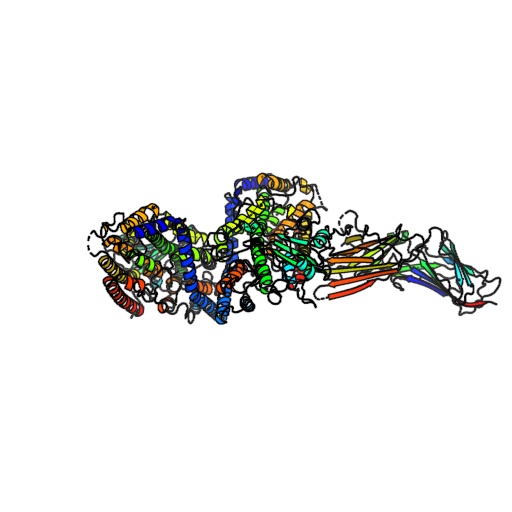26 329 ASP U CA 1
ATOM 11019 C C . ASP C 2 310 ? 112.584 27.295 62.664 1.00 21.91 329 ASP U C 1
ATOM 11020 O O . ASP C 2 310 ? 112.192 26.536 61.775 1.00 22.60 329 ASP U O 1
ATOM 11025 N N . THR C 2 311 ? 113.796 27.847 62.658 1.00 22.38 330 THR U N 1
ATOM 11026 C CA . THR C 2 311 ? 114.634 27.710 61.481 1.00 22.79 330 THR U CA 1
ATOM 11027 C C . THR C 2 311 ? 115.220 26.321 61.335 1.00 23.13 330 THR U C 1
ATOM 11028 O O . THR C 2 311 ? 115.598 25.949 60.226 1.00 24.38 330 THR U O 1
ATOM 11032 N N . ALA C 2 312 ? 115.295 25.540 62.409 1.00 27.40 331 ALA U N 1
ATOM 11033 C CA . ALA C 2 312 ? 115.778 24.162 62.321 1.00 25.32 331 ALA U CA 1
ATOM 11034 C C . ALA C 2 312 ? 114.624 23.267 61.875 1.00 25.85 331 ALA U C 1
ATOM 11035 O O . ALA C 2 312 ? 114.069 22.478 62.638 1.00 30.07 331 ALA U O 1
ATOM 11037 N N . ALA C 2 313 ? 114.281 23.387 60.597 1.00 25.54 332 ALA U N 1
ATOM 11038 C CA . ALA C 2 313 ? 112.999 22.911 60.114 1.00 23.55 332 ALA U CA 1
ATOM 11039 C C . ALA C 2 313 ? 113.053 21.608 59.338 1.00 25.30 332 ALA U C 1
ATOM 11040 O O . ALA C 2 313 ? 112.022 20.947 59.224 1.00 26.79 332 ALA U O 1
ATOM 11042 N N . PHE C 2 314 ? 114.199 21.215 58.798 1.00 27.70 333 PHE U N 1
ATOM 11043 C CA . PHE C 2 314 ? 114.263 20.074 57.897 1.00 32.14 333 PHE U CA 1
ATOM 11044 C C . PHE C 2 314 ? 115.083 18.930 58.484 1.00 34.21 333 PHE U C 1
ATOM 11045 O O . PHE C 2 314 ? 116.183 19.136 58.997 1.00 30.95 333 PHE U O 1
ATOM 11053 N N . GLU C 2 315 ? 114.539 17.717 58.375 1.00 41.73 334 GLU U N 1
ATOM 11054 C CA . GLU C 2 315 ? 115.178 16.500 58.860 1.00 47.93 334 GLU U CA 1
ATOM 11055 C C . GLU C 2 315 ? 115.947 15.739 57.788 1.00 41.84 334 GLU U C 1
ATOM 11056 O O . GLU C 2 315 ? 116.876 15.007 58.124 1.00 43.05 334 GLU U O 1
ATOM 11062 N N . ALA C 2 316 ? 115.568 15.859 56.518 1.00 43.10 335 ALA U N 1
ATOM 11063 C CA . ALA C 2 316 ? 116.241 15.156 55.434 1.00 41.39 335 ALA U CA 1
ATOM 11064 C C . ALA C 2 316 ? 116.446 16.108 54.280 1.00 42.28 335 ALA U C 1
ATOM 11065 O O . ALA C 2 316 ? 115.540 16.861 53.922 1.00 41.07 335 ALA U O 1
ATOM 11067 N N . PHE C 2 317 ? 117.631 16.045 53.686 1.00 50.30 336 PHE U N 1
ATOM 11068 C CA . PHE C 2 317 ? 117.975 16.931 52.587 1.00 49.68 336 PHE U CA 1
ATOM 11069 C C . PHE C 2 317 ? 119.180 16.402 51.830 1.00 48.91 336 PHE U C 1
ATOM 11070 O O . PHE C 2 317 ? 120.156 15.980 52.453 1.00 54.35 336 PHE U O 1
ATOM 11078 N N . ALA C 2 318 ? 119.126 16.430 50.498 1.00 52.08 337 ALA U N 1
ATOM 11079 C CA . ALA C 2 318 ? 120.206 15.907 49.672 1.00 56.96 337 ALA U CA 1
ATOM 11080 C C . ALA C 2 318 ? 120.077 16.455 48.258 1.00 62.67 337 ALA U C 1
ATOM 11081 O O . ALA C 2 318 ? 118.970 16.544 47.725 1.00 63.77 337 ALA U O 1
ATOM 11083 N N . ALA C 2 319 ? 121.217 16.809 47.656 1.00 72.11 338 ALA U N 1
ATOM 11084 C CA . ALA C 2 319 ? 121.291 17.341 46.299 1.00 76.37 338 ALA U CA 1
ATOM 11085 C C . ALA C 2 319 ? 122.407 16.644 45.531 1.00 84.14 338 ALA U C 1
ATOM 11086 O O . ALA C 2 319 ? 123.212 15.903 46.098 1.00 84.61 338 ALA U O 1
ATOM 11088 N N . VAL C 2 320 ? 122.469 16.907 44.230 1.00 87.22 339 VAL U N 1
ATOM 11089 C CA . VAL C 2 320 ? 123.429 16.230 43.367 1.00 89.22 339 VAL U CA 1
ATOM 11090 C C . VAL C 2 320 ? 124.688 17.053 43.141 1.00 98.19 339 VAL U C 1
ATOM 11091 O O . VAL C 2 320 ? 124.650 18.279 43.126 1.00 101.74 339 VAL U O 1
#

Nearest PDB structures (foldseek):
  5fx8-assembly1_B  TM=1.002E+00  e=3.242E-91  Gaeumannomyces avenae
  5fx8-assembly1_A  TM=9.995E-01  e=4.588E-85  Gaeumannomyces avenae
  5fno-assembly1_A  TM=9.901E-01  e=2.418E-61  Pyricularia oryzae
  5mef-assembly1_B  TM=7.837E-01  e=2.115E-22  Rippkaea orientalis PCC 8801
  5mef-assembly1_A  TM=7.638E-01  e=2.018E-21  Rippkaea orientalis PCC 8801

Foldseek 3Di:
DFAFLLPDPCNVVLVVVLVVLLVAWDFAADFLFHFFTQTDGNVSVVVLVVLQVVLVVQLVVLQVQLVVQLVVLLVQCVVVPFDPDQLSLCSSFVPTCCQLCVVGFWFLCNVCVLPQLQLQLCCLFLPVQFKFFAFLPPHDDPDDDDQVLVCVVQVDGPNVQSQQRFKMKGWQQVCVPFDWDPLFEAFRKMWIWGQHPVVRGIGTAWIWRNDDLTDIDGVPAPSVLNLVSLLRVLLSSLLCLVQQCVLLLRLLSLLLSLLSSFPGCSHLVNVLSCLQARSSSNCRVVCCVAPLDVPHLLSLFATTHSVSSSHVNNVCNVVPPSAQVCPQPCNVCVVRPQDDQRSHHHRPFRPLSVLLVLLLVLLLLLLVLLLCLRQPDPQAVSLQSSVSNQSSQVSCVPVSVHHNQDHPPDGTPVNVSSNSSSSLCSFQPVSLSRAALSCLRPSVRPDSRGNTFSDYDDDDRDDDCRGGDTSSSSSSSNSVRSSSYRSCCQVVCQFLLCSQVDPVSVVSRDDSSVVSSVSSNVSLVVSLVVLVVFDADPVCDTSHHVIRHRSNNRSRTGSYNSD/DAFLLDDPVNVVLVVVLVVCLVFWDFDADFLFHFFTQTDGDVSVVVLVVLQVVQVVLLVVLQVQLVVLLVVLLVVCVVVPFDDDQLSLVSLFVPTCCQLCVVGFWPLCNVVVLDQLQLQLCCLFLPVQFKFWQALPPHDDPDDDPQVLVCVPQVDGPNVQSNQRFKMKGWQQVCVVFDFDPLFEAFRKMWIWTQRPVVRGIGTAWIWRNDALGDIDGPVADSVVVLVRLLRVLLSVLLCLVLQCVLLLRQLNLLLSLLSSQPRCLDLVNVLSCLQARSSSNCRVVCCPAPQDFPHLLCLFAGTHSVVSSHPNNVCNVVQPSALVCPDPVNVCVVRLQDDVVSHDHRPFRPLCVLLVLLLVLLLLLLLLQLCLRAVVSLQSSVSNLSSQCSCVPVRVHHNQDHPPDDDPVSVSSNSSSSQCSFQPVSLSRFAQSCLRPSPRPDSNGNTFRDYDDNDRHCNGGDTSSNSSSSSSVRSSSYNSCCLVVCFFLLSSQVDPCSCVSRDPSSVVSSVSSNVSLVVSQVVLVPFAQDPVCDTSHHNIRRRRNRRSRTGSYNSD/DPQFPAWAWDFPVVRHQEDALFTWIKTKTWGWDDDWDFQQDQQDKWKKAWDPQWDFFDPPPPDDQQWAWFAALVGHTFWTWDADPVRRIIMTHGDQPRWTKGTWGWMWIKIIHTDPVDVVPDAWFKDWIWMDTDPDIHTYIHTHAADDQQAWAKDWDADPQFTKIKIKGHLLNALFFKKKKKKFKPPWFWDLQDKWKWKAQDADNRRDCDADDCVTTYTGHDDCPDDAQWPDWDGGGGMIITMGGDRRDSRMMMMIIITTGDDSPDFKMWMKMWMWTQHPVGIDIDIHTDIDGRTMHIDRNIIHDIGID

InterPro domains:
  IPR000907 Lipoxygenase [PTHR11771] (101-540)
  IPR013819 Lipoxygenase, C-terminal [PF00305] (191-510)
  IPR013819 Lipoxygenase, C-terminal [PS51393] (47-618)
  IPR036226 Lipoxigenase, C-terminal domain superfamily [SSF48484] (46-613)

B-factor: mean 23.68, std 13.05, range [3.79, 113.04]

Organism: Gaeumannomyces avenae (NCBI:txid36778)

Solvent-accessible surface area: 53668 Å² total; per-residue (Å²): 166,50,62,27,0,39,142,18,126,94,60,55,64,6,67,59,70,16,57,156,16,89,123,48,0,73,48,4,110,16,59,21,14,125,14,5,58,20,4,60,19,118,44,0,91,90,15,10,54,128,1,20,62,40,28,27,69,18,1,14,75,1,16,6,10,0,25,46,10,4,37,82,0,48,52,39,0,80,90,140,54,8,22,134,61,38,107,28,0,26,36,0,14,98,58,40,6,150,98,0,2,78,62,32,28,9,132,11,4,45,100,47,24,81,30,44,23,2,2,0,3,3,4,0,0,4,1,0,31,21,0,71,12,2,51,30,116,162,46,169,45,38,13,91,21,132,78,164,34,1,100,159,29,3,56,39,41,8,115,52,6,22,166,31,0,63,0,0,11,0,70,3,25,80,7,132,111,25,106,40,36,129,43,59,69,16,3,0,0,16,0,0,1,3,2,7,77,142,56,89,44,5,34,5,0,1,1,46,1,23,32,76,78,54,36,40,2,6,33,82,32,97,140,52,4,16,9,4,0,2,3,0,0,1,9,1,10,3,9,28,1,3,4,44,17,4,4,23,3,0,15,1,0,4,0,8,0,0,0,17,23,4,0,5,78,92,0,5,0,0,5,0,1,62,53,2,8,61,3,0,4,0,16,3,49,10,6,37,62,18,33,22,42,131,46,3,18,4,26,62,10,5,3,8,32,7,84,6,0,40,54,12,0,11,14,26,29,84,133,46,24,14,13,1,53,44,31,42,22,64,127,28,0,86,85,27,8,5,3,6,79,47,59,17,30,33,15,45,79,7,0,0,12,32,2,0,43,25,1,27,35,6,2,79,96,3,0,56,39,2,0,40,46,30,14,60,65,118,93,63,21,29,0,68,164,0,67,1,0,28,72,0,0,52,9,0,60,36,76,2,116,13,81,71,10,4,71,43,72,0,138,133,2,41,32,0,0,43,0,0,7,17,1,4,6,11,0,3,0,2,0,2,0,0,5,4,3,2,0,2,8,2,11,1,2,0,4,6,6,0,6,1,0,44,11,80,27,20,97,65,89,49,60,97,49,52,28,6,5,71,42,81,50,0,4,59,6,2,0,3,1,0,26,28,9,18,33,21,5,42,118,76,136,27,8,3,60,37,3,1,31,10,107,108,8,65,81,5,22,34,123,29,1,40,68,7,13,61,85,3,49,96,22,0,0,46,3,7,145,33,3,75,66,55,43,86,91,87,158,36,24,4,38,12,0,9,0,11,0,31,2,1,7,0,42,54,7,1,2,6,0,5,16,78,51,26,0,40,134,11,129,93,62,54,67,6,66,59,61,16,60,138,8,81,134,53,1,75,46,4,105,17,58,22,14,122,14,7,56,16,3,51,19,111,31,0,86,86,20,14,58,124,2,25,105,53,34,76,88,32,5,33,80,0,27,34,11,0,15,116,9,11,73,95,0,53,62,33,0,78,91,152,53,8,20,172,73,31,112,34,1,31,43,0,15,107,55,28,7,121,90,0,2,73,74,31,24,8,111,10,3,48,95,46,25,83,30,44,20,0,1,0,4,2,5,0,0,4,3,0,31,16,0,103,12,6,73,44,119,162,58,175,54,40,18,96,17,128,83,170,26,3,122,161,29,3,51,37,58,13,123,52,9,23,171,38,3,53,0,0,26,0,67,4,20,88,9,125,109,24,108,35,10,72,50,34,75,19,2,0,0,18,0,1,2,5,6,6,57,139,59,95,54,4,33,5,0,1,1,41,2,28,38,75,89,54,30,35,3,10,32,83,40,100,137,63,29,15,6,7,0,3,0,0,0,2,10,1,8,3,8,27,1,6,4,44,17,3,2,23,2,0,19,1,0,4,1,9,0,0,0,16,23,6,0,7,74,100,0,7,0,0,4,0,0,61,50,2,7,63,3,0,2,0,15,2,43,8,8,27,12,30,32,19,8,15,1,4,17,2,3,33,7,6,4,7,8,0,53,11,0,42,53,12,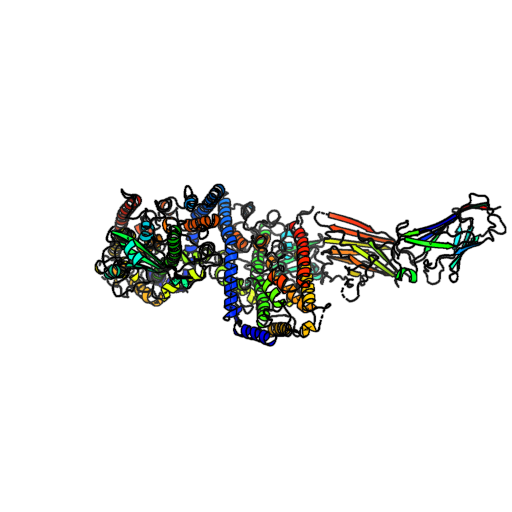0,12,15,31,27,87,133,53,24,13,10,2,45,51,32,37,14,68,95,28,0,128,88,16,12,4,13,25,124,147,29,20,41,135,3,51,77,6,0,0,45,74,6,0,98,100,0,27,20,0,2,88,118,5,0,64,37,2,0,58,58,30,20,80,64,38,4,73,169,0,73,3,0,28,71,0,0,52,10,0,59,38,72,1,116,13,80,61,11,6,75,43,73,0,136,146,76,50,45,0,0,40,0,0,8,16,1,4,4,9,0,2,0,3,0,2,0,0,3,5,5,3,0,2,17,3,12,1,2,0,6,5,6,0,6,2,0,49,10,84,26,32,91,76,113,47,55,66,51,4,6,72,43,159,55,0,7,24,6,1,2,6,2,0,15,18,9,24,32,21,10,43,138,77,147,28,8,4,69,38,3,2,32,3,108,84,2,56,92,28,35,22,124,32,2,40,66,6,10,61,121,2,48,99,1,0,0,98,3,7,154,89,2,77,66,50,41,84,94,85,183,34,34,3,33,10,0,10,0,11,0,38,7,1,9,0,44,50,8,2,4,8,0,5,21,16,72,1,8,62,59,2,50,5,41,0,59,80,49,117,47,61,53,0,13,35,67,8,26,0,27,1,15,2,40,1,32,28,103,58,117,89,85,16,118,0,0,96,8,80,19,105,0,29,5,17,102,33,1,83,15,43,84,53,57,137,106,79,47,21,0,91,26,46,0,57,12,100,92,47,76,96,2,0,37,4,48,19,66,86,137,62,51,33,0,34,0,51,6,49,26,108,68,67,59,1,63,69,0,58,6,63,0,55,2,0,2,59,15,10,136,160,43,34,133,94,12,68,60,22,132,41,59,0,76,0,103,22,112,106,92,68,17,62,24,43,2,59,1,50,34,23,50,39,71,68,2,15,12,23,33,58,78,59,148,21,0,0,33,0,29,0,0,0,2,0,62,71,13,52,1,14,38,6,54,9,39,2,69,9,94,83,8,66,6,40,52,93,84,2,47,17,0,51,1,41,64,55,90,114,25,8,50,11,113,11,118,105,116,117,44,13,78,24,75,88,3,58,69,52,22,11,18,32,5,52,45,17,124,34,32,102,27,68,7,46,5,18,6,2,15,54,13,15,102,78,23,5,6,4,0,1,4,39,0,64,16,57,118,125,15,92,86,1,96,5,34,0,55,0,39,0,48,14,39,175,86,102,51,68,30,93,28,95,62,38,9,44,26,12,8,56,41,70,55,55,11,0,146,35,46,39,43,104